Protein AF-A0A923WE08-F1 (afdb_monomer_lite)

Radius of gyration: 40.85 Å; chains: 1; bounding box: 96×75×106 Å

Foldseek 3Di:
DDDDDDDDDDDDDPDPDDDDDDDDQDFFDAWDDDDPPDFALRLLQVCLVGFPVVQWAQDALLLLLQLQDQALQQDPQWHAAFAARAIDGHHHDNPGSDNDDDFKHKAQLQDCQFAVVPRSLSSQNLRIGIHGPVVSVLCPRAAEDDDDQVLFQWWHHHPDIDRHQDPPPNLNTWTHNSRYTYGRLLCLQSSLLSLLLSLSNCLVGDTHPPSSDSVSRHDNVSSVVSNVSNDQDPSNVSSQRSSCSSTRGGSVCNVPVVVSCRHHVVQPPPPLWAKAWPDQEAEDAQFAFDKDKDKTKIFTPHAAAAKKKKWKAWDPPQFPDDPPAFKDADGTDMDIGHPPDDRMDIGIIITGHHQDDDAWTWTKIFIDDMDDSYHHDPHGIYIYIHHHPHDAQAPWAWAWPDLEDEDALDEQDKDKDKIKTFTPDFHSAKKKKFKDWPPVQWFDDPQQWDWPDRMDIRHGPDGIDITMITGRHYLDDDAWTKTKMFIHAMDDRYGHDDRRIYIYTHGHPNDVDDDDDDDQDDKAWFKWADAPPDQFTKIKIWRLDQAKAFQAQKKKFKAAQQAQDGPDIDRDGDIAGHGWMAMEGEQRDPDPVSVVLHPYYDPRRVYALQMKMFIDGNPHTFAIDDDHRDGPPQQHAAAPVPPHGSHQWMKGFDLADRTHDSDVVVCSPGIDTPGGPDDVCGGHDDHHPSDDDDDQAWPDWDWADPDLQKIKIKTKTQWDAQWQKKWKWKDLVVPDTDTQDIDGDPGGGNHMDMDMDMRNGHQAKMKIKIWTAGPVRDTDIDDIDIDHHGPDQFDWAWPDAQDELPDFIAIPRDDQAFWKFKWKAFPVGHTLGDTDTDGSVVVRVRVRVSCNVDDFHKMWMWMDGPNDTDTYIGGYD

Secondary structure (DSSP, 8-state):
-PPP------------------PPPPPPPPPPPPPTT--HHHHHHHHHHHHTTTT-----HHHHHHHIIIIISEETTEEE-TTT--EEE----TT------SSEEEEESS-GGGGTT-HHHHT-GGGEEEEEHHHHHHHTTPPB----GGG-SEEEETTEEESS--SS-GGG-EEE-SS-EE--GGGHHHHHHHHHHHHHHTTTS--STT-SSGGGTB-HHHHHHHHHHS---HHHHHHHHHHHHHHS---HHHH-TTHHHHHTT-TTSS--PEEEES-SEEE----SSEEEEEEEEEEESS--SS-EEEEEEE-SSS----TTTTEE--SSEEEEE-TTS-SEEEEEEEEEE-S-----EEEEEEEEEEESS-EE-S--EEEEEE------TT-EEEEES-SEEEEE--SSS-EEEEEEEEESS--SS-EEEEEEE-GGG----TTTEEES-SEEEEPTT-SEEEEEEEE---S-----EEEEEEE-PPPTTEEE-S--EEEEEEE----SS--------S-EEEEEE--SSSS--EEEEE--SSS-EE-TTEEEEEEGGG-SS-SEEEE--SEEPTT-EEEEEETT---HHHHTT-SEEEGGG---TT-EEEEEETTEEEEEES-TT----TT-PBPTTSS-BSTT-EEEE-TT--S--S-HHHHGGGEEEEETT--TTTT-----TT------EEEEEEEEEEETTEEEEEEEEEEEEEEEEEEEEEESSSSS-EEEEEEEEEEEESS-EEEEEEESS--S-EEEEEEEEETTS-EEEPPPEEEPPP-SPP--EEESSSBPTTPPPEEESS-TT-EEEEEEEETTS-EEEEEEEEEHHHHHHHHHHHHTTSPSEEEEEEEEETTEEEEEEEEE-

pLDDT: mean 84.75, std 14.95, range [25.89, 98.81]

Structure (mmCIF, N/CA/C/O backbone):
data_AF-A0A923WE08-F1
#
_entry.id   AF-A0A923WE08-F1
#
loop_
_atom_site.group_PDB
_atom_site.id
_atom_site.type_symbol
_atom_site.label_atom_id
_atom_site.label_alt_id
_atom_site.label_comp_id
_atom_site.label_asym_id
_atom_site.label_entity_id
_atom_site.label_seq_id
_atom_site.pdbx_PDB_ins_code
_atom_site.Cartn_x
_atom_site.Cartn_y
_atom_site.Cartn_z
_atom_site.occupancy
_atom_site.B_iso_or_equiv
_atom_site.auth_seq_id
_atom_site.auth_comp_id
_atom_site.auth_asym_id
_atom_site.auth_atom_id
_atom_site.pdbx_PDB_model_num
ATOM 1 N N . MET A 1 1 ? 4.443 -37.066 -33.415 1.00 34.06 1 MET A N 1
ATOM 2 C CA . MET A 1 1 ? 4.528 -38.035 -32.299 1.00 34.06 1 MET A CA 1
ATOM 3 C C . MET A 1 1 ? 4.927 -37.291 -31.031 1.00 34.06 1 MET A C 1
ATOM 5 O O . MET A 1 1 ? 6.077 -36.878 -30.966 1.00 34.06 1 MET A O 1
ATOM 9 N N . PRO A 1 2 ? 4.042 -37.081 -30.044 1.00 31.59 2 PRO A N 1
ATOM 10 C CA . PRO A 1 2 ? 4.459 -36.597 -28.736 1.00 31.59 2 PRO A CA 1
ATOM 11 C C . PRO A 1 2 ? 4.536 -37.771 -27.750 1.00 31.59 2 PRO A C 1
ATOM 13 O O . PRO A 1 2 ? 3.555 -38.481 -27.526 1.00 31.59 2 PRO A O 1
ATOM 16 N N . ARG A 1 3 ? 5.729 -38.001 -27.192 1.00 29.42 3 ARG A N 1
ATOM 17 C CA . ARG A 1 3 ? 5.942 -38.916 -26.066 1.00 29.42 3 ARG A CA 1
ATOM 18 C C . ARG A 1 3 ? 5.489 -38.231 -24.775 1.00 29.42 3 ARG A C 1
ATOM 20 O O . ARG A 1 3 ? 5.924 -37.124 -24.477 1.00 29.42 3 ARG A O 1
ATOM 27 N N . LEU A 1 4 ? 4.620 -38.926 -24.044 1.00 36.66 4 LEU A N 1
ATOM 28 C CA . LEU A 1 4 ? 4.250 -38.661 -22.656 1.00 36.66 4 LEU A CA 1
ATOM 29 C C . LEU A 1 4 ? 5.487 -38.670 -21.741 1.00 36.66 4 LEU A C 1
ATOM 31 O O . LEU A 1 4 ? 6.357 -39.524 -21.907 1.00 36.66 4 LEU A O 1
ATOM 35 N N . TYR A 1 5 ? 5.471 -37.836 -20.699 1.00 25.89 5 TYR A N 1
ATOM 36 C CA . TYR A 1 5 ? 6.142 -38.130 -19.429 1.00 25.89 5 TYR A CA 1
ATOM 37 C C . TYR A 1 5 ? 5.128 -38.021 -18.271 1.00 25.89 5 TYR A C 1
ATOM 39 O O . TYR A 1 5 ? 4.300 -37.108 -18.285 1.00 25.89 5 TYR A O 1
ATOM 47 N N . PRO A 1 6 ? 5.137 -38.964 -17.308 1.00 34.59 6 PRO A N 1
ATOM 48 C CA . PRO A 1 6 ? 4.111 -39.099 -16.278 1.00 34.59 6 PRO A CA 1
ATOM 49 C C . PRO A 1 6 ? 4.430 -38.281 -15.017 1.00 34.59 6 PRO A C 1
ATOM 51 O O . PRO A 1 6 ? 5.588 -38.143 -14.627 1.00 34.59 6 PRO A O 1
ATOM 54 N N . LEU A 1 7 ? 3.385 -37.814 -14.325 1.00 27.14 7 LEU A N 1
ATOM 55 C CA . LEU A 1 7 ? 3.477 -37.431 -12.915 1.00 27.14 7 LEU A CA 1
ATOM 56 C C . LEU A 1 7 ? 3.747 -38.689 -12.076 1.00 27.14 7 LEU A C 1
ATOM 58 O O . LEU A 1 7 ? 2.879 -39.554 -11.957 1.00 27.14 7 LEU A O 1
ATOM 62 N N . ILE A 1 8 ? 4.921 -38.768 -11.453 1.00 27.23 8 ILE A N 1
ATOM 63 C CA . ILE A 1 8 ? 5.181 -39.690 -10.344 1.00 27.23 8 ILE A CA 1
ATOM 64 C C . ILE A 1 8 ? 4.914 -38.933 -9.039 1.00 27.23 8 ILE A C 1
ATOM 66 O O . ILE A 1 8 ? 5.536 -37.911 -8.756 1.00 27.23 8 ILE A O 1
ATOM 70 N N . ARG A 1 9 ? 3.957 -39.448 -8.256 1.00 32.22 9 ARG A N 1
ATOM 71 C CA . ARG A 1 9 ? 3.690 -39.063 -6.863 1.00 32.22 9 ARG A CA 1
ATOM 72 C C . ARG A 1 9 ? 4.945 -39.295 -6.018 1.00 32.22 9 ARG A C 1
ATOM 74 O O . ARG A 1 9 ? 5.444 -40.417 -5.970 1.00 32.22 9 ARG A O 1
ATOM 81 N N . LEU A 1 10 ? 5.403 -38.267 -5.307 1.00 26.88 10 LEU A N 1
ATOM 82 C CA . LEU A 1 10 ? 6.437 -38.410 -4.286 1.00 26.88 10 LEU A CA 1
ATOM 83 C C . LEU A 1 10 ? 5.794 -38.964 -3.004 1.00 26.88 10 LEU A C 1
ATOM 85 O O . LEU A 1 10 ? 5.060 -38.267 -2.307 1.00 26.88 10 LEU A O 1
ATOM 89 N N . ILE A 1 11 ? 6.050 -40.241 -2.728 1.00 28.39 11 ILE A N 1
ATOM 90 C CA . ILE A 1 11 ? 5.862 -40.859 -1.414 1.00 28.39 11 ILE A CA 1
ATOM 91 C C . ILE A 1 11 ? 7.007 -40.357 -0.528 1.00 28.39 11 ILE A C 1
ATOM 93 O O . ILE A 1 11 ? 8.174 -40.561 -0.857 1.00 28.39 11 ILE A O 1
ATOM 97 N N . PHE A 1 12 ? 6.687 -39.707 0.592 1.00 26.94 12 PHE A N 1
ATOM 98 C CA . PHE A 1 12 ? 7.658 -39.452 1.654 1.00 26.94 12 PHE A CA 1
ATOM 99 C C . PHE A 1 12 ? 7.973 -40.788 2.341 1.00 26.94 12 PHE A C 1
ATOM 101 O O . PHE A 1 12 ? 7.185 -41.287 3.141 1.00 26.94 12 PHE A O 1
ATOM 108 N N . VAL A 1 13 ? 9.118 -41.385 2.011 1.00 28.11 13 VAL A N 1
ATOM 109 C CA . VAL A 1 13 ? 9.759 -42.381 2.874 1.00 28.11 13 VAL A CA 1
ATOM 110 C C . VAL A 1 13 ? 10.598 -41.597 3.875 1.00 28.11 13 VAL A C 1
ATOM 112 O O . VAL A 1 13 ? 11.543 -40.907 3.495 1.00 28.11 13 VAL A O 1
ATOM 115 N N . VAL A 1 14 ? 10.234 -41.679 5.155 1.00 31.80 14 VAL A N 1
ATOM 116 C CA . VAL A 1 14 ? 11.042 -41.168 6.266 1.00 31.80 14 VAL A CA 1
ATOM 117 C C . VAL A 1 14 ? 12.293 -42.039 6.369 1.00 31.80 14 VAL A C 1
ATOM 119 O O . VAL A 1 14 ? 12.301 -43.078 7.023 1.00 31.80 14 VAL A O 1
ATOM 122 N N . GLY A 1 15 ? 13.352 -41.628 5.677 1.00 28.66 15 GLY A N 1
ATOM 123 C CA . GLY A 1 15 ? 14.713 -42.032 5.993 1.00 28.66 15 GLY A CA 1
ATOM 124 C C . GLY A 1 15 ? 15.258 -41.076 7.045 1.00 28.66 15 GLY A C 1
ATOM 125 O O . GLY A 1 15 ? 15.474 -39.902 6.753 1.00 28.66 15 GLY A O 1
ATOM 126 N N . LEU A 1 16 ? 15.461 -41.566 8.267 1.00 38.34 16 LEU A N 1
ATOM 127 C CA . LEU A 1 16 ? 16.229 -40.883 9.308 1.00 38.34 16 LEU A CA 1
ATOM 128 C C . LEU A 1 16 ? 17.677 -40.713 8.821 1.00 38.34 16 LEU A C 1
ATOM 130 O O . LEU A 1 16 ? 18.522 -41.580 9.018 1.00 38.34 16 LEU A O 1
ATOM 134 N N . GLY A 1 17 ? 17.946 -39.597 8.149 1.00 32.28 17 GLY A N 1
ATOM 135 C CA . GLY A 1 17 ? 19.279 -39.123 7.810 1.00 32.28 17 GLY A CA 1
ATOM 136 C C . GLY A 1 17 ? 19.406 -37.685 8.288 1.00 32.28 17 GLY A C 1
ATOM 137 O O . GLY A 1 17 ? 18.684 -36.809 7.823 1.00 32.28 17 GLY A O 1
ATOM 138 N N . SER A 1 18 ? 20.292 -37.449 9.251 1.00 34.88 18 SER A N 1
ATOM 139 C CA . SER A 1 18 ? 20.567 -36.138 9.836 1.00 34.88 18 SER A CA 1
ATOM 140 C C . SER A 1 18 ? 20.922 -35.101 8.760 1.00 34.88 18 SER A C 1
ATOM 142 O O . SER A 1 18 ? 22.029 -35.124 8.219 1.00 34.88 18 SER A O 1
ATOM 144 N N . THR A 1 19 ? 20.021 -34.164 8.462 1.00 33.72 19 THR A N 1
ATOM 145 C CA . THR A 1 19 ? 20.364 -32.966 7.686 1.00 33.72 19 THR A CA 1
ATOM 146 C C . THR A 1 19 ? 20.877 -31.896 8.639 1.00 33.72 19 THR A C 1
ATOM 148 O O . THR A 1 19 ? 20.133 -31.399 9.484 1.00 33.72 19 THR A O 1
ATOM 151 N N . ALA A 1 20 ? 22.158 -31.556 8.507 1.00 32.34 20 ALA A N 1
ATOM 152 C CA . ALA A 1 20 ? 22.761 -30.409 9.174 1.00 32.34 20 ALA A CA 1
ATOM 153 C C . ALA A 1 20 ? 21.973 -29.112 8.869 1.00 32.34 20 ALA A C 1
ATOM 155 O O . ALA A 1 20 ? 21.416 -28.983 7.773 1.00 32.34 20 ALA A O 1
ATOM 156 N N . PRO A 1 21 ? 21.923 -28.144 9.801 1.00 33.59 21 PRO A N 1
ATOM 157 C CA . PRO A 1 21 ? 21.208 -26.890 9.594 1.00 33.59 21 PRO A CA 1
ATOM 158 C C . PRO A 1 21 ? 21.821 -26.105 8.424 1.00 33.59 21 PRO A C 1
ATOM 160 O O . PRO A 1 21 ? 23.030 -25.878 8.372 1.00 33.59 21 PRO A O 1
ATOM 163 N N . VAL A 1 22 ? 20.984 -25.671 7.479 1.00 36.19 22 VAL A N 1
ATOM 164 C CA . VAL A 1 22 ? 21.387 -24.747 6.410 1.00 36.19 22 VAL A CA 1
ATOM 165 C C . VAL A 1 22 ? 21.578 -23.369 7.043 1.00 36.19 22 VAL A C 1
ATOM 167 O O . VAL A 1 22 ? 20.612 -22.753 7.486 1.00 36.19 22 VAL A O 1
ATOM 170 N N . ALA A 1 23 ? 22.821 -22.891 7.117 1.00 41.56 23 ALA A N 1
ATOM 171 C CA . ALA A 1 23 ? 23.119 -21.546 7.602 1.00 41.56 23 ALA A CA 1
ATOM 172 C C . ALA A 1 23 ? 22.375 -20.494 6.757 1.00 41.56 23 ALA A C 1
ATOM 174 O O . ALA A 1 23 ? 22.459 -20.504 5.524 1.00 41.56 23 ALA A O 1
ATOM 175 N N . ALA A 1 24 ? 21.647 -19.589 7.416 1.00 43.03 24 ALA A N 1
ATOM 176 C CA . ALA A 1 24 ? 20.993 -18.462 6.761 1.00 43.03 24 ALA A CA 1
ATOM 177 C C . ALA A 1 24 ? 22.043 -17.578 6.067 1.00 43.03 24 ALA A C 1
ATOM 179 O O . ALA A 1 24 ? 23.072 -17.240 6.651 1.00 43.03 24 ALA A O 1
ATOM 180 N N . GLN A 1 25 ? 21.795 -17.217 4.809 1.00 57.69 25 GLN A N 1
ATOM 181 C CA . GLN A 1 25 ? 22.687 -16.337 4.055 1.00 57.69 25 GLN A CA 1
ATOM 182 C C . GLN A 1 25 ? 22.580 -14.912 4.597 1.00 57.69 25 GLN A C 1
ATOM 184 O O . GLN A 1 25 ? 21.484 -14.360 4.693 1.00 57.69 25 GLN A O 1
ATOM 189 N N . THR A 1 26 ? 23.716 -14.313 4.937 1.00 64.00 26 THR A N 1
ATOM 190 C CA . THR A 1 26 ? 23.791 -12.929 5.399 1.00 64.00 26 THR A CA 1
ATOM 191 C C . THR A 1 26 ? 23.992 -11.997 4.207 1.00 64.00 26 THR A C 1
ATOM 193 O O . THR A 1 26 ? 24.882 -12.194 3.381 1.00 64.00 26 THR A O 1
ATOM 196 N N . PHE A 1 27 ? 23.144 -10.974 4.096 1.00 74.75 27 PHE A N 1
ATOM 197 C CA . PHE A 1 27 ? 23.321 -9.901 3.120 1.00 74.75 27 PHE A CA 1
ATOM 198 C C . PHE A 1 27 ? 24.031 -8.726 3.796 1.00 74.75 27 PHE A C 1
ATOM 200 O O . PHE A 1 27 ? 23.678 -8.390 4.931 1.00 74.75 27 PHE A O 1
ATOM 207 N N . PRO A 1 28 ? 25.004 -8.077 3.134 1.00 82.50 28 PRO A N 1
ATOM 208 C CA . PRO A 1 28 ? 25.556 -6.835 3.653 1.00 82.50 28 PRO A CA 1
ATOM 209 C C . PRO A 1 28 ? 24.455 -5.767 3.697 1.00 82.50 28 PRO A C 1
ATOM 211 O O . PRO A 1 28 ? 23.554 -5.746 2.849 1.00 82.50 28 PRO A O 1
ATOM 214 N N . ALA A 1 29 ? 24.533 -4.873 4.682 1.00 81.12 29 ALA A N 1
ATOM 215 C CA . ALA A 1 29 ? 23.658 -3.709 4.738 1.00 81.12 29 ALA A CA 1
ATOM 216 C C . ALA A 1 29 ? 23.879 -2.834 3.495 1.00 81.12 29 ALA A C 1
ATOM 218 O O . ALA A 1 29 ? 25.016 -2.644 3.057 1.00 81.12 29 ALA A O 1
ATOM 219 N N . VAL A 1 30 ? 22.793 -2.306 2.926 1.00 80.81 30 VAL A N 1
ATOM 220 C CA . VAL A 1 30 ? 22.887 -1.327 1.838 1.00 80.81 30 VAL A CA 1
ATOM 221 C C . VAL A 1 30 ? 23.498 -0.043 2.417 1.00 80.81 30 VAL A C 1
ATOM 223 O O . VAL A 1 30 ? 22.977 0.460 3.416 1.00 80.81 30 VAL A O 1
ATOM 226 N N . PRO A 1 31 ? 24.607 0.479 1.858 1.00 84.88 31 PRO A N 1
ATOM 227 C CA . PRO A 1 31 ? 25.193 1.730 2.330 1.00 84.88 31 PRO A CA 1
ATOM 228 C C . PRO A 1 31 ? 24.230 2.918 2.180 1.00 84.88 31 PRO A C 1
ATOM 230 O O . PRO A 1 31 ? 23.301 2.891 1.375 1.00 84.88 31 PRO A O 1
ATOM 233 N N . ALA A 1 32 ? 24.468 3.985 2.946 1.00 80.81 32 ALA A N 1
ATOM 234 C CA . ALA A 1 32 ? 23.659 5.201 2.879 1.00 80.81 32 ALA A CA 1
ATOM 235 C C . ALA A 1 32 ? 23.688 5.844 1.473 1.00 80.81 32 ALA A C 1
ATOM 237 O O . ALA A 1 32 ? 24.688 5.711 0.753 1.00 80.81 32 ALA A O 1
ATOM 238 N N . PRO A 1 33 ? 22.623 6.570 1.078 1.00 79.94 33 PRO A N 1
ATOM 239 C CA . PRO A 1 33 ? 22.607 7.283 -0.191 1.00 79.94 33 PRO A CA 1
ATOM 240 C C . PRO A 1 33 ? 23.659 8.411 -0.221 1.00 79.94 33 PRO A C 1
ATOM 242 O O . PRO A 1 33 ? 23.928 9.037 0.809 1.00 79.94 33 PRO A O 1
ATOM 245 N N . PRO A 1 34 ? 24.254 8.701 -1.393 1.00 78.12 34 PRO A N 1
ATOM 246 C CA . PRO A 1 34 ? 25.214 9.792 -1.552 1.00 78.12 34 PRO A CA 1
ATOM 247 C C . PRO A 1 34 ? 24.587 11.169 -1.289 1.00 78.12 34 PRO A C 1
ATOM 249 O O . PRO A 1 34 ? 23.453 11.397 -1.726 1.00 78.12 34 PRO A O 1
ATOM 252 N N . PRO A 1 35 ? 25.339 12.128 -0.705 1.00 88.06 35 PRO A N 1
ATOM 253 C CA . PRO A 1 35 ? 24.897 13.512 -0.576 1.00 88.06 35 PRO A CA 1
ATOM 254 C C . PRO A 1 35 ? 24.345 14.069 -1.892 1.00 88.06 35 PRO A C 1
ATOM 256 O O . PRO A 1 35 ? 24.936 13.900 -2.966 1.00 88.06 35 PRO A O 1
ATOM 259 N N . THR A 1 36 ? 23.209 14.760 -1.807 1.00 76.12 36 THR A N 1
ATOM 260 C CA . THR A 1 36 ? 22.471 15.284 -2.967 1.00 76.12 36 THR A CA 1
ATOM 261 C C . THR A 1 36 ? 23.207 16.396 -3.705 1.00 76.12 36 THR A C 1
ATOM 263 O O . THR A 1 36 ? 22.783 16.759 -4.797 1.00 76.12 36 THR A O 1
ATOM 266 N N . THR A 1 37 ? 24.318 16.905 -3.170 1.00 78.81 37 THR A N 1
ATOM 267 C CA . THR A 1 37 ? 25.175 17.937 -3.776 1.00 78.81 37 THR A CA 1
ATOM 268 C C . THR A 1 37 ? 26.308 17.369 -4.633 1.00 78.81 37 THR A C 1
ATOM 270 O O . THR A 1 37 ? 26.825 18.073 -5.494 1.00 78.81 37 THR A O 1
ATOM 273 N N . LEU A 1 38 ? 26.693 16.101 -4.452 1.00 80.69 38 LEU A N 1
ATOM 274 C CA . LEU A 1 38 ? 27.807 15.507 -5.198 1.00 80.69 38 LEU A CA 1
ATOM 275 C C . LEU A 1 38 ? 27.398 15.144 -6.629 1.00 80.69 38 LEU A C 1
ATOM 277 O O . LEU A 1 38 ? 26.339 14.546 -6.851 1.00 80.69 38 LEU A O 1
ATOM 281 N N . ARG A 1 39 ? 28.259 15.468 -7.594 1.00 84.88 39 ARG A N 1
ATOM 282 C CA . ARG A 1 39 ? 28.105 15.195 -9.033 1.00 84.88 39 ARG A CA 1
ATOM 283 C C . ARG A 1 39 ? 29.406 14.641 -9.609 1.00 84.88 39 ARG A C 1
ATOM 285 O O . ARG A 1 39 ? 30.441 14.720 -8.950 1.00 84.88 39 ARG A O 1
ATOM 292 N N . ASP A 1 40 ? 29.337 14.085 -10.814 1.00 90.06 40 ASP A N 1
ATOM 293 C CA . ASP A 1 40 ? 30.491 13.752 -11.659 1.00 90.06 40 ASP A CA 1
ATOM 294 C C . ASP A 1 40 ? 31.590 12.952 -10.933 1.00 90.06 40 ASP A C 1
ATOM 296 O O . ASP A 1 40 ? 31.297 12.000 -10.205 1.00 90.06 40 ASP A O 1
ATOM 300 N N . ALA A 1 41 ? 32.864 13.316 -11.127 1.00 94.19 41 ALA A N 1
ATOM 301 C CA . ALA A 1 41 ? 34.000 12.651 -10.491 1.00 94.19 41 ALA A CA 1
ATOM 302 C C . ALA A 1 41 ? 33.903 12.625 -8.950 1.00 94.19 41 ALA A C 1
ATOM 304 O O . ALA A 1 41 ? 34.036 11.532 -8.400 1.00 94.19 41 ALA A O 1
ATOM 305 N N . PRO A 1 42 ? 33.573 13.732 -8.246 1.00 96.38 42 PRO A N 1
ATOM 306 C CA . PRO A 1 42 ? 33.343 13.697 -6.798 1.00 96.38 42 PRO A CA 1
ATOM 307 C C . PRO A 1 42 ? 32.298 12.672 -6.343 1.00 96.38 42 PRO A C 1
ATOM 309 O O . PRO A 1 42 ? 32.495 11.991 -5.336 1.00 96.38 42 PRO A O 1
ATOM 312 N N . LEU A 1 43 ? 31.188 12.531 -7.077 1.00 95.00 43 LEU A N 1
ATOM 313 C CA . LEU A 1 43 ? 30.178 11.518 -6.766 1.00 95.00 43 LEU A CA 1
ATOM 314 C C . LEU A 1 43 ? 30.712 10.104 -7.008 1.00 95.00 43 LEU A C 1
ATOM 316 O O . LEU A 1 43 ? 30.508 9.234 -6.163 1.00 95.00 43 LEU A O 1
ATOM 320 N N . ARG A 1 44 ? 31.417 9.870 -8.121 1.00 97.94 44 ARG A N 1
ATOM 321 C CA . ARG A 1 44 ? 32.035 8.566 -8.417 1.00 97.94 44 ARG A CA 1
ATOM 322 C C . ARG A 1 44 ? 33.055 8.166 -7.348 1.00 97.94 44 ARG A C 1
ATOM 324 O O . ARG A 1 44 ? 33.033 7.027 -6.886 1.00 97.94 44 ARG A O 1
ATOM 331 N N . ASP A 1 45 ? 33.886 9.102 -6.897 1.00 97.75 45 ASP A N 1
ATOM 332 C CA . ASP A 1 45 ? 34.847 8.871 -5.816 1.00 97.75 45 ASP A CA 1
ATOM 333 C C . ASP A 1 45 ? 34.165 8.559 -4.487 1.00 97.75 45 ASP A C 1
ATOM 335 O O . ASP A 1 45 ? 34.568 7.624 -3.792 1.00 97.75 45 ASP A O 1
ATOM 339 N N . TRP A 1 46 ? 33.104 9.294 -4.150 1.00 97.81 46 TRP A N 1
ATOM 340 C CA . TRP A 1 46 ? 32.325 9.029 -2.946 1.00 97.81 46 TRP A CA 1
ATOM 341 C C . TRP A 1 46 ? 31.672 7.644 -2.994 1.00 97.81 46 TRP A C 1
ATOM 343 O O . TRP A 1 46 ? 31.749 6.897 -2.016 1.00 97.81 46 TRP A O 1
ATOM 353 N N . LEU A 1 47 ? 31.071 7.272 -4.131 1.00 97.75 47 LEU A N 1
ATOM 354 C CA . LEU A 1 47 ? 30.469 5.953 -4.328 1.00 97.75 47 LEU A CA 1
ATOM 355 C C . LEU A 1 47 ? 31.516 4.854 -4.158 1.00 97.75 47 LEU A C 1
ATOM 357 O O . LEU A 1 47 ? 31.299 3.939 -3.372 1.00 97.75 47 LEU A O 1
ATOM 361 N N . ARG A 1 48 ? 32.681 4.970 -4.801 1.00 97.75 48 ARG A N 1
ATOM 362 C CA . ARG A 1 48 ? 33.779 4.008 -4.637 1.00 97.75 48 ARG A CA 1
ATOM 363 C C . ARG A 1 48 ? 34.197 3.850 -3.172 1.00 97.75 48 ARG A C 1
ATOM 365 O O . ARG A 1 48 ? 34.258 2.726 -2.677 1.00 97.75 48 ARG A O 1
ATOM 372 N N . GLN A 1 49 ? 34.420 4.951 -2.461 1.00 96.62 49 GLN A N 1
ATOM 373 C CA . GLN A 1 49 ? 34.878 4.920 -1.067 1.00 96.62 49 GLN A CA 1
ATOM 374 C C . GLN A 1 49 ? 33.847 4.318 -0.101 1.00 96.62 49 GLN A C 1
ATOM 376 O O . GLN A 1 49 ? 34.218 3.640 0.853 1.00 96.62 49 GLN A O 1
ATOM 381 N N . ASN A 1 50 ? 32.553 4.556 -0.334 1.00 96.12 50 ASN A N 1
ATOM 382 C CA . ASN A 1 50 ? 31.495 4.175 0.609 1.00 96.12 50 ASN A CA 1
ATOM 383 C C . ASN A 1 50 ? 30.800 2.853 0.252 1.00 96.12 50 ASN A C 1
ATOM 385 O O . ASN A 1 50 ? 30.281 2.178 1.143 1.00 96.12 50 ASN A O 1
ATOM 389 N N . TRP A 1 51 ? 30.803 2.473 -1.027 1.00 95.50 51 TRP A N 1
ATOM 390 C CA . TRP A 1 51 ? 30.110 1.287 -1.535 1.00 95.50 51 TRP A CA 1
ATOM 391 C C . TRP A 1 51 ? 31.047 0.154 -1.944 1.00 95.50 51 TRP A C 1
ATOM 393 O O . TRP A 1 51 ? 30.571 -0.966 -2.101 1.00 95.50 51 TRP A O 1
ATOM 403 N N . TYR A 1 52 ? 32.348 0.400 -2.110 1.00 95.50 52 TYR A N 1
ATOM 404 C CA . TYR A 1 52 ? 33.280 -0.605 -2.623 1.00 95.50 52 TYR A CA 1
ATOM 405 C C . TYR A 1 52 ? 34.528 -0.768 -1.750 1.00 95.50 52 TYR A C 1
ATOM 407 O O . TYR A 1 52 ? 34.783 -1.870 -1.252 1.00 95.50 52 TYR A O 1
ATOM 415 N N . ASP A 1 53 ? 35.290 0.305 -1.524 1.00 93.00 53 ASP A N 1
ATOM 416 C CA . ASP A 1 53 ? 36.560 0.244 -0.795 1.00 93.00 53 ASP A CA 1
ATOM 417 C C . ASP A 1 53 ? 36.340 -0.211 0.657 1.00 93.00 53 ASP A C 1
ATOM 419 O O . ASP A 1 53 ? 35.552 0.356 1.413 1.00 93.00 53 ASP A O 1
ATOM 423 N N . GLY A 1 54 ? 37.000 -1.306 1.041 1.00 89.12 54 GLY A N 1
ATOM 424 C CA . GLY A 1 54 ? 36.828 -1.931 2.357 1.00 89.12 54 GLY A CA 1
ATOM 425 C C . GLY A 1 54 ? 35.461 -2.593 2.593 1.00 89.12 54 GLY A C 1
ATOM 426 O O . GLY A 1 54 ? 35.226 -3.102 3.687 1.00 89.12 54 GLY A O 1
ATOM 427 N N . LYS A 1 55 ? 34.558 -2.601 1.601 1.00 90.81 55 LYS A N 1
ATOM 428 C CA . LYS A 1 55 ? 33.250 -3.284 1.657 1.00 90.81 55 LYS A CA 1
ATOM 429 C C . LYS A 1 55 ? 33.256 -4.595 0.878 1.00 90.81 55 LYS A C 1
ATOM 431 O O . LYS A 1 55 ? 32.638 -5.570 1.298 1.00 90.81 55 LYS A O 1
ATOM 436 N N . ARG A 1 56 ? 33.967 -4.628 -0.252 1.00 93.12 56 ARG A N 1
ATOM 437 C CA . ARG A 1 56 ? 34.065 -5.816 -1.101 1.00 93.12 56 ARG A CA 1
ATOM 438 C C . ARG A 1 56 ? 35.101 -6.814 -0.576 1.00 93.12 56 ARG A C 1
ATOM 440 O O . ARG A 1 56 ? 36.247 -6.464 -0.311 1.00 93.12 56 ARG A O 1
ATOM 447 N N . THR A 1 57 ? 34.717 -8.085 -0.538 1.00 94.31 57 THR A N 1
ATOM 448 C CA . THR A 1 57 ? 35.620 -9.233 -0.412 1.00 94.31 57 THR A CA 1
ATOM 449 C C . THR A 1 57 ? 36.138 -9.625 -1.793 1.00 94.31 57 THR A C 1
ATOM 451 O O . THR A 1 57 ? 35.361 -10.009 -2.669 1.00 94.31 57 THR A O 1
ATOM 454 N N . ILE A 1 58 ? 37.454 -9.542 -2.000 1.00 96.19 58 ILE A N 1
ATOM 455 C CA . ILE A 1 58 ? 38.082 -9.985 -3.249 1.00 96.19 58 ILE A CA 1
ATOM 456 C C . ILE A 1 58 ? 38.077 -11.515 -3.275 1.00 96.19 58 ILE A C 1
ATOM 458 O O . ILE A 1 58 ? 38.783 -12.169 -2.511 1.00 96.19 58 ILE A O 1
ATOM 462 N N . LEU A 1 59 ? 37.260 -12.085 -4.157 1.00 96.00 59 LEU A N 1
ATOM 463 C CA . LEU A 1 59 ? 37.213 -13.524 -4.400 1.00 96.00 59 LEU A CA 1
ATOM 464 C C . LEU A 1 59 ? 38.325 -13.939 -5.368 1.00 96.00 59 LEU A C 1
ATOM 466 O O . LEU A 1 59 ? 38.754 -13.130 -6.189 1.00 96.00 59 LEU A O 1
ATOM 470 N N . SER A 1 60 ? 38.723 -15.214 -5.336 1.00 97.75 60 SER A N 1
ATOM 471 C CA . SER A 1 60 ? 39.444 -15.796 -6.471 1.00 97.75 60 SER A CA 1
ATOM 472 C C . SER A 1 60 ? 38.515 -15.936 -7.676 1.00 97.75 60 SER A C 1
ATOM 474 O O . SER A 1 60 ? 37.306 -16.136 -7.522 1.00 97.75 60 SER A O 1
ATOM 476 N N . TYR A 1 61 ? 39.072 -15.914 -8.880 1.00 97.94 61 TYR A N 1
ATOM 477 C CA . TYR A 1 61 ? 38.308 -15.925 -10.118 1.00 97.94 61 TYR A CA 1
ATOM 478 C C . TYR A 1 61 ? 37.483 -17.207 -10.258 1.00 97.94 61 TYR A C 1
ATOM 480 O O . TYR A 1 61 ? 36.313 -17.173 -10.642 1.00 97.94 61 TYR A O 1
ATOM 488 N N . SER A 1 62 ? 38.048 -18.339 -9.830 1.00 97.56 62 SER A N 1
ATOM 489 C CA . SER A 1 62 ? 37.316 -19.604 -9.734 1.00 97.56 62 SER A CA 1
ATOM 490 C C . SER A 1 62 ? 36.128 -19.507 -8.772 1.00 97.56 62 SER A C 1
ATOM 492 O O . SER A 1 62 ? 35.042 -19.989 -9.086 1.00 97.56 62 SER A O 1
ATOM 494 N N . THR A 1 63 ? 36.297 -18.861 -7.615 1.00 97.69 63 THR A N 1
ATOM 495 C CA . THR A 1 63 ? 35.204 -18.687 -6.648 1.00 97.69 63 THR A CA 1
ATOM 496 C C . THR A 1 63 ? 34.128 -17.761 -7.201 1.00 97.69 63 THR A C 1
ATOM 498 O O . THR A 1 63 ? 32.952 -18.102 -7.126 1.00 97.69 63 THR A O 1
ATOM 501 N N . ALA A 1 64 ? 34.502 -16.632 -7.809 1.00 98.06 64 ALA A N 1
ATOM 502 C CA . ALA A 1 64 ? 33.552 -15.708 -8.428 1.00 98.06 64 ALA A CA 1
ATOM 503 C C . ALA A 1 64 ? 32.708 -16.404 -9.506 1.00 98.06 64 ALA A C 1
ATOM 505 O O . ALA A 1 64 ? 31.484 -16.303 -9.482 1.00 98.06 64 ALA A O 1
ATOM 506 N N . ARG A 1 65 ? 33.332 -17.205 -10.379 1.00 97.88 65 ARG A N 1
ATOM 507 C CA . ARG A 1 65 ? 32.624 -18.020 -11.381 1.00 97.88 65 ARG A CA 1
ATOM 508 C C . ARG A 1 65 ? 31.722 -19.088 -10.770 1.00 97.88 65 ARG A C 1
ATOM 510 O O . ARG A 1 65 ? 30.628 -19.329 -11.274 1.00 97.88 65 ARG A O 1
ATOM 517 N N . ALA A 1 66 ? 32.156 -19.735 -9.692 1.00 97.50 66 ALA A N 1
ATOM 518 C CA . ALA A 1 66 ? 31.304 -20.685 -8.991 1.00 97.50 66 ALA A CA 1
ATOM 519 C C . ALA A 1 66 ? 30.058 -19.975 -8.426 1.00 97.50 66 ALA A C 1
ATOM 521 O O . ALA A 1 66 ? 28.937 -20.441 -8.631 1.00 97.50 66 ALA A O 1
ATOM 522 N N . ARG A 1 67 ? 30.210 -18.792 -7.817 1.00 97.25 67 ARG A N 1
ATOM 523 C CA . ARG A 1 67 ? 29.061 -17.984 -7.372 1.00 97.25 67 ARG A CA 1
ATOM 524 C C . ARG A 1 67 ? 28.182 -17.552 -8.544 1.00 97.25 67 ARG A C 1
ATOM 526 O O . ARG A 1 67 ? 26.963 -17.659 -8.432 1.00 97.25 67 ARG A O 1
ATOM 533 N N . LEU A 1 68 ? 28.784 -17.145 -9.661 1.00 98.12 68 LEU A N 1
ATOM 534 C CA . LEU A 1 68 ? 28.091 -16.731 -10.880 1.00 98.12 68 LEU A CA 1
ATOM 535 C C . LEU A 1 68 ? 27.101 -17.806 -11.358 1.00 98.12 68 LEU A C 1
ATOM 537 O O . LEU A 1 68 ? 25.899 -17.557 -11.395 1.00 98.12 68 LEU A O 1
ATOM 541 N N . TYR A 1 69 ? 27.579 -19.023 -11.639 1.00 97.88 69 TYR A N 1
ATOM 542 C CA . TYR A 1 69 ? 26.755 -20.070 -12.262 1.00 97.88 69 TYR A CA 1
ATOM 543 C C . TYR A 1 69 ? 25.845 -20.831 -11.300 1.00 97.88 69 TYR A C 1
ATOM 545 O O . TYR A 1 69 ? 24.787 -21.315 -11.696 1.00 97.88 69 TYR A O 1
ATOM 553 N N . ASN A 1 70 ? 26.255 -21.012 -10.046 1.00 96.81 70 ASN A N 1
ATOM 554 C CA . ASN A 1 70 ? 25.495 -21.848 -9.111 1.00 96.81 70 ASN A CA 1
ATOM 555 C C . ASN A 1 70 ? 24.485 -21.033 -8.302 1.00 96.81 70 ASN A C 1
ATOM 557 O O . ASN A 1 70 ? 23.594 -21.615 -7.688 1.00 96.81 70 ASN A O 1
ATOM 561 N N . TYR A 1 71 ? 24.614 -19.704 -8.262 1.00 96.00 71 TYR A N 1
ATOM 562 C CA . TYR A 1 71 ? 23.827 -18.887 -7.345 1.00 96.00 71 TYR A CA 1
ATOM 563 C C . TYR A 1 71 ? 23.358 -17.560 -7.941 1.00 96.00 71 TYR A C 1
ATOM 565 O O . TYR A 1 71 ? 22.152 -17.317 -7.990 1.00 96.00 71 TYR A O 1
ATOM 573 N N . VAL A 1 72 ? 24.277 -16.702 -8.386 1.00 96.50 72 VAL A N 1
ATOM 574 C CA . VAL A 1 72 ? 23.966 -15.316 -8.771 1.00 96.50 72 VAL A CA 1
ATOM 575 C C . VAL A 1 72 ? 23.069 -15.281 -10.005 1.00 96.50 72 VAL A C 1
ATOM 577 O O . VAL A 1 72 ? 21.942 -14.801 -9.903 1.00 96.50 72 VAL A O 1
ATOM 580 N N . ASP A 1 73 ? 23.518 -15.884 -11.105 1.00 96.88 73 ASP A N 1
ATOM 581 C CA . ASP A 1 73 ? 22.794 -15.950 -12.382 1.00 96.88 73 ASP A CA 1
ATOM 582 C C . ASP A 1 73 ? 22.062 -17.292 -12.576 1.00 96.88 73 ASP A C 1
ATOM 584 O O . ASP A 1 73 ? 21.650 -17.648 -13.679 1.00 96.88 73 ASP A O 1
ATOM 588 N N . ASN A 1 74 ? 21.868 -18.038 -11.481 1.00 94.31 74 ASN A N 1
ATOM 589 C CA . ASN A 1 74 ? 21.094 -19.273 -11.464 1.00 94.31 74 ASN A CA 1
ATOM 590 C C . ASN A 1 74 ? 19.634 -19.006 -11.076 1.00 94.31 74 ASN A C 1
ATOM 592 O O . ASN A 1 74 ? 19.309 -18.661 -9.930 1.00 94.31 74 ASN A O 1
ATOM 596 N N . GLN A 1 75 ? 18.738 -19.196 -12.034 1.00 85.25 75 GLN A N 1
ATOM 597 C CA . GLN A 1 75 ? 17.303 -19.032 -11.882 1.00 85.25 75 GLN A CA 1
ATOM 598 C C . GLN A 1 75 ? 16.642 -20.404 -11.925 1.00 85.25 75 GLN A C 1
ATOM 600 O O . GLN A 1 75 ? 16.509 -21.011 -12.980 1.00 85.25 75 GLN A O 1
ATOM 605 N N . GLN A 1 76 ? 16.232 -20.900 -10.755 1.00 79.44 76 GLN A N 1
ATOM 606 C CA . GLN A 1 76 ? 15.499 -22.168 -10.628 1.00 79.44 76 GLN A CA 1
ATOM 607 C C . GLN A 1 76 ? 16.221 -23.373 -11.261 1.00 79.44 76 GLN A C 1
ATOM 609 O O . GLN A 1 76 ? 15.589 -24.273 -11.805 1.00 79.44 76 GLN A O 1
ATOM 614 N N . GLY A 1 77 ? 17.552 -23.406 -11.183 1.00 88.25 77 GLY A N 1
ATOM 615 C CA . GLY A 1 77 ? 18.352 -24.483 -11.757 1.00 88.25 77 GLY A CA 1
ATOM 616 C C . GLY A 1 77 ? 18.776 -24.251 -13.210 1.00 88.25 77 GLY A C 1
ATOM 617 O O . GLY A 1 77 ? 19.291 -25.175 -13.835 1.00 88.25 77 GLY A O 1
ATOM 618 N N . LEU A 1 78 ? 18.567 -23.050 -13.756 1.00 92.06 78 LEU A N 1
ATOM 619 C CA . LEU A 1 78 ? 18.961 -22.663 -15.111 1.00 92.06 78 LEU A CA 1
ATOM 620 C C . LEU A 1 78 ? 19.873 -21.434 -15.080 1.00 92.06 78 LEU A C 1
ATOM 622 O O . LEU A 1 78 ? 19.640 -20.498 -14.319 1.00 92.06 78 LEU A O 1
ATOM 626 N N . VAL A 1 79 ? 20.885 -21.417 -15.941 1.00 97.06 79 VAL A N 1
ATOM 627 C CA . VAL A 1 79 ? 21.746 -20.253 -16.197 1.00 97.06 79 VAL A CA 1
ATOM 628 C C . VAL A 1 79 ? 21.468 -19.766 -17.613 1.00 97.06 79 VAL A C 1
ATOM 630 O O . VAL A 1 79 ? 21.584 -20.556 -18.549 1.00 97.06 79 VAL A O 1
ATOM 633 N N . ARG A 1 80 ? 21.095 -18.490 -17.768 1.00 95.81 80 ARG A N 1
ATOM 634 C CA . ARG A 1 80 ? 20.770 -17.858 -19.060 1.00 95.81 80 ARG A CA 1
ATOM 635 C C . ARG A 1 80 ? 21.929 -16.987 -19.545 1.00 95.81 80 ARG A C 1
ATOM 637 O O . ARG A 1 80 ? 22.472 -16.204 -18.772 1.00 95.81 80 ARG A O 1
ATOM 644 N N . CYS A 1 81 ? 22.291 -17.120 -20.817 1.00 97.88 81 CYS A N 1
ATOM 645 C CA . CYS A 1 81 ? 23.355 -16.353 -21.453 1.00 97.88 81 CYS A CA 1
ATOM 646 C C . CYS A 1 81 ? 22.896 -14.966 -21.895 1.00 97.88 81 CYS A C 1
ATOM 648 O O . CYS A 1 81 ? 21.831 -14.835 -22.500 1.00 97.88 81 CYS A O 1
ATOM 650 N N . VAL A 1 82 ? 23.747 -13.962 -21.682 1.00 97.12 82 VAL A N 1
ATOM 651 C CA . VAL A 1 82 ? 23.400 -12.548 -21.899 1.00 97.12 82 VAL A CA 1
ATOM 652 C C . VAL A 1 82 ? 23.335 -12.116 -23.365 1.00 97.12 82 VAL A C 1
ATOM 654 O O . VAL A 1 82 ? 22.526 -11.266 -23.704 1.00 97.12 82 VAL A O 1
ATOM 657 N N . TYR A 1 83 ? 24.114 -12.735 -24.256 1.00 98.06 83 TYR A N 1
ATOM 658 C CA . TYR A 1 83 ? 24.127 -12.357 -25.680 1.00 98.06 83 TYR A CA 1
ATOM 659 C C . TYR A 1 83 ? 23.171 -13.158 -26.554 1.00 98.06 83 TYR A C 1
ATOM 661 O O . TYR A 1 83 ? 22.763 -12.711 -27.612 1.00 98.06 83 TYR A O 1
ATOM 669 N N . SER A 1 84 ? 22.787 -14.362 -26.139 1.00 97.19 84 SER A N 1
ATOM 670 C CA . SER A 1 84 ? 21.995 -15.239 -27.008 1.00 97.19 84 SER A CA 1
ATOM 671 C C . SER A 1 84 ? 20.700 -15.730 -26.383 1.00 97.19 84 SER A C 1
ATOM 673 O O . SER A 1 84 ? 19.889 -16.349 -27.070 1.00 97.19 84 SER A O 1
ATOM 675 N N . GLY A 1 85 ? 20.495 -15.508 -25.083 1.00 96.00 85 GLY A N 1
ATOM 676 C CA . GLY A 1 85 ? 19.358 -16.054 -24.350 1.00 96.00 85 GLY A CA 1
ATOM 677 C C . GLY A 1 85 ? 19.384 -17.578 -24.187 1.00 96.00 85 GLY A C 1
ATOM 678 O O . GLY A 1 85 ? 18.423 -18.127 -23.652 1.00 96.00 85 GLY A O 1
ATOM 679 N N . TYR A 1 86 ? 20.450 -18.269 -24.620 1.00 98.00 86 TYR A N 1
ATOM 680 C CA . TYR A 1 86 ? 20.627 -19.709 -24.405 1.00 98.00 86 TYR A CA 1
ATOM 681 C C . TYR A 1 86 ? 20.614 -20.042 -22.910 1.00 98.00 86 TYR A C 1
ATOM 683 O O . TYR A 1 86 ? 21.201 -19.317 -22.111 1.00 98.00 86 TYR A O 1
ATOM 691 N N . THR A 1 87 ? 19.973 -21.147 -22.531 1.00 97.31 87 THR A N 1
ATOM 692 C CA . THR A 1 87 ? 19.913 -21.605 -21.140 1.00 97.31 87 THR A CA 1
ATOM 693 C C . THR A 1 87 ? 20.534 -22.980 -20.981 1.00 97.31 87 THR A C 1
ATOM 695 O O . THR A 1 87 ? 20.261 -23.875 -21.779 1.00 97.31 87 THR A O 1
ATOM 698 N N . GLU A 1 88 ? 21.278 -23.181 -19.899 1.00 96.69 88 GLU A N 1
ATOM 699 C CA . GLU A 1 88 ? 21.814 -24.486 -19.514 1.00 96.69 88 GLU A CA 1
ATOM 700 C C . GLU A 1 88 ? 21.431 -24.826 -18.070 1.00 96.69 88 GLU A C 1
ATOM 702 O O . GLU A 1 88 ? 21.388 -23.952 -17.201 1.00 96.69 88 GLU A O 1
ATOM 707 N N . ALA A 1 89 ? 21.150 -26.104 -17.808 1.00 95.88 89 ALA A N 1
ATOM 708 C CA . ALA A 1 89 ? 20.832 -26.576 -16.470 1.00 95.88 89 ALA A CA 1
ATOM 709 C C . ALA A 1 89 ? 22.067 -26.569 -15.563 1.00 95.88 89 ALA A C 1
ATOM 711 O O . ALA A 1 89 ? 23.125 -27.096 -15.905 1.00 95.88 89 ALA A O 1
ATOM 712 N N . LYS A 1 90 ? 21.910 -26.019 -14.361 1.00 94.81 90 LYS A N 1
ATOM 713 C CA . LYS A 1 90 ? 22.939 -25.977 -13.328 1.00 94.81 90 LYS A CA 1
ATOM 714 C C . LYS A 1 90 ? 22.290 -26.056 -11.958 1.00 94.81 90 LYS A C 1
ATOM 716 O O . LYS A 1 90 ? 21.410 -25.261 -11.652 1.00 94.81 90 LYS A O 1
ATOM 721 N N . ALA A 1 91 ? 22.736 -26.978 -11.109 1.00 89.81 91 ALA A N 1
ATOM 722 C CA . ALA A 1 91 ? 22.209 -27.082 -9.751 1.00 89.81 91 ALA A CA 1
ATOM 723 C C . ALA A 1 91 ? 22.388 -25.762 -8.981 1.00 89.81 91 ALA A C 1
ATOM 725 O O . ALA A 1 91 ? 23.475 -25.179 -8.971 1.00 89.81 91 ALA A O 1
ATOM 726 N N . PHE A 1 92 ? 21.313 -25.307 -8.335 1.00 88.69 92 PHE A N 1
ATOM 727 C CA . PHE A 1 92 ? 21.350 -24.124 -7.488 1.00 88.69 92 PHE A CA 1
ATOM 728 C C . PHE A 1 92 ? 22.070 -24.447 -6.176 1.00 88.69 92 PHE A C 1
ATOM 730 O O . PHE A 1 92 ? 21.702 -25.389 -5.474 1.00 88.69 92 PHE A O 1
ATOM 737 N N . GLY A 1 93 ? 23.076 -23.659 -5.813 1.00 88.31 93 GLY A N 1
ATOM 738 C CA . GLY A 1 93 ? 23.826 -23.873 -4.584 1.00 88.31 93 GLY A CA 1
ATOM 739 C C . GLY A 1 93 ? 24.806 -22.751 -4.304 1.00 88.31 93 GLY A C 1
ATOM 740 O O . GLY A 1 93 ? 25.809 -22.614 -4.998 1.00 88.31 93 GLY A O 1
ATOM 741 N N . PHE A 1 94 ? 24.555 -21.988 -3.237 1.00 86.00 94 PHE A N 1
ATOM 742 C CA . PHE A 1 94 ? 25.451 -20.913 -2.809 1.00 86.00 94 PHE A CA 1
ATOM 743 C C . PHE A 1 94 ? 26.869 -21.439 -2.582 1.00 86.00 94 PHE A C 1
ATOM 745 O O . PHE A 1 94 ? 27.791 -20.935 -3.208 1.00 86.00 94 PHE A O 1
ATOM 752 N N . SER A 1 95 ? 27.045 -22.470 -1.752 1.00 87.00 95 SER A N 1
ATOM 753 C CA . SER A 1 95 ? 28.349 -23.039 -1.374 1.00 87.00 95 SER A CA 1
ATOM 754 C C . SER A 1 95 ? 29.008 -23.925 -2.440 1.00 87.00 95 SER A C 1
ATOM 756 O O . SER A 1 95 ? 30.097 -24.444 -2.197 1.00 87.00 95 SER A O 1
ATOM 758 N N . SER A 1 96 ? 28.381 -24.111 -3.605 1.00 90.50 96 SER A N 1
ATOM 759 C CA . SER A 1 96 ? 28.965 -24.907 -4.685 1.00 90.50 96 SER A CA 1
ATOM 760 C C . SER A 1 96 ? 30.240 -24.249 -5.208 1.00 90.50 96 SER A C 1
ATOM 762 O O . SER A 1 96 ? 30.276 -23.049 -5.474 1.00 90.50 96 SER A O 1
ATOM 764 N N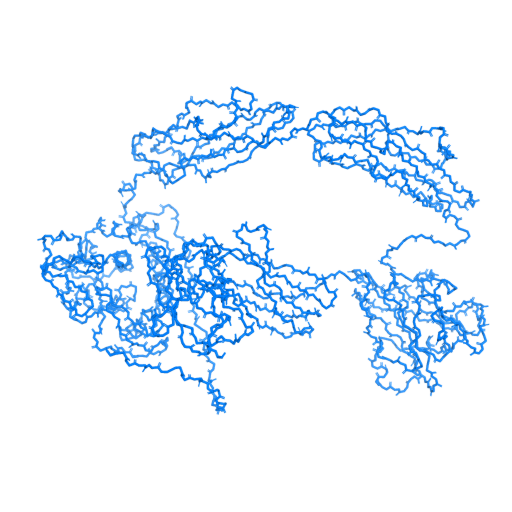 . THR A 1 97 ? 31.282 -25.055 -5.396 1.00 93.00 97 THR A N 1
ATOM 765 C CA . THR A 1 97 ? 32.572 -24.635 -5.963 1.00 93.00 97 THR A CA 1
ATOM 766 C C . THR A 1 97 ? 32.689 -24.949 -7.456 1.00 93.00 97 THR A C 1
ATOM 768 O O . THR A 1 97 ? 33.710 -24.653 -8.074 1.00 93.00 97 THR A O 1
ATOM 771 N N . SER A 1 98 ? 31.655 -25.543 -8.064 1.00 94.31 98 SER A N 1
ATOM 772 C CA . SER A 1 98 ? 31.691 -25.980 -9.461 1.00 94.31 98 SER A CA 1
ATOM 773 C C . SER A 1 98 ? 31.721 -24.795 -10.427 1.00 94.31 98 SER A C 1
ATOM 775 O O . SER A 1 98 ? 30.798 -23.989 -10.455 1.00 94.31 98 SER A O 1
ATOM 777 N N . THR A 1 99 ? 32.728 -24.724 -11.293 1.00 94.25 99 THR A N 1
ATOM 778 C CA . THR A 1 99 ? 32.853 -23.680 -12.331 1.00 94.25 99 THR A CA 1
ATOM 779 C C . THR A 1 99 ? 32.504 -24.168 -13.737 1.00 94.25 99 THR A C 1
ATOM 781 O O . THR A 1 99 ? 32.609 -23.398 -14.696 1.00 94.25 99 THR A O 1
ATOM 784 N N . THR A 1 100 ? 32.119 -25.440 -13.856 1.00 92.75 100 THR A N 1
ATOM 785 C CA . THR A 1 100 ? 31.901 -26.136 -15.125 1.00 92.75 100 THR A CA 1
ATOM 786 C C . THR A 1 100 ? 30.496 -25.894 -15.656 1.00 92.75 100 THR A C 1
ATOM 788 O O . THR A 1 100 ? 29.521 -26.094 -14.931 1.00 92.75 100 THR A O 1
ATOM 791 N N . MET A 1 101 ? 30.417 -25.533 -16.928 1.00 95.31 101 MET A N 1
ATOM 792 C CA . MET A 1 101 ? 29.218 -25.530 -17.760 1.00 95.31 101 MET A CA 1
ATOM 793 C C . MET A 1 101 ? 29.613 -26.168 -19.100 1.00 95.31 101 MET A C 1
ATOM 795 O O . MET A 1 101 ? 30.796 -26.176 -19.446 1.00 95.31 101 MET A O 1
ATOM 799 N N . GLN A 1 102 ? 28.659 -26.732 -19.826 1.00 95.00 102 GLN A N 1
ATOM 800 C CA . GLN A 1 102 ? 28.885 -27.433 -21.084 1.00 95.00 102 GLN A CA 1
ATOM 801 C C . GLN A 1 102 ? 29.153 -26.454 -22.230 1.00 95.00 102 GLN A C 1
ATOM 803 O O . GLN A 1 102 ? 30.173 -26.570 -22.902 1.00 95.00 102 GLN A O 1
ATOM 808 N N . ASN A 1 103 ? 28.253 -25.490 -22.440 1.00 96.75 103 ASN A N 1
ATOM 809 C CA . ASN A 1 103 ? 28.304 -24.555 -23.570 1.00 96.75 103 ASN A CA 1
ATOM 810 C C . ASN A 1 103 ? 28.525 -23.100 -23.132 1.00 96.75 103 ASN A C 1
ATOM 812 O O . ASN A 1 103 ? 28.614 -22.212 -23.979 1.00 96.75 103 ASN A O 1
ATOM 816 N N . ILE A 1 104 ? 28.600 -22.848 -21.822 1.00 98.06 104 ILE A N 1
ATOM 817 C CA . ILE A 1 104 ? 28.665 -21.511 -21.226 1.00 98.06 104 ILE A CA 1
ATOM 818 C C . ILE A 1 104 ? 30.056 -21.248 -20.633 1.00 98.06 104 ILE A C 1
ATOM 820 O O . ILE A 1 104 ? 30.631 -22.092 -19.946 1.00 98.06 104 ILE A O 1
ATOM 824 N N . ASN A 1 105 ? 30.596 -20.053 -20.843 1.00 97.25 105 ASN A N 1
ATOM 825 C CA . ASN A 1 105 ? 31.742 -19.524 -20.109 1.00 97.25 105 ASN A CA 1
ATOM 826 C C . ASN A 1 105 ? 31.430 -18.133 -19.524 1.00 97.25 105 ASN A C 1
ATOM 828 O O . ASN A 1 105 ? 30.289 -17.669 -19.535 1.00 97.25 105 ASN A O 1
ATOM 832 N N . CYS A 1 106 ? 32.448 -17.524 -18.911 1.00 98.06 106 CYS A N 1
ATOM 833 C CA . CYS A 1 106 ? 32.313 -16.265 -18.193 1.00 98.06 106 CYS A CA 1
ATOM 834 C C . CYS A 1 106 ? 32.667 -15.130 -19.145 1.00 98.06 106 CYS A C 1
ATOM 836 O O . CYS A 1 106 ? 33.801 -15.060 -19.616 1.00 98.06 106 CYS A O 1
ATOM 838 N N . GLU A 1 107 ? 31.697 -14.271 -19.402 1.00 98.38 107 GLU A N 1
ATOM 839 C CA . GLU A 1 107 ? 31.862 -12.980 -20.050 1.00 98.38 107 GLU A CA 1
ATOM 840 C C . GLU A 1 107 ? 32.471 -11.983 -19.065 1.00 98.38 107 GLU A C 1
ATOM 842 O O . GLU A 1 107 ? 32.043 -11.909 -17.909 1.00 98.38 107 GLU A O 1
ATOM 847 N N . HIS A 1 108 ? 33.435 -11.201 -19.545 1.00 98.56 108 HIS A N 1
ATOM 848 C CA . HIS A 1 108 ? 33.982 -10.035 -18.855 1.00 98.56 108 HIS A CA 1
ATOM 849 C C . HIS A 1 108 ? 33.537 -8.794 -19.620 1.00 98.56 108 HIS A C 1
ATOM 851 O O . HIS A 1 108 ? 34.188 -8.408 -20.592 1.00 98.56 108 HIS A O 1
ATOM 857 N N . THR A 1 109 ? 32.464 -8.143 -19.157 1.00 97.88 109 THR A N 1
ATOM 858 C CA . THR A 1 109 ? 31.876 -6.984 -19.861 1.00 97.88 109 THR A CA 1
ATOM 859 C C . THR A 1 109 ? 32.940 -5.934 -20.189 1.00 97.88 109 THR A C 1
ATOM 861 O O . THR A 1 109 ? 33.012 -5.443 -21.315 1.00 97.88 109 THR A O 1
ATOM 864 N N . VAL A 1 110 ? 33.837 -5.656 -19.235 1.00 98.31 110 VAL A N 1
ATOM 865 C CA . VAL A 1 110 ? 35.106 -4.969 -19.510 1.00 98.31 110 VAL A CA 1
ATOM 866 C C . VAL A 1 110 ? 36.199 -6.028 -19.718 1.00 98.31 110 VAL A C 1
ATOM 868 O O . VAL A 1 110 ? 36.480 -6.769 -18.771 1.00 98.31 110 VAL A O 1
ATOM 871 N N . PRO A 1 111 ? 36.828 -6.125 -20.909 1.00 98.06 111 PRO A N 1
ATOM 872 C CA . PRO A 1 111 ? 37.734 -7.224 -21.241 1.00 98.06 111 PRO A CA 1
ATOM 873 C C . PRO A 1 111 ? 38.900 -7.384 -20.260 1.00 98.06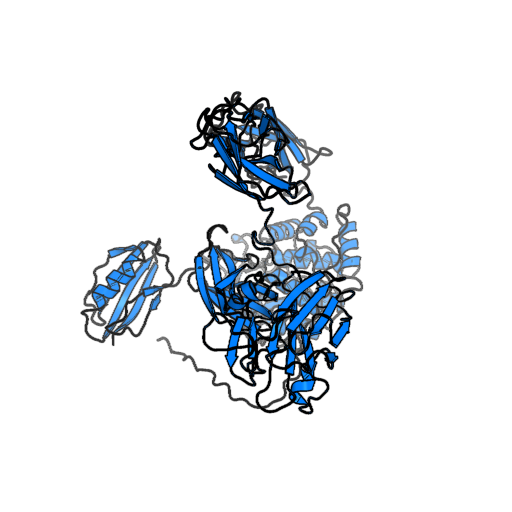 111 PRO A C 1
ATOM 875 O O . PRO A 1 111 ? 39.649 -6.443 -19.999 1.00 98.06 111 PRO A O 1
ATOM 878 N N . GLN A 1 112 ? 39.104 -8.607 -19.756 1.00 97.06 112 GLN A N 1
ATOM 879 C CA . GLN A 1 112 ? 40.145 -8.883 -18.753 1.00 97.06 112 GLN A CA 1
ATOM 880 C C . GLN A 1 112 ? 41.582 -8.663 -19.240 1.00 97.06 112 GLN A C 1
ATOM 882 O O . GLN A 1 112 ? 42.479 -8.430 -18.426 1.00 97.06 112 GLN A O 1
ATOM 887 N N . SER A 1 113 ? 41.790 -8.689 -20.559 1.00 96.50 113 SER A N 1
ATOM 888 C CA . SER A 1 113 ? 43.075 -8.375 -21.182 1.00 96.50 113 SER A CA 1
ATOM 889 C C . SER A 1 113 ? 43.483 -6.915 -20.992 1.00 96.50 113 SER A C 1
ATOM 891 O O . SER A 1 113 ? 44.671 -6.642 -20.966 1.00 96.50 113 SER A O 1
ATOM 893 N N . TRP A 1 114 ? 42.540 -5.989 -20.784 1.00 97.81 114 TRP A N 1
ATOM 894 C CA . TRP A 1 114 ? 42.826 -4.549 -20.686 1.00 97.81 114 TRP A CA 1
ATOM 895 C C . TRP A 1 114 ? 43.394 -4.105 -19.337 1.00 97.81 114 TRP A C 1
ATOM 897 O O . TRP A 1 114 ? 43.727 -2.935 -19.161 1.00 97.81 114 TRP A O 1
ATOM 907 N N . PHE A 1 115 ? 43.438 -5.005 -18.359 1.00 97.69 115 PHE A N 1
ATOM 908 C CA . PHE A 1 115 ? 43.888 -4.708 -17.001 1.00 97.69 115 PHE A CA 1
ATOM 909 C C . PHE A 1 115 ? 44.759 -5.828 -16.427 1.00 97.69 115 PHE A C 1
ATOM 911 O O . PHE A 1 115 ? 44.785 -6.035 -15.216 1.00 97.69 115 PHE A O 1
ATOM 918 N N . ASN A 1 116 ? 45.467 -6.569 -17.290 1.00 95.75 116 ASN A N 1
ATOM 919 C CA . ASN A 1 116 ? 46.398 -7.639 -16.903 1.00 95.75 116 ASN A CA 1
ATOM 920 C C . ASN A 1 116 ? 45.795 -8.678 -15.942 1.00 95.75 116 ASN A C 1
ATOM 922 O O . ASN A 1 116 ? 46.477 -9.180 -15.051 1.00 95.75 116 ASN A O 1
ATOM 926 N N . GLU A 1 117 ? 44.498 -8.968 -16.089 1.00 96.94 117 GLU A N 1
ATOM 927 C CA . GLU A 1 117 ? 43.774 -9.935 -15.259 1.00 96.94 117 GLU A CA 1
ATOM 928 C C . GLU A 1 117 ? 43.870 -9.691 -13.739 1.00 96.94 117 GLU A C 1
ATOM 930 O O . GLU A 1 117 ? 43.716 -10.630 -12.954 1.00 96.94 117 GLU A O 1
ATOM 935 N N . VAL A 1 118 ? 44.094 -8.445 -13.301 1.00 97.25 118 VAL A N 1
ATOM 936 C CA . VAL A 1 118 ? 44.197 -8.102 -11.875 1.00 97.25 118 VAL A CA 1
ATOM 937 C C . VAL A 1 118 ? 42.977 -8.631 -11.114 1.00 97.25 118 VAL A C 1
ATOM 939 O O . VAL A 1 118 ? 41.835 -8.259 -11.391 1.00 97.25 118 VAL A O 1
ATOM 942 N N . GLU A 1 119 ? 43.229 -9.473 -10.110 1.00 96.81 119 GLU A N 1
ATOM 943 C CA . GLU A 1 119 ? 42.218 -10.319 -9.465 1.00 96.81 119 GLU A CA 1
ATOM 944 C C . GLU A 1 119 ? 41.008 -9.532 -8.949 1.00 96.81 119 GLU A C 1
ATOM 946 O O . GLU A 1 119 ? 39.865 -9.918 -9.181 1.00 96.81 119 GLU A O 1
ATOM 951 N N . ARG A 1 120 ? 41.235 -8.372 -8.316 1.00 95.56 120 ARG A N 1
ATOM 952 C CA . ARG A 1 120 ? 40.143 -7.538 -7.787 1.00 95.56 120 ARG A CA 1
ATOM 953 C C . ARG A 1 120 ? 39.154 -7.091 -8.866 1.00 95.56 120 ARG A C 1
ATOM 955 O O . ARG A 1 120 ? 37.988 -6.915 -8.539 1.00 95.56 120 ARG A O 1
ATOM 962 N N . MET A 1 121 ? 39.624 -6.881 -10.095 1.00 97.94 121 MET A N 1
ATOM 963 C CA . MET A 1 121 ? 38.823 -6.481 -11.254 1.00 97.94 121 MET A CA 1
ATOM 964 C C . MET A 1 121 ? 38.268 -7.729 -11.933 1.00 97.94 121 MET A C 1
ATOM 966 O O . MET A 1 121 ? 37.075 -7.812 -12.209 1.00 97.94 121 MET A O 1
ATOM 970 N N . ARG A 1 122 ? 39.118 -8.742 -12.131 1.00 98.31 122 ARG A N 1
ATOM 971 C CA . ARG A 1 122 ? 38.783 -10.002 -12.800 1.00 98.31 122 ARG A CA 1
ATOM 972 C C . ARG A 1 122 ? 37.659 -10.773 -12.110 1.00 98.31 122 ARG A C 1
ATOM 974 O O . ARG A 1 122 ? 36.875 -11.416 -12.801 1.00 98.31 122 ARG A O 1
ATOM 981 N N . SER A 1 123 ? 37.597 -10.737 -10.780 1.00 98.31 123 SER A N 1
ATOM 982 C CA . SER A 1 123 ? 36.639 -11.501 -9.972 1.00 98.31 123 SER A CA 1
ATOM 983 C C . SER A 1 123 ? 35.413 -10.698 -9.522 1.00 98.31 123 SER A C 1
ATOM 985 O O . SER A 1 123 ? 34.623 -11.191 -8.713 1.00 98.31 123 SER A O 1
ATOM 987 N N . ASP A 1 124 ? 35.252 -9.456 -9.988 1.00 98.56 124 ASP A N 1
ATOM 988 C CA . ASP A 1 124 ? 34.124 -8.606 -9.601 1.00 98.56 124 ASP A CA 1
ATOM 989 C C . ASP A 1 124 ? 32.835 -9.015 -10.319 1.00 98.56 124 ASP A C 1
ATOM 991 O O . ASP A 1 124 ? 32.608 -8.672 -11.476 1.00 98.56 124 ASP A O 1
ATOM 995 N N . ILE A 1 125 ? 31.972 -9.732 -9.595 1.00 98.69 125 ILE A N 1
ATOM 996 C CA . ILE A 1 125 ? 30.755 -10.375 -10.114 1.00 98.69 125 ILE A CA 1
ATOM 997 C C . ILE A 1 125 ? 29.812 -9.376 -10.805 1.00 98.69 125 ILE A C 1
ATOM 999 O O . ILE A 1 125 ? 29.063 -9.760 -11.704 1.00 98.69 125 ILE A O 1
ATOM 1003 N N . HIS A 1 126 ? 29.851 -8.093 -10.436 1.00 98.50 126 HIS A N 1
ATOM 1004 C CA . HIS A 1 126 ? 28.960 -7.078 -11.008 1.00 98.50 126 HIS A CA 1
ATOM 1005 C C . HIS A 1 126 ? 29.192 -6.810 -12.501 1.00 98.50 126 HIS A C 1
ATOM 1007 O O . HIS A 1 126 ? 28.282 -6.283 -13.132 1.00 98.50 126 HIS A O 1
ATOM 1013 N N . HIS A 1 127 ? 30.331 -7.212 -13.083 1.00 98.38 127 HIS A N 1
ATOM 1014 C CA . HIS A 1 127 ? 30.555 -7.145 -14.541 1.00 98.38 127 HIS A CA 1
ATOM 1015 C C . HIS A 1 127 ? 30.760 -8.511 -15.220 1.00 98.38 127 HIS A C 1
ATOM 1017 O O . HIS A 1 127 ? 30.926 -8.571 -16.441 1.00 98.38 127 HIS A O 1
ATOM 1023 N N . LEU A 1 128 ? 30.724 -9.602 -14.448 1.00 98.75 128 LEU A N 1
ATOM 1024 C CA . LEU A 1 128 ? 30.818 -10.960 -14.979 1.00 98.75 128 LEU A CA 1
ATOM 1025 C C . LEU A 1 128 ? 29.445 -11.474 -15.368 1.00 98.75 128 LEU A C 1
ATOM 1027 O O . LEU A 1 128 ? 28.526 -11.354 -14.565 1.00 98.75 128 LEU A O 1
ATOM 1031 N N . PHE A 1 129 ? 29.307 -12.114 -16.525 1.00 98.62 129 PHE A N 1
ATOM 1032 C CA . PHE A 1 129 ? 28.030 -12.690 -16.957 1.00 98.62 129 PHE A CA 1
ATOM 1033 C C . PHE A 1 129 ? 28.197 -14.069 -17.608 1.00 98.62 129 PHE A C 1
ATOM 1035 O O . PHE A 1 129 ? 29.279 -14.403 -18.082 1.00 98.62 129 PHE A O 1
ATOM 1042 N N . PRO A 1 130 ? 27.158 -14.919 -17.638 1.00 98.50 130 PRO A N 1
ATOM 1043 C CA . PRO A 1 130 ? 27.189 -16.142 -18.429 1.00 98.50 130 PRO A CA 1
ATOM 1044 C C . PRO A 1 130 ? 27.040 -15.820 -19.921 1.00 98.50 130 PRO A C 1
ATOM 1046 O O . PRO A 1 130 ? 26.093 -15.143 -20.317 1.00 98.50 130 PRO A O 1
ATOM 1049 N N . ALA A 1 131 ? 27.906 -16.365 -20.768 1.00 98.50 131 ALA A N 1
ATOM 1050 C CA . ALA A 1 131 ? 27.784 -16.272 -22.223 1.00 98.50 131 ALA A CA 1
ATOM 1051 C C . ALA A 1 131 ? 28.101 -17.618 -22.875 1.00 98.50 131 ALA A C 1
ATOM 1053 O O . ALA A 1 131 ? 28.820 -18.439 -22.311 1.00 98.50 131 ALA A O 1
ATOM 1054 N N . VAL A 1 132 ? 27.535 -17.876 -24.054 1.00 98.56 132 VAL A N 1
ATOM 1055 C CA . VAL A 1 132 ? 27.906 -19.067 -24.827 1.00 98.56 132 VAL A CA 1
ATOM 1056 C C . VAL A 1 132 ? 29.358 -18.910 -25.259 1.00 98.56 132 VAL A C 1
ATOM 1058 O O . VAL A 1 132 ? 29.737 -17.836 -25.720 1.00 98.56 132 VAL A O 1
ATOM 1061 N N . ILE A 1 133 ? 30.143 -19.983 -25.152 1.00 98.25 133 ILE A N 1
ATOM 1062 C CA . ILE A 1 133 ? 31.591 -19.974 -25.418 1.00 98.25 133 ILE A CA 1
ATOM 1063 C C . ILE A 1 133 ? 31.923 -19.312 -26.760 1.00 98.25 133 ILE A C 1
ATOM 1065 O O . ILE A 1 133 ? 32.800 -18.454 -26.810 1.00 98.25 133 ILE A O 1
ATOM 1069 N N . GLN A 1 134 ? 31.199 -19.678 -27.824 1.00 97.69 134 GLN A N 1
ATOM 1070 C CA . GLN A 1 134 ? 31.407 -19.114 -29.158 1.00 97.69 134 GLN A CA 1
ATOM 1071 C C . GLN A 1 134 ? 31.075 -17.620 -29.216 1.00 97.69 134 GLN A C 1
ATOM 1073 O O . GLN A 1 134 ? 31.860 -16.852 -29.748 1.00 97.69 134 GLN A O 1
ATOM 1078 N N . TRP A 1 135 ? 29.943 -17.192 -28.652 1.00 97.56 135 TRP A N 1
ATOM 1079 C CA . TRP A 1 135 ? 29.503 -15.794 -28.735 1.00 97.56 135 TRP A CA 1
ATOM 1080 C C . TRP A 1 135 ? 30.348 -14.860 -27.869 1.00 97.56 135 TRP A C 1
ATOM 1082 O O . TRP A 1 135 ? 30.563 -13.717 -28.244 1.00 97.56 135 TRP A O 1
ATOM 1092 N N . ASN A 1 136 ? 30.876 -15.357 -26.748 1.00 98.12 136 ASN A N 1
ATOM 1093 C CA . ASN A 1 136 ? 31.891 -14.652 -25.962 1.00 98.12 136 ASN A CA 1
ATOM 1094 C C . ASN A 1 136 ? 33.200 -14.510 -26.761 1.00 98.12 136 ASN A C 1
ATOM 1096 O O . ASN A 1 136 ? 33.773 -13.429 -26.832 1.00 98.12 136 ASN A O 1
ATOM 1100 N N . ALA A 1 137 ? 33.648 -15.583 -27.427 1.00 97.06 137 ALA A N 1
ATOM 1101 C CA . ALA A 1 137 ? 34.832 -15.526 -28.285 1.00 97.06 137 ALA A CA 1
ATOM 1102 C C . ALA A 1 137 ? 34.657 -14.554 -29.465 1.00 97.06 137 ALA A C 1
ATOM 1104 O O . ALA A 1 137 ? 35.589 -13.812 -29.764 1.00 97.06 137 ALA A O 1
ATOM 1105 N N . ASP A 1 138 ? 33.473 -14.536 -30.084 1.00 95.38 138 ASP A N 1
ATOM 1106 C CA . ASP A 1 138 ? 33.116 -13.609 -31.161 1.00 95.38 138 ASP A CA 1
ATOM 1107 C C . ASP A 1 138 ? 33.096 -12.156 -30.665 1.00 95.38 138 ASP A C 1
ATOM 1109 O O . ASP A 1 138 ? 33.677 -11.295 -31.315 1.00 95.38 138 ASP A O 1
ATOM 1113 N N . ARG A 1 139 ? 32.509 -11.887 -29.486 1.00 96.31 139 ARG A N 1
ATOM 1114 C CA . ARG A 1 139 ? 32.538 -10.553 -28.860 1.00 96.31 139 ARG A CA 1
ATOM 1115 C C . ARG A 1 139 ? 33.967 -10.095 -28.561 1.00 96.31 139 ARG A C 1
ATOM 1117 O O . ARG A 1 139 ? 34.274 -8.910 -28.672 1.00 96.31 139 ARG A O 1
ATOM 1124 N N . GLY A 1 140 ? 34.836 -11.012 -28.133 1.00 95.81 140 GLY A N 1
ATOM 1125 C CA . GLY A 1 140 ? 36.260 -10.760 -27.929 1.00 95.81 140 GLY A CA 1
ATOM 1126 C C . GLY A 1 140 ? 36.538 -9.549 -27.033 1.00 95.81 140 GLY A C 1
ATOM 1127 O O . GLY A 1 140 ? 36.209 -9.538 -25.847 1.00 95.81 140 GLY A O 1
ATOM 1128 N N . ASN A 1 141 ? 37.188 -8.530 -27.597 1.00 95.81 141 ASN A N 1
ATOM 1129 C CA . ASN A 1 141 ? 37.415 -7.241 -26.943 1.00 95.81 141 ASN A CA 1
ATOM 1130 C C . ASN A 1 141 ? 36.755 -6.076 -27.694 1.00 95.81 141 ASN A C 1
ATOM 1132 O O . ASN A 1 141 ? 37.160 -4.925 -27.496 1.00 95.81 141 ASN A O 1
ATOM 1136 N N . ASP A 1 142 ? 35.765 -6.372 -28.533 1.00 96.44 142 ASP A N 1
ATOM 1137 C CA . ASP A 1 142 ? 35.079 -5.360 -29.317 1.00 96.44 142 ASP A CA 1
ATOM 1138 C C . ASP A 1 142 ? 34.286 -4.416 -28.401 1.00 96.44 142 ASP A C 1
ATOM 1140 O O . ASP A 1 142 ? 33.675 -4.851 -27.407 1.00 96.44 142 ASP A O 1
ATOM 1144 N N . PRO A 1 143 ? 34.306 -3.104 -28.700 1.00 97.38 143 PRO A N 1
ATOM 1145 C CA . PRO A 1 143 ? 33.476 -2.145 -28.001 1.00 97.38 143 PRO A CA 1
ATOM 1146 C C . PRO A 1 143 ? 31.998 -2.410 -28.289 1.00 97.38 143 PRO A C 1
ATOM 1148 O O . PRO A 1 143 ? 31.608 -2.787 -29.397 1.00 97.38 143 PRO A O 1
ATOM 1151 N N . PHE A 1 144 ? 31.165 -2.148 -27.289 1.00 98.50 144 PHE A N 1
ATOM 1152 C CA . PHE A 1 144 ? 29.728 -2.158 -27.459 1.00 98.50 144 PHE A CA 1
ATOM 1153 C C . PHE A 1 144 ? 29.254 -0.906 -28.196 1.00 98.50 144 PHE A C 1
ATOM 1155 O O . PHE A 1 144 ? 29.744 0.201 -27.944 1.00 98.50 144 PHE A O 1
ATOM 1162 N N . ALA A 1 145 ? 28.295 -1.079 -29.098 1.00 95.25 145 ALA A N 1
ATOM 1163 C CA . ALA A 1 145 ? 27.683 0.009 -29.847 1.00 95.25 145 ALA A CA 1
ATOM 1164 C C . ALA A 1 145 ? 26.254 -0.350 -30.257 1.00 95.25 145 ALA A C 1
ATOM 1166 O O . ALA A 1 145 ? 25.923 -1.527 -30.330 1.00 95.25 145 ALA A O 1
ATOM 1167 N N . GLU A 1 146 ? 25.460 0.673 -30.571 1.00 91.31 146 GLU A N 1
ATOM 1168 C CA . GLU A 1 146 ? 24.263 0.517 -31.397 1.00 91.31 146 GLU A CA 1
ATOM 1169 C C . GLU A 1 146 ? 24.714 0.396 -32.864 1.00 91.31 146 GLU A C 1
ATOM 1171 O O . GLU A 1 146 ? 25.406 1.278 -33.398 1.00 91.31 146 GLU A O 1
ATOM 1176 N N . ILE A 1 147 ? 24.395 -0.727 -33.489 1.00 93.44 147 ILE A N 1
ATOM 1177 C CA . ILE A 1 147 ? 24.808 -1.154 -34.816 1.00 93.44 147 ILE A CA 1
ATOM 1178 C C . ILE A 1 147 ? 23.578 -1.039 -35.717 1.00 93.44 147 ILE A C 1
ATOM 1180 O O . ILE A 1 147 ? 22.569 -1.684 -35.484 1.00 93.44 147 ILE A O 1
ATOM 1184 N N . PRO A 1 148 ? 23.625 -0.230 -36.785 1.00 91.50 148 PRO A N 1
ATOM 1185 C CA . PRO A 1 148 ? 22.538 -0.233 -37.754 1.00 91.50 148 PRO A CA 1
ATOM 1186 C C . PRO A 1 148 ? 22.401 -1.618 -38.401 1.00 91.50 148 PRO A C 1
ATOM 1188 O O . PRO A 1 148 ? 23.401 -2.114 -38.918 1.00 91.50 148 PRO A O 1
ATOM 1191 N N . ASP A 1 149 ? 21.185 -2.165 -38.513 1.00 89.75 149 ASP A N 1
ATOM 1192 C CA . ASP A 1 149 ? 20.909 -3.510 -39.060 1.00 89.75 149 ASP A CA 1
ATOM 1193 C C . ASP A 1 149 ? 21.623 -3.796 -40.394 1.00 89.75 149 ASP A C 1
ATOM 1195 O O . ASP A 1 149 ? 22.038 -4.916 -40.690 1.00 89.75 149 ASP A O 1
ATOM 1199 N N . ALA A 1 150 ? 21.763 -2.765 -41.235 1.00 91.50 150 ALA A N 1
ATOM 1200 C CA . ALA A 1 150 ? 22.415 -2.847 -42.541 1.00 91.50 150 ALA A CA 1
ATOM 1201 C C . ALA A 1 150 ? 23.940 -3.068 -42.465 1.00 91.50 150 ALA A C 1
ATOM 1203 O O . ALA A 1 150 ? 24.558 -3.430 -43.467 1.00 91.50 150 ALA A O 1
ATOM 1204 N N . GLN A 1 151 ? 24.552 -2.808 -41.311 1.00 94.12 151 GLN A N 1
ATOM 1205 C CA . GLN A 1 151 ? 25.968 -3.039 -41.020 1.00 94.12 151 GLN A CA 1
ATOM 1206 C C . GLN A 1 151 ? 26.193 -4.377 -40.307 1.00 94.12 151 GLN A C 1
ATOM 1208 O O . GLN A 1 151 ? 27.328 -4.856 -40.270 1.00 94.12 151 GLN A O 1
ATOM 1213 N N . THR A 1 152 ? 25.136 -4.993 -39.777 1.00 96.44 152 THR A N 1
ATOM 1214 C CA . THR A 1 152 ? 25.215 -6.231 -39.005 1.00 96.44 152 THR A CA 1
ATOM 1215 C C . THR A 1 152 ? 25.572 -7.408 -39.889 1.00 96.44 152 THR A C 1
ATOM 1217 O O . THR A 1 152 ? 24.840 -7.787 -40.804 1.00 96.44 152 THR A O 1
ATOM 1220 N N . THR A 1 153 ? 26.719 -8.021 -39.593 1.00 95.81 153 THR A N 1
ATOM 1221 C CA . THR A 1 153 ? 27.236 -9.161 -40.363 1.00 95.81 153 THR A CA 1
ATOM 1222 C C . THR A 1 153 ? 26.801 -10.500 -39.785 1.00 95.81 153 THR A C 1
ATOM 1224 O O . THR A 1 153 ? 26.749 -11.504 -40.502 1.00 95.81 153 THR A O 1
ATOM 1227 N N . LYS A 1 154 ? 26.470 -10.522 -38.491 1.00 97.50 154 LYS A N 1
ATOM 1228 C CA . LYS A 1 154 ? 26.075 -11.725 -37.769 1.00 97.50 154 LYS A CA 1
ATOM 1229 C C . LYS A 1 154 ? 25.051 -11.381 -36.693 1.00 97.50 154 LYS A C 1
ATOM 1231 O O . LYS A 1 154 ? 25.317 -10.586 -35.801 1.00 97.50 154 LYS A O 1
ATOM 1236 N N . TRP A 1 155 ? 23.905 -12.040 -36.782 1.00 98.25 155 TRP A N 1
ATOM 1237 C CA . TRP A 1 155 ? 22.826 -12.018 -35.803 1.00 98.25 155 TRP A CA 1
ATOM 1238 C C . TRP A 1 155 ? 22.901 -13.288 -34.964 1.00 98.25 155 TRP A C 1
ATOM 1240 O O . TRP A 1 155 ? 22.948 -14.383 -35.528 1.00 98.25 155 TRP A O 1
ATOM 1250 N N . ILE A 1 156 ? 22.899 -13.170 -33.639 1.00 98.00 156 ILE A N 1
ATOM 1251 C CA . ILE A 1 156 ? 23.159 -14.270 -32.701 1.00 98.00 156 ILE A CA 1
ATOM 1252 C C . ILE A 1 156 ? 21.939 -14.532 -31.802 1.00 98.00 156 ILE A C 1
ATOM 1254 O O . ILE A 1 156 ? 21.480 -13.631 -31.104 1.00 98.00 156 ILE A O 1
ATOM 1258 N N . ARG A 1 157 ? 21.448 -15.783 -31.749 1.00 97.25 157 ARG A N 1
ATOM 1259 C CA . ARG A 1 157 ? 20.402 -16.222 -30.799 1.00 97.25 157 ARG A CA 1
ATOM 1260 C C . ARG A 1 157 ? 20.497 -17.718 -30.484 1.00 97.25 157 ARG A C 1
ATOM 1262 O O . ARG A 1 157 ? 20.664 -18.566 -31.356 1.00 97.25 157 ARG A O 1
ATOM 1269 N N . GLY A 1 158 ? 20.354 -18.078 -29.210 1.00 96.62 158 GLY A N 1
ATOM 1270 C CA . GLY A 1 158 ? 20.547 -19.443 -28.723 1.00 96.62 158 GLY A CA 1
ATOM 1271 C C . GLY A 1 158 ? 21.961 -19.966 -29.007 1.00 96.62 158 GLY A C 1
ATOM 1272 O O . GLY A 1 158 ? 22.953 -19.371 -28.582 1.00 96.62 158 GLY A O 1
ATOM 1273 N N . LEU A 1 159 ? 22.038 -21.088 -29.726 1.00 96.94 159 LEU A N 1
ATOM 1274 C CA . LEU A 1 159 ? 23.282 -21.687 -30.234 1.00 96.94 159 LEU A CA 1
ATOM 1275 C C . LEU A 1 159 ? 23.449 -21.479 -31.749 1.00 96.94 159 LEU A C 1
ATOM 1277 O O . LEU A 1 159 ? 24.243 -22.170 -32.380 1.00 96.94 159 LEU A O 1
ATOM 1281 N N . SER A 1 160 ? 22.684 -20.567 -32.349 1.00 95.75 160 SER A N 1
ATOM 1282 C CA . SER A 1 160 ? 22.672 -20.340 -33.794 1.00 95.75 160 SER A CA 1
ATOM 1283 C C . SER A 1 160 ? 22.962 -18.882 -34.135 1.00 95.75 160 SER A C 1
ATOM 1285 O O . SER A 1 160 ? 22.767 -17.981 -33.317 1.00 95.75 160 SER A O 1
ATOM 1287 N N . SER A 1 161 ? 23.410 -18.663 -35.367 1.00 97.00 161 SER A N 1
ATOM 1288 C CA . SER A 1 161 ? 23.567 -17.337 -35.948 1.00 97.00 161 SER A CA 1
ATOM 1289 C C . SER A 1 161 ? 23.081 -17.308 -37.394 1.00 97.00 161 SER A C 1
ATOM 1291 O O . SER A 1 161 ? 22.885 -18.355 -38.017 1.00 97.00 161 SER A O 1
ATOM 1293 N N . GLN A 1 162 ? 22.868 -16.107 -37.923 1.00 97.12 162 GLN A N 1
ATOM 1294 C CA . GLN A 1 162 ? 22.527 -15.880 -39.326 1.00 97.12 162 GLN A CA 1
ATOM 1295 C C . GLN A 1 162 ? 23.097 -14.548 -39.825 1.00 97.12 162 GLN A C 1
ATOM 1297 O O . GLN A 1 162 ? 23.382 -13.655 -39.033 1.00 97.12 162 GLN A O 1
ATOM 1302 N N . SER A 1 163 ? 23.257 -14.408 -41.141 1.00 96.00 163 SER A N 1
ATOM 1303 C CA . SER A 1 163 ? 23.835 -13.209 -41.773 1.00 96.00 163 SER A CA 1
ATOM 1304 C C . SER A 1 163 ? 22.790 -12.214 -42.289 1.00 96.00 163 SER A C 1
ATOM 1306 O O . SER A 1 163 ? 23.141 -11.226 -42.921 1.00 96.00 163 SER A O 1
ATOM 1308 N N . THR A 1 164 ? 21.502 -12.498 -42.098 1.00 94.81 164 THR A N 1
ATOM 1309 C CA . THR A 1 164 ? 20.389 -11.659 -42.563 1.00 94.81 164 THR A CA 1
ATOM 1310 C C . THR A 1 164 ? 19.533 -11.218 -41.389 1.00 94.81 164 THR A C 1
ATOM 1312 O O . THR A 1 164 ? 19.362 -11.986 -40.439 1.00 94.81 164 THR A O 1
ATOM 1315 N N . VAL A 1 165 ? 18.943 -10.026 -41.495 1.00 95.25 165 VAL A N 1
ATOM 1316 C CA . VAL A 1 165 ? 18.070 -9.454 -40.461 1.00 95.25 165 VAL A CA 1
ATOM 1317 C C . VAL A 1 165 ? 16.946 -10.442 -40.092 1.00 95.25 165 VAL A C 1
ATOM 1319 O O . VAL A 1 165 ? 16.240 -10.926 -40.986 1.00 95.25 165 VAL A O 1
ATOM 1322 N N . PRO A 1 166 ? 16.783 -10.799 -38.805 1.00 92.81 166 PRO A N 1
ATOM 1323 C CA . PRO A 1 166 ? 15.696 -11.646 -38.333 1.00 92.81 166 PRO A CA 1
ATOM 1324 C C . PRO A 1 166 ? 14.322 -11.036 -38.611 1.00 92.81 166 PRO A C 1
ATOM 1326 O O . PRO A 1 166 ? 14.075 -9.865 -38.356 1.00 92.81 166 PRO A O 1
ATOM 1329 N N . THR A 1 167 ? 13.379 -11.859 -39.066 1.00 90.38 167 THR A N 1
ATOM 1330 C CA . THR A 1 167 ? 11.998 -11.422 -39.333 1.00 90.38 167 THR A CA 1
ATOM 1331 C C . THR A 1 167 ? 11.088 -11.494 -38.105 1.00 90.38 167 THR A C 1
ATOM 1333 O O . THR A 1 167 ? 9.969 -10.990 -38.135 1.00 90.38 167 THR A O 1
ATOM 1336 N N . THR A 1 168 ? 11.546 -12.129 -37.021 1.00 86.44 168 THR A N 1
ATOM 1337 C CA . THR A 1 168 ? 10.797 -12.292 -35.767 1.00 86.44 168 THR A CA 1
ATOM 1338 C C . THR A 1 168 ? 11.724 -12.203 -34.565 1.00 86.44 168 THR A C 1
ATOM 1340 O O . THR A 1 168 ? 12.855 -12.695 -34.621 1.00 86.44 168 THR A O 1
ATOM 1343 N N . ASN A 1 169 ? 11.198 -11.676 -33.457 1.00 86.19 169 ASN A N 1
ATOM 1344 C CA . ASN A 1 169 ? 11.900 -11.554 -32.178 1.00 86.19 169 ASN A CA 1
ATOM 1345 C C . ASN A 1 169 ? 13.206 -10.756 -32.283 1.00 86.19 169 ASN A C 1
ATOM 1347 O O . ASN A 1 169 ? 14.164 -11.116 -31.614 1.00 86.19 169 ASN A O 1
ATOM 1351 N N . LEU A 1 170 ? 13.252 -9.713 -33.124 1.00 84.31 170 LEU A N 1
ATOM 1352 C CA . LEU A 1 170 ? 14.444 -8.883 -33.349 1.00 84.31 170 LEU A CA 1
ATOM 1353 C C . LEU A 1 170 ? 15.140 -8.437 -32.038 1.00 84.31 170 LEU A C 1
ATOM 1355 O O . LEU A 1 170 ? 16.335 -8.693 -31.935 1.00 84.31 170 LEU A O 1
ATOM 1359 N N . PRO A 1 171 ? 14.418 -7.984 -30.983 1.00 88.38 171 PRO A N 1
ATOM 1360 C CA . PRO A 1 171 ? 15.017 -7.627 -29.681 1.00 88.38 171 PRO A CA 1
ATOM 1361 C C . PRO A 1 171 ? 15.798 -8.745 -28.970 1.00 88.38 171 PRO A C 1
ATOM 1363 O O . PRO A 1 171 ? 16.540 -8.511 -28.018 1.00 88.38 171 PRO A O 1
ATOM 1366 N N . GLU A 1 172 ? 15.592 -10.001 -29.374 1.00 92.62 172 GLU A N 1
ATOM 1367 C CA . GLU A 1 172 ? 16.247 -11.169 -28.792 1.00 92.62 172 GLU A CA 1
ATOM 1368 C C . GLU A 1 172 ? 17.550 -11.575 -29.494 1.00 92.62 172 GLU A C 1
ATOM 1370 O O . GLU A 1 172 ? 18.143 -12.604 -29.134 1.00 92.62 172 GLU A O 1
ATOM 1375 N N . TRP A 1 173 ? 17.985 -10.831 -30.502 1.00 97.06 173 TRP A N 1
ATOM 1376 C CA . TRP A 1 173 ? 19.217 -11.114 -31.223 1.00 97.06 173 TRP A CA 1
ATOM 1377 C C . TRP A 1 173 ? 20.309 -10.134 -30.810 1.00 97.06 173 TRP A C 1
ATOM 1379 O O . TRP A 1 173 ? 20.051 -8.952 -30.638 1.00 97.06 173 TRP A O 1
ATOM 1389 N N . SER A 1 174 ? 21.523 -10.648 -30.635 1.00 98.25 174 SER A N 1
ATOM 1390 C CA . SER A 1 174 ? 22.726 -9.816 -30.583 1.00 98.25 174 SER A CA 1
ATOM 1391 C C . SER A 1 174 ? 23.281 -9.597 -31.984 1.00 98.25 174 SER A C 1
ATOM 1393 O O . SER A 1 174 ? 23.131 -10.472 -32.844 1.00 98.25 174 SER A O 1
ATOM 1395 N N . GLU A 1 175 ? 23.976 -8.483 -32.180 1.00 98.25 175 GLU A N 1
ATOM 1396 C CA . GLU A 1 175 ? 24.513 -8.055 -33.473 1.00 98.25 175 GLU A CA 1
ATOM 1397 C C . GLU A 1 175 ? 26.033 -7.905 -33.420 1.00 98.25 175 GLU A C 1
ATOM 1399 O O . GLU A 1 175 ? 26.605 -7.497 -32.411 1.00 98.25 175 GLU A O 1
ATOM 1404 N N . ASP A 1 176 ? 26.703 -8.263 -34.511 1.00 97.12 176 ASP A N 1
ATOM 1405 C CA . ASP A 1 176 ? 28.163 -8.301 -34.584 1.00 97.12 176 ASP A CA 1
ATOM 1406 C C . ASP A 1 176 ? 28.661 -7.860 -35.981 1.00 97.12 176 ASP A C 1
ATOM 1408 O O . ASP A 1 176 ? 28.168 -8.319 -37.026 1.00 97.12 176 ASP A O 1
ATOM 1412 N N . THR A 1 177 ? 29.648 -6.953 -36.002 1.00 95.31 177 THR A N 1
ATOM 1413 C CA . THR A 1 177 ? 30.368 -6.480 -37.207 1.00 95.31 177 THR A CA 1
ATOM 1414 C C . THR A 1 177 ? 31.841 -6.919 -37.268 1.00 95.31 177 THR A C 1
ATOM 1416 O O . THR A 1 177 ? 32.583 -6.463 -38.143 1.00 95.31 177 THR A O 1
ATOM 1419 N N . ASN A 1 178 ? 32.294 -7.779 -36.353 1.00 87.75 178 ASN A N 1
ATOM 1420 C CA . ASN A 1 178 ? 33.683 -8.168 -36.046 1.00 87.75 178 ASN A CA 1
ATOM 1421 C C . ASN A 1 178 ? 34.584 -7.038 -35.518 1.00 87.75 178 ASN A C 1
ATOM 1423 O O . ASN A 1 178 ? 35.803 -7.193 -35.453 1.00 87.75 178 ASN A O 1
ATOM 1427 N N . THR A 1 179 ? 34.011 -5.861 -35.276 1.00 94.19 179 THR A N 1
ATOM 1428 C CA . THR A 1 179 ? 34.715 -4.698 -34.701 1.00 94.19 179 THR A CA 1
ATOM 1429 C C . THR A 1 179 ? 33.872 -3.952 -33.670 1.00 94.19 179 THR A C 1
ATOM 1431 O O . THR A 1 179 ? 34.343 -2.987 -33.063 1.00 94.19 179 THR A O 1
ATOM 1434 N N . LYS A 1 180 ? 32.606 -4.348 -33.523 1.00 96.69 180 LYS A N 1
ATOM 1435 C CA . LYS A 1 180 ? 31.601 -3.802 -32.617 1.00 96.69 180 LYS A CA 1
ATOM 1436 C C . LYS A 1 180 ? 30.619 -4.914 -32.292 1.00 96.69 180 LYS A C 1
ATOM 1438 O O . LYS A 1 180 ? 30.327 -5.748 -33.152 1.00 96.69 180 LYS A O 1
ATOM 1443 N N . PHE A 1 181 ? 30.077 -4.860 -31.084 1.00 98.50 181 PHE A N 1
ATOM 1444 C CA . PHE A 1 181 ? 29.102 -5.828 -30.608 1.00 98.50 181 PHE A CA 1
ATOM 1445 C C . PHE A 1 181 ? 27.873 -5.127 -30.026 1.00 98.50 181 PHE A C 1
ATOM 1447 O O . PHE A 1 181 ? 28.006 -4.206 -29.221 1.00 98.50 181 PHE A O 1
ATOM 1454 N N . GLU A 1 182 ? 26.681 -5.588 -30.373 1.00 98.00 182 GLU A N 1
ATOM 1455 C CA . GLU A 1 182 ? 25.429 -5.133 -29.778 1.00 98.00 182 GLU A CA 1
ATOM 1456 C C . GLU A 1 182 ? 24.784 -6.272 -28.975 1.00 98.00 182 GLU A C 1
ATOM 1458 O O . GLU A 1 182 ? 24.494 -7.351 -29.510 1.00 98.00 182 GLU A O 1
ATOM 1463 N N . PRO A 1 183 ? 24.579 -6.093 -27.662 1.00 97.94 183 PRO A N 1
ATOM 1464 C CA . PRO A 1 183 ? 23.857 -7.062 -26.856 1.00 97.94 183 PRO A CA 1
ATOM 1465 C C . PRO A 1 183 ? 22.358 -7.033 -27.195 1.00 97.94 183 PRO A C 1
ATOM 1467 O O . PRO A 1 183 ? 21.831 -6.024 -27.650 1.00 97.94 183 PRO A O 1
ATOM 1470 N N . ARG A 1 184 ? 21.658 -8.122 -26.876 1.00 95.38 184 ARG A N 1
ATOM 1471 C CA . ARG A 1 184 ? 20.189 -8.171 -26.893 1.00 95.38 184 ARG A CA 1
ATOM 1472 C C . ARG A 1 184 ? 19.580 -7.014 -26.101 1.00 95.38 184 ARG A C 1
ATOM 1474 O O . ARG A 1 184 ? 20.131 -6.617 -25.068 1.00 95.38 184 ARG A O 1
ATOM 1481 N N . ASP A 1 185 ? 18.393 -6.573 -26.508 1.00 88.31 185 ASP A N 1
ATOM 1482 C CA . ASP A 1 185 ? 17.704 -5.445 -25.874 1.00 88.31 185 ASP A CA 1
ATOM 1483 C C . ASP A 1 185 ? 17.454 -5.675 -24.378 1.00 88.31 185 ASP A C 1
ATOM 1485 O O . ASP A 1 185 ? 17.641 -4.761 -23.581 1.00 88.31 185 ASP A O 1
ATOM 1489 N N . ASP A 1 186 ? 17.142 -6.917 -23.978 1.00 84.31 186 ASP A N 1
ATOM 1490 C CA . ASP A 1 186 ? 16.915 -7.313 -22.577 1.00 84.31 186 ASP A CA 1
ATOM 1491 C C . ASP A 1 186 ? 18.192 -7.389 -21.712 1.00 84.31 186 ASP A C 1
ATOM 1493 O O . ASP A 1 186 ? 18.162 -7.905 -20.592 1.00 84.31 186 ASP A O 1
ATOM 1497 N N . HIS A 1 187 ? 19.331 -6.928 -22.237 1.00 96.25 187 HIS A N 1
ATOM 1498 C CA . HIS A 1 187 ? 20.600 -6.843 -21.516 1.00 96.25 187 HIS A CA 1
ATOM 1499 C C . HIS A 1 187 ? 21.304 -5.479 -21.636 1.00 96.25 187 HIS A C 1
ATOM 1501 O O . HIS A 1 187 ? 22.271 -5.230 -20.905 1.00 96.25 187 HIS A O 1
ATOM 1507 N N . LYS A 1 188 ? 20.859 -4.598 -22.541 1.00 93.00 188 LYS A N 1
ATOM 1508 C CA . LYS A 1 188 ? 21.514 -3.317 -22.862 1.00 93.00 188 LYS A CA 1
ATOM 1509 C C . LYS A 1 188 ? 21.735 -2.448 -21.613 1.00 93.00 188 LYS A C 1
ATOM 1511 O O . LYS A 1 188 ? 22.836 -1.932 -21.390 1.00 93.00 188 LYS A O 1
ATOM 1516 N N . GLY A 1 189 ? 20.737 -2.337 -20.746 1.00 90.25 189 GLY A N 1
ATOM 1517 C CA . GLY A 1 189 ? 20.780 -1.537 -19.524 1.00 90.25 189 GLY A CA 1
ATOM 1518 C C . GLY A 1 189 ? 21.619 -2.179 -18.425 1.00 90.25 189 GLY A C 1
ATOM 1519 O O . GLY A 1 189 ? 22.396 -1.484 -17.759 1.00 90.25 189 GLY A O 1
ATOM 1520 N N . ASN A 1 190 ? 21.534 -3.503 -18.275 1.00 96.81 190 ASN A N 1
ATOM 1521 C CA . ASN A 1 190 ? 22.355 -4.263 -17.324 1.00 96.81 190 ASN A CA 1
ATOM 1522 C C . ASN A 1 190 ? 23.844 -4.107 -17.647 1.00 96.81 190 ASN A C 1
ATOM 1524 O O . ASN A 1 190 ? 24.666 -3.846 -16.762 1.00 96.81 190 ASN A O 1
ATOM 1528 N N . LEU A 1 191 ? 24.185 -4.222 -18.930 1.00 98.56 191 LEU A N 1
ATOM 1529 C CA . LEU A 1 191 ? 25.528 -4.007 -19.446 1.00 98.56 191 LEU A CA 1
ATOM 1530 C C . LEU A 1 191 ? 25.995 -2.572 -19.199 1.00 98.56 191 LEU A C 1
ATOM 1532 O O . LEU A 1 191 ? 27.092 -2.371 -18.672 1.00 98.56 191 LEU A O 1
ATOM 1536 N N . ALA A 1 192 ? 25.161 -1.576 -19.507 1.00 98.25 192 ALA A N 1
ATOM 1537 C CA . ALA A 1 192 ? 25.494 -0.176 -19.269 1.00 98.25 192 ALA A CA 1
ATOM 1538 C C . ALA A 1 192 ? 25.809 0.092 -17.791 1.00 98.25 192 ALA A C 1
ATOM 1540 O O . ALA A 1 192 ? 26.863 0.643 -17.459 1.00 98.25 192 ALA A O 1
ATOM 1541 N N . ARG A 1 193 ? 24.946 -0.362 -16.875 1.00 98.62 193 ARG A N 1
ATOM 1542 C CA . ARG A 1 193 ? 25.156 -0.209 -15.427 1.00 98.62 193 ARG A CA 1
ATOM 1543 C C . ARG A 1 193 ? 26.375 -0.985 -14.927 1.00 98.62 193 ARG A C 1
ATOM 1545 O O . ARG A 1 193 ? 27.043 -0.501 -14.012 1.00 98.62 193 ARG A O 1
ATOM 1552 N N . ALA A 1 194 ? 26.698 -2.142 -15.509 1.00 98.75 194 ALA A N 1
ATOM 1553 C CA . ALA A 1 194 ? 27.904 -2.907 -15.186 1.00 98.75 194 ALA A CA 1
ATOM 1554 C C . ALA A 1 194 ? 29.190 -2.184 -15.624 1.00 98.75 194 ALA A C 1
ATOM 1556 O O . ALA A 1 194 ? 30.138 -2.086 -14.841 1.00 98.75 194 ALA A O 1
ATOM 1557 N N . VAL A 1 195 ? 29.209 -1.616 -16.834 1.00 98.81 195 VAL A N 1
ATOM 1558 C CA . VAL A 1 195 ? 30.323 -0.811 -17.358 1.00 98.81 195 VAL A CA 1
ATOM 1559 C C . VAL A 1 195 ? 30.550 0.439 -16.505 1.00 98.81 195 VAL A C 1
ATOM 1561 O O . VAL A 1 195 ? 31.666 0.687 -16.039 1.00 98.81 195 VAL A O 1
ATOM 1564 N N . LEU A 1 196 ? 29.493 1.214 -16.252 1.00 98.62 196 LEU A N 1
ATOM 1565 C CA . LEU A 1 196 ? 29.567 2.448 -15.466 1.00 98.62 196 LEU A CA 1
ATOM 1566 C C . LEU A 1 196 ? 29.998 2.164 -14.022 1.00 98.62 196 LEU A C 1
ATOM 1568 O O . LEU A 1 196 ? 30.810 2.894 -13.448 1.00 98.62 196 LEU A O 1
ATOM 1572 N N . TYR A 1 197 ? 29.504 1.072 -13.436 1.00 98.75 197 TYR A N 1
ATOM 1573 C CA . TYR A 1 197 ? 29.976 0.567 -12.149 1.00 98.75 197 TYR A CA 1
ATOM 1574 C C . TYR A 1 197 ? 31.472 0.258 -12.180 1.00 98.75 197 TYR A C 1
ATOM 1576 O O . TYR A 1 197 ? 32.207 0.744 -11.321 1.00 98.75 197 TYR A O 1
ATOM 1584 N N . PHE A 1 198 ? 31.937 -0.494 -13.178 1.00 98.75 198 PHE A N 1
ATOM 1585 C CA . PHE A 1 198 ? 33.324 -0.937 -13.259 1.00 98.75 198 PHE A CA 1
ATOM 1586 C C . PHE A 1 198 ? 34.300 0.244 -13.279 1.00 98.75 198 PHE A C 1
ATOM 1588 O O . PHE A 1 198 ? 35.215 0.309 -12.455 1.00 98.75 198 PHE A O 1
ATOM 1595 N N . TYR A 1 199 ? 34.059 1.224 -14.153 1.00 98.50 199 TYR A N 1
ATOM 1596 C CA . TYR A 1 199 ? 34.893 2.425 -14.240 1.00 98.50 199 TYR A CA 1
ATOM 1597 C C . TYR A 1 199 ? 34.736 3.368 -13.038 1.00 98.50 199 TYR A C 1
ATOM 1599 O O . TYR A 1 199 ? 35.620 4.183 -12.791 1.00 98.50 199 TYR A O 1
ATOM 1607 N N . THR A 1 200 ? 33.660 3.247 -12.254 1.00 98.44 200 THR A N 1
ATOM 1608 C CA . THR A 1 200 ? 33.525 3.952 -10.967 1.00 98.44 200 THR A CA 1
ATOM 1609 C C . THR A 1 200 ? 34.384 3.292 -9.887 1.00 98.44 200 THR A C 1
ATOM 1611 O O . THR A 1 200 ? 35.176 3.961 -9.226 1.00 98.44 200 THR A O 1
ATOM 1614 N N . MET A 1 201 ? 34.262 1.973 -9.712 1.00 98.19 201 MET A N 1
ATOM 1615 C CA . MET A 1 201 ? 34.895 1.258 -8.597 1.00 98.19 201 MET A CA 1
ATOM 1616 C C . MET A 1 201 ? 36.391 1.018 -8.794 1.00 98.19 201 MET A C 1
ATOM 1618 O O . MET A 1 201 ? 37.150 0.977 -7.824 1.00 98.19 201 MET A O 1
ATOM 1622 N N . HIS A 1 202 ? 36.835 0.893 -10.045 1.00 97.69 202 HIS A N 1
ATOM 1623 C CA . HIS A 1 202 ? 38.230 0.608 -10.390 1.00 97.69 202 HIS A CA 1
ATOM 1624 C C . HIS A 1 202 ? 38.966 1.820 -10.973 1.00 97.69 202 HIS A C 1
ATOM 1626 O O . HIS A 1 202 ? 40.035 1.656 -11.548 1.00 97.69 202 HIS A O 1
ATOM 1632 N N . ALA A 1 203 ? 38.448 3.038 -10.775 1.00 95.75 203 ALA A N 1
ATOM 1633 C CA . ALA A 1 203 ? 39.025 4.285 -11.297 1.00 95.75 203 ALA A CA 1
ATOM 1634 C C . ALA A 1 203 ? 40.505 4.514 -10.920 1.00 95.75 203 ALA A C 1
ATOM 1636 O O . ALA A 1 203 ? 41.224 5.215 -11.623 1.00 95.75 203 ALA A O 1
ATOM 1637 N N . THR A 1 204 ? 40.965 3.929 -9.809 1.00 94.12 204 THR A N 1
ATOM 1638 C CA . THR A 1 204 ? 42.346 4.047 -9.309 1.00 94.12 204 THR A CA 1
ATOM 1639 C C . THR A 1 204 ? 43.258 2.899 -9.747 1.00 94.12 204 THR A C 1
ATOM 1641 O O . THR A 1 204 ? 44.392 2.813 -9.279 1.00 94.12 204 THR A O 1
ATOM 1644 N N . GLN A 1 205 ? 42.759 1.962 -10.558 1.00 95.88 205 GLN A N 1
ATOM 1645 C CA . GLN A 1 205 ? 43.517 0.793 -11.002 1.00 95.88 205 GLN A CA 1
ATOM 1646 C C . GLN A 1 205 ? 44.252 1.047 -12.314 1.00 95.88 205 GLN A C 1
ATOM 1648 O O . GLN A 1 205 ? 43.925 1.961 -13.067 1.00 95.88 205 GLN A O 1
ATOM 1653 N N . THR A 1 206 ? 45.263 0.222 -12.570 1.00 96.62 206 THR A N 1
ATOM 1654 C CA . THR A 1 206 ? 46.061 0.287 -13.793 1.00 96.62 206 THR A CA 1
ATOM 1655 C C . THR A 1 206 ? 45.353 -0.440 -14.929 1.00 96.62 206 THR A C 1
ATOM 1657 O O . THR A 1 206 ? 44.880 -1.562 -14.761 1.00 96.62 206 THR A O 1
ATOM 1660 N N . PHE A 1 207 ? 45.347 0.196 -16.095 1.00 97.81 207 PHE A N 1
ATOM 1661 C CA . PHE A 1 207 ? 44.851 -0.348 -17.351 1.00 97.81 207 PHE A CA 1
ATOM 1662 C C . PHE A 1 207 ? 45.937 -0.239 -18.417 1.00 97.81 207 PHE A C 1
ATOM 1664 O O . PHE A 1 207 ? 46.850 0.584 -18.302 1.00 97.81 207 PHE A O 1
ATOM 1671 N N . ASP A 1 208 ? 45.783 -1.010 -19.485 1.00 97.38 208 ASP A N 1
ATOM 1672 C CA . ASP A 1 208 ? 46.510 -0.794 -20.728 1.00 97.38 208 ASP A CA 1
ATOM 1673 C C . ASP A 1 208 ? 46.227 0.606 -21.291 1.00 97.38 208 ASP A C 1
ATOM 1675 O O . ASP A 1 208 ? 45.189 1.229 -21.024 1.00 97.38 208 ASP A O 1
ATOM 1679 N N . ALA A 1 209 ? 47.165 1.114 -22.092 1.00 96.69 209 ALA A N 1
ATOM 1680 C CA . ALA A 1 209 ? 47.098 2.463 -22.639 1.00 96.69 209 ALA A CA 1
ATOM 1681 C C . ALA A 1 209 ? 45.764 2.719 -23.368 1.00 96.69 209 ALA A C 1
ATOM 1683 O O . ALA A 1 209 ? 45.386 1.999 -24.292 1.00 96.69 209 ALA A O 1
ATOM 1684 N N . GLY A 1 210 ? 45.043 3.761 -22.938 1.00 95.38 210 GLY A N 1
ATOM 1685 C CA . GLY A 1 210 ? 43.759 4.166 -23.516 1.00 95.38 210 GLY A CA 1
ATOM 1686 C C . GLY A 1 210 ? 42.552 3.324 -23.091 1.00 95.38 210 GLY A C 1
ATOM 1687 O O . GLY A 1 210 ? 41.453 3.584 -23.571 1.00 95.38 210 GLY A O 1
ATOM 1688 N N . LYS A 1 211 ? 42.713 2.335 -22.199 1.00 97.31 211 LYS A N 1
ATOM 1689 C CA . LYS A 1 211 ? 41.611 1.475 -21.720 1.00 97.31 211 LYS A CA 1
ATOM 1690 C C . LYS A 1 211 ? 41.036 1.885 -20.363 1.00 97.31 211 LYS A C 1
ATOM 1692 O O . LYS A 1 211 ? 40.009 1.354 -19.946 1.00 97.31 211 LYS A O 1
ATOM 1697 N N . ASN A 1 212 ? 41.634 2.883 -19.713 1.00 94.62 212 ASN A N 1
ATOM 1698 C CA . ASN A 1 212 ? 41.172 3.485 -18.457 1.00 94.62 212 ASN A CA 1
ATOM 1699 C C . ASN A 1 212 ? 39.981 4.455 -18.617 1.00 94.62 212 ASN A C 1
ATOM 1701 O O . ASN A 1 212 ? 39.575 5.084 -17.642 1.00 94.62 212 ASN A O 1
ATOM 1705 N N . VAL A 1 213 ? 39.430 4.602 -19.823 1.00 94.69 213 VAL A N 1
ATOM 1706 C CA . VAL A 1 213 ? 38.280 5.468 -20.115 1.00 94.69 213 VAL A CA 1
ATOM 1707 C C . VAL A 1 213 ? 37.076 4.635 -20.538 1.00 94.69 213 VAL A C 1
ATOM 1709 O O . VAL A 1 213 ? 37.216 3.682 -21.299 1.00 94.69 213 VAL A O 1
ATOM 1712 N N . VAL A 1 214 ? 35.881 5.015 -20.078 1.00 96.06 214 VAL A N 1
ATOM 1713 C CA . VAL A 1 214 ? 34.631 4.289 -20.379 1.00 96.06 214 VAL A CA 1
ATOM 1714 C C . VAL A 1 214 ? 34.350 4.197 -21.883 1.00 96.06 214 VAL A C 1
ATOM 1716 O O . VAL A 1 214 ? 33.881 3.172 -22.365 1.00 96.06 214 VAL A O 1
ATOM 1719 N N . THR A 1 215 ? 34.749 5.214 -22.650 1.00 94.12 215 THR A N 1
ATOM 1720 C CA . THR A 1 215 ? 34.603 5.253 -24.112 1.00 94.12 215 THR A CA 1
ATOM 1721 C C . THR A 1 215 ? 35.410 4.182 -24.843 1.00 94.12 215 THR A C 1
ATOM 1723 O O . THR A 1 215 ? 35.156 3.931 -26.018 1.00 94.12 215 THR A O 1
ATOM 1726 N N . ALA A 1 216 ? 36.357 3.518 -24.170 1.00 95.94 216 ALA A N 1
ATOM 1727 C CA . ALA A 1 216 ? 37.074 2.385 -24.738 1.00 95.94 216 ALA A CA 1
ATOM 1728 C C . ALA A 1 216 ? 36.196 1.131 -24.856 1.00 95.94 216 ALA A C 1
ATOM 1730 O O . ALA A 1 216 ? 36.441 0.335 -25.759 1.00 95.94 216 ALA A O 1
ATOM 1731 N N . VAL A 1 217 ? 35.213 0.948 -23.959 1.00 96.94 217 VAL A N 1
ATOM 1732 C CA . VAL A 1 217 ? 34.293 -0.206 -23.977 1.00 96.94 217 VAL A CA 1
ATOM 1733 C C . VAL A 1 217 ? 32.969 0.100 -24.672 1.00 96.94 217 VAL A C 1
ATOM 1735 O O . VAL A 1 217 ? 32.333 -0.824 -25.158 1.00 96.94 217 VAL A O 1
ATOM 1738 N N . GLY A 1 218 ? 32.553 1.363 -24.741 1.00 95.50 218 GLY A N 1
ATOM 1739 C CA . GLY A 1 218 ? 31.356 1.784 -25.467 1.00 95.50 218 GLY A CA 1
ATOM 1740 C C . GLY A 1 218 ? 31.142 3.289 -25.365 1.00 95.50 218 GLY A C 1
ATOM 1741 O O . GLY A 1 218 ? 31.590 3.918 -24.405 1.00 95.50 218 GLY A O 1
ATOM 1742 N N . ASP A 1 219 ? 30.478 3.881 -26.358 1.00 91.31 219 ASP A N 1
ATOM 1743 C CA . ASP A 1 219 ? 30.166 5.311 -26.330 1.00 91.31 219 ASP A CA 1
ATOM 1744 C C . ASP A 1 219 ? 29.308 5.660 -25.104 1.00 91.31 219 ASP A C 1
ATOM 1746 O O . ASP A 1 219 ? 28.310 5.005 -24.805 1.00 91.31 219 ASP A O 1
ATOM 1750 N N . LEU A 1 220 ? 29.707 6.710 -24.386 1.00 88.50 220 LEU A N 1
ATOM 1751 C CA . LEU A 1 220 ? 29.104 7.060 -23.105 1.00 88.50 220 LEU A CA 1
ATOM 1752 C C . LEU A 1 220 ? 27.619 7.439 -23.269 1.00 88.50 220 LEU A C 1
ATOM 1754 O O . LEU A 1 220 ? 26.795 7.008 -22.462 1.00 88.50 220 LEU A O 1
ATOM 1758 N N . ASN A 1 221 ? 27.249 8.159 -24.335 1.00 80.12 221 ASN A N 1
ATOM 1759 C CA . ASN A 1 221 ? 25.847 8.499 -24.599 1.00 80.12 221 ASN A CA 1
ATOM 1760 C C . ASN A 1 221 ? 25.022 7.257 -24.941 1.00 80.12 221 ASN A C 1
ATOM 1762 O O . ASN A 1 221 ? 23.908 7.119 -24.445 1.00 80.12 221 ASN A O 1
ATOM 1766 N N . THR A 1 222 ? 25.576 6.345 -25.736 1.00 83.31 222 THR A N 1
ATOM 1767 C CA . THR A 1 222 ? 24.935 5.070 -26.087 1.00 83.31 222 THR A CA 1
ATOM 1768 C C . THR A 1 222 ? 24.652 4.241 -24.835 1.00 83.31 222 THR A C 1
ATOM 1770 O O . THR A 1 222 ? 23.516 3.832 -24.611 1.00 83.31 222 THR A O 1
ATOM 1773 N N . LEU A 1 223 ? 25.641 4.091 -23.948 1.00 92.12 223 LEU A N 1
ATOM 1774 C CA . LEU A 1 223 ? 25.463 3.396 -22.669 1.00 92.12 223 LEU A CA 1
ATOM 1775 C C . LEU A 1 223 ? 24.386 4.064 -21.798 1.00 92.12 223 LEU A C 1
ATOM 1777 O O . LEU A 1 223 ? 23.616 3.379 -21.127 1.00 92.12 223 LEU A O 1
ATOM 1781 N N . TYR A 1 224 ? 24.292 5.394 -21.809 1.00 85.81 224 TYR A N 1
ATOM 1782 C CA . TYR A 1 224 ? 23.232 6.095 -21.086 1.00 85.81 224 TYR A CA 1
ATOM 1783 C C . TYR A 1 224 ? 21.846 5.893 -21.707 1.00 85.81 224 TYR A C 1
ATOM 1785 O O . TYR A 1 224 ? 20.886 5.678 -20.973 1.00 85.81 224 TYR A O 1
ATOM 1793 N N . GLN A 1 225 ? 21.730 5.893 -23.037 1.00 75.44 225 GLN A N 1
ATOM 1794 C CA . GLN A 1 225 ? 20.465 5.580 -23.709 1.00 75.44 225 GLN A CA 1
ATOM 1795 C C . GLN A 1 225 ? 20.008 4.155 -23.401 1.00 75.44 225 GLN A C 1
ATOM 1797 O O . GLN A 1 225 ? 18.861 3.951 -23.012 1.00 75.44 225 GLN A O 1
ATOM 1802 N N . TRP A 1 226 ? 20.918 3.187 -23.458 1.00 88.19 226 TRP A N 1
ATOM 1803 C CA . TRP A 1 226 ? 20.647 1.804 -23.072 1.00 88.19 226 TRP A CA 1
ATOM 1804 C C . TRP A 1 226 ? 20.210 1.671 -21.611 1.00 88.19 226 TRP A C 1
ATOM 1806 O O . TRP A 1 226 ? 19.266 0.947 -21.313 1.00 88.19 226 TRP A O 1
ATOM 1816 N N . HIS A 1 227 ? 20.831 2.420 -20.695 1.00 87.56 227 HIS A N 1
ATOM 1817 C CA . HIS A 1 227 ? 20.397 2.485 -19.299 1.00 87.56 227 HIS A CA 1
ATOM 1818 C C . HIS A 1 227 ? 18.946 2.978 -19.133 1.00 87.56 227 HIS A C 1
ATOM 1820 O O . HIS A 1 227 ? 18.256 2.507 -18.228 1.00 87.56 227 HIS A O 1
ATOM 1826 N N . LEU A 1 228 ? 18.495 3.921 -19.969 1.00 72.00 228 LEU A N 1
ATOM 1827 C CA . LEU A 1 228 ? 17.131 4.459 -19.935 1.00 72.00 228 LEU A CA 1
ATOM 1828 C C . LEU A 1 228 ? 16.110 3.527 -20.604 1.00 72.00 228 LEU A C 1
ATOM 1830 O O . LEU A 1 228 ? 14.983 3.419 -20.126 1.00 72.00 228 LEU A O 1
ATOM 1834 N N . GLN A 1 229 ? 16.493 2.883 -21.707 1.00 69.06 229 GLN A N 1
ATOM 1835 C CA . GLN A 1 229 ? 15.622 2.012 -22.504 1.00 69.06 229 GLN A CA 1
ATOM 1836 C C . GLN A 1 229 ? 15.401 0.639 -21.855 1.00 69.06 229 GLN A C 1
ATOM 1838 O O . GLN A 1 229 ? 14.316 0.078 -21.985 1.00 69.06 229 GLN A O 1
ATOM 1843 N N . ASP A 1 230 ? 16.394 0.137 -21.119 1.00 80.50 230 ASP A N 1
ATOM 1844 C CA . ASP A 1 230 ? 16.335 -1.109 -20.349 1.00 80.50 230 ASP A CA 1
ATOM 1845 C C . ASP A 1 230 ? 16.500 -0.803 -18.839 1.00 80.50 230 ASP A C 1
ATOM 1847 O O . ASP A 1 230 ? 17.611 -0.839 -18.278 1.00 80.50 230 ASP A O 1
ATOM 1851 N N . PRO A 1 231 ? 15.411 -0.381 -18.162 1.00 72.25 231 PRO A N 1
ATOM 1852 C CA . PRO A 1 231 ? 15.442 0.014 -16.758 1.00 72.25 231 PRO A CA 1
ATOM 1853 C C . PRO A 1 231 ? 15.679 -1.183 -15.831 1.00 72.25 231 PRO A C 1
ATOM 1855 O O . PRO A 1 231 ? 15.399 -2.327 -16.170 1.00 72.25 231 PRO A O 1
ATOM 1858 N N . VAL A 1 232 ? 16.148 -0.909 -14.610 1.00 72.69 232 VAL A N 1
ATOM 1859 C CA . VAL A 1 232 ? 16.387 -1.957 -13.605 1.00 72.69 232 VAL A CA 1
ATOM 1860 C C . VAL A 1 232 ? 15.111 -2.745 -13.310 1.00 72.69 232 VAL A C 1
ATOM 1862 O O . VAL A 1 232 ? 14.130 -2.189 -12.810 1.00 72.69 232 VAL A O 1
ATOM 1865 N N . ASP A 1 233 ? 15.165 -4.057 -13.526 1.00 63.16 233 ASP A N 1
ATOM 1866 C CA . ASP A 1 233 ? 14.058 -4.974 -13.275 1.00 63.16 233 ASP A CA 1
ATOM 1867 C C . ASP A 1 233 ? 14.240 -5.803 -11.984 1.00 63.16 233 ASP A C 1
ATOM 1869 O O . ASP A 1 233 ? 15.243 -5.732 -11.261 1.00 63.16 233 ASP A O 1
ATOM 1873 N N . ALA A 1 234 ? 13.233 -6.618 -11.658 1.00 58.91 234 ALA A N 1
ATOM 1874 C CA . ALA A 1 234 ? 13.259 -7.457 -10.459 1.00 58.91 234 ALA A CA 1
ATOM 1875 C C . ALA A 1 234 ? 14.380 -8.513 -10.488 1.00 58.91 234 ALA A C 1
ATOM 1877 O O . ALA A 1 234 ? 14.856 -8.946 -9.428 1.00 58.91 234 ALA A O 1
ATOM 1878 N N . LEU A 1 235 ? 14.788 -8.948 -11.680 1.00 76.94 235 LEU A N 1
ATOM 1879 C CA . LEU A 1 235 ? 15.827 -9.947 -11.849 1.00 76.94 235 LEU A CA 1
ATOM 1880 C C . LEU A 1 235 ? 17.211 -9.338 -11.602 1.00 76.94 235 LEU A C 1
ATOM 1882 O O . LEU A 1 235 ? 18.018 -9.927 -10.880 1.00 76.94 235 LEU A O 1
ATOM 1886 N N . GLU A 1 236 ? 17.468 -8.144 -12.116 1.00 86.81 236 GLU A N 1
ATOM 1887 C CA . GLU A 1 236 ? 18.704 -7.408 -11.900 1.00 86.81 236 GLU A CA 1
ATOM 1888 C C . GLU A 1 236 ? 18.847 -6.972 -10.430 1.00 86.81 236 GLU A C 1
ATOM 1890 O O . GLU A 1 236 ? 19.923 -7.118 -9.843 1.00 86.81 236 GLU A O 1
ATOM 1895 N N . GLN A 1 237 ? 17.757 -6.568 -9.762 1.00 71.06 237 GLN A N 1
ATOM 1896 C CA . GLN A 1 237 ? 17.761 -6.330 -8.309 1.00 71.06 237 GLN A CA 1
ATOM 1897 C C . GLN A 1 237 ? 18.080 -7.600 -7.506 1.00 71.06 237 GLN A C 1
ATOM 1899 O O . GLN A 1 237 ? 18.805 -7.559 -6.503 1.00 71.06 237 GLN A O 1
ATOM 1904 N N . LEU A 1 238 ? 17.539 -8.754 -7.916 1.00 80.56 238 LEU A N 1
ATOM 1905 C CA . LEU A 1 238 ? 17.867 -10.039 -7.297 1.00 80.56 238 LEU A CA 1
ATOM 1906 C C . LEU A 1 238 ? 19.342 -10.390 -7.518 1.00 80.56 238 LEU A C 1
ATOM 1908 O O . LEU A 1 238 ? 20.022 -10.777 -6.564 1.00 80.56 238 LEU A O 1
ATOM 1912 N N . ARG A 1 239 ? 19.846 -10.208 -8.739 1.00 94.94 239 ARG A N 1
ATOM 1913 C CA . ARG A 1 239 ? 21.251 -10.412 -9.088 1.00 94.94 239 ARG A CA 1
ATOM 1914 C C . ARG A 1 239 ? 22.167 -9.532 -8.239 1.00 94.94 239 ARG A C 1
ATOM 1916 O O . ARG A 1 239 ? 23.113 -10.051 -7.652 1.00 94.94 239 ARG A O 1
ATOM 1923 N N . ASN A 1 240 ? 21.841 -8.248 -8.080 1.00 94.56 240 ASN A N 1
ATOM 1924 C CA . ASN A 1 240 ? 22.600 -7.295 -7.266 1.00 94.56 240 ASN A CA 1
ATOM 1925 C C . ASN A 1 240 ? 22.698 -7.751 -5.800 1.00 94.56 240 ASN A C 1
ATOM 1927 O O . ASN A 1 240 ? 23.788 -7.777 -5.228 1.00 94.56 240 ASN A O 1
ATOM 1931 N N . ARG A 1 241 ? 21.586 -8.218 -5.211 1.00 89.69 241 ARG A N 1
ATOM 1932 C CA . ARG A 1 241 ? 21.575 -8.799 -3.854 1.00 89.69 241 ARG A CA 1
ATOM 1933 C C . ARG A 1 241 ? 22.412 -10.070 -3.747 1.00 89.69 241 ARG A C 1
ATOM 1935 O O . ARG A 1 241 ? 23.137 -10.249 -2.772 1.00 89.69 241 ARG A O 1
ATOM 1942 N N . ARG A 1 242 ? 22.331 -10.964 -4.732 1.00 93.25 242 ARG A N 1
ATOM 1943 C CA . ARG A 1 242 ? 23.084 -12.229 -4.725 1.00 93.25 242 ARG A CA 1
ATOM 1944 C C . ARG A 1 242 ? 24.580 -12.022 -4.942 1.00 93.25 242 ARG A C 1
ATOM 1946 O O . ARG A 1 242 ? 25.384 -12.709 -4.309 1.00 93.25 242 ARG A O 1
ATOM 1953 N N . ALA A 1 243 ? 24.952 -11.067 -5.787 1.00 96.12 243 ALA A N 1
ATOM 1954 C CA . ALA A 1 243 ? 26.326 -10.614 -5.927 1.00 96.12 243 ALA A CA 1
ATOM 1955 C C . ALA A 1 243 ? 26.814 -10.007 -4.603 1.00 96.12 243 ALA A C 1
ATOM 1957 O O . ALA A 1 243 ? 27.845 -10.437 -4.096 1.00 96.12 243 ALA A O 1
ATOM 1958 N N . ALA A 1 244 ? 26.034 -9.133 -3.960 1.00 94.75 244 ALA A N 1
ATOM 1959 C CA . ALA A 1 244 ? 26.380 -8.566 -2.655 1.00 94.75 244 ALA A CA 1
ATOM 1960 C C . ALA A 1 244 ? 26.540 -9.631 -1.554 1.00 94.75 244 ALA A C 1
ATOM 1962 O O . ALA A 1 244 ? 27.493 -9.569 -0.786 1.00 94.75 244 ALA A O 1
ATOM 1963 N N . ALA A 1 245 ? 25.697 -10.666 -1.518 1.00 91.44 245 ALA A N 1
ATOM 1964 C CA . ALA A 1 245 ? 25.887 -11.810 -0.616 1.00 91.44 245 ALA A CA 1
ATOM 1965 C C . ALA A 1 245 ? 27.155 -12.631 -0.923 1.00 91.44 245 ALA A C 1
ATOM 1967 O O . ALA A 1 245 ? 27.674 -13.327 -0.056 1.00 91.44 245 ALA A O 1
ATOM 1968 N N . SER A 1 246 ? 27.645 -12.583 -2.164 1.00 95.00 246 SER A N 1
ATOM 1969 C CA . SER A 1 246 ? 28.810 -13.354 -2.608 1.00 95.00 246 SER A CA 1
ATOM 1970 C C . SER A 1 246 ? 30.130 -12.606 -2.412 1.00 95.00 246 SER A C 1
ATOM 1972 O O . SER A 1 246 ? 31.129 -13.234 -2.073 1.00 95.00 246 SER A O 1
ATOM 1974 N N . GLN A 1 247 ? 30.144 -11.288 -2.636 1.00 95.69 247 GLN A N 1
ATOM 1975 C CA . GLN A 1 247 ? 31.357 -10.463 -2.609 1.00 95.69 247 GLN A CA 1
ATOM 1976 C C . GLN A 1 247 ? 31.275 -9.238 -1.685 1.00 95.69 247 GLN A C 1
ATOM 1978 O O . GLN A 1 247 ? 32.223 -8.472 -1.626 1.00 95.69 247 GLN A O 1
ATOM 1983 N N . GLY A 1 248 ? 30.198 -9.039 -0.928 1.00 94.19 248 GLY A N 1
ATOM 1984 C CA . GLY A 1 248 ? 30.113 -8.036 0.145 1.00 94.19 248 GLY A CA 1
ATOM 1985 C C . GLY A 1 248 ? 29.633 -6.638 -0.258 1.00 94.19 248 GLY A C 1
ATOM 1986 O O . GLY A 1 248 ? 29.360 -5.830 0.625 1.00 94.19 248 GLY A O 1
ATOM 1987 N N . ASN A 1 249 ? 29.470 -6.337 -1.551 1.00 96.69 249 ASN A N 1
ATOM 1988 C CA . ASN A 1 249 ? 29.055 -5.009 -2.011 1.00 96.69 249 ASN A CA 1
ATOM 1989 C C . ASN A 1 249 ? 27.953 -5.031 -3.080 1.00 96.69 249 ASN A C 1
ATOM 1991 O O . ASN A 1 249 ? 27.872 -5.950 -3.897 1.00 96.69 249 ASN A O 1
ATOM 1995 N N . TYR A 1 250 ? 27.148 -3.968 -3.111 1.00 96.56 250 TYR A N 1
ATOM 1996 C CA . TYR A 1 250 ? 26.142 -3.712 -4.145 1.00 96.56 250 TYR A CA 1
ATOM 1997 C C . TYR A 1 250 ? 26.717 -2.870 -5.289 1.00 96.56 250 TYR A C 1
ATOM 1999 O O . TYR A 1 250 ? 27.647 -2.086 -5.090 1.00 96.56 250 TYR A O 1
ATOM 2007 N N . ASN A 1 251 ? 26.108 -2.976 -6.469 1.00 98.19 251 ASN A N 1
ATOM 2008 C CA . ASN A 1 251 ? 26.233 -1.975 -7.520 1.00 98.19 251 ASN A CA 1
ATOM 2009 C C . ASN A 1 251 ? 25.257 -0.813 -7.217 1.00 98.19 251 ASN A C 1
ATOM 2011 O O . ASN A 1 251 ? 24.037 -1.030 -7.261 1.00 98.19 251 ASN A O 1
ATOM 2015 N N . PRO A 1 252 ? 25.747 0.408 -6.908 1.00 95.50 252 PRO A N 1
ATOM 2016 C CA . PRO A 1 252 ? 24.892 1.549 -6.592 1.00 95.50 252 PRO A CA 1
ATOM 2017 C C . PRO A 1 252 ? 24.013 1.985 -7.766 1.00 95.50 252 PRO A C 1
ATOM 2019 O O . PRO A 1 252 ? 22.906 2.440 -7.521 1.00 95.50 252 PRO A O 1
ATOM 2022 N N . TYR A 1 253 ? 24.437 1.791 -9.019 1.00 96.31 253 TYR A N 1
ATOM 2023 C CA . TYR A 1 253 ? 23.643 2.166 -10.197 1.00 96.31 253 TYR A CA 1
ATOM 2024 C C . TYR A 1 253 ? 22.470 1.215 -10.469 1.00 96.31 253 TYR A C 1
ATOM 2026 O O . TYR A 1 253 ? 21.569 1.563 -11.225 1.00 96.31 253 TYR A O 1
ATOM 2034 N N . ILE A 1 254 ? 22.467 0.025 -9.857 1.00 87.12 254 ILE A N 1
ATOM 2035 C CA . ILE A 1 254 ? 21.303 -0.875 -9.845 1.00 87.12 254 ILE A CA 1
ATOM 2036 C C . ILE A 1 254 ? 20.402 -0.555 -8.645 1.00 87.12 254 ILE A C 1
ATOM 2038 O O . ILE A 1 254 ? 19.183 -0.642 -8.735 1.00 87.12 254 ILE A O 1
ATOM 2042 N N . ASN A 1 255 ? 20.997 -0.189 -7.504 1.00 83.31 255 ASN A N 1
ATOM 2043 C CA . ASN A 1 255 ? 20.251 0.146 -6.291 1.00 83.31 255 ASN A CA 1
ATOM 2044 C C . ASN A 1 255 ? 19.500 1.483 -6.411 1.00 83.31 255 ASN A C 1
ATOM 2046 O O . ASN A 1 255 ? 18.373 1.596 -5.944 1.00 83.31 255 ASN A O 1
ATOM 2050 N N . ASP A 1 256 ? 20.134 2.483 -7.018 1.00 82.19 256 ASP A N 1
ATOM 2051 C CA . ASP A 1 256 ? 19.566 3.790 -7.335 1.00 82.19 256 ASP A CA 1
ATOM 2052 C C . ASP A 1 256 ? 19.987 4.185 -8.768 1.00 82.19 256 ASP A C 1
ATOM 2054 O O . ASP A 1 256 ? 21.059 4.768 -8.975 1.00 82.19 256 ASP A O 1
ATOM 2058 N N . PRO A 1 257 ? 19.158 3.855 -9.778 1.00 81.50 257 PRO A N 1
ATOM 2059 C CA . PRO A 1 257 ? 19.431 4.156 -11.185 1.00 81.50 257 PRO A CA 1
ATOM 2060 C C . PRO A 1 257 ? 19.644 5.645 -11.473 1.00 81.50 257 PRO A C 1
ATOM 2062 O O . PRO A 1 257 ? 20.418 5.990 -12.367 1.00 81.50 257 PRO A O 1
ATOM 2065 N N . SER A 1 258 ? 19.041 6.538 -10.678 1.00 77.75 258 SER A N 1
ATOM 2066 C CA . SER A 1 258 ? 19.165 7.992 -10.869 1.00 77.75 258 SER A CA 1
ATOM 2067 C C . SER A 1 258 ? 20.608 8.493 -10.719 1.00 77.75 258 SER A C 1
ATOM 2069 O O . SER A 1 258 ? 20.978 9.548 -11.245 1.00 77.75 258 SER A O 1
ATOM 2071 N N . LEU A 1 259 ? 21.463 7.713 -10.046 1.00 84.44 259 LEU A N 1
ATOM 2072 C CA . LEU A 1 259 ? 22.873 8.034 -9.862 1.00 84.44 259 LEU A CA 1
ATOM 2073 C C . LEU A 1 259 ? 23.667 8.025 -11.166 1.00 84.44 259 LEU A C 1
ATOM 2075 O O . LEU A 1 259 ? 24.680 8.718 -11.223 1.00 84.44 259 LEU A O 1
ATOM 2079 N N . VAL A 1 260 ? 23.240 7.301 -12.206 1.00 88.00 260 VAL A N 1
ATOM 2080 C CA . VAL A 1 260 ? 23.967 7.256 -13.487 1.00 88.00 260 VAL A CA 1
ATOM 2081 C C . VAL A 1 260 ? 24.067 8.651 -14.094 1.00 88.00 260 VAL A C 1
ATOM 2083 O O . VAL A 1 260 ? 25.173 9.141 -14.333 1.00 88.00 260 VAL A O 1
ATOM 2086 N N . ALA A 1 261 ? 22.931 9.333 -14.257 1.00 79.44 261 ALA A N 1
ATOM 2087 C CA . ALA A 1 261 ? 22.899 10.672 -14.839 1.00 79.44 261 ALA A CA 1
ATOM 2088 C C . ALA A 1 261 ? 23.721 11.674 -14.019 1.00 79.44 261 ALA A C 1
ATOM 2090 O O . ALA A 1 261 ? 24.336 12.598 -14.554 1.00 79.44 261 ALA A O 1
ATOM 2091 N N . ARG A 1 262 ? 23.715 11.491 -12.697 1.00 84.62 262 ARG A N 1
ATOM 2092 C CA . ARG A 1 262 ? 24.343 12.377 -11.717 1.00 84.62 262 ARG A CA 1
ATOM 2093 C C . ARG A 1 262 ? 25.852 12.183 -11.614 1.00 84.62 262 ARG A C 1
ATOM 2095 O O . ARG A 1 262 ? 26.582 13.139 -11.364 1.00 84.62 262 ARG A O 1
ATOM 2102 N N . ALA A 1 263 ? 26.304 10.944 -11.770 1.00 91.25 263 ALA A N 1
ATOM 2103 C CA . ALA A 1 263 ? 27.698 10.550 -11.645 1.00 91.25 263 ALA A CA 1
ATOM 2104 C C . ALA A 1 263 ? 28.459 10.667 -12.963 1.00 91.25 263 ALA A C 1
ATOM 2106 O O . ALA A 1 263 ? 29.680 10.734 -12.919 1.00 91.25 263 ALA A O 1
ATOM 2107 N N . TRP A 1 264 ? 27.785 10.693 -14.114 1.00 90.31 264 TRP A N 1
ATOM 2108 C CA . TRP A 1 264 ? 28.425 10.669 -15.436 1.00 90.31 264 TRP A CA 1
ATOM 2109 C C . TRP A 1 264 ? 28.147 11.904 -16.299 1.00 90.31 264 TRP A C 1
ATOM 2111 O O . TRP A 1 264 ? 28.430 11.886 -17.491 1.00 90.31 264 TRP A O 1
ATOM 2121 N N . GLY A 1 265 ? 27.658 12.992 -15.700 1.00 75.81 265 GLY A N 1
ATOM 2122 C CA . GLY A 1 265 ? 27.548 14.281 -16.383 1.00 75.81 265 GLY A CA 1
ATOM 2123 C C . GLY A 1 265 ? 26.409 14.379 -17.397 1.00 75.81 265 GLY A C 1
ATOM 2124 O O . GLY A 1 265 ? 26.417 15.282 -18.224 1.00 75.81 265 GLY A O 1
ATOM 2125 N N . PHE A 1 266 ? 25.398 13.507 -17.320 1.00 66.12 266 PHE A N 1
ATOM 2126 C CA . PHE A 1 266 ? 24.195 13.594 -18.165 1.00 66.12 266 PHE A CA 1
ATOM 2127 C C . PHE A 1 266 ? 23.128 14.535 -17.600 1.00 66.12 266 PHE A C 1
ATOM 2129 O O . PHE A 1 266 ? 21.957 14.474 -17.973 1.00 66.12 266 PHE A O 1
ATOM 2136 N N . GLN A 1 267 ? 23.523 15.423 -16.689 1.00 50.44 267 GLN A N 1
ATOM 2137 C CA . GLN A 1 267 ? 22.664 16.507 -16.236 1.00 50.44 267 GLN A CA 1
ATOM 2138 C C . GLN A 1 267 ? 22.403 17.430 -17.440 1.00 50.44 267 GLN A C 1
ATOM 2140 O O . GLN A 1 267 ? 23.310 18.103 -17.918 1.00 50.44 267 GLN A O 1
ATOM 2145 N N . GLY A 1 268 ? 21.178 17.404 -17.976 1.00 50.00 268 GLY A N 1
ATOM 2146 C CA . GLY A 1 268 ? 20.773 18.205 -19.139 1.00 50.00 268 GLY A CA 1
ATOM 2147 C C . GLY A 1 268 ? 21.007 17.575 -20.522 1.00 50.00 268 GLY A C 1
ATOM 2148 O O . GLY A 1 268 ? 20.654 18.203 -21.518 1.00 50.00 268 GLY A O 1
ATOM 2149 N N . VAL A 1 269 ? 21.535 16.346 -20.626 1.00 41.28 269 VAL A N 1
ATOM 2150 C CA . VAL A 1 269 ? 21.590 15.603 -21.902 1.00 41.28 269 VAL A CA 1
ATOM 2151 C C . VAL A 1 269 ? 20.392 14.656 -21.974 1.00 41.28 269 VAL A C 1
ATOM 2153 O O . VAL A 1 269 ? 20.355 13.622 -21.313 1.00 41.28 269 VAL A O 1
ATOM 2156 N N . GLY A 1 270 ? 19.392 15.024 -22.775 1.00 47.09 270 GLY A N 1
ATOM 2157 C CA . GLY A 1 270 ? 18.317 14.126 -23.217 1.00 47.09 270 GLY A CA 1
ATOM 2158 C C . GLY A 1 270 ? 17.139 13.907 -22.263 1.00 47.09 270 GLY A C 1
ATOM 2159 O O . GLY A 1 270 ? 16.144 13.331 -22.685 1.00 47.09 270 GLY A O 1
ATOM 2160 N N . ILE A 1 271 ? 17.180 14.406 -21.028 1.00 50.34 271 ILE A N 1
ATOM 2161 C CA . ILE A 1 271 ? 15.954 14.605 -20.246 1.00 50.34 271 ILE A CA 1
ATOM 2162 C C . ILE A 1 271 ? 15.473 16.025 -20.501 1.00 50.34 271 ILE A C 1
ATOM 2164 O O . ILE A 1 271 ? 15.946 16.963 -19.869 1.00 50.34 271 ILE A O 1
ATOM 2168 N N . THR A 1 272 ? 14.554 16.207 -21.451 1.00 63.56 272 THR A N 1
ATOM 2169 C CA . THR A 1 272 ? 13.728 17.417 -21.444 1.00 63.56 272 THR A CA 1
ATOM 2170 C C . THR A 1 272 ? 13.012 17.424 -20.092 1.00 63.56 272 THR A C 1
ATOM 2172 O O . THR A 1 272 ? 12.259 16.480 -19.837 1.00 63.56 272 THR A O 1
ATOM 2175 N N . PRO A 1 273 ? 13.262 18.405 -19.199 1.00 76.69 273 PRO A N 1
ATOM 2176 C CA . PRO A 1 273 ? 12.526 18.502 -17.952 1.00 76.69 273 PRO A CA 1
ATOM 2177 C C . PRO A 1 273 ? 11.038 18.407 -18.251 1.00 76.69 273 PRO A C 1
ATOM 2179 O O . PRO A 1 273 ? 10.520 19.099 -19.131 1.00 76.69 273 PRO A O 1
ATOM 2182 N N . THR A 1 274 ? 10.363 17.503 -17.559 1.00 86.12 274 THR A N 1
ATOM 2183 C CA . THR A 1 274 ? 8.924 17.352 -17.708 1.00 86.12 274 THR A CA 1
ATOM 2184 C C . THR A 1 274 ? 8.236 18.075 -16.575 1.00 86.12 274 THR A C 1
ATOM 2186 O O . THR A 1 274 ? 8.628 17.906 -15.419 1.00 86.12 274 THR A O 1
ATOM 2189 N N . VAL A 1 275 ? 7.200 18.839 -16.897 1.00 93.50 275 VAL A N 1
ATOM 2190 C CA . VAL A 1 275 ? 6.322 19.462 -15.912 1.00 93.50 275 VAL A CA 1
ATOM 2191 C C . VAL A 1 275 ? 5.055 18.633 -15.734 1.00 93.50 275 VAL A C 1
ATOM 2193 O O . VAL A 1 275 ? 4.427 18.227 -16.712 1.00 93.50 275 VAL A O 1
ATOM 2196 N N . ALA A 1 276 ? 4.688 18.362 -14.487 1.00 92.88 276 ALA A N 1
ATOM 2197 C CA . ALA A 1 276 ? 3.487 17.612 -14.137 1.00 92.88 276 ALA A CA 1
ATOM 2198 C C . ALA A 1 276 ? 2.827 18.200 -12.886 1.00 92.88 276 ALA A C 1
ATOM 2200 O O . ALA A 1 276 ? 3.487 18.840 -12.059 1.00 92.88 276 ALA A O 1
ATOM 2201 N N . PHE A 1 277 ? 1.530 17.949 -12.719 1.00 95.75 277 PHE A N 1
ATOM 2202 C CA . PHE A 1 277 ? 0.898 18.112 -11.415 1.00 95.75 277 PHE A CA 1
ATOM 2203 C C . PHE A 1 277 ? 1.465 17.074 -10.440 1.00 95.75 277 PHE A C 1
ATOM 2205 O O . PHE A 1 277 ? 1.651 15.910 -10.800 1.00 95.75 277 PHE A O 1
ATOM 2212 N N . ALA A 1 278 ? 1.718 17.478 -9.195 1.00 89.12 278 ALA A N 1
ATOM 2213 C CA . ALA A 1 278 ? 2.226 16.579 -8.156 1.00 89.12 278 ALA A CA 1
ATOM 2214 C C . ALA A 1 278 ? 1.218 15.474 -7.778 1.00 89.12 278 ALA A C 1
ATOM 2216 O O . ALA A 1 278 ? 1.616 14.406 -7.320 1.00 89.12 278 ALA A O 1
ATOM 2217 N N . ALA A 1 279 ? -0.076 15.719 -7.998 1.00 87.00 279 ALA A N 1
ATOM 2218 C CA . ALA A 1 279 ? -1.160 14.759 -7.830 1.00 87.00 279 ALA A CA 1
ATOM 2219 C C . ALA A 1 279 ? -2.142 14.876 -9.004 1.00 87.00 279 ALA A C 1
ATOM 2221 O O . ALA A 1 279 ? -2.335 15.968 -9.534 1.00 87.00 279 ALA A O 1
ATOM 2222 N N . ALA A 1 280 ? -2.775 13.769 -9.399 1.00 89.00 280 ALA A N 1
ATOM 2223 C CA . ALA A 1 280 ? -3.776 13.750 -10.474 1.00 89.00 280 ALA A CA 1
ATOM 2224 C C . ALA A 1 280 ? -5.168 14.225 -10.021 1.00 89.00 280 ALA A C 1
ATOM 2226 O O . ALA A 1 280 ? -6.031 14.498 -10.849 1.00 89.00 280 ALA A O 1
ATOM 2227 N N . SER A 1 281 ? -5.391 14.310 -8.711 1.00 92.75 281 SER A N 1
ATOM 2228 C CA . SER A 1 281 ? -6.659 14.739 -8.138 1.00 92.75 281 SER A CA 1
ATOM 2229 C C . SER A 1 281 ? -6.462 15.382 -6.772 1.00 92.75 281 SER A C 1
ATOM 2231 O O . SER A 1 281 ? -5.453 15.148 -6.095 1.00 92.75 281 SER A O 1
ATOM 2233 N N . GLY A 1 282 ? -7.452 16.162 -6.368 1.00 92.75 282 GLY A N 1
ATOM 2234 C CA . GLY A 1 282 ? -7.563 16.815 -5.077 1.00 92.75 282 GLY A CA 1
ATOM 2235 C C . GLY A 1 282 ? -9.022 16.925 -4.661 1.00 92.75 282 GLY A C 1
ATOM 2236 O O . GLY A 1 282 ? -9.928 16.700 -5.460 1.00 92.75 282 GLY A O 1
ATOM 2237 N N . THR A 1 283 ? -9.256 17.266 -3.400 1.00 93.56 283 THR A N 1
ATOM 2238 C CA . THR A 1 283 ? -10.607 17.504 -2.893 1.00 93.56 283 THR A CA 1
ATOM 2239 C C . THR A 1 283 ? -10.581 18.712 -1.974 1.00 93.56 283 THR A C 1
ATOM 2241 O O . THR A 1 283 ? -9.704 18.795 -1.112 1.00 93.56 283 THR A O 1
ATOM 2244 N N . GLN A 1 284 ? -11.523 19.631 -2.163 1.00 95.19 284 GLN A N 1
ATOM 2245 C CA . GLN A 1 284 ? -11.715 20.801 -1.312 1.00 95.19 284 GLN A CA 1
ATOM 2246 C C . GLN A 1 284 ? -13.211 21.048 -1.146 1.00 95.19 284 GLN A C 1
ATOM 2248 O O . GLN A 1 284 ? -13.892 21.304 -2.126 1.00 95.19 284 GLN A O 1
ATOM 2253 N N . THR A 1 285 ? -13.708 20.981 0.086 1.00 89.38 285 THR A N 1
ATOM 2254 C CA . THR A 1 285 ? -15.094 21.350 0.405 1.00 89.38 285 THR A CA 1
ATOM 2255 C C . THR A 1 285 ? -15.275 22.863 0.299 1.00 89.38 285 THR A C 1
ATOM 2257 O O . THR A 1 285 ? -14.382 23.613 0.719 1.00 89.38 285 THR A O 1
ATOM 2260 N N . GLU A 1 286 ? -16.403 23.288 -0.269 1.00 87.75 286 GLU A N 1
ATOM 2261 C CA . GLU A 1 286 ? -16.737 24.692 -0.527 1.00 87.75 286 GLU A CA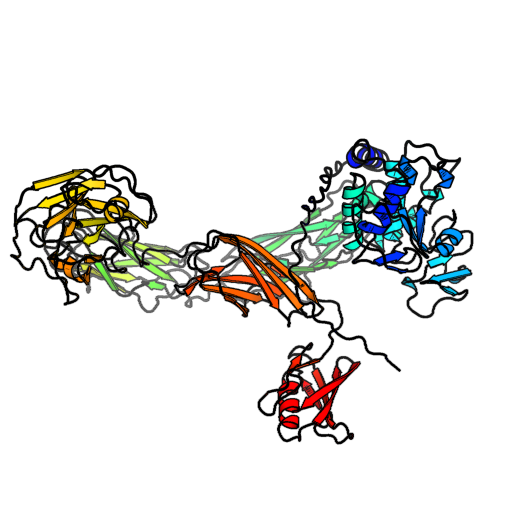 1
ATOM 2262 C C . GLU A 1 286 ? -17.096 25.467 0.744 1.00 87.75 286 GLU A C 1
ATOM 2264 O O . GLU A 1 286 ? -16.592 26.578 0.953 1.00 87.75 286 GLU A O 1
ATOM 2269 N N . GLY A 1 287 ? -17.818 24.824 1.664 1.00 81.25 287 GLY A N 1
ATOM 2270 C CA . GLY A 1 287 ? -18.232 25.413 2.925 1.00 81.25 287 GLY A CA 1
ATOM 2271 C C . GLY A 1 287 ? -19.490 26.277 2.781 1.00 81.25 287 GLY A C 1
ATOM 2272 O O . GLY A 1 287 ? -19.797 26.765 1.703 1.00 81.25 287 GLY A O 1
ATOM 2273 N N . PRO A 1 288 ? -20.166 26.601 3.896 1.00 74.75 288 PRO A N 1
ATOM 2274 C CA . PRO A 1 288 ? -21.529 27.148 3.884 1.00 74.75 288 PRO A CA 1
ATOM 2275 C C . PRO A 1 288 ? -21.655 28.630 3.464 1.00 74.75 288 PRO A C 1
ATOM 2277 O O . PRO A 1 288 ? -22.722 29.237 3.578 1.00 74.75 288 PRO A O 1
ATOM 2280 N N . SER A 1 289 ? -20.526 29.300 3.208 1.00 82.19 289 SER A N 1
ATOM 2281 C CA . SER A 1 289 ? -20.435 30.685 2.720 1.00 82.19 289 SER A CA 1
ATOM 2282 C C . SER A 1 289 ? -18.970 31.105 2.558 1.00 82.19 289 SER A C 1
ATOM 2284 O O . SER A 1 289 ? -18.081 30.626 3.268 1.00 82.19 289 SER A O 1
ATOM 2286 N N . GLY A 1 290 ? -18.721 32.114 1.724 1.00 88.19 290 GLY A N 1
ATOM 2287 C CA . GLY A 1 290 ? -17.412 32.756 1.619 1.00 88.19 290 GLY A CA 1
ATOM 2288 C C . GLY A 1 290 ? -16.531 32.067 0.586 1.00 88.19 290 GLY A C 1
ATOM 2289 O O . GLY A 1 290 ? -16.998 31.726 -0.491 1.00 88.19 290 GLY A O 1
ATOM 2290 N N . SER A 1 291 ? -15.234 31.930 0.859 1.00 91.38 291 SER A N 1
ATOM 2291 C CA . SER A 1 291 ? -14.339 31.238 -0.072 1.00 91.38 291 SER A CA 1
ATOM 2292 C C . SER A 1 291 ? -13.157 30.598 0.640 1.00 91.38 291 SER A C 1
ATOM 2294 O O . SER A 1 291 ? -12.642 31.157 1.615 1.00 91.38 291 SER A O 1
ATOM 2296 N N . THR A 1 292 ? -12.697 29.462 0.125 1.00 92.50 292 THR A N 1
ATOM 2297 C CA . THR A 1 292 ? -11.504 28.747 0.586 1.00 92.50 292 THR A CA 1
ATOM 2298 C C . THR A 1 292 ? -10.469 28.651 -0.536 1.00 92.50 292 THR A C 1
ATOM 2300 O O . THR A 1 292 ? -10.796 28.695 -1.719 1.00 92.50 292 THR A O 1
ATOM 2303 N N . THR A 1 293 ? -9.183 28.568 -0.189 1.00 95.00 293 THR A N 1
ATOM 2304 C CA . THR A 1 293 ? -8.106 28.433 -1.183 1.00 95.00 293 THR A CA 1
ATOM 2305 C C . THR A 1 293 ? -7.605 26.998 -1.230 1.00 95.00 293 THR A C 1
ATOM 2307 O O . THR A 1 293 ? -6.972 26.527 -0.285 1.00 95.00 293 THR A O 1
ATOM 2310 N N . TYR A 1 294 ? -7.815 26.332 -2.363 1.00 96.44 294 TYR A N 1
ATOM 2311 C CA . TYR A 1 294 ? -7.155 25.077 -2.686 1.00 96.44 294 TYR A CA 1
ATOM 2312 C C . TYR A 1 294 ? -5.803 25.356 -3.346 1.00 96.44 294 TYR A C 1
ATOM 2314 O O . TYR A 1 294 ? -5.719 26.123 -4.305 1.00 96.44 294 TYR A O 1
ATOM 2322 N N . THR A 1 295 ? -4.735 24.733 -2.846 1.00 96.44 295 THR A N 1
ATOM 2323 C CA . THR A 1 295 ? -3.384 24.870 -3.410 1.00 96.44 295 THR A CA 1
ATOM 2324 C C . THR A 1 295 ? -2.902 23.530 -3.944 1.00 96.44 295 THR A C 1
ATOM 2326 O O . THR A 1 295 ? -2.796 22.564 -3.191 1.00 96.44 295 THR A O 1
ATOM 2329 N N . LEU A 1 296 ? -2.542 23.494 -5.223 1.00 95.31 296 LEU A N 1
ATOM 2330 C CA . LEU A 1 296 ? -1.872 22.362 -5.856 1.00 95.31 296 LEU A CA 1
ATOM 2331 C C . LEU A 1 296 ? -0.452 22.733 -6.284 1.00 95.31 296 LEU A C 1
ATOM 2333 O O . LEU A 1 296 ? -0.133 23.894 -6.540 1.00 95.31 296 LEU A O 1
ATOM 2337 N N . THR A 1 297 ? 0.402 21.721 -6.395 1.00 96.88 297 THR A N 1
ATOM 2338 C CA . THR A 1 297 ? 1.801 21.895 -6.792 1.00 96.88 297 THR A CA 1
ATOM 2339 C C . THR A 1 297 ? 2.009 21.412 -8.219 1.00 96.88 297 THR A C 1
ATOM 2341 O O . THR A 1 297 ? 1.673 20.274 -8.556 1.00 96.88 297 THR A O 1
ATOM 2344 N N . VAL A 1 298 ? 2.623 22.259 -9.040 1.00 96.56 298 VAL A N 1
ATOM 2345 C CA . VAL A 1 298 ? 3.168 21.905 -10.353 1.00 96.56 298 VAL A CA 1
ATOM 2346 C C . VAL A 1 298 ? 4.684 21.812 -10.219 1.00 96.56 298 VAL A C 1
ATOM 2348 O O . VAL A 1 298 ? 5.320 22.756 -9.749 1.00 96.56 298 VAL A O 1
ATOM 2351 N N . ALA A 1 299 ? 5.269 20.677 -10.595 1.00 92.88 299 ALA A N 1
ATOM 2352 C CA . ALA A 1 299 ? 6.682 20.389 -10.361 1.00 92.88 299 ALA A CA 1
ATOM 2353 C C . ALA A 1 299 ? 7.395 19.883 -11.617 1.00 92.88 299 ALA A C 1
ATOM 2355 O O . ALA A 1 299 ? 6.792 19.260 -12.495 1.00 92.88 299 ALA A O 1
ATOM 2356 N N . LEU A 1 300 ? 8.697 20.152 -11.670 1.00 90.12 300 LEU A N 1
ATOM 2357 C CA . LEU A 1 300 ? 9.605 19.672 -12.699 1.00 90.12 300 LEU A CA 1
ATOM 2358 C C . LEU A 1 300 ? 10.356 18.424 -12.243 1.00 90.12 300 LEU A C 1
ATOM 2360 O O . LEU A 1 300 ? 10.721 18.297 -11.074 1.00 90.12 300 LEU A O 1
ATOM 2364 N N . THR A 1 301 ? 10.680 17.545 -13.188 1.00 82.50 301 THR A N 1
ATOM 2365 C CA . THR A 1 301 ? 11.589 16.412 -12.940 1.00 82.50 301 THR A CA 1
ATOM 2366 C C . THR A 1 301 ? 13.055 16.825 -12.827 1.00 82.50 301 THR A C 1
ATOM 2368 O O . THR A 1 301 ? 13.848 16.107 -12.221 1.00 82.50 301 THR A O 1
ATOM 2371 N N . ALA A 1 302 ? 13.419 17.982 -13.382 1.00 77.25 302 ALA A N 1
ATOM 2372 C CA . ALA A 1 302 ? 14.751 18.567 -13.309 1.00 77.25 302 ALA A CA 1
ATOM 2373 C C . ALA A 1 302 ? 14.695 20.084 -13.557 1.00 77.25 302 ALA A C 1
ATOM 2375 O O . ALA A 1 302 ? 13.710 20.608 -14.073 1.00 77.25 302 ALA A O 1
ATOM 2376 N N . GLU A 1 303 ? 15.758 20.799 -13.202 1.00 81.88 303 GLU A N 1
ATOM 2377 C CA . GLU A 1 303 ? 15.904 22.222 -13.518 1.00 81.88 303 GLU A CA 1
ATOM 2378 C C . GLU A 1 303 ? 16.119 22.431 -15.035 1.00 81.88 303 GLU A C 1
ATOM 2380 O O . GLU A 1 303 ? 16.969 21.750 -15.618 1.00 81.88 303 GLU A O 1
ATOM 2385 N N . PRO A 1 304 ? 15.386 23.344 -15.704 1.00 80.44 304 PRO A N 1
ATOM 2386 C CA . PRO A 1 304 ? 15.585 23.624 -17.123 1.00 80.44 304 PRO A CA 1
ATOM 2387 C C . PRO A 1 304 ? 16.873 24.404 -17.388 1.00 80.44 304 PRO A C 1
ATOM 2389 O O . PRO A 1 304 ? 17.235 25.308 -16.642 1.00 80.44 304 PRO A O 1
ATOM 2392 N N . THR A 1 305 ? 17.531 24.108 -18.511 1.00 78.12 305 THR A N 1
ATOM 2393 C CA . THR A 1 305 ? 18.797 24.745 -18.923 1.00 78.12 305 THR A CA 1
ATOM 2394 C C . THR A 1 305 ? 18.631 26.163 -19.483 1.00 78.12 305 THR A C 1
ATOM 2396 O O . THR A 1 305 ? 19.611 26.890 -19.623 1.00 78.12 305 THR A O 1
ATOM 2399 N N . ALA A 1 306 ? 17.399 26.572 -19.791 1.00 84.69 306 ALA A N 1
ATOM 2400 C CA . ALA A 1 306 ? 17.015 27.918 -20.208 1.00 84.69 306 ALA A CA 1
ATOM 2401 C C . ALA A 1 306 ? 15.592 28.219 -19.716 1.00 84.69 306 ALA A C 1
ATOM 2403 O O . ALA A 1 306 ? 14.892 27.317 -19.257 1.00 84.69 306 ALA A O 1
ATOM 2404 N N . THR A 1 307 ? 15.154 29.476 -19.811 1.00 92.31 307 THR A N 1
ATOM 2405 C CA . THR A 1 307 ? 13.784 29.852 -19.445 1.00 92.31 307 THR A CA 1
ATOM 2406 C C . THR A 1 307 ? 12.765 29.011 -20.213 1.00 92.31 307 THR A C 1
ATOM 2408 O O . THR A 1 307 ? 12.830 28.898 -21.438 1.00 92.31 307 THR A O 1
ATOM 2411 N N . ALA A 1 308 ? 11.820 28.443 -19.476 1.00 93.75 308 ALA A N 1
ATOM 2412 C CA . ALA A 1 308 ? 10.727 27.636 -19.981 1.00 93.75 308 ALA A CA 1
ATOM 2413 C C . ALA A 1 308 ? 9.413 28.073 -19.335 1.00 93.75 308 ALA A C 1
ATOM 2415 O O . ALA A 1 308 ? 9.402 28.532 -18.192 1.00 93.75 308 ALA A O 1
ATOM 2416 N N . THR A 1 309 ? 8.299 27.905 -20.039 1.00 97.38 309 THR A N 1
ATOM 2417 C CA . THR A 1 309 ? 6.972 28.190 -19.477 1.00 97.38 309 THR A CA 1
ATOM 2418 C C . THR A 1 309 ? 6.003 27.052 -19.735 1.00 97.38 309 THR A C 1
ATOM 2420 O O . THR A 1 309 ? 6.188 26.279 -20.668 1.00 97.38 309 THR A O 1
ATOM 2423 N N . VAL A 1 310 ? 4.963 26.950 -18.912 1.00 97.88 310 VAL A N 1
ATOM 2424 C CA . VAL A 1 310 ? 3.790 26.098 -19.152 1.00 97.88 310 VAL A CA 1
ATOM 2425 C C . VAL A 1 310 ? 2.541 26.843 -18.701 1.00 97.88 310 VAL A C 1
ATOM 2427 O O . VAL A 1 310 ? 2.602 27.658 -17.779 1.00 97.88 310 VAL A O 1
ATOM 2430 N N . GLN A 1 311 ? 1.409 26.584 -19.343 1.00 98.31 311 GLN A N 1
ATOM 2431 C CA . GLN A 1 311 ? 0.125 27.146 -18.947 1.00 98.31 311 GLN A CA 1
ATOM 2432 C C . GLN A 1 311 ? -0.705 26.121 -18.181 1.00 98.31 311 GLN A C 1
ATOM 2434 O O . GLN A 1 311 ? -0.806 24.968 -18.593 1.00 98.31 311 GLN A O 1
ATOM 2439 N N . VAL A 1 312 ? -1.339 26.566 -17.101 1.00 97.94 312 VAL A N 1
ATOM 2440 C CA . VAL A 1 312 ? -2.397 25.836 -16.405 1.00 97.94 312 VAL A CA 1
ATOM 2441 C C . VAL A 1 312 ? -3.726 26.447 -16.822 1.00 97.94 312 VAL A C 1
ATOM 2443 O O . VAL A 1 312 ? -3.936 27.645 -16.635 1.00 97.94 312 VAL A O 1
ATOM 2446 N N . ALA A 1 313 ? -4.613 25.649 -17.402 1.00 97.06 313 ALA A N 1
ATOM 2447 C CA . ALA A 1 313 ? -5.924 26.098 -17.859 1.00 97.06 313 ALA A CA 1
ATOM 2448 C C . ALA A 1 313 ? -7.033 25.209 -17.302 1.00 97.06 313 ALA A C 1
ATOM 2450 O O . ALA A 1 313 ? -6.815 24.025 -17.064 1.00 97.06 313 ALA A O 1
ATOM 2451 N N . VAL A 1 314 ? -8.231 25.764 -17.144 1.00 96.62 314 VAL A N 1
ATOM 2452 C CA . VAL A 1 314 ? -9.437 24.967 -16.891 1.00 96.62 314 VAL A CA 1
ATOM 2453 C C . VAL A 1 314 ? -9.859 24.274 -18.185 1.00 96.62 314 VAL A C 1
ATOM 2455 O O . VAL A 1 314 ? -9.976 24.909 -19.234 1.00 96.62 314 VAL A O 1
ATOM 2458 N N . SER A 1 315 ? -10.108 22.970 -18.102 1.00 93.88 315 SER A N 1
ATOM 2459 C CA . SER A 1 315 ? -10.647 22.164 -19.192 1.00 93.88 315 SER A CA 1
ATOM 2460 C C . SER A 1 315 ? -12.155 22.358 -19.293 1.00 93.88 315 SER A C 1
ATOM 2462 O O . SER A 1 315 ? -12.871 22.075 -18.338 1.00 93.88 315 SER A O 1
ATOM 2464 N N . ALA A 1 316 ? -12.661 22.735 -20.470 1.00 84.38 316 ALA A N 1
ATOM 2465 C CA . ALA A 1 316 ? -14.104 22.709 -20.734 1.00 84.38 316 ALA A CA 1
ATOM 2466 C C . ALA A 1 316 ? -14.671 21.273 -20.742 1.00 84.38 316 ALA A C 1
ATOM 2468 O O . ALA A 1 316 ? -15.856 21.065 -20.509 1.00 84.38 316 ALA A O 1
ATOM 2469 N N . ALA A 1 317 ? -13.827 20.269 -21.004 1.00 80.81 317 ALA A N 1
ATOM 2470 C CA . ALA A 1 317 ? -14.201 18.861 -20.946 1.00 80.81 317 ALA A CA 1
ATOM 2471 C C . ALA A 1 317 ? -13.860 18.280 -19.566 1.00 80.81 317 ALA A C 1
ATOM 2473 O O . ALA A 1 317 ? -12.682 18.164 -19.218 1.00 80.81 317 ALA A O 1
ATOM 2474 N N . GLY A 1 318 ? -14.877 17.878 -18.802 1.00 78.25 318 GLY A N 1
ATOM 2475 C CA . GLY A 1 318 ? -14.712 17.249 -17.485 1.00 78.25 318 GLY A CA 1
ATOM 2476 C C . GLY A 1 318 ? -14.707 18.207 -16.292 1.00 78.25 318 GLY A C 1
ATOM 2477 O O . GLY A 1 318 ? -14.524 17.738 -15.177 1.00 78.25 318 GLY A O 1
ATOM 2478 N N . THR A 1 319 ? -14.923 19.506 -16.517 1.00 94.19 319 THR A N 1
ATOM 2479 C CA . THR A 1 319 ? -15.294 20.458 -15.459 1.00 94.19 319 THR A CA 1
ATOM 2480 C C . THR A 1 319 ? -16.817 20.536 -15.399 1.00 94.19 319 THR A C 1
ATOM 2482 O O . THR A 1 319 ? -17.447 20.727 -16.441 1.00 94.19 319 THR A O 1
ATOM 2485 N N . THR A 1 320 ? -17.394 20.348 -14.216 1.00 94.69 320 THR A N 1
ATOM 2486 C CA . THR A 1 320 ? -18.838 20.515 -13.968 1.00 94.69 320 THR A CA 1
ATOM 2487 C C . THR A 1 320 ? -19.137 21.794 -13.195 1.00 94.69 320 THR A C 1
ATOM 2489 O O . THR A 1 320 ? -20.174 22.386 -13.454 1.00 94.69 320 THR A O 1
ATOM 2492 N N . ALA A 1 321 ? -18.190 22.238 -12.362 1.00 93.69 321 ALA A N 1
ATOM 2493 C CA . ALA A 1 321 ? -18.279 23.475 -11.602 1.00 93.69 321 ALA A CA 1
ATOM 2494 C C . ALA A 1 321 ? -18.239 24.716 -12.506 1.00 93.69 321 ALA A C 1
ATOM 2496 O O . ALA A 1 321 ? -17.574 24.745 -13.551 1.00 93.69 321 ALA A O 1
ATOM 2497 N N . THR A 1 322 ? -18.901 25.776 -12.075 1.00 93.44 322 THR A N 1
ATOM 2498 C CA . THR A 1 322 ? -19.134 27.028 -12.792 1.00 93.44 322 THR A CA 1
ATOM 2499 C C . THR A 1 322 ? -18.424 28.199 -12.113 1.00 93.44 322 THR A C 1
ATOM 2501 O O . THR A 1 322 ? -18.609 28.504 -10.942 1.00 93.44 322 THR A O 1
ATOM 2504 N N . SER A 1 323 ? -17.634 28.958 -12.876 1.00 93.00 323 SER A N 1
ATOM 2505 C CA . SER A 1 323 ? -17.031 30.200 -12.374 1.00 93.00 323 SER A CA 1
ATOM 2506 C C . SER A 1 323 ? -17.932 31.414 -12.649 1.00 93.00 323 SER A C 1
ATOM 2508 O O . SER A 1 323 ? -18.396 31.555 -13.785 1.00 93.00 323 SER A O 1
ATOM 2510 N N . PRO A 1 324 ? -18.161 32.335 -11.688 1.00 92.88 324 PRO A N 1
ATOM 2511 C CA . PRO A 1 324 ? -17.556 32.422 -10.356 1.00 92.88 324 PRO A CA 1
ATOM 2512 C C . PRO A 1 324 ? -18.386 31.797 -9.218 1.00 92.88 324 PRO A C 1
ATOM 2514 O O . PRO A 1 324 ? -18.065 32.083 -8.069 1.00 92.88 324 PRO A O 1
ATOM 2517 N N . ALA A 1 325 ? -19.456 31.054 -9.525 1.00 90.56 325 ALA A N 1
ATOM 2518 C CA . ALA A 1 325 ? -20.390 30.523 -8.527 1.00 90.56 325 ALA A CA 1
ATOM 2519 C C . ALA A 1 325 ? -19.693 29.562 -7.555 1.00 90.56 325 ALA A C 1
ATOM 2521 O O . ALA A 1 325 ? -19.682 29.841 -6.364 1.00 90.56 325 ALA A O 1
ATOM 2522 N N . ASP A 1 326 ? -18.971 28.580 -8.096 1.00 93.94 326 ASP A N 1
ATOM 2523 C CA . ASP A 1 326 ? -18.453 27.442 -7.321 1.00 93.94 326 ASP A CA 1
ATOM 2524 C C . ASP A 1 326 ? -16.921 27.555 -7.171 1.00 93.94 326 ASP A C 1
ATOM 2526 O O . ASP A 1 326 ? -16.287 27.112 -6.210 1.00 93.94 326 ASP A O 1
ATOM 2530 N N . TYR A 1 327 ? -16.269 28.235 -8.124 1.00 96.31 327 TYR A N 1
ATOM 2531 C CA . TYR A 1 327 ? -14.842 28.546 -8.044 1.00 96.31 327 TYR A CA 1
ATOM 2532 C C . TYR A 1 327 ? -14.435 29.789 -8.843 1.00 96.31 327 TYR A C 1
ATOM 2534 O O . TYR A 1 327 ? -15.062 30.195 -9.821 1.00 96.31 327 TYR A O 1
ATOM 2542 N N . THR A 1 328 ? -13.286 30.369 -8.500 1.00 96.25 328 THR A N 1
ATOM 2543 C CA . THR A 1 328 ? -12.597 31.376 -9.314 1.00 96.25 328 THR A CA 1
ATOM 2544 C C . THR A 1 328 ? -11.159 30.953 -9.607 1.00 96.25 328 THR A C 1
ATOM 2546 O O . THR A 1 328 ? -10.405 30.530 -8.728 1.00 96.25 328 THR A O 1
ATOM 2549 N N . PHE A 1 329 ? -10.775 31.051 -10.884 1.00 96.50 329 PHE A N 1
ATOM 2550 C CA . PHE A 1 329 ? -9.431 30.743 -11.368 1.00 96.50 329 PHE A CA 1
ATOM 2551 C C . PHE A 1 329 ? -9.095 31.575 -12.610 1.00 96.50 329 PHE A C 1
ATOM 2553 O O . PHE A 1 329 ? -9.890 31.667 -13.547 1.00 96.50 329 PHE A O 1
ATOM 2560 N N . THR A 1 330 ? -7.892 32.145 -12.658 1.00 95.06 330 THR A N 1
ATOM 2561 C CA . THR A 1 330 ? -7.402 32.867 -13.840 1.00 95.06 330 THR A CA 1
ATOM 2562 C C . THR A 1 330 ? -6.930 31.867 -14.897 1.00 95.06 330 THR A C 1
ATOM 2564 O O . THR A 1 330 ? -5.815 31.359 -14.818 1.00 95.06 330 THR A O 1
ATOM 2567 N N . SER A 1 331 ? -7.771 31.580 -15.895 1.00 94.81 331 SER A N 1
ATOM 2568 C CA . SER A 1 331 ? -7.480 30.602 -16.955 1.00 94.81 331 SER A CA 1
ATOM 2569 C C . SER A 1 331 ? -7.134 31.278 -18.298 1.00 94.81 331 SER A C 1
ATOM 2571 O O . SER A 1 331 ? -7.973 32.019 -18.813 1.00 94.81 331 SER A O 1
ATOM 2573 N N . PRO A 1 332 ? -5.966 31.008 -18.923 1.00 95.81 332 PRO A N 1
ATOM 2574 C CA . PRO A 1 332 ? -4.842 30.235 -18.398 1.00 95.81 332 PRO A CA 1
ATOM 2575 C C . PRO A 1 332 ? -3.931 31.058 -17.469 1.00 95.81 332 PRO A C 1
ATOM 2577 O O . PRO A 1 332 ? -3.666 32.235 -17.716 1.00 95.81 332 PRO A O 1
ATOM 2580 N N . GLN A 1 333 ? -3.343 30.404 -16.471 1.00 97.19 333 GLN A N 1
ATOM 2581 C CA . GLN A 1 333 ? -2.226 30.927 -15.682 1.00 97.19 333 GLN A CA 1
ATOM 2582 C C . GLN A 1 333 ? -0.904 30.453 -16.300 1.00 97.19 333 GLN A C 1
ATOM 2584 O O . GLN A 1 333 ? -0.751 29.272 -16.594 1.00 97.19 333 GLN A O 1
ATOM 2589 N N . THR A 1 334 ? 0.072 31.346 -16.488 1.00 97.25 334 THR A N 1
ATOM 2590 C CA . THR A 1 334 ? 1.407 30.973 -16.999 1.00 97.25 334 THR A CA 1
ATOM 2591 C C . THR A 1 334 ? 2.389 30.780 -15.847 1.00 97.25 334 THR A C 1
ATOM 2593 O O . THR A 1 334 ? 2.557 31.681 -15.027 1.00 97.25 334 THR A O 1
ATOM 2596 N N . LEU A 1 335 ? 3.058 29.629 -15.809 1.00 97.56 335 LEU A N 1
ATOM 2597 C CA . LEU A 1 335 ? 4.147 29.315 -14.883 1.00 97.56 335 LEU A CA 1
ATOM 2598 C C . LEU A 1 335 ? 5.486 29.409 -15.613 1.00 97.56 335 LEU A C 1
ATOM 2600 O O . LEU A 1 335 ? 5.620 28.879 -16.716 1.00 97.56 335 LEU A O 1
ATOM 2604 N N . THR A 1 336 ? 6.477 30.047 -14.986 1.00 96.69 336 THR A N 1
ATOM 2605 C CA . THR A 1 336 ? 7.811 30.264 -15.570 1.00 96.69 336 THR A CA 1
ATOM 2606 C C . THR A 1 336 ? 8.880 29.555 -14.756 1.00 96.69 336 THR A C 1
ATOM 2608 O O . THR A 1 336 ? 9.017 29.804 -13.562 1.00 96.69 336 THR A O 1
ATOM 2611 N N . PHE A 1 337 ? 9.671 28.720 -15.415 1.00 94.75 337 PHE A N 1
ATOM 2612 C CA . PHE A 1 337 ? 10.803 27.998 -14.852 1.00 94.75 337 PHE A CA 1
ATOM 2613 C C . PHE A 1 337 ? 12.094 28.372 -15.585 1.00 94.75 337 PHE A C 1
ATOM 2615 O O . PHE A 1 337 ? 12.066 28.919 -16.687 1.00 94.75 337 PHE A O 1
ATOM 2622 N N . GLY A 1 338 ? 13.243 28.080 -14.988 1.00 91.06 338 GLY A N 1
ATOM 2623 C CA . GLY A 1 338 ? 14.537 28.334 -15.610 1.00 91.06 338 GLY A CA 1
ATOM 2624 C C . GLY A 1 338 ? 15.693 28.215 -14.621 1.00 91.06 338 GLY A C 1
ATOM 2625 O O . GLY A 1 338 ? 15.453 27.931 -13.445 1.00 91.06 338 GLY A O 1
ATOM 2626 N N . PRO A 1 339 ? 16.928 28.460 -15.085 1.00 83.56 339 PRO A N 1
ATOM 2627 C CA . PRO A 1 339 ? 18.117 28.358 -14.253 1.00 83.56 339 PRO A CA 1
ATOM 2628 C C . PRO A 1 339 ? 18.034 29.240 -13.000 1.00 83.56 339 PRO A C 1
ATOM 2630 O O . PRO A 1 339 ? 17.738 30.433 -13.095 1.00 83.56 339 PRO A O 1
ATOM 2633 N N . GLY A 1 340 ? 18.294 28.660 -11.830 1.00 79.44 340 GLY A N 1
ATOM 2634 C CA . GLY A 1 340 ? 18.250 29.335 -10.530 1.00 79.44 340 GLY A CA 1
ATOM 2635 C C . GLY A 1 340 ? 16.846 29.647 -9.997 1.00 79.44 340 GLY A C 1
ATOM 2636 O O . GLY A 1 340 ? 16.735 30.263 -8.936 1.00 79.44 340 GLY A O 1
ATOM 2637 N N . LEU A 1 341 ? 15.779 29.236 -10.695 1.00 89.00 341 LEU A N 1
ATOM 2638 C CA . LEU A 1 341 ? 14.397 29.353 -10.220 1.00 89.00 341 LEU A CA 1
ATOM 2639 C C . LEU A 1 341 ? 13.938 28.064 -9.513 1.00 89.00 341 LEU A C 1
ATOM 2641 O O . LEU A 1 341 ? 14.472 26.986 -9.781 1.00 89.00 341 LEU A O 1
ATOM 2645 N N . PRO A 1 342 ? 12.924 28.135 -8.627 1.00 88.69 342 PRO A N 1
ATOM 2646 C CA . PRO A 1 342 ? 12.349 26.947 -8.005 1.00 88.69 342 PRO A CA 1
ATOM 2647 C C . PRO A 1 342 ? 11.856 25.930 -9.041 1.00 88.69 342 PRO A C 1
ATOM 2649 O O . PRO A 1 342 ? 11.169 26.280 -9.998 1.00 88.69 342 PRO A O 1
ATOM 2652 N N . THR A 1 343 ? 12.133 24.646 -8.811 1.00 91.56 343 THR A N 1
ATOM 2653 C CA . THR A 1 343 ? 11.664 23.532 -9.658 1.00 91.56 343 THR A CA 1
ATOM 2654 C C . THR A 1 343 ? 10.218 23.117 -9.372 1.00 91.56 343 THR A C 1
ATOM 2656 O O . THR A 1 343 ? 9.730 22.128 -9.915 1.00 91.56 343 THR A O 1
ATOM 2659 N N . SER A 1 344 ? 9.509 23.863 -8.527 1.00 94.44 344 SER A N 1
ATOM 2660 C CA . SER A 1 344 ? 8.083 23.685 -8.265 1.00 94.44 344 SER A CA 1
ATOM 2661 C C . SER A 1 344 ? 7.418 25.029 -7.995 1.00 94.44 344 SER A C 1
ATOM 2663 O O . SER A 1 344 ? 8.055 25.950 -7.482 1.00 94.44 344 SER A O 1
ATOM 2665 N N . GLN A 1 345 ? 6.146 25.143 -8.369 1.00 97.06 345 GLN A N 1
ATOM 2666 C CA . GLN A 1 345 ? 5.319 26.324 -8.143 1.00 97.06 345 GLN A CA 1
ATOM 2667 C C . GLN A 1 345 ? 3.931 25.913 -7.661 1.00 97.06 345 GLN A C 1
ATOM 2669 O O . GLN A 1 345 ? 3.384 24.894 -8.086 1.00 97.06 345 GLN A O 1
ATOM 2674 N N . ALA A 1 346 ? 3.376 26.723 -6.765 1.00 95.75 346 ALA A N 1
ATOM 2675 C CA . ALA A 1 346 ? 2.013 26.574 -6.287 1.00 95.75 346 ALA A CA 1
ATOM 2676 C C . ALA A 1 346 ? 1.031 27.222 -7.274 1.00 95.75 346 ALA A C 1
ATOM 2678 O O . ALA A 1 346 ? 1.275 28.316 -7.785 1.00 95.75 346 ALA A O 1
ATOM 2679 N N . VAL A 1 347 ? -0.086 26.546 -7.511 1.00 97.12 347 VAL A N 1
ATOM 2680 C CA . VAL A 1 347 ? -1.235 27.035 -8.272 1.00 97.12 347 VAL A CA 1
ATOM 2681 C C . VAL A 1 347 ? -2.435 26.992 -7.341 1.00 97.12 347 VAL A C 1
ATOM 2683 O O . VAL A 1 347 ? -2.684 25.976 -6.692 1.00 97.12 347 VAL A O 1
ATOM 2686 N N . THR A 1 348 ? -3.157 28.102 -7.247 1.00 97.06 348 THR A N 1
ATOM 2687 C CA . THR A 1 348 ? -4.271 28.250 -6.310 1.00 97.06 348 THR A CA 1
ATOM 2688 C C . THR A 1 348 ? -5.590 28.362 -7.054 1.00 97.06 348 THR A C 1
ATOM 2690 O O . THR A 1 348 ? -5.712 29.181 -7.965 1.00 97.06 348 THR A O 1
ATOM 2693 N N . VAL A 1 349 ? -6.576 27.581 -6.629 1.00 97.50 349 VAL A N 1
ATOM 2694 C CA . VAL A 1 349 ? -7.981 27.717 -7.021 1.00 97.50 349 VAL A CA 1
ATOM 2695 C C . VAL A 1 349 ? -8.737 28.231 -5.803 1.00 97.50 349 VAL A C 1
ATOM 2697 O O . VAL A 1 349 ? -8.581 27.688 -4.710 1.00 97.50 349 VAL A O 1
ATOM 2700 N N . THR A 1 350 ? -9.533 29.280 -5.968 1.00 97.19 350 THR A N 1
ATOM 2701 C CA . THR A 1 350 ? -10.416 29.750 -4.898 1.00 97.19 350 THR A CA 1
ATOM 2702 C C . THR A 1 350 ? -11.763 29.070 -5.082 1.00 97.19 350 THR A C 1
ATOM 2704 O O . THR A 1 350 ? -12.407 29.299 -6.099 1.00 97.19 350 THR A O 1
ATOM 2707 N N . VAL A 1 351 ? -12.166 28.237 -4.130 1.00 96.88 351 VAL A N 1
ATOM 2708 C CA . VAL A 1 351 ? -13.481 27.586 -4.098 1.00 96.88 351 VAL A CA 1
ATOM 2709 C C . VAL A 1 351 ? -14.439 28.525 -3.373 1.00 96.88 351 VAL A C 1
ATOM 2711 O O . VAL A 1 351 ? -14.098 29.023 -2.296 1.00 96.88 351 VAL A O 1
ATOM 2714 N N . ALA A 1 352 ? -15.569 28.845 -3.990 1.00 94.19 352 ALA A N 1
ATOM 2715 C CA . ALA A 1 352 ? -16.595 29.702 -3.411 1.00 94.19 352 ALA A CA 1
ATOM 2716 C C . ALA A 1 352 ? -17.601 28.814 -2.682 1.00 94.19 352 ALA A C 1
ATOM 2718 O O . ALA A 1 352 ? -18.022 27.815 -3.233 1.00 94.19 352 ALA A O 1
ATOM 2719 N N . GLY A 1 353 ? -17.902 29.150 -1.431 1.00 90.19 353 GLY A N 1
ATOM 2720 C CA . GLY A 1 353 ? -18.883 28.428 -0.632 1.00 90.19 353 GLY A CA 1
ATOM 2721 C C . GLY A 1 353 ? -20.213 29.162 -0.610 1.00 90.19 353 GLY A C 1
ATOM 2722 O O . GLY A 1 353 ? -20.224 30.399 -0.486 1.00 90.19 353 GLY A O 1
ATOM 2723 N N . ASP A 1 354 ? -21.317 28.424 -0.656 1.00 85.56 354 ASP A N 1
ATOM 2724 C CA . ASP A 1 354 ? -22.658 28.967 -0.485 1.00 85.56 354 ASP A CA 1
ATOM 2725 C C . ASP A 1 354 ? -23.595 28.037 0.308 1.00 85.56 354 ASP A C 1
ATOM 2727 O O . ASP A 1 354 ? -23.138 27.433 1.267 1.00 85.56 354 ASP A O 1
ATOM 2731 N N . ALA A 1 355 ? -24.909 28.107 0.084 1.00 81.75 355 ALA A N 1
ATOM 2732 C CA . ALA A 1 355 ? -25.915 27.350 0.840 1.00 81.75 355 ALA A CA 1
ATOM 2733 C C . ALA A 1 355 ? -26.878 26.572 -0.084 1.00 81.75 355 ALA A C 1
ATOM 2735 O O . ALA A 1 355 ? -27.978 26.172 0.334 1.00 81.75 355 ALA A O 1
ATOM 2736 N N . THR A 1 356 ? -26.534 26.463 -1.364 1.00 81.44 356 THR A N 1
ATOM 2737 C CA . THR A 1 356 ? -27.321 25.851 -2.426 1.00 81.44 356 THR A CA 1
ATOM 2738 C C . THR A 1 356 ? -26.983 24.377 -2.490 1.00 81.44 356 THR A C 1
ATOM 2740 O O . THR A 1 356 ? -25.838 23.988 -2.592 1.00 81.44 356 THR A O 1
ATOM 2743 N N . VAL A 1 357 ? -28.001 23.517 -2.473 1.00 82.81 357 VAL A N 1
ATOM 2744 C CA . VAL A 1 357 ? -27.736 22.088 -2.662 1.00 82.81 357 VAL A CA 1
ATOM 2745 C C . VAL A 1 357 ? -27.468 21.793 -4.121 1.00 82.81 357 VAL A C 1
ATOM 2747 O O . VAL A 1 357 ? -28.363 21.930 -4.964 1.00 82.81 357 VAL A O 1
ATOM 2750 N N . GLU A 1 358 ? -26.293 21.249 -4.367 1.00 85.62 358 GLU A N 1
ATOM 2751 C CA . GLU A 1 358 ? -25.819 20.820 -5.667 1.00 85.62 358 GLU A CA 1
ATOM 2752 C C . GLU A 1 358 ? -25.152 19.433 -5.608 1.00 85.62 358 GLU A C 1
ATOM 2754 O O . GLU A 1 358 ? -24.953 18.860 -4.534 1.00 85.62 358 GLU A O 1
ATOM 2759 N N . PRO A 1 359 ? -24.945 18.745 -6.744 1.00 87.69 359 PRO A N 1
ATOM 2760 C CA . PRO A 1 359 ? -24.129 17.531 -6.756 1.00 87.69 359 PRO A CA 1
ATOM 2761 C C . PRO A 1 359 ? -22.646 17.861 -6.534 1.00 87.69 359 PRO A C 1
ATOM 2763 O O . PRO A 1 359 ? -22.216 18.948 -6.877 1.00 87.69 359 PRO A O 1
ATOM 2766 N N . ASP A 1 360 ? -21.844 16.890 -6.074 1.00 91.38 360 ASP A N 1
ATOM 2767 C CA . ASP A 1 360 ? -20.381 17.035 -6.074 1.00 91.38 360 ASP A CA 1
ATOM 2768 C C . ASP A 1 360 ? -19.880 17.446 -7.462 1.00 91.38 360 ASP A C 1
ATOM 2770 O O . ASP A 1 360 ? -20.146 16.775 -8.472 1.00 91.38 360 ASP A O 1
ATOM 2774 N N . GLU A 1 361 ? -19.101 18.517 -7.496 1.00 95.19 361 GLU A N 1
ATOM 2775 C CA . GLU A 1 361 ? -18.627 19.108 -8.729 1.00 95.19 361 GLU A CA 1
ATOM 2776 C C . GLU A 1 361 ? -17.127 18.891 -8.931 1.00 95.19 361 GLU A C 1
ATOM 2778 O O . GLU A 1 361 ? -16.396 18.392 -8.073 1.00 95.19 361 GLU A O 1
ATOM 2783 N N . THR A 1 362 ? -16.626 19.202 -10.123 1.00 96.31 362 THR A N 1
ATOM 2784 C CA . THR A 1 362 ? -15.210 19.053 -10.460 1.00 96.31 362 THR A CA 1
ATOM 2785 C C . THR A 1 362 ? -14.711 20.248 -11.252 1.00 96.31 362 THR A C 1
ATOM 2787 O O . THR A 1 362 ? -15.334 20.640 -12.237 1.00 96.31 362 THR A O 1
ATOM 2790 N N . VAL A 1 363 ? -13.539 20.762 -10.874 1.00 97.56 363 VAL A N 1
ATOM 2791 C CA . VAL A 1 363 ? -12.711 21.666 -11.680 1.00 97.56 363 VAL A CA 1
ATOM 2792 C C . VAL A 1 363 ? -11.533 20.868 -12.225 1.00 97.56 363 VAL A C 1
ATOM 2794 O O . VAL A 1 363 ? -10.618 20.503 -11.484 1.00 97.56 363 VAL A O 1
ATOM 2797 N N . ARG A 1 364 ? -11.525 20.598 -13.535 1.00 97.38 364 ARG A N 1
ATOM 2798 C CA . ARG A 1 364 ? -10.403 19.920 -14.194 1.00 97.38 364 ARG A CA 1
ATOM 2799 C C . ARG A 1 364 ? -9.411 20.946 -14.716 1.00 97.38 364 ARG A C 1
ATOM 2801 O O . ARG A 1 364 ? -9.704 21.681 -15.658 1.00 97.38 364 ARG A O 1
ATOM 2808 N N . LEU A 1 365 ? -8.206 20.950 -14.161 1.00 97.81 365 LEU A N 1
ATOM 2809 C CA . LEU A 1 365 ? -7.080 21.726 -14.670 1.00 97.81 365 LEU A CA 1
ATOM 2810 C C . LEU A 1 365 ? -6.236 20.874 -15.619 1.00 97.81 365 LEU A C 1
ATOM 2812 O O . LEU A 1 365 ? -6.026 19.687 -15.376 1.00 97.81 365 LEU A O 1
ATOM 2816 N N . LEU A 1 366 ? -5.710 21.483 -16.680 1.00 96.88 366 LEU A N 1
ATOM 2817 C CA . LEU A 1 366 ? -4.750 20.859 -17.582 1.00 96.88 366 LEU A CA 1
ATOM 2818 C C . LEU A 1 366 ? -3.476 21.692 -17.731 1.00 96.88 366 LEU A C 1
ATOM 2820 O O . LEU A 1 366 ? -3.515 22.924 -17.751 1.00 96.88 366 LEU A O 1
ATOM 2824 N N . LEU A 1 367 ? -2.350 20.999 -17.875 1.00 97.56 367 LEU A N 1
ATOM 2825 C CA . LEU A 1 367 ? -1.097 21.581 -18.337 1.00 97.56 367 LEU A CA 1
ATOM 2826 C C . LEU A 1 367 ? -1.090 21.607 -19.865 1.00 97.56 367 LEU A C 1
ATOM 2828 O O . LEU A 1 367 ? -1.276 20.577 -20.512 1.00 97.56 367 LEU A O 1
ATOM 2832 N N . GLN A 1 368 ? -0.846 22.779 -20.445 1.00 96.12 368 GLN A N 1
ATOM 2833 C CA . GLN A 1 368 ? -0.792 22.973 -21.892 1.00 96.12 368 GLN A CA 1
ATOM 2834 C C . GLN A 1 368 ? 0.280 23.980 -22.305 1.00 96.12 368 GLN A C 1
ATOM 2836 O O . GLN A 1 368 ? 0.816 24.726 -21.486 1.00 96.12 368 GLN A O 1
ATOM 2841 N N . ASN A 1 369 ? 0.568 24.003 -23.606 1.00 95.25 369 ASN A N 1
ATOM 2842 C CA . ASN A 1 369 ? 1.459 24.968 -24.251 1.00 95.25 369 ASN A CA 1
ATOM 2843 C C . ASN A 1 369 ? 2.831 25.122 -23.557 1.00 95.25 369 ASN A C 1
ATOM 2845 O O . ASN A 1 369 ? 3.215 26.255 -23.250 1.00 95.25 369 ASN A O 1
ATOM 2849 N N . PRO A 1 370 ? 3.578 24.030 -23.276 1.00 95.69 370 PRO A N 1
ATOM 2850 C CA . PRO A 1 370 ? 4.940 24.173 -22.779 1.00 95.69 370 PRO A CA 1
ATOM 2851 C C . PRO A 1 370 ? 5.824 24.868 -23.830 1.00 95.69 370 PRO A C 1
ATOM 2853 O O . PRO A 1 370 ? 5.714 24.593 -25.026 1.00 95.69 370 PRO A O 1
ATOM 2856 N N . THR A 1 371 ? 6.708 25.764 -23.393 1.00 93.00 371 THR A N 1
ATOM 2857 C CA . THR A 1 371 ? 7.690 26.454 -24.248 1.00 93.00 371 THR A CA 1
ATOM 2858 C C . THR A 1 371 ? 9.102 26.348 -23.666 1.00 93.00 371 THR A C 1
ATOM 2860 O O . THR A 1 371 ? 9.271 26.099 -22.472 1.00 93.00 371 THR A O 1
ATOM 2863 N N . GLY A 1 372 ? 10.130 26.557 -24.496 1.00 88.62 372 GLY A N 1
ATOM 2864 C CA . GLY A 1 372 ? 11.533 26.405 -24.089 1.00 88.62 372 GLY A CA 1
ATOM 2865 C C . GLY A 1 372 ? 11.953 24.931 -23.954 1.00 88.62 372 GLY A C 1
ATOM 2866 O O . GLY A 1 372 ? 11.342 24.065 -24.585 1.00 88.62 372 GLY A O 1
ATOM 2867 N N . PRO A 1 373 ? 12.999 24.610 -23.166 1.00 84.88 373 PRO A N 1
ATOM 2868 C CA . PRO A 1 373 ? 13.433 23.232 -22.935 1.00 84.88 373 PRO A CA 1
ATOM 2869 C C . PRO A 1 373 ? 12.543 22.539 -21.886 1.00 84.88 373 PRO A C 1
ATOM 2871 O O . PRO A 1 373 ? 13.020 22.172 -20.817 1.00 84.88 373 PRO A O 1
ATOM 2874 N N . LEU A 1 374 ? 11.244 22.393 -22.165 1.00 89.00 374 LEU A N 1
ATOM 2875 C CA . LEU A 1 374 ? 10.260 21.799 -21.252 1.00 89.00 374 LEU A CA 1
ATOM 2876 C C . LEU A 1 374 ? 9.232 20.956 -22.013 1.00 89.00 374 LEU A C 1
ATOM 2878 O O . LEU A 1 374 ? 8.738 21.365 -23.061 1.00 89.00 374 LEU A O 1
ATOM 2882 N N . ALA A 1 375 ? 8.893 19.791 -21.469 1.00 88.50 375 ALA A N 1
ATOM 2883 C CA . ALA A 1 375 ? 7.862 18.894 -21.989 1.00 88.50 375 ALA A CA 1
ATOM 2884 C C . ALA A 1 375 ? 6.785 18.635 -20.927 1.00 88.50 375 ALA A C 1
ATOM 2886 O O . ALA A 1 375 ? 6.992 18.889 -19.742 1.00 88.50 375 ALA A O 1
ATOM 2887 N N . LEU A 1 376 ? 5.624 18.123 -21.332 1.00 88.56 376 LEU A N 1
ATOM 2888 C CA . LEU A 1 376 ? 4.617 17.655 -20.378 1.00 88.56 376 LEU A CA 1
ATOM 2889 C C . LEU A 1 376 ? 5.016 16.282 -19.814 1.00 88.56 376 LEU A C 1
ATOM 2891 O O . LEU A 1 376 ? 5.523 15.433 -20.545 1.00 88.56 376 LEU A O 1
ATOM 2895 N N . GLY A 1 377 ? 4.812 16.080 -18.512 1.00 84.06 377 GLY A N 1
ATOM 2896 C CA . GLY A 1 377 ? 5.032 14.802 -17.828 1.00 84.06 377 GLY A CA 1
ATOM 2897 C C . GLY A 1 377 ? 3.833 13.858 -17.912 1.00 84.06 377 GLY A C 1
ATOM 2898 O O . GLY A 1 377 ? 2.922 14.057 -18.707 1.00 84.06 377 GLY A O 1
ATOM 2899 N N . SER A 1 378 ? 3.820 12.821 -17.073 1.00 78.75 378 SER A N 1
ATOM 2900 C CA . SER A 1 378 ? 2.756 11.804 -17.063 1.00 78.75 378 SER A CA 1
ATOM 2901 C C . SER A 1 378 ? 1.423 12.303 -16.494 1.00 78.75 378 SER A C 1
ATOM 2903 O O . SER A 1 378 ? 0.370 11.851 -16.935 1.00 78.75 378 SER A O 1
ATOM 2905 N N . THR A 1 379 ? 1.455 13.235 -15.538 1.00 89.00 379 THR A N 1
ATOM 2906 C CA . THR A 1 379 ? 0.254 13.801 -14.902 1.00 89.00 379 THR A CA 1
ATOM 2907 C C . THR A 1 379 ? -0.016 15.203 -15.443 1.00 89.00 379 THR A C 1
ATOM 2909 O O . THR A 1 379 ? 0.445 16.202 -14.886 1.00 89.00 379 THR A O 1
ATOM 2912 N N . THR A 1 380 ? -0.745 15.279 -16.557 1.00 94.25 380 THR A N 1
ATOM 2913 C CA . THR A 1 380 ? -1.068 16.542 -17.248 1.00 94.25 380 THR A CA 1
ATOM 2914 C C . THR A 1 380 ? -2.441 17.100 -16.910 1.00 94.25 380 THR A C 1
ATOM 2916 O O . THR A 1 380 ? -2.746 18.222 -17.306 1.00 94.25 380 THR A O 1
ATOM 2919 N N . THR A 1 381 ? -3.252 16.349 -16.168 1.00 95.56 381 THR A N 1
ATOM 2920 C CA . THR A 1 381 ? -4.569 16.761 -15.681 1.00 95.56 381 THR A CA 1
ATOM 2921 C C . THR A 1 381 ? -4.626 16.667 -14.164 1.00 95.56 381 THR A C 1
ATOM 2923 O O . THR A 1 381 ? -4.027 15.762 -13.577 1.00 95.56 381 THR A O 1
ATOM 2926 N N . HIS A 1 382 ? -5.356 17.587 -13.548 1.00 97.25 382 HIS A N 1
ATOM 2927 C CA . HIS A 1 382 ? -5.666 17.568 -12.128 1.00 97.25 382 HIS A CA 1
ATOM 2928 C C . HIS A 1 382 ? -7.160 17.807 -11.932 1.00 97.25 382 HIS A C 1
ATOM 2930 O O . HIS A 1 382 ? -7.660 18.868 -12.305 1.00 97.25 382 HIS A O 1
ATOM 2936 N N . ASP A 1 383 ? -7.846 16.834 -11.341 1.00 96.69 383 ASP A N 1
ATOM 2937 C CA . ASP A 1 383 ? -9.266 16.938 -11.008 1.00 96.69 383 ASP A CA 1
ATOM 2938 C C . ASP A 1 383 ? -9.418 17.382 -9.557 1.00 96.69 383 ASP A C 1
ATOM 2940 O O . ASP A 1 383 ? -9.175 16.604 -8.632 1.00 96.69 383 ASP A O 1
ATOM 2944 N N . LEU A 1 384 ? -9.805 18.640 -9.359 1.00 97.38 384 LEU A N 1
ATOM 2945 C CA . LEU A 1 384 ? -10.245 19.123 -8.059 1.00 97.38 384 LEU A CA 1
ATOM 2946 C C . LEU A 1 384 ? -11.731 18.806 -7.908 1.00 97.38 384 LEU A C 1
ATOM 2948 O O . LEU A 1 384 ? -12.555 19.443 -8.558 1.00 97.38 384 LEU A O 1
ATOM 2952 N N . THR A 1 385 ? -12.067 17.843 -7.055 1.00 96.81 385 THR A N 1
ATOM 2953 C CA . THR A 1 385 ? -13.453 17.614 -6.634 1.00 96.81 385 THR A CA 1
ATOM 2954 C C . THR A 1 385 ? -13.842 18.650 -5.585 1.00 96.81 385 THR A C 1
ATOM 2956 O O . THR A 1 385 ? -13.103 18.840 -4.612 1.00 96.81 385 THR A O 1
ATOM 2959 N N . ILE A 1 386 ? -14.997 19.279 -5.773 1.00 96.06 386 ILE A N 1
ATOM 2960 C CA . ILE A 1 386 ? -15.657 20.154 -4.807 1.00 96.06 386 ILE A CA 1
ATOM 2961 C C . ILE A 1 386 ? -16.868 19.375 -4.286 1.00 96.06 386 ILE A C 1
ATOM 2963 O O . ILE A 1 386 ? -17.861 19.258 -5.000 1.00 96.06 386 ILE A O 1
ATOM 2967 N N . PRO A 1 387 ? -16.764 18.711 -3.121 1.00 91.31 387 PRO A N 1
ATOM 2968 C CA . PRO A 1 387 ? -17.903 18.009 -2.555 1.00 91.31 387 PRO A CA 1
ATOM 2969 C C . PRO A 1 387 ? -18.933 19.014 -2.053 1.00 91.31 387 PRO A C 1
ATOM 2971 O O . PRO A 1 387 ? -18.550 19.904 -1.287 1.00 91.31 387 PRO A O 1
ATOM 2974 N N . ASN A 1 388 ? -20.201 18.799 -2.407 1.00 87.06 388 ASN A N 1
ATOM 2975 C CA . ASN A 1 388 ? -21.311 19.576 -1.866 1.00 87.06 388 ASN A CA 1
ATOM 2976 C C . ASN A 1 388 ? -21.453 19.241 -0.379 1.00 87.06 388 ASN A C 1
ATOM 2978 O O . ASN A 1 388 ? -21.770 18.097 -0.018 1.00 87.06 388 ASN A O 1
ATOM 2982 N N . ASP A 1 389 ? -21.248 20.226 0.490 1.00 78.25 389 ASP A N 1
ATOM 2983 C CA . ASP A 1 389 ? -21.549 20.100 1.917 1.00 78.25 389 ASP A CA 1
ATOM 2984 C C . ASP A 1 389 ? -22.894 20.708 2.315 1.00 78.25 389 ASP A C 1
ATOM 2986 O O . ASP A 1 389 ? -23.298 20.571 3.473 1.00 78.25 389 ASP A O 1
ATOM 2990 N N . ASP A 1 390 ? -23.638 21.256 1.354 1.00 77.19 390 ASP A N 1
ATOM 2991 C CA . ASP A 1 390 ? -24.941 21.853 1.581 1.00 77.19 390 ASP A CA 1
ATOM 2992 C C . ASP A 1 390 ? -26.088 20.854 1.706 1.00 77.19 390 ASP A C 1
ATOM 2994 O O . ASP A 1 390 ? -26.143 19.773 1.110 1.00 77.19 390 ASP A O 1
ATOM 2998 N N . VAL A 1 391 ? -27.060 21.248 2.525 1.00 66.25 391 VAL A N 1
ATOM 2999 C CA . VAL A 1 391 ? -28.248 20.460 2.851 1.00 66.25 391 VAL A CA 1
ATOM 3000 C C . VAL A 1 391 ? -29.500 21.283 2.594 1.00 66.25 391 VAL A C 1
ATOM 3002 O O . VAL A 1 391 ? -29.605 22.438 3.006 1.00 66.25 391 VAL A O 1
ATOM 3005 N N . ALA A 1 392 ? -30.490 20.680 1.933 1.00 60.78 392 ALA A N 1
ATOM 3006 C CA . ALA A 1 392 ? -31.685 21.405 1.518 1.00 60.78 392 ALA A CA 1
ATOM 3007 C C . ALA A 1 392 ? -32.430 21.863 2.769 1.00 60.78 392 ALA A C 1
ATOM 3009 O O . ALA A 1 392 ? -32.705 21.044 3.656 1.00 60.78 392 ALA A O 1
ATOM 3010 N N . ALA A 1 393 ? -32.781 23.148 2.837 1.00 53.16 393 ALA A N 1
ATOM 3011 C CA . ALA A 1 393 ? -33.550 23.691 3.949 1.00 53.16 393 ALA A CA 1
ATOM 3012 C C . ALA A 1 393 ? -34.792 22.813 4.216 1.00 53.16 393 ALA A C 1
ATOM 3014 O O . ALA A 1 393 ? -35.637 22.628 3.340 1.00 53.16 393 ALA A O 1
ATOM 3015 N N . GLY A 1 394 ? -34.874 22.233 5.419 1.00 55.94 394 GLY A N 1
ATOM 3016 C CA . GLY A 1 394 ? -35.968 21.346 5.836 1.00 55.94 394 GLY A CA 1
ATOM 3017 C C . GLY A 1 394 ? -35.777 19.838 5.617 1.00 55.94 394 GLY A C 1
ATOM 3018 O O . GLY A 1 394 ? -36.693 19.075 5.914 1.00 55.94 394 GLY A O 1
ATOM 3019 N N . THR A 1 395 ? -34.613 19.371 5.150 1.00 61.91 395 THR A N 1
ATOM 3020 C CA . THR A 1 395 ? -34.289 17.922 5.112 1.00 61.91 395 THR A CA 1
ATOM 3021 C C . THR A 1 395 ? -33.567 17.419 6.360 1.00 61.91 395 THR A C 1
ATOM 3023 O O . THR A 1 395 ? -33.559 16.215 6.632 1.00 61.91 395 THR A O 1
ATOM 3026 N N . VAL A 1 396 ? -33.008 18.328 7.163 1.00 73.62 396 VAL A N 1
ATOM 3027 C CA . VAL A 1 396 ? -32.392 17.987 8.445 1.00 73.62 396 VAL A CA 1
ATOM 3028 C C . VAL A 1 396 ? -33.452 18.048 9.543 1.00 73.62 396 VAL A C 1
ATOM 3030 O O . VAL A 1 396 ? -33.773 19.109 10.081 1.00 73.62 396 VAL A O 1
ATOM 3033 N N . ALA A 1 397 ? -34.023 16.890 9.862 1.00 84.69 397 ALA A N 1
ATOM 3034 C CA . ALA A 1 397 ? -34.994 16.743 10.932 1.00 84.69 397 ALA A CA 1
ATOM 3035 C C . ALA A 1 397 ? -34.284 16.799 12.291 1.00 84.69 397 ALA A C 1
ATOM 3037 O O . ALA A 1 397 ? -33.417 15.976 12.589 1.00 84.69 397 ALA A O 1
ATOM 3038 N N . LEU A 1 398 ? -34.675 17.765 13.115 1.00 91.62 398 LEU A N 1
ATOM 3039 C CA . LEU A 1 398 ? -34.215 17.946 14.484 1.00 91.62 398 LEU A CA 1
ATOM 3040 C C . LEU A 1 398 ? -35.223 17.326 15.456 1.00 91.62 398 LEU A C 1
ATOM 3042 O O . LEU A 1 398 ? -36.386 17.728 15.504 1.00 91.62 398 LEU A O 1
ATOM 3046 N N . ALA A 1 399 ? -34.778 16.354 16.241 1.00 93.94 399 ALA A N 1
ATOM 3047 C CA . ALA A 1 399 ? -35.612 15.648 17.206 1.00 93.94 399 ALA A CA 1
ATOM 3048 C C . ALA A 1 399 ? -34.794 15.235 18.434 1.00 93.94 399 ALA A C 1
ATOM 3050 O O . ALA A 1 399 ? -33.566 15.156 18.382 1.00 93.94 399 ALA A O 1
ATOM 3051 N N . PHE A 1 400 ? -35.464 14.925 19.539 1.00 95.25 400 PHE A N 1
ATOM 3052 C CA . PHE A 1 400 ? -34.824 14.160 20.603 1.00 95.25 400 PHE A CA 1
ATOM 3053 C C . PHE A 1 400 ? -34.528 12.738 20.110 1.00 95.25 400 PHE A C 1
ATOM 3055 O O . PHE A 1 400 ? -35.366 12.116 19.458 1.00 95.25 400 PHE A O 1
ATOM 3062 N N . ALA A 1 401 ? -33.362 12.196 20.468 1.00 90.81 401 ALA A N 1
ATOM 3063 C CA . ALA A 1 401 ? -32.954 10.833 20.115 1.00 90.81 401 ALA A CA 1
ATOM 3064 C C . ALA A 1 401 ? -33.882 9.759 20.710 1.00 90.81 401 ALA A C 1
ATOM 3066 O O . ALA A 1 401 ? -33.908 8.619 20.248 1.00 90.81 401 ALA A O 1
ATOM 3067 N N . LYS A 1 402 ? -34.620 10.116 21.766 1.00 86.31 402 LYS A N 1
ATOM 3068 C CA . LYS A 1 402 ? -35.621 9.280 22.428 1.00 86.31 402 LYS A CA 1
ATOM 3069 C C . LYS A 1 402 ? -36.832 10.141 22.779 1.00 86.31 402 LYS A C 1
ATOM 3071 O O . LYS A 1 402 ? -36.658 11.225 23.329 1.00 86.31 402 LYS A O 1
ATOM 3076 N N . ALA A 1 403 ? -38.040 9.647 22.517 1.00 84.19 403 ALA A N 1
ATOM 3077 C CA . ALA A 1 403 ? -39.286 10.316 22.915 1.00 84.19 403 ALA A CA 1
ATOM 3078 C C . ALA A 1 403 ? -39.528 10.254 24.430 1.00 84.19 403 ALA A C 1
ATOM 3080 O O . ALA A 1 403 ? -40.146 11.142 25.012 1.00 84.19 403 ALA A O 1
ATOM 3081 N N . SER A 1 404 ? -39.012 9.213 25.076 1.00 87.56 404 SER A N 1
ATOM 3082 C CA . SER A 1 404 ? -39.071 9.064 26.519 1.00 87.56 404 SER A CA 1
ATOM 3083 C C . SER A 1 404 ? -37.871 8.301 27.053 1.00 87.56 404 SER A C 1
ATOM 3085 O O . SER A 1 404 ? -37.183 7.573 26.328 1.00 87.56 404 SER A O 1
ATOM 3087 N N . ALA A 1 405 ? -37.606 8.501 28.332 1.00 86.69 405 ALA A N 1
ATOM 3088 C CA . ALA A 1 405 ? -36.655 7.724 29.098 1.00 86.69 405 ALA A CA 1
ATOM 3089 C C . ALA A 1 405 ? -37.072 7.727 30.562 1.00 86.69 405 ALA A C 1
ATOM 3091 O O . ALA A 1 405 ? -37.969 8.461 30.974 1.00 86.69 405 ALA A O 1
ATOM 3092 N N . SER A 1 406 ? -36.376 6.924 31.345 1.00 83.56 406 SER A N 1
ATOM 3093 C CA . SER A 1 406 ? -36.470 6.956 32.788 1.00 83.56 406 SER A CA 1
ATOM 3094 C C . SER A 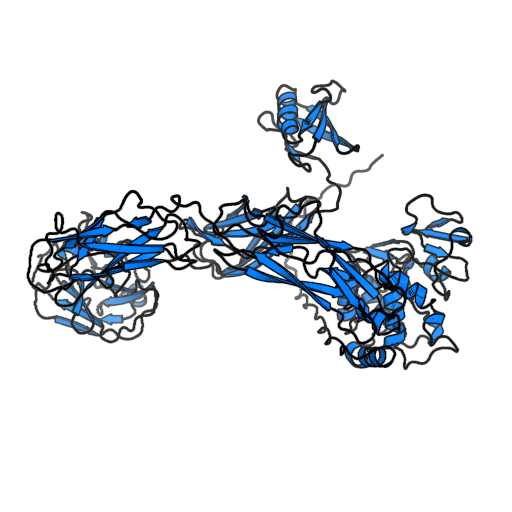1 406 ? -35.071 7.010 33.375 1.00 83.56 406 SER A C 1
ATOM 3096 O O . SER A 1 406 ? -34.176 6.321 32.879 1.00 83.56 406 SER A O 1
ATOM 3098 N N . ALA A 1 407 ? -34.876 7.809 34.414 1.00 83.94 407 ALA A N 1
ATOM 3099 C CA . ALA A 1 407 ? -33.606 7.896 35.118 1.00 83.94 407 ALA A CA 1
ATOM 3100 C C . ALA A 1 407 ? -33.851 7.956 36.626 1.00 83.94 407 ALA A C 1
ATOM 3102 O O . ALA A 1 407 ? -34.822 8.595 37.019 1.00 83.94 407 ALA A O 1
ATOM 3103 N N . PRO A 1 408 ? -33.013 7.287 37.433 1.00 80.94 408 PRO A N 1
ATOM 3104 C CA . PRO A 1 408 ? -32.988 7.513 38.875 1.00 80.94 408 PRO A CA 1
ATOM 3105 C C . PRO A 1 408 ? -32.705 8.991 39.172 1.00 80.94 408 PRO A C 1
ATOM 3107 O O . PRO A 1 408 ? -31.854 9.574 38.497 1.00 80.94 408 PRO A O 1
ATOM 3110 N N . GLU A 1 409 ? -33.371 9.597 40.150 1.00 78.69 409 GLU A N 1
ATOM 3111 C CA . GLU A 1 409 ? -32.988 10.934 40.631 1.00 78.69 409 GLU A CA 1
ATOM 3112 C C . GLU A 1 409 ? -31.620 10.942 41.327 1.00 78.69 409 GLU A C 1
ATOM 3114 O O . GLU A 1 409 ? -30.896 11.946 41.269 1.00 78.69 409 GLU A O 1
ATOM 3119 N N . GLY A 1 410 ? -31.196 9.772 41.807 1.00 68.50 410 GLY A N 1
ATOM 3120 C CA . GLY A 1 410 ? -30.061 9.562 42.690 1.00 68.50 410 GLY A CA 1
ATOM 3121 C C . GLY A 1 410 ? -30.518 9.690 44.140 1.00 68.50 410 GLY A C 1
ATOM 3122 O O . GLY A 1 410 ? -31.449 10.421 44.422 1.00 68.50 410 GLY A O 1
ATOM 3123 N N . ASN A 1 411 ? -29.830 9.035 45.078 1.00 66.25 411 ASN A N 1
ATOM 3124 C CA . ASN A 1 411 ? -30.073 9.285 46.506 1.00 66.25 411 ASN A CA 1
ATOM 3125 C C . ASN A 1 411 ? -29.608 10.720 46.885 1.00 66.25 411 ASN A C 1
ATOM 3127 O O . ASN A 1 411 ? -29.601 11.633 46.072 1.00 66.25 411 ASN A O 1
ATOM 3131 N N . SER A 1 412 ? -29.074 10.950 48.093 1.00 64.56 412 SER A N 1
ATOM 3132 C CA . SER A 1 412 ? -28.663 12.287 48.587 1.00 64.56 412 SER A CA 1
ATOM 3133 C C . SER A 1 412 ? -27.577 13.027 47.767 1.00 64.56 412 SER A C 1
ATOM 3135 O O . SER A 1 412 ? -27.058 14.058 48.203 1.00 64.56 412 SER A O 1
ATOM 3137 N N . ALA A 1 413 ? -27.168 12.481 46.622 1.00 69.94 413 ALA A N 1
ATOM 3138 C CA . ALA A 1 413 ? -26.265 13.063 45.651 1.00 69.94 413 ALA A CA 1
ATOM 3139 C C . ALA A 1 413 ? -27.007 13.372 44.342 1.00 69.94 413 ALA A C 1
ATOM 3141 O O . ALA A 1 413 ? -27.798 12.579 43.847 1.00 69.94 413 ALA A O 1
ATOM 3142 N N . THR A 1 414 ? -26.659 14.493 43.712 1.00 77.25 414 THR A N 1
ATOM 3143 C CA . THR A 1 414 ? -27.172 14.834 42.382 1.00 77.25 414 THR A CA 1
ATOM 3144 C C . THR A 1 414 ? -26.731 13.799 41.348 1.00 77.25 414 THR A C 1
ATOM 3146 O O . THR A 1 414 ? -25.525 13.572 41.192 1.00 77.25 414 THR A O 1
ATOM 3149 N N . SER A 1 415 ? -27.673 13.233 40.600 1.00 81.25 415 SER A N 1
ATOM 3150 C CA . SER A 1 415 ? -27.372 12.417 39.426 1.00 81.25 415 SER A CA 1
ATOM 3151 C C . SER A 1 415 ? -27.513 13.243 38.141 1.00 81.25 415 SER A C 1
ATOM 3153 O O . SER A 1 415 ? -27.934 14.403 38.142 1.00 81.25 415 SER A O 1
ATOM 3155 N N . SER A 1 416 ? -27.096 12.681 37.009 1.00 87.88 416 SER A N 1
ATOM 3156 C CA . SER A 1 416 ? -27.198 13.363 35.720 1.00 87.88 416 SER A CA 1
ATOM 3157 C C . SER A 1 416 ? -27.777 12.433 34.674 1.00 87.88 416 SER A C 1
ATOM 3159 O O . SER A 1 416 ? -27.218 11.369 34.406 1.00 87.88 416 SER A O 1
ATOM 3161 N N . TYR A 1 417 ? -28.848 12.876 34.035 1.00 89.12 417 TYR A N 1
ATOM 3162 C CA . TYR A 1 417 ? -29.416 12.236 32.866 1.00 89.12 417 TYR A CA 1
ATOM 3163 C C . TYR A 1 417 ? -29.083 13.057 31.625 1.00 89.12 417 TYR A C 1
ATOM 3165 O O . TYR A 1 417 ? -29.183 14.282 31.624 1.00 89.12 417 TYR A O 1
ATOM 3173 N N . THR A 1 418 ? -28.692 12.385 30.547 1.00 92.94 418 THR A N 1
ATOM 3174 C CA . THR A 1 418 ? -28.432 13.044 29.268 1.00 92.94 418 THR A CA 1
ATOM 3175 C C . THR A 1 418 ? -29.369 12.505 28.202 1.00 92.94 418 THR A C 1
ATOM 3177 O O . THR A 1 418 ? -29.366 11.308 27.909 1.00 92.94 418 THR A O 1
ATOM 3180 N N . VAL A 1 419 ? -30.121 13.408 27.576 1.00 91.19 419 VAL A N 1
ATOM 3181 C CA . VAL A 1 419 ? -30.814 13.139 26.316 1.00 91.19 419 VAL A CA 1
ATOM 3182 C C . VAL A 1 419 ? -30.084 13.857 25.198 1.00 91.19 419 VAL A C 1
ATOM 3184 O O . VAL A 1 419 ? -29.761 15.039 25.293 1.00 91.19 419 VAL A O 1
ATOM 3187 N N . ASN A 1 420 ? -29.829 13.140 24.111 1.00 94.50 420 ASN A N 1
ATOM 3188 C CA . ASN A 1 420 ? -29.283 13.763 22.921 1.00 94.50 420 ASN A CA 1
ATOM 3189 C C . ASN A 1 420 ? -30.410 14.394 22.105 1.00 94.50 420 ASN A C 1
ATOM 3191 O O . ASN A 1 420 ? -31.405 13.736 21.798 1.00 94.50 420 ASN A O 1
ATOM 3195 N N . VAL A 1 421 ? -30.229 15.652 21.716 1.00 93.69 421 VAL A N 1
ATOM 3196 C CA . VAL A 1 421 ? -30.931 16.236 20.572 1.00 93.69 421 VAL A CA 1
ATOM 3197 C C . VAL A 1 421 ? -30.100 15.898 19.345 1.00 93.69 421 VAL A C 1
ATOM 3199 O O . VAL A 1 421 ? -28.884 16.109 19.332 1.00 93.69 421 VAL A O 1
ATOM 3202 N N . THR A 1 422 ? -30.747 15.335 18.337 1.00 94.00 422 THR A N 1
ATOM 3203 C CA . THR A 1 422 ? -30.103 14.838 17.125 1.00 94.00 422 THR A CA 1
ATOM 3204 C C . THR A 1 422 ? -30.662 15.525 15.900 1.00 94.00 422 THR A C 1
ATOM 3206 O O . THR A 1 422 ? -31.860 15.803 15.812 1.00 94.00 422 THR A O 1
ATOM 3209 N N . LEU A 1 423 ? -29.779 15.736 14.939 1.00 89.88 423 LEU A N 1
ATOM 3210 C CA . LEU A 1 423 ? -30.097 16.089 13.572 1.00 89.88 423 LEU A CA 1
ATOM 3211 C C . LEU A 1 423 ? -30.016 14.816 12.720 1.00 89.88 423 LEU A C 1
ATOM 3213 O O . LEU A 1 423 ? -29.125 13.990 12.924 1.00 89.88 423 LEU A O 1
ATOM 3217 N N . SER A 1 424 ? -30.929 14.646 11.762 1.00 85.75 424 SER A N 1
ATOM 3218 C CA . SER A 1 424 ? -30.918 13.494 10.842 1.00 85.75 424 SER A CA 1
ATOM 3219 C C . SER A 1 424 ? -29.687 13.445 9.926 1.00 85.75 424 SER A C 1
ATOM 3221 O O . SER A 1 424 ? -29.424 12.411 9.317 1.00 85.75 424 SER A O 1
ATOM 3223 N N . ALA A 1 425 ? -28.930 14.540 9.848 1.00 80.69 425 ALA A N 1
ATOM 3224 C CA . ALA A 1 425 ? -27.629 14.649 9.206 1.00 80.69 425 ALA A CA 1
ATOM 3225 C C . ALA A 1 425 ? -26.786 15.716 9.928 1.00 80.69 425 ALA A C 1
ATOM 3227 O O . ALA A 1 425 ? -27.325 16.583 10.618 1.00 80.69 425 ALA A O 1
ATOM 3228 N N . VAL A 1 426 ? -25.462 15.660 9.780 1.00 78.50 426 VAL A N 1
ATOM 3229 C CA . VAL A 1 426 ? -24.565 16.728 10.252 1.00 78.50 426 VAL A CA 1
ATOM 3230 C C . VAL A 1 426 ? -24.918 18.027 9.510 1.00 78.50 426 VAL A C 1
ATOM 3232 O O . VAL A 1 426 ? -25.009 17.987 8.286 1.00 78.50 426 VAL A O 1
ATOM 3235 N N . PRO A 1 427 ? -25.130 19.165 10.197 1.00 73.31 427 PRO A N 1
ATOM 3236 C CA . PRO A 1 427 ? -25.524 20.394 9.528 1.00 73.31 427 PRO A CA 1
ATOM 3237 C C . PRO A 1 427 ? -24.302 21.119 8.937 1.00 73.31 427 PRO A C 1
ATOM 3239 O O . PRO A 1 427 ? -23.252 21.211 9.580 1.00 73.31 427 PRO A O 1
ATOM 3242 N N . ALA A 1 428 ? -24.475 21.674 7.736 1.00 69.75 428 ALA A N 1
ATOM 3243 C CA . ALA A 1 428 ? -23.490 22.514 7.043 1.00 69.75 428 ALA A CA 1
ATOM 3244 C C . ALA A 1 428 ? -23.309 23.889 7.710 1.00 69.75 428 ALA A C 1
ATOM 3246 O O . ALA A 1 428 ? -22.256 24.513 7.638 1.00 69.75 428 ALA A O 1
ATOM 3247 N N . MET A 1 429 ? -24.340 24.347 8.425 1.00 74.00 429 MET A N 1
ATOM 3248 C CA . MET A 1 429 ? -24.380 25.619 9.143 1.00 74.00 429 MET A CA 1
ATOM 3249 C C . MET A 1 429 ? -24.724 25.417 10.613 1.00 74.00 429 MET A C 1
ATOM 3251 O O . MET A 1 429 ? -25.297 24.404 11.010 1.00 74.00 429 MET A O 1
ATOM 3255 N N . THR A 1 430 ? -24.438 26.428 11.431 1.00 82.50 430 THR A N 1
ATOM 3256 C CA . THR A 1 430 ? -24.854 26.417 12.832 1.00 82.50 430 THR A CA 1
ATOM 3257 C C . THR A 1 430 ? -26.379 26.351 12.945 1.00 82.50 430 THR A C 1
ATOM 3259 O O . THR A 1 430 ? -27.084 27.235 12.459 1.00 82.50 430 THR A O 1
ATOM 3262 N N . VAL A 1 431 ? -26.881 25.326 13.632 1.00 87.81 431 VAL A N 1
ATOM 3263 C CA . VAL A 1 431 ? -28.302 25.180 13.981 1.00 87.81 431 VAL A CA 1
ATOM 3264 C C . VAL A 1 431 ? -28.455 25.469 15.464 1.00 87.81 431 VAL A C 1
ATOM 3266 O O . VAL A 1 431 ? -27.801 24.827 16.285 1.00 87.81 431 VAL A O 1
ATOM 3269 N N . THR A 1 432 ? -29.344 26.390 15.828 1.00 91.44 432 THR A N 1
ATOM 3270 C CA . THR A 1 432 ? -29.701 26.632 17.230 1.00 91.44 432 THR A CA 1
ATOM 3271 C C . THR A 1 432 ? -31.170 26.318 17.453 1.00 91.44 432 THR A C 1
ATOM 3273 O O . THR A 1 432 ? -32.020 26.726 16.670 1.00 91.44 432 THR A O 1
ATOM 3276 N N . VAL A 1 433 ? -31.492 25.616 18.538 1.00 95.31 433 VAL A N 1
ATOM 3277 C CA . VAL A 1 433 ? -32.873 25.335 18.941 1.00 95.31 433 VAL A CA 1
ATOM 3278 C C . VAL A 1 433 ? -33.086 25.670 20.423 1.00 95.31 433 VAL A C 1
ATOM 3280 O O . VAL A 1 433 ? -32.283 25.257 21.265 1.00 95.31 433 VAL A O 1
ATOM 3283 N N . PRO A 1 434 ? -34.148 26.412 20.781 1.00 96.44 434 PRO A N 1
ATOM 3284 C CA . PRO A 1 434 ? -34.553 26.577 22.173 1.00 96.44 434 PRO A CA 1
ATOM 3285 C C . PRO A 1 434 ? -35.105 25.278 22.764 1.00 96.44 434 PRO A C 1
ATOM 3287 O O . PRO A 1 434 ? -35.809 24.532 22.084 1.00 96.44 434 PRO A O 1
ATOM 3290 N N . ILE A 1 435 ? -34.850 25.046 24.047 1.00 95.12 435 ILE A N 1
ATOM 3291 C CA . ILE A 1 435 ? -35.453 23.967 24.831 1.00 95.12 435 ILE A CA 1
ATOM 3292 C C . ILE A 1 435 ? -36.243 24.584 25.970 1.00 95.12 435 ILE A C 1
ATOM 3294 O O . ILE A 1 435 ? -35.725 25.383 26.750 1.00 95.12 435 ILE A O 1
ATOM 3298 N N . THR A 1 436 ? -37.505 24.189 26.069 1.00 93.50 436 THR A N 1
ATOM 3299 C CA . THR A 1 436 ? -38.423 24.657 27.107 1.00 93.50 436 THR A CA 1
ATOM 3300 C C . THR A 1 436 ? -39.002 23.481 27.871 1.00 93.50 436 THR A C 1
ATOM 3302 O O . THR A 1 436 ? -39.230 22.421 27.290 1.00 93.50 436 THR A O 1
ATOM 3305 N N . VAL A 1 437 ? -39.298 23.686 29.151 1.00 94.19 437 VAL A N 1
ATOM 3306 C CA . VAL A 1 437 ? -40.108 22.748 29.932 1.00 94.19 437 VAL A CA 1
ATOM 3307 C C . VAL A 1 437 ? -41.562 22.889 29.491 1.00 94.19 437 VAL A C 1
ATOM 3309 O O . VAL A 1 437 ? -42.121 23.987 29.508 1.00 94.19 437 VAL A O 1
ATOM 3312 N N . ASP A 1 438 ? -42.167 21.786 29.068 1.00 93.12 438 ASP A N 1
ATOM 3313 C CA . ASP A 1 438 ? -43.589 21.719 28.759 1.00 93.12 438 ASP A CA 1
ATOM 3314 C C . ASP A 1 438 ? -44.380 21.554 30.061 1.00 93.12 438 ASP A C 1
ATOM 3316 O O . ASP A 1 438 ? -44.578 20.444 30.565 1.00 93.12 438 ASP A O 1
ATOM 3320 N N . ALA A 1 439 ? -44.803 22.689 30.618 1.00 88.62 439 ALA A N 1
ATOM 3321 C CA . ALA A 1 439 ? -45.479 22.759 31.910 1.00 88.62 439 ALA A CA 1
ATOM 3322 C C . ALA A 1 439 ? -46.798 21.967 31.958 1.00 88.62 439 ALA A C 1
ATOM 3324 O O . ALA A 1 439 ? -47.202 21.541 33.033 1.00 88.62 439 ALA A O 1
ATOM 3325 N N . ALA A 1 440 ? -47.468 21.738 30.821 1.00 85.94 440 ALA A N 1
ATOM 3326 C CA . ALA A 1 440 ? -48.730 20.995 30.792 1.00 85.94 440 ALA A CA 1
ATOM 3327 C C . ALA A 1 440 ? -48.545 19.480 30.999 1.00 85.94 440 ALA A C 1
ATOM 3329 O O . ALA A 1 440 ? -49.488 18.804 31.402 1.00 85.94 440 ALA A O 1
ATOM 3330 N N . ASN A 1 441 ? -47.345 18.958 30.724 1.00 88.12 441 ASN A N 1
ATOM 3331 C CA . ASN A 1 441 ? -47.017 17.529 30.774 1.00 88.12 441 ASN A CA 1
ATOM 3332 C C . ASN A 1 441 ? -45.876 17.215 31.763 1.00 88.12 441 ASN A C 1
ATOM 3334 O O . ASN A 1 441 ? -45.294 16.133 31.711 1.00 88.12 441 ASN A O 1
ATOM 3338 N N . THR A 1 442 ? -45.535 18.167 32.636 1.00 92.81 442 THR A N 1
ATOM 3339 C CA . THR A 1 442 ? -44.488 18.041 33.658 1.00 92.81 442 THR A CA 1
ATOM 3340 C C . THR A 1 442 ? -45.130 17.978 35.044 1.00 92.81 442 THR A C 1
ATOM 3342 O O . THR A 1 442 ? -45.918 18.853 35.391 1.00 92.81 442 THR A O 1
ATOM 3345 N N . SER A 1 443 ? -44.791 16.953 35.828 1.00 90.88 443 SER A N 1
ATOM 3346 C CA . SER A 1 443 ? -45.162 16.804 37.245 1.00 90.88 443 SER A CA 1
ATOM 3347 C C . SER A 1 443 ? -43.979 16.965 38.213 1.00 90.88 443 SER A C 1
ATOM 3349 O O . SER A 1 443 ? -44.191 16.956 39.425 1.00 90.88 443 SER A O 1
ATOM 3351 N N . ALA A 1 444 ? -42.754 17.096 37.691 1.00 88.00 444 ALA A N 1
ATOM 3352 C CA . ALA A 1 444 ? -41.552 17.419 38.459 1.00 88.00 444 ALA A CA 1
ATOM 3353 C C . ALA A 1 444 ? -41.455 18.927 38.747 1.00 88.00 444 ALA A C 1
ATOM 3355 O O . ALA A 1 444 ? -41.685 19.759 37.860 1.00 88.00 444 ALA A O 1
ATOM 3356 N N . ASP A 1 445 ? -41.064 19.278 39.965 1.00 86.50 445 ASP A N 1
ATOM 3357 C CA . ASP A 1 445 ? -40.892 20.649 40.430 1.00 86.50 445 ASP A CA 1
ATOM 3358 C C . ASP A 1 445 ? -39.472 21.172 40.128 1.00 86.50 445 ASP A C 1
ATOM 3360 O O . ASP A 1 445 ? -38.543 20.431 39.809 1.00 86.50 445 ASP A O 1
ATOM 3364 N N . ALA A 1 446 ? -39.260 22.491 40.232 1.00 81.44 446 ALA A N 1
ATOM 3365 C CA . ALA A 1 446 ? -37.936 23.103 40.013 1.00 81.44 446 ALA A CA 1
ATOM 3366 C C . ALA A 1 446 ? -36.878 22.685 41.066 1.00 81.44 446 ALA A C 1
ATOM 3368 O O . ALA A 1 446 ? -35.684 22.995 40.937 1.00 81.44 446 ALA A O 1
ATOM 3369 N N . THR A 1 447 ? -37.316 22.014 42.131 1.00 83.19 447 THR A N 1
ATOM 3370 C CA . THR A 1 447 ? -36.477 21.391 43.157 1.00 83.19 447 THR A CA 1
ATOM 3371 C C . THR A 1 447 ? -35.873 20.069 42.712 1.00 83.19 447 THR A C 1
ATOM 3373 O O . THR A 1 447 ? -34.802 19.759 43.212 1.00 83.19 447 THR A O 1
ATOM 3376 N N . ASP A 1 448 ? -36.459 19.383 41.731 1.00 85.69 448 ASP A N 1
ATOM 3377 C CA . ASP A 1 448 ? -36.120 17.989 41.399 1.00 85.69 448 ASP A CA 1
ATOM 3378 C C . ASP A 1 448 ? -35.058 17.928 40.287 1.00 85.69 448 ASP A C 1
ATOM 3380 O O . ASP A 1 448 ? -34.370 16.929 40.081 1.00 85.69 448 ASP A O 1
ATOM 3384 N N . TYR A 1 449 ? -34.882 19.029 39.545 1.00 91.75 449 TYR A N 1
ATOM 3385 C CA . TYR A 1 449 ? -33.923 19.093 38.448 1.00 91.75 449 TYR A CA 1
ATOM 3386 C C . TYR A 1 449 ? -33.367 20.495 38.179 1.00 91.75 449 TYR A C 1
ATOM 3388 O O . TYR A 1 449 ? -33.896 21.525 38.602 1.00 91.75 449 TYR A O 1
ATOM 3396 N N . THR A 1 450 ? -32.279 20.531 37.413 1.00 93.00 450 THR A N 1
ATOM 3397 C CA . THR A 1 450 ? -31.772 21.711 36.701 1.00 93.00 450 THR A CA 1
ATOM 3398 C C . THR A 1 450 ? -31.306 21.313 35.308 1.00 93.00 450 THR A C 1
ATOM 3400 O O . THR A 1 450 ? -30.684 20.269 35.131 1.00 93.00 450 THR A O 1
ATOM 3403 N N . LEU A 1 451 ? -31.565 22.163 34.316 1.00 92.19 451 LEU A N 1
ATOM 3404 C CA . LEU A 1 451 ? -31.034 21.986 32.966 1.00 92.19 451 LEU A CA 1
ATOM 3405 C C . LEU A 1 451 ? -29.688 22.690 32.840 1.00 92.19 451 LEU A C 1
ATOM 3407 O O . LEU A 1 451 ? -29.550 23.844 33.248 1.00 92.19 451 LEU A O 1
ATOM 3411 N N . ASN A 1 452 ? -28.713 22.024 32.223 1.00 92.19 452 ASN A N 1
ATOM 3412 C CA . ASN A 1 452 ? -27.421 22.643 31.931 1.00 92.19 452 ASN A CA 1
ATOM 3413 C C . ASN A 1 452 ? -27.526 23.760 30.877 1.00 92.19 452 ASN A C 1
ATOM 3415 O O . ASN A 1 452 ? -26.657 24.625 30.805 1.00 92.19 452 ASN A O 1
ATOM 3419 N N . THR A 1 453 ? -28.567 23.721 30.042 1.00 91.69 453 THR A N 1
ATOM 3420 C CA . THR A 1 453 ? -28.815 24.704 28.991 1.00 91.69 453 THR A CA 1
ATOM 3421 C C . THR A 1 453 ? -30.303 24.828 28.665 1.00 91.69 453 THR A C 1
ATOM 3423 O O . THR A 1 453 ? -31.066 23.872 28.798 1.00 91.69 453 THR A O 1
ATOM 3426 N N . THR A 1 454 ? -30.712 26.000 28.185 1.00 92.31 454 THR A N 1
ATOM 3427 C CA . THR A 1 454 ? -32.044 26.265 27.606 1.00 92.31 454 THR A CA 1
ATOM 3428 C C . THR A 1 454 ? -31.994 26.423 26.085 1.00 92.31 454 THR A C 1
ATOM 3430 O O . THR A 1 454 ? -33.017 26.649 25.440 1.00 92.31 454 THR A O 1
ATOM 3433 N N . THR A 1 455 ? -30.812 26.286 25.484 1.00 93.44 455 THR A N 1
ATOM 3434 C CA . THR A 1 455 ? -30.601 26.305 24.035 1.00 93.44 455 THR A CA 1
ATOM 3435 C C . THR A 1 455 ? -29.564 25.261 23.640 1.00 93.44 455 THR A C 1
ATOM 3437 O O . THR A 1 455 ? -28.563 25.047 24.325 1.00 93.44 455 THR A O 1
ATOM 3440 N N . VAL A 1 456 ? -29.786 24.594 22.514 1.00 94.38 456 VAL A N 1
ATOM 3441 C CA . VAL A 1 456 ? -28.802 23.685 21.925 1.00 94.38 456 VAL A CA 1
ATOM 3442 C C . VAL A 1 456 ? -28.312 24.286 20.627 1.00 94.38 456 VAL A C 1
ATOM 3444 O O . VAL A 1 456 ? -29.111 24.595 19.749 1.00 94.38 456 VAL A O 1
ATOM 3447 N N . THR A 1 457 ? -26.994 24.421 20.515 1.00 92.81 457 THR A N 1
ATOM 3448 C CA . THR A 1 457 ? -26.319 24.891 19.307 1.00 92.81 457 THR A CA 1
ATOM 3449 C C . THR A 1 457 ? -25.466 23.763 18.748 1.00 92.81 457 THR A C 1
ATOM 3451 O O . THR A 1 457 ? -24.562 23.270 19.426 1.00 92.81 457 THR A O 1
ATOM 3454 N N . PHE A 1 458 ? -25.757 23.358 17.518 1.00 89.81 458 PHE A N 1
ATOM 3455 C CA . PHE A 1 458 ? -24.945 22.450 16.721 1.00 89.81 458 PHE A CA 1
ATOM 3456 C C . PHE A 1 458 ? -24.016 23.293 15.862 1.00 89.81 458 PHE A C 1
ATOM 3458 O O . PHE A 1 458 ? -24.493 24.101 15.070 1.00 89.81 458 PHE A O 1
ATOM 3465 N N . THR A 1 459 ? -22.705 23.130 16.030 1.00 83.19 459 THR A N 1
ATOM 3466 C CA . THR A 1 459 ? -21.735 23.672 15.072 1.00 83.19 459 THR A CA 1
ATOM 3467 C C . THR A 1 459 ? -21.614 22.734 13.873 1.00 83.19 459 THR A C 1
ATOM 3469 O O . THR A 1 459 ? -22.080 21.590 13.918 1.00 83.19 459 THR A O 1
ATOM 3472 N N . THR A 1 460 ? -20.925 23.181 12.825 1.00 69.19 460 THR A N 1
ATOM 3473 C CA . THR A 1 460 ? -20.517 22.303 11.724 1.00 69.19 460 THR A CA 1
ATOM 3474 C C . THR A 1 460 ? -19.781 21.070 12.282 1.00 69.19 460 THR A C 1
ATOM 3476 O O . THR A 1 460 ? -19.116 21.149 13.322 1.00 69.19 460 THR A O 1
ATOM 3479 N N . ALA A 1 461 ? -19.979 19.903 11.659 1.00 73.69 461 ALA A N 1
ATOM 3480 C CA . ALA A 1 461 ? -19.485 18.587 12.109 1.00 73.69 461 ALA A CA 1
ATOM 3481 C C . ALA A 1 461 ? -20.175 17.937 13.338 1.00 73.69 461 ALA A C 1
ATOM 3483 O O . ALA A 1 461 ? -19.724 16.886 13.798 1.00 73.69 461 ALA A O 1
ATOM 3484 N N . GLN A 1 462 ? -21.280 18.484 13.866 1.00 79.56 462 GLN A N 1
ATOM 3485 C CA . GLN A 1 462 ? -22.016 17.882 14.992 1.00 79.56 462 GLN A CA 1
ATOM 3486 C C . GLN A 1 462 ? -23.462 17.525 14.619 1.00 79.56 462 GLN A C 1
ATOM 3488 O O . GLN A 1 462 ? -24.294 18.406 14.454 1.00 79.56 462 GLN A O 1
ATOM 3493 N N . ALA A 1 463 ? -23.798 16.232 14.570 1.00 86.88 463 ALA A N 1
ATOM 3494 C CA . ALA A 1 463 ? -25.185 15.766 14.389 1.00 86.88 463 ALA A CA 1
ATOM 3495 C C . ALA A 1 463 ? -25.917 15.465 15.710 1.00 86.88 463 ALA A C 1
ATOM 3497 O O . ALA A 1 463 ? -27.100 15.137 15.708 1.00 86.88 463 ALA A O 1
ATOM 3498 N N . SER A 1 464 ? -25.226 15.536 16.851 1.00 91.94 464 SER A N 1
ATOM 3499 C CA . SER A 1 464 ? -25.788 15.195 18.158 1.00 91.94 464 SER A CA 1
ATOM 3500 C C . SER A 1 464 ? -25.206 16.087 19.247 1.00 91.94 464 SER A C 1
ATOM 3502 O O . SER A 1 464 ? -23.990 16.299 19.320 1.00 91.94 464 SER A O 1
ATOM 3504 N N . ARG A 1 465 ? -26.072 16.596 20.119 1.00 92.31 465 ARG A N 1
ATOM 3505 C CA . ARG A 1 465 ? -25.697 17.397 21.286 1.00 92.31 465 ARG A CA 1
ATOM 3506 C C . ARG A 1 465 ? -26.453 16.887 22.501 1.00 92.31 465 ARG A C 1
ATOM 3508 O O . ARG A 1 465 ? -27.660 16.667 22.450 1.00 92.31 465 ARG A O 1
ATOM 3515 N N . ALA A 1 466 ? -25.714 16.716 23.584 1.00 92.56 466 ALA A N 1
ATOM 3516 C CA . ALA A 1 466 ? -26.246 16.330 24.874 1.00 92.56 466 ALA A CA 1
ATOM 3517 C C . ALA A 1 466 ? -26.964 17.515 25.529 1.00 92.56 466 ALA A C 1
ATOM 3519 O O . ALA A 1 466 ? -26.400 18.605 25.649 1.00 92.56 466 ALA A O 1
ATOM 3520 N N . VAL A 1 467 ? -28.186 17.276 25.986 1.00 92.56 467 VAL A N 1
ATOM 3521 C CA . VAL A 1 467 ? -28.869 18.092 26.986 1.00 92.56 467 VAL A CA 1
ATOM 3522 C C . VAL A 1 467 ? -28.779 17.317 28.280 1.00 92.56 467 VAL A C 1
ATOM 3524 O O . VAL A 1 467 ? -29.274 16.191 28.369 1.00 92.56 467 VAL A O 1
ATOM 3527 N N . THR A 1 468 ? -28.116 17.908 29.263 1.00 93.62 468 THR A N 1
ATOM 3528 C CA . THR A 1 468 ? -27.921 17.277 30.559 1.00 93.62 468 THR A CA 1
ATOM 3529 C C . THR A 1 468 ? -28.925 17.859 31.535 1.00 93.62 468 THR A C 1
ATOM 3531 O O . THR A 1 468 ? -28.928 19.057 31.829 1.00 93.62 468 THR A O 1
ATOM 3534 N N . VAL A 1 469 ? -29.781 16.979 32.030 1.00 93.00 469 VAL A N 1
ATOM 3535 C CA . VAL A 1 469 ? -30.640 17.218 33.177 1.00 93.00 469 VAL A CA 1
ATOM 3536 C C . VAL A 1 469 ? -29.857 16.761 34.400 1.00 93.00 469 VAL A C 1
ATOM 3538 O O . VAL A 1 469 ? -29.570 15.575 34.551 1.00 93.00 469 VAL A O 1
ATOM 3541 N N . THR A 1 470 ? -29.470 17.694 35.260 1.00 92.25 470 THR A N 1
ATOM 3542 C CA . THR A 1 470 ? -29.002 17.347 36.603 1.00 92.25 470 THR A CA 1
ATOM 3543 C C . THR A 1 470 ? -30.235 17.087 37.445 1.00 92.25 470 THR A C 1
ATOM 3545 O O . THR A 1 470 ? -31.045 17.997 37.621 1.00 92.25 470 THR A O 1
ATOM 3548 N N . LEU A 1 471 ? -30.376 15.860 37.923 1.00 92.00 471 LEU A N 1
ATOM 3549 C CA . LEU A 1 471 ? -31.438 15.453 38.827 1.00 92.00 471 LEU A CA 1
ATOM 3550 C C . LEU A 1 471 ? -30.939 15.672 40.251 1.00 92.00 471 LEU A C 1
ATOM 3552 O O . LEU A 1 471 ? -29.780 15.390 40.574 1.00 92.00 471 LEU A O 1
ATOM 3556 N N . LYS A 1 472 ? -31.779 16.277 41.075 1.00 86.38 472 LYS A N 1
ATOM 3557 C CA . LYS A 1 472 ? -31.447 16.626 42.450 1.00 86.38 472 LYS A CA 1
ATOM 3558 C C . LYS A 1 472 ? -32.029 15.560 43.354 1.00 86.38 472 LYS A C 1
ATOM 3560 O O . LYS A 1 472 ? -33.094 15.752 43.915 1.00 86.38 472 LYS A O 1
ATOM 3565 N N . GLY A 1 473 ? -31.289 14.467 43.451 1.00 79.25 473 GLY A N 1
ATOM 3566 C CA . GLY A 1 473 ? -31.620 13.384 44.347 1.00 79.25 473 GLY A CA 1
ATOM 3567 C C . GLY A 1 473 ? -31.678 13.818 45.807 1.00 79.25 473 GLY A C 1
ATOM 3568 O O . GLY A 1 473 ? -30.906 14.688 46.247 1.00 79.25 473 GLY A O 1
ATOM 3569 N N . ASP A 1 474 ? -32.579 13.198 46.556 1.00 76.69 474 ASP A N 1
ATOM 3570 C CA . ASP A 1 474 ? -32.597 13.263 48.007 1.00 76.69 474 ASP A CA 1
ATOM 3571 C C . ASP A 1 474 ? -32.693 11.854 48.618 1.00 76.69 474 ASP A C 1
ATOM 3573 O O . ASP A 1 474 ? -32.044 10.959 48.109 1.00 76.69 474 ASP A O 1
ATOM 3577 N N . ALA A 1 475 ? -33.247 11.660 49.808 1.00 74.44 475 ALA A N 1
ATOM 3578 C CA . ALA A 1 475 ? -33.349 10.312 50.402 1.00 74.44 475 ALA A CA 1
ATOM 3579 C C . ALA A 1 475 ? -34.787 9.995 50.826 1.00 74.44 475 ALA A C 1
ATOM 3581 O O . ALA A 1 475 ? -35.035 9.148 51.697 1.00 74.44 475 ALA A O 1
ATOM 3582 N N . THR A 1 476 ? -35.725 10.776 50.310 1.00 72.00 476 THR A N 1
ATOM 3583 C CA . THR A 1 476 ? -37.127 10.746 50.657 1.00 72.00 476 THR A CA 1
ATOM 3584 C C . THR A 1 476 ? -37.832 9.889 49.636 1.00 72.00 476 THR A C 1
ATOM 3586 O O . THR A 1 476 ? -38.012 10.285 48.498 1.00 72.00 476 THR A O 1
ATOM 3589 N N . VAL A 1 477 ? -38.345 8.747 50.093 1.00 71.44 477 VAL A N 1
ATOM 3590 C CA . VAL A 1 477 ? -39.204 7.917 49.250 1.00 71.44 477 VAL A CA 1
ATOM 3591 C C . VAL A 1 477 ? -40.404 8.739 48.782 1.00 71.44 477 VAL A C 1
ATOM 3593 O O . VAL A 1 477 ? -41.298 9.070 49.572 1.00 71.44 477 VAL A O 1
ATOM 3596 N N . GLU A 1 478 ? -40.438 9.013 47.489 1.00 77.06 478 GLU A N 1
ATOM 3597 C CA . GLU A 1 478 ? -41.522 9.682 46.801 1.00 77.06 478 GLU A CA 1
ATOM 3598 C C . GLU A 1 478 ? -41.998 8.896 45.572 1.00 77.06 478 GLU A C 1
ATOM 3600 O O . GLU A 1 478 ? -41.604 7.760 45.308 1.00 77.06 478 GLU A O 1
ATOM 3605 N N . THR A 1 479 ? -42.984 9.444 44.867 1.00 82.81 479 THR A N 1
ATOM 3606 C CA . THR A 1 479 ? -43.497 8.838 43.636 1.00 82.81 479 THR A CA 1
ATOM 3607 C C . THR A 1 479 ? -42.743 9.383 42.440 1.00 82.81 479 THR A C 1
ATOM 3609 O O . THR A 1 479 ? -42.545 10.595 42.373 1.00 82.81 479 THR A O 1
ATOM 3612 N N . ASP A 1 480 ? -42.478 8.529 41.451 1.00 86.31 480 ASP A N 1
ATOM 3613 C CA . ASP A 1 480 ? -41.918 8.937 40.163 1.00 86.31 480 ASP A CA 1
ATOM 3614 C C . ASP A 1 480 ? -42.583 10.211 39.611 1.00 86.31 480 ASP A C 1
ATOM 3616 O O . ASP A 1 480 ? -43.816 10.332 39.539 1.00 86.31 480 ASP A O 1
ATOM 3620 N N . ARG A 1 481 ? -41.753 11.160 39.178 1.00 88.44 481 ARG A N 1
ATOM 3621 C CA . ARG A 1 481 ? -42.174 12.426 38.568 1.00 88.44 481 ARG A CA 1
ATOM 3622 C C . ARG A 1 481 ? -41.829 12.440 37.089 1.00 88.44 481 ARG A C 1
ATOM 3624 O O . ARG A 1 481 ? -40.982 11.693 36.610 1.00 88.44 481 ARG A O 1
ATOM 3631 N N . VAL A 1 482 ? -42.473 13.315 36.330 1.00 93.00 482 VAL A N 1
ATOM 3632 C CA . VAL A 1 482 ? -42.230 13.454 34.894 1.00 93.00 482 VAL A CA 1
ATOM 3633 C C . VAL A 1 482 ? -41.733 14.856 34.596 1.00 93.00 482 VAL A C 1
ATOM 3635 O O . VAL A 1 482 ? -42.408 15.834 34.906 1.00 93.00 482 VAL A O 1
ATOM 3638 N N . LEU A 1 483 ? -40.582 14.951 33.935 1.00 94.56 483 LEU A N 1
ATOM 3639 C CA . LEU A 1 483 ? -40.091 16.160 33.289 1.00 94.56 483 LEU A CA 1
ATOM 3640 C C . LEU A 1 483 ? -40.307 16.047 31.778 1.00 94.56 483 LEU A C 1
ATOM 3642 O O . LEU A 1 483 ? -39.701 15.200 31.123 1.00 94.56 483 LEU A O 1
ATOM 3646 N N . SER A 1 484 ? -41.143 16.914 31.207 1.00 95.44 484 SER A N 1
ATOM 3647 C CA . SER A 1 484 ? -41.349 16.987 29.758 1.00 95.44 484 SER A CA 1
ATOM 3648 C C . SER A 1 484 ? -40.574 18.164 29.170 1.00 95.44 484 SER A C 1
ATOM 3650 O O . SER A 1 484 ? -40.852 19.326 29.468 1.00 95.44 484 SER A O 1
ATOM 3652 N N . LEU A 1 485 ? -39.591 17.874 28.319 1.00 95.81 485 LEU A N 1
ATOM 3653 C CA . LEU A 1 485 ? -38.850 18.869 27.547 1.00 95.81 485 LEU A CA 1
ATOM 3654 C C . LEU A 1 485 ? -39.435 18.983 26.142 1.00 95.81 485 LEU A C 1
ATOM 3656 O O . LEU A 1 485 ? -39.817 17.984 25.536 1.00 95.81 485 LEU A O 1
ATOM 3660 N N . ARG A 1 486 ? -39.454 20.195 25.589 1.00 95.25 486 ARG A N 1
ATOM 3661 C CA . ARG A 1 486 ? -39.965 20.482 24.246 1.00 95.25 486 ARG A CA 1
ATOM 3662 C C . ARG A 1 486 ? -38.983 21.330 23.450 1.00 95.25 486 ARG A C 1
ATOM 3664 O O . ARG A 1 486 ? -38.455 22.319 23.957 1.00 95.25 486 ARG A O 1
ATOM 3671 N N . LEU A 1 487 ? -38.783 20.950 22.191 1.00 96.38 487 LEU A N 1
ATOM 3672 C CA . LEU A 1 487 ? -38.006 21.715 21.221 1.00 96.38 487 LEU A CA 1
ATOM 3673 C C . LEU A 1 487 ? -38.842 22.892 20.699 1.00 96.38 487 LEU A C 1
ATOM 3675 O O . LEU A 1 487 ? -40.002 22.732 20.310 1.00 96.38 487 LEU A O 1
ATOM 3679 N N . GLY A 1 488 ? -38.248 24.083 20.721 1.00 93.19 488 GLY A N 1
ATOM 3680 C CA . GLY A 1 488 ? -38.783 25.286 20.089 1.00 93.19 488 GLY A CA 1
ATOM 3681 C C . GLY A 1 488 ? -38.527 25.305 18.581 1.00 93.19 488 GLY A C 1
ATOM 3682 O O . GLY A 1 488 ? -38.123 24.310 17.987 1.00 93.19 488 GLY A O 1
ATOM 3683 N N . THR A 1 489 ? -38.740 26.453 17.943 1.00 90.88 489 THR A N 1
ATOM 3684 C CA . THR A 1 489 ? -38.435 26.616 16.514 1.00 90.88 489 THR A CA 1
ATOM 3685 C C . THR A 1 489 ? -36.916 26.705 16.309 1.00 90.88 489 THR A C 1
ATOM 3687 O O . THR A 1 489 ? -36.304 27.614 16.878 1.00 90.88 489 THR A O 1
ATOM 3690 N N . PRO A 1 490 ? -36.289 25.797 15.536 1.00 90.62 490 PRO A N 1
ATOM 3691 C CA . PRO A 1 490 ? -34.864 25.884 15.227 1.00 90.62 490 PRO A CA 1
ATOM 3692 C C . PRO A 1 490 ? -34.551 27.044 14.264 1.00 90.62 490 PRO A C 1
ATOM 3694 O O . PRO A 1 490 ? -35.405 27.471 13.487 1.00 90.62 490 PRO A O 1
ATOM 3697 N N . THR A 1 491 ? -33.312 27.536 14.300 1.00 84.50 491 THR A N 1
ATOM 3698 C CA . THR A 1 491 ? -32.717 28.428 13.292 1.00 84.50 491 THR A CA 1
ATOM 3699 C C . THR A 1 491 ? -31.807 27.641 12.340 1.00 84.50 491 THR A C 1
ATOM 3701 O O . THR A 1 491 ? -31.338 26.553 12.679 1.00 84.50 491 THR A O 1
ATOM 3704 N N . GLY A 1 492 ? -31.521 28.192 11.155 1.00 76.88 492 GLY A N 1
ATOM 3705 C CA . GLY A 1 492 ? -30.675 27.534 10.150 1.00 76.88 492 GLY A CA 1
ATOM 3706 C C . GLY A 1 492 ? -31.438 26.504 9.295 1.00 76.88 492 GLY A C 1
ATOM 3707 O O . GLY A 1 492 ? -32.649 26.647 9.128 1.00 76.88 492 GLY A O 1
ATOM 3708 N N . PRO A 1 493 ? -30.762 25.480 8.734 1.00 74.44 493 PRO A N 1
ATOM 3709 C CA . PRO A 1 493 ? -31.359 24.558 7.754 1.00 74.44 493 PRO A CA 1
ATOM 3710 C C . PRO A 1 493 ? -32.273 23.468 8.347 1.00 74.44 493 PRO A C 1
ATOM 3712 O O . PRO A 1 493 ? -32.852 22.678 7.597 1.00 74.44 493 PRO A O 1
ATOM 3715 N N . ALA A 1 494 ? -32.400 23.387 9.676 1.00 83.12 494 ALA A N 1
ATOM 3716 C CA . ALA A 1 494 ? -33.139 22.322 10.347 1.00 83.12 494 ALA A CA 1
ATOM 3717 C C . ALA A 1 494 ? -34.637 22.626 10.493 1.00 83.12 494 ALA A C 1
ATOM 3719 O O . ALA A 1 494 ? -35.041 23.756 10.757 1.00 83.12 494 ALA A O 1
ATOM 3720 N N . THR A 1 495 ? -35.464 21.585 10.424 1.00 87.44 495 THR A N 1
ATOM 3721 C CA . THR A 1 495 ? -36.890 21.633 10.785 1.00 87.44 495 THR A CA 1
ATOM 3722 C C . THR A 1 495 ? -37.181 20.655 11.909 1.00 87.44 495 THR A C 1
ATOM 3724 O O . THR A 1 495 ? -36.468 19.670 12.088 1.00 87.44 495 THR A O 1
ATOM 3727 N N . LEU A 1 496 ? -38.246 20.897 12.671 1.00 90.31 496 LEU A N 1
ATOM 3728 C CA . LEU A 1 496 ? -38.680 19.956 13.698 1.00 90.31 496 LEU A CA 1
ATOM 3729 C C . LEU A 1 496 ? -39.035 18.594 13.080 1.00 90.31 496 LEU A C 1
ATOM 3731 O O . LEU A 1 496 ? -39.812 18.516 12.130 1.00 90.31 496 LEU A O 1
ATOM 3735 N N . GLY A 1 497 ? -38.438 17.534 13.621 1.00 87.06 497 GLY A N 1
ATOM 3736 C CA . GLY A 1 497 ? -38.713 16.147 13.266 1.00 87.06 497 GLY A CA 1
ATOM 3737 C C . GLY A 1 497 ? -39.944 15.594 13.986 1.00 87.06 497 GLY A C 1
ATOM 3738 O O . GLY A 1 497 ? -40.809 16.330 14.449 1.00 87.06 497 GLY A O 1
ATOM 3739 N N . THR A 1 498 ? -40.031 14.269 14.099 1.00 83.25 498 THR A N 1
ATOM 3740 C CA . THR A 1 498 ? -41.205 13.592 14.676 1.00 83.25 498 THR A CA 1
ATOM 3741 C C . THR A 1 498 ? -41.225 13.598 16.208 1.00 83.25 498 THR A C 1
ATOM 3743 O O . THR A 1 498 ? -42.297 13.699 16.797 1.00 83.25 498 THR A O 1
ATOM 3746 N N . SER A 1 499 ? -40.061 13.528 16.866 1.00 90.19 499 SER A N 1
ATOM 3747 C CA . SER A 1 499 ? -39.946 13.499 18.334 1.00 90.19 499 SER A CA 1
ATOM 3748 C C . SER A 1 499 ? -39.524 14.860 18.893 1.00 90.19 499 SER A C 1
ATOM 3750 O O . SER A 1 499 ? -38.367 15.068 19.261 1.00 90.19 499 SER A O 1
ATOM 3752 N N . ILE A 1 500 ? -40.465 15.807 18.933 1.00 94.19 500 ILE A N 1
ATOM 3753 C CA . ILE A 1 500 ? -40.210 17.188 19.393 1.00 94.19 500 ILE A CA 1
ATOM 3754 C C . ILE A 1 500 ? -40.349 17.376 20.905 1.00 94.19 500 ILE A C 1
ATOM 3756 O O . ILE A 1 500 ? -40.012 18.438 21.430 1.00 94.19 500 ILE A O 1
ATOM 3760 N N . THR A 1 501 ? -40.860 16.362 21.597 1.00 93.31 501 THR A N 1
ATOM 3761 C CA . THR A 1 501 ? -40.930 16.291 23.054 1.00 93.31 501 THR A CA 1
ATOM 3762 C C . THR A 1 501 ? -40.095 15.121 23.561 1.00 93.31 501 THR A C 1
ATOM 3764 O O . THR A 1 501 ? -39.933 14.111 22.871 1.00 93.31 501 THR A O 1
ATOM 3767 N N . HIS A 1 502 ? -39.546 15.278 24.761 1.00 94.56 502 HIS A N 1
ATOM 3768 C CA . HIS A 1 502 ? -38.879 14.226 25.509 1.00 94.56 502 HIS A CA 1
ATOM 3769 C C . HIS A 1 502 ? -39.463 14.167 26.912 1.00 94.56 502 HIS A C 1
ATOM 3771 O O . HIS A 1 502 ? -39.331 15.120 27.677 1.00 94.56 502 HIS A O 1
ATOM 3777 N N . SER A 1 503 ? -40.102 13.050 27.237 1.00 92.88 503 SER A N 1
ATOM 3778 C CA . SER A 1 503 ? -40.644 12.792 28.567 1.00 92.88 503 SER A CA 1
ATOM 3779 C C . SER A 1 503 ? -39.652 11.954 29.373 1.00 92.88 503 SER A C 1
ATOM 3781 O O . SER A 1 503 ? -39.460 10.767 29.101 1.00 92.88 503 SER A O 1
ATOM 3783 N N . LEU A 1 504 ? -39.001 12.579 30.349 1.00 93.25 504 LEU A N 1
ATOM 3784 C CA . LEU A 1 504 ? -38.151 11.905 31.320 1.00 93.25 504 LEU A CA 1
ATOM 3785 C C . LEU A 1 504 ? -38.987 11.559 32.551 1.00 93.25 504 LEU A C 1
ATOM 3787 O O . LEU A 1 504 ? -39.419 12.453 33.274 1.00 93.25 504 LEU A O 1
ATOM 3791 N N . THR A 1 505 ? -39.191 10.269 32.802 1.00 88.44 505 THR A N 1
ATOM 3792 C CA . THR A 1 505 ? -39.665 9.797 34.107 1.00 88.44 505 THR A CA 1
ATOM 3793 C C . THR A 1 505 ? -38.481 9.805 35.068 1.00 88.44 505 THR A C 1
ATOM 3795 O O . THR A 1 505 ? -37.564 8.991 34.947 1.00 88.44 505 THR A O 1
ATOM 3798 N N . ILE A 1 506 ? -38.471 10.767 35.978 1.00 88.81 506 ILE A N 1
ATOM 3799 C CA . ILE A 1 506 ? -37.560 10.807 37.113 1.00 88.81 506 ILE A CA 1
ATOM 3800 C C . ILE A 1 506 ? -38.085 9.752 38.077 1.00 88.81 506 ILE A C 1
ATOM 3802 O O . ILE A 1 506 ? -39.150 9.915 38.671 1.00 88.81 506 ILE A O 1
ATOM 3806 N N . ARG A 1 507 ? -37.400 8.613 38.098 1.00 85.81 507 ARG A N 1
ATOM 3807 C CA . ARG A 1 507 ? -37.760 7.502 38.959 1.00 85.81 507 ARG A CA 1
ATOM 3808 C C . ARG A 1 507 ? -37.176 7.764 40.321 1.00 85.81 507 ARG A C 1
ATOM 3810 O O . ARG A 1 507 ? -35.978 8.019 40.424 1.00 85.81 507 ARG A O 1
ATOM 3817 N N . ASN A 1 508 ? -38.026 7.605 41.313 1.00 76.44 508 ASN A N 1
ATOM 3818 C CA . ASN A 1 508 ? -37.590 7.469 42.678 1.00 76.44 508 ASN A CA 1
ATOM 3819 C C . ASN A 1 508 ? -36.752 6.179 42.760 1.00 76.44 508 ASN A C 1
ATOM 3821 O O . ASN A 1 508 ? -37.291 5.066 42.761 1.00 76.44 508 ASN A O 1
ATOM 3825 N N . ASP A 1 509 ? -35.428 6.318 42.756 1.00 60.28 509 ASP A N 1
ATOM 3826 C CA . ASP A 1 509 ? -34.471 5.241 43.038 1.00 60.28 509 ASP A CA 1
ATOM 3827 C C . ASP A 1 509 ? -34.033 5.215 44.497 1.00 60.28 509 ASP A C 1
ATOM 3829 O O . ASP A 1 509 ? -33.296 4.306 44.898 1.00 60.28 509 ASP A O 1
ATOM 3833 N N . ASP A 1 510 ? -34.588 6.145 45.276 1.00 57.56 510 ASP A N 1
ATOM 3834 C CA . ASP A 1 510 ? -34.810 6.041 46.706 1.00 57.56 510 ASP A CA 1
ATOM 3835 C C . ASP A 1 510 ? -35.657 4.809 46.988 1.00 57.56 510 ASP A C 1
ATOM 3837 O O . ASP A 1 510 ? -36.868 4.795 47.228 1.00 57.56 510 ASP A O 1
ATOM 3841 N N . ALA A 1 511 ? -34.979 3.689 46.921 1.00 47.28 511 ALA A N 1
ATOM 3842 C CA . ALA A 1 511 ? -35.504 2.457 47.394 1.00 47.28 511 ALA A CA 1
ATOM 3843 C C . ALA A 1 511 ? -35.472 2.506 48.922 1.00 47.28 511 ALA A C 1
ATOM 3845 O O . ALA A 1 511 ? -34.498 2.931 49.551 1.00 47.28 511 ALA A O 1
ATOM 3846 N N . ALA A 1 512 ? -36.429 1.823 49.534 1.00 48.03 512 ALA A N 1
ATOM 3847 C CA . ALA A 1 512 ? -35.981 0.916 50.574 1.00 48.03 512 ALA A CA 1
ATOM 3848 C C . ALA A 1 512 ? -35.050 -0.117 49.898 1.00 48.03 512 ALA A C 1
ATOM 3850 O O . ALA A 1 512 ? -35.518 -1.144 49.432 1.00 48.03 512 ALA A O 1
ATOM 3851 N N . ALA A 1 513 ? -33.764 0.216 49.751 1.00 29.23 513 ALA A N 1
ATOM 3852 C CA . ALA A 1 513 ? -32.687 -0.596 49.174 1.00 29.23 513 ALA A CA 1
ATOM 3853 C C . ALA A 1 513 ? -32.997 -1.418 47.879 1.00 29.23 513 ALA A C 1
ATOM 3855 O O . ALA A 1 513 ? -33.447 -2.557 47.961 1.00 29.23 513 ALA A O 1
ATOM 3856 N N . GLY A 1 514 ? -32.587 -0.898 46.699 1.00 34.38 514 GLY A N 1
ATOM 3857 C CA . GLY A 1 514 ? -32.003 -1.671 45.576 1.00 34.38 514 GLY A CA 1
ATOM 3858 C C . GLY A 1 514 ? -32.684 -1.704 44.180 1.00 34.38 514 GLY A C 1
ATOM 3859 O O . GLY A 1 514 ? -33.666 -2.419 44.009 1.00 34.38 514 GLY A O 1
ATOM 3860 N N . GLY A 1 515 ? -32.031 -1.111 43.149 1.00 29.39 515 GLY A N 1
ATOM 3861 C CA . GLY A 1 515 ? -31.860 -1.719 41.799 1.00 29.39 515 GLY A CA 1
ATOM 3862 C C . GLY A 1 515 ? -31.930 -0.826 40.526 1.00 29.39 515 GLY A C 1
ATOM 3863 O O . GLY A 1 515 ? -33.026 -0.538 40.068 1.00 29.39 515 GLY A O 1
ATOM 3864 N N . GLU A 1 516 ? -30.790 -0.527 39.862 1.00 32.09 516 GLU A N 1
ATOM 3865 C CA . GLU A 1 516 ? -30.674 -0.035 38.457 1.00 32.09 516 GLU A CA 1
ATOM 3866 C C . GLU A 1 516 ? -29.412 -0.590 37.723 1.00 32.09 516 GLU A C 1
ATOM 3868 O O . GLU A 1 516 ? -28.555 -1.221 38.334 1.00 32.09 516 GLU A O 1
ATOM 3873 N N . ALA A 1 517 ? -29.346 -0.375 36.398 1.00 37.03 517 ALA A N 1
ATOM 3874 C CA . ALA A 1 517 ? -28.626 -1.091 35.324 1.00 37.03 517 ALA A CA 1
ATOM 3875 C C . ALA A 1 517 ? -27.090 -1.370 35.381 1.00 37.03 517 ALA A C 1
ATOM 3877 O O . ALA A 1 517 ? -26.284 -0.689 36.005 1.00 37.03 517 ALA A O 1
ATOM 3878 N N . LEU A 1 518 ? -26.728 -2.393 34.587 1.00 45.44 518 LEU A N 1
ATOM 3879 C CA . LEU A 1 518 ? -25.497 -3.200 34.502 1.00 45.44 518 LEU A CA 1
ATOM 3880 C C . LEU A 1 518 ? -24.203 -2.464 34.071 1.00 45.44 518 LEU A C 1
ATOM 3882 O O . LEU A 1 518 ? -24.107 -1.963 32.951 1.00 45.44 518 LEU A O 1
ATOM 3886 N N . THR A 1 519 ? -23.156 -2.562 34.901 1.00 54.84 519 THR A N 1
ATOM 3887 C CA . THR A 1 519 ? -21.740 -2.266 34.586 1.00 54.84 519 THR A CA 1
ATOM 3888 C C . THR A 1 519 ? -20.863 -3.430 35.076 1.00 54.84 519 THR A C 1
ATOM 3890 O O . THR A 1 519 ? -21.145 -3.991 36.131 1.00 54.84 519 THR A O 1
ATOM 3893 N N . CYS A 1 520 ? -19.838 -3.840 34.312 1.00 66.12 520 CYS A N 1
ATOM 3894 C CA . CYS A 1 520 ? -18.864 -4.843 34.773 1.00 66.12 520 CYS A CA 1
ATOM 3895 C C . CYS A 1 520 ? -17.964 -4.182 35.823 1.00 66.12 520 CYS A C 1
ATOM 3897 O O . CYS A 1 520 ? -17.105 -3.367 35.478 1.00 66.12 520 CYS A O 1
ATOM 3899 N N . GLY A 1 521 ? -18.201 -4.463 37.103 1.00 63.75 521 GLY A N 1
ATOM 3900 C CA . GLY A 1 521 ? -17.537 -3.742 38.184 1.00 63.75 521 GLY A CA 1
ATOM 3901 C C . GLY A 1 521 ? -17.643 -4.438 39.533 1.00 63.75 521 GLY A C 1
ATOM 3902 O O . GLY A 1 521 ? -18.699 -4.942 39.900 1.00 63.75 521 GLY A O 1
ATOM 3903 N N . GLY A 1 522 ? -16.538 -4.418 40.282 1.00 77.12 522 GLY A N 1
ATOM 3904 C CA . GLY A 1 522 ? -16.425 -5.023 41.610 1.00 77.12 522 GLY A CA 1
ATOM 3905 C C . GLY A 1 522 ? -16.141 -6.526 41.574 1.00 77.12 522 GLY A C 1
ATOM 3906 O O . GLY A 1 522 ? -16.616 -7.243 40.698 1.00 77.12 522 GLY A O 1
ATOM 3907 N N . LEU A 1 523 ? -15.342 -6.995 42.536 1.00 89.25 523 LEU A N 1
ATOM 3908 C CA . LEU A 1 523 ? -15.085 -8.423 42.725 1.00 89.25 523 LEU A CA 1
ATOM 3909 C C . LEU A 1 523 ? -16.331 -9.116 43.286 1.00 89.25 523 LEU A C 1
ATOM 3911 O O . LEU A 1 523 ? -17.031 -8.535 44.119 1.00 89.25 523 LEU A O 1
ATOM 3915 N N . PHE A 1 524 ? -16.577 -10.358 42.876 1.00 93.25 524 PHE A N 1
ATOM 3916 C CA . PHE A 1 524 ? -17.714 -11.154 43.348 1.00 93.25 524 PHE A CA 1
ATOM 3917 C C . PHE A 1 524 ? -17.366 -12.642 43.448 1.00 93.25 524 PHE A C 1
ATOM 3919 O O . PHE A 1 524 ? -16.383 -13.083 42.858 1.00 93.25 524 PHE A O 1
ATOM 3926 N N . PHE A 1 525 ? -18.156 -13.425 44.186 1.00 95.56 525 PHE A N 1
ATOM 3927 C CA . PHE A 1 525 ? -17.982 -14.874 44.257 1.00 95.56 525 PHE A CA 1
ATOM 3928 C C . PHE A 1 525 ? -18.422 -15.541 42.949 1.00 95.56 525 PHE A C 1
ATOM 3930 O O . PHE A 1 525 ? -19.588 -15.443 42.550 1.00 95.56 525 PHE A O 1
ATOM 3937 N N . SER A 1 526 ? -17.499 -16.230 42.287 1.00 92.56 526 SER A N 1
ATOM 3938 C CA . SER A 1 526 ? -17.753 -16.985 41.054 1.00 92.56 526 SER A CA 1
ATOM 3939 C C . SER A 1 526 ? -18.045 -18.461 41.309 1.00 92.56 526 SER A C 1
ATOM 3941 O O . SER A 1 526 ? -18.791 -19.068 40.538 1.00 92.56 526 SER A O 1
ATOM 3943 N N . GLU A 1 527 ? -17.541 -19.028 42.405 1.00 93.38 527 GLU A N 1
ATOM 3944 C CA . GLU A 1 527 ? -17.779 -20.425 42.766 1.00 93.38 527 GLU A CA 1
ATOM 3945 C C . GLU A 1 527 ? -17.864 -20.622 44.285 1.00 93.38 527 GLU A C 1
ATOM 3947 O O . GLU A 1 527 ? -17.185 -19.952 45.066 1.00 93.38 527 GLU A O 1
ATOM 3952 N N . TYR A 1 528 ? -18.710 -21.562 44.699 1.00 95.69 528 TYR A N 1
ATOM 3953 C CA . TYR A 1 528 ? -18.850 -22.039 46.071 1.00 95.69 528 TYR A CA 1
ATOM 3954 C C . TYR A 1 528 ? -18.916 -23.557 46.065 1.00 95.69 528 TYR A C 1
ATOM 3956 O O . TYR A 1 528 ? -19.692 -24.134 45.305 1.00 95.69 528 TYR A O 1
ATOM 3964 N N . ILE A 1 529 ? -18.141 -24.202 46.932 1.00 94.38 529 ILE A N 1
ATOM 3965 C CA . ILE A 1 529 ? -18.081 -25.659 47.013 1.00 94.38 529 ILE A CA 1
ATOM 3966 C C . ILE A 1 529 ? -18.299 -26.108 48.443 1.00 94.38 529 ILE A C 1
ATOM 3968 O O . ILE A 1 529 ? -17.458 -25.867 49.314 1.00 94.38 529 ILE A O 1
ATOM 3972 N N . GLU A 1 530 ? -19.381 -26.854 48.656 1.00 93.62 530 GLU A N 1
ATOM 3973 C CA . GLU A 1 530 ? -19.537 -27.695 49.831 1.00 93.62 530 GLU A CA 1
ATOM 3974 C C . GLU A 1 530 ? -19.472 -29.183 49.462 1.00 93.62 530 GLU A C 1
ATOM 3976 O O . GLU A 1 530 ? -20.305 -29.702 48.717 1.00 93.62 530 GLU A O 1
ATOM 3981 N N . SER A 1 531 ? -18.486 -29.880 50.030 1.00 87.31 531 SER A N 1
ATOM 3982 C CA . SER A 1 531 ? -18.303 -31.321 49.848 1.00 87.31 531 SER A CA 1
ATOM 3983 C C . SER A 1 531 ? -19.316 -32.160 50.632 1.00 87.31 531 SER A C 1
ATOM 3985 O O . SER A 1 531 ? -19.596 -31.855 51.792 1.00 87.31 531 SER A O 1
ATOM 3987 N N . THR A 1 532 ? -19.782 -33.271 50.040 1.00 83.25 532 THR A N 1
ATOM 3988 C CA . THR A 1 532 ? -20.676 -34.241 50.711 1.00 83.25 532 THR A CA 1
ATOM 3989 C C . THR A 1 532 ? -19.970 -35.165 51.699 1.00 83.25 532 THR A C 1
ATOM 3991 O O . THR A 1 532 ? -20.623 -35.750 52.566 1.00 83.25 532 THR A O 1
ATOM 3994 N N . SER A 1 533 ? -18.653 -35.348 51.569 1.00 69.69 533 SER A N 1
ATOM 3995 C CA . SER A 1 533 ? -17.932 -36.416 52.276 1.00 69.69 533 SER A CA 1
ATOM 3996 C C . SER A 1 533 ? -16.550 -36.027 52.804 1.00 69.69 533 SER A C 1
ATOM 3998 O O . SER A 1 533 ? -15.781 -36.908 53.190 1.00 69.69 533 SER A O 1
ATOM 4000 N N . GLY A 1 534 ? -16.205 -34.737 52.852 1.00 78.69 534 GLY A N 1
ATOM 4001 C CA . GLY A 1 534 ? -14.883 -34.315 53.312 1.00 78.69 534 GLY A CA 1
ATOM 4002 C C . GLY A 1 534 ? -14.710 -32.816 53.541 1.00 78.69 534 GLY A C 1
ATOM 4003 O O . GLY A 1 534 ? -15.663 -32.042 53.596 1.00 78.69 534 GLY A O 1
ATOM 4004 N N . SER A 1 535 ? -13.449 -32.414 53.692 1.00 88.56 535 SER A N 1
ATOM 4005 C CA . SER A 1 535 ? -13.039 -31.023 53.927 1.00 88.56 535 SER A CA 1
ATOM 4006 C C . SER A 1 535 ? -12.669 -30.278 52.641 1.00 88.56 535 SER A C 1
ATOM 4008 O O . SER A 1 535 ? -12.112 -29.190 52.722 1.00 88.56 535 SER A O 1
ATOM 4010 N N . ASN A 1 536 ? -12.973 -30.829 51.460 1.00 91.06 536 ASN A N 1
ATOM 4011 C CA . ASN A 1 536 ? -12.747 -30.167 50.171 1.00 91.06 536 ASN A CA 1
ATOM 4012 C C . ASN A 1 536 ? -13.815 -29.090 49.931 1.00 91.06 536 ASN A C 1
ATOM 4014 O O . ASN A 1 536 ? -14.740 -29.265 49.142 1.00 91.06 536 ASN A O 1
ATOM 4018 N N . LYS A 1 537 ? -13.709 -27.988 50.676 1.00 94.75 537 LYS A N 1
ATOM 4019 C CA . LYS A 1 537 ? -14.574 -26.811 50.557 1.00 94.75 537 LYS A CA 1
ATOM 4020 C C . LYS A 1 537 ? -13.765 -25.626 50.045 1.00 94.75 537 LYS A C 1
ATOM 4022 O O . LYS A 1 537 ? -12.606 -25.454 50.434 1.00 94.75 537 LYS A O 1
ATOM 4027 N N . ALA A 1 538 ? -14.370 -24.813 49.190 1.00 95.38 538 ALA A N 1
ATOM 4028 C CA . ALA A 1 538 ? -13.714 -23.653 48.601 1.00 95.38 538 ALA A CA 1
ATOM 4029 C C . ALA A 1 538 ? -14.714 -22.545 48.269 1.00 95.38 538 ALA A C 1
ATOM 4031 O O . ALA A 1 538 ? -15.910 -22.798 48.112 1.00 95.38 538 ALA A O 1
ATOM 4032 N N . VAL A 1 539 ? -14.197 -21.326 48.146 1.00 96.81 539 VAL A N 1
ATOM 4033 C CA . VAL A 1 539 ? -14.867 -20.224 47.446 1.00 96.81 539 VAL A CA 1
ATOM 4034 C C . VAL A 1 539 ? -13.893 -19.568 46.483 1.00 96.81 539 VAL A C 1
ATOM 4036 O O . VAL A 1 539 ? -12.708 -19.436 46.790 1.00 96.81 539 VAL A O 1
ATOM 4039 N N . GLU A 1 540 ? -14.403 -19.141 45.338 1.00 95.44 540 GLU A N 1
ATOM 4040 C CA . GLU A 1 540 ? -13.649 -18.451 44.297 1.00 95.44 540 GLU A CA 1
ATOM 4041 C C . GLU A 1 540 ? -14.179 -17.026 44.130 1.00 95.44 540 GLU A C 1
ATOM 4043 O O . GLU A 1 540 ? -15.391 -16.802 44.161 1.00 95.44 540 GLU A O 1
ATOM 4048 N N . ILE A 1 541 ? -13.273 -16.062 43.969 1.00 94.75 541 ILE A N 1
ATOM 4049 C CA . ILE A 1 541 ? -13.587 -14.653 43.714 1.00 94.75 541 ILE A CA 1
ATOM 4050 C C . ILE A 1 541 ? -13.118 -14.291 42.309 1.00 94.75 541 ILE A C 1
ATOM 4052 O O . ILE A 1 541 ? -11.953 -14.501 41.997 1.00 94.75 541 ILE A O 1
ATOM 4056 N N . TYR A 1 542 ? -13.972 -13.672 41.501 1.00 89.62 542 TYR A N 1
ATOM 4057 C CA . TYR A 1 542 ? -13.659 -13.271 40.131 1.00 89.62 542 TYR A CA 1
ATOM 4058 C C . TYR A 1 542 ? -13.546 -11.753 39.966 1.00 89.62 542 TYR A C 1
ATOM 4060 O O . TYR A 1 542 ? -14.293 -10.986 40.585 1.00 89.62 542 TYR A O 1
ATOM 4068 N N . ASN A 1 543 ? -12.623 -11.323 39.100 1.00 86.25 543 ASN A N 1
ATOM 4069 C CA . ASN A 1 543 ? -12.489 -9.940 38.651 1.00 86.25 543 ASN A CA 1
ATOM 4070 C C . ASN A 1 543 ? -13.083 -9.738 37.237 1.00 86.25 543 ASN A C 1
ATOM 4072 O O . ASN A 1 543 ? -12.358 -9.918 36.257 1.00 86.25 543 ASN A O 1
ATOM 4076 N N . PRO A 1 544 ? -14.342 -9.268 37.102 1.00 77.56 544 PRO A N 1
ATOM 4077 C CA . PRO A 1 544 ? -14.986 -9.041 35.799 1.00 77.56 544 PRO A CA 1
ATOM 4078 C C . PRO A 1 544 ? -14.498 -7.779 35.072 1.00 77.56 544 PRO A C 1
ATOM 4080 O O . PRO A 1 544 ? -14.982 -7.458 33.987 1.00 77.56 544 PRO A O 1
ATOM 4083 N N . SER A 1 545 ? -13.612 -6.992 35.690 1.00 72.62 545 SER A N 1
ATOM 4084 C CA . SER A 1 545 ? -13.172 -5.716 35.131 1.00 72.62 545 SER A CA 1
ATOM 4085 C C . SER A 1 545 ? -12.021 -5.885 34.143 1.00 72.62 545 SER A C 1
ATOM 4087 O O . SER A 1 545 ? -11.291 -6.877 34.158 1.00 72.62 545 SER A O 1
ATOM 4089 N N . ASN A 1 546 ? -11.809 -4.859 33.315 1.00 68.50 546 ASN A N 1
ATOM 4090 C CA . ASN A 1 546 ? -10.738 -4.840 32.317 1.00 68.50 546 ASN A CA 1
ATOM 4091 C C . ASN A 1 546 ? -9.348 -4.534 32.893 1.00 68.50 546 ASN A C 1
ATOM 4093 O O . ASN A 1 546 ? -8.379 -4.485 32.140 1.00 68.50 546 ASN A O 1
ATOM 4097 N N . GLU A 1 547 ? -9.256 -4.339 34.205 1.00 66.50 547 GLU A N 1
ATOM 4098 C CA . GLU A 1 547 ? -8.058 -3.889 34.900 1.00 66.50 547 GLU A CA 1
ATOM 4099 C C . GLU A 1 547 ? -7.724 -4.843 36.049 1.00 66.50 547 GLU A C 1
ATOM 4101 O O . GLU A 1 547 ? -8.583 -5.555 36.573 1.00 66.50 547 GLU A O 1
ATOM 4106 N N . SER A 1 548 ? -6.461 -4.862 36.466 1.00 69.19 548 SER A N 1
ATOM 4107 C CA . SER A 1 548 ? -6.070 -5.563 37.689 1.00 69.19 548 SER A CA 1
ATOM 4108 C C . SER A 1 548 ? -6.603 -4.833 38.925 1.00 69.19 548 SER A C 1
ATOM 4110 O O . SER A 1 548 ? -6.488 -3.608 39.018 1.00 69.19 548 SER A O 1
ATOM 4112 N N . VAL A 1 549 ? -7.108 -5.574 39.907 1.00 78.31 549 VAL A N 1
ATOM 4113 C CA . VAL A 1 549 ? -7.643 -5.042 41.164 1.00 78.31 549 VAL A CA 1
ATOM 4114 C C . VAL A 1 549 ? -6.701 -5.382 42.315 1.00 78.31 549 VAL A C 1
ATOM 4116 O O . VAL A 1 549 ? -6.323 -6.533 42.520 1.00 78.31 549 VAL A O 1
ATOM 4119 N N . SER A 1 550 ? -6.331 -4.379 43.111 1.00 86.69 550 SER A N 1
ATOM 4120 C CA . SER A 1 550 ? -5.637 -4.618 44.381 1.00 86.69 550 SER A CA 1
ATOM 4121 C C . SER A 1 550 ? -6.594 -5.256 45.385 1.00 86.69 550 SER A C 1
ATOM 4123 O O . SER A 1 550 ? -7.680 -4.727 45.626 1.00 86.69 550 SER A O 1
ATOM 4125 N N . LEU A 1 551 ? -6.177 -6.356 46.012 1.00 85.94 551 LEU A N 1
ATOM 4126 C CA . LEU A 1 551 ? -6.971 -7.054 47.028 1.00 85.94 551 LEU A CA 1
ATOM 4127 C C . LEU A 1 551 ? -6.869 -6.403 48.417 1.00 85.94 551 LEU A C 1
ATOM 4129 O O . LEU A 1 551 ? -7.556 -6.811 49.352 1.00 85.94 551 LEU A O 1
ATOM 4133 N N . ALA A 1 552 ? -6.046 -5.362 48.570 1.00 85.75 552 ALA A N 1
ATOM 4134 C CA . ALA A 1 552 ? -5.935 -4.628 49.823 1.00 85.75 552 ALA A CA 1
ATOM 4135 C C . ALA A 1 552 ? -7.281 -3.988 50.210 1.00 85.75 552 ALA A C 1
ATOM 4137 O O . ALA A 1 552 ? -7.868 -3.235 49.437 1.00 85.75 552 ALA A O 1
ATOM 4138 N N . GLY A 1 553 ? -7.752 -4.270 51.426 1.00 81.62 553 GLY A N 1
ATOM 4139 C CA . GLY A 1 553 ? -9.042 -3.786 51.932 1.00 81.62 553 GLY A CA 1
ATOM 4140 C C . GLY A 1 553 ? -10.225 -4.711 51.630 1.00 81.62 553 GLY A C 1
ATOM 4141 O O . GLY A 1 553 ? -11.303 -4.491 52.186 1.00 81.62 553 GLY A O 1
ATOM 4142 N N . TYR A 1 554 ? -10.031 -5.762 50.821 1.00 95.38 554 TYR A N 1
ATOM 4143 C CA . TYR A 1 554 ? -11.033 -6.809 50.632 1.00 95.38 554 TYR A CA 1
ATOM 4144 C C . TYR A 1 554 ? -10.988 -7.844 51.763 1.00 95.38 554 TYR A C 1
ATOM 4146 O O . TYR A 1 554 ? -9.920 -8.241 52.237 1.00 95.38 554 TYR A O 1
ATOM 4154 N N . GLN A 1 555 ? -12.164 -8.296 52.196 1.00 97.12 555 GLN A N 1
ATOM 4155 C CA . GLN A 1 555 ? -12.334 -9.290 53.253 1.00 97.12 555 GLN A CA 1
ATOM 4156 C C . GLN A 1 555 ? -13.408 -10.308 52.887 1.00 97.12 555 GLN A C 1
ATOM 4158 O O . GLN A 1 555 ? -14.513 -9.919 52.501 1.00 97.12 555 GLN A O 1
ATOM 4163 N N . VAL A 1 556 ? -13.113 -11.590 53.115 1.00 98.12 556 VAL A N 1
ATOM 4164 C CA . VAL A 1 556 ? -14.115 -12.664 53.144 1.00 98.12 556 VAL A CA 1
ATOM 4165 C C . VAL A 1 556 ? -14.442 -12.987 54.595 1.00 98.12 556 VAL A C 1
ATOM 4167 O O . VAL A 1 556 ? -13.541 -13.147 55.422 1.00 98.12 556 VAL A O 1
ATOM 4170 N N . LYS A 1 557 ? -15.730 -13.070 54.920 1.00 97.62 557 LYS A N 1
ATOM 4171 C CA . LYS A 1 557 ? -16.220 -13.375 56.269 1.00 97.62 557 LYS A CA 1
ATOM 4172 C C . LYS A 1 557 ? -17.215 -14.514 56.218 1.00 97.62 557 LYS A C 1
ATOM 4174 O O . LYS A 1 557 ? -18.003 -14.570 55.281 1.00 97.62 557 LYS A O 1
ATOM 4179 N N . VAL A 1 558 ? -17.195 -15.354 57.247 1.00 97.75 558 VAL A N 1
ATOM 4180 C CA . VAL A 1 558 ? -18.180 -16.419 57.463 1.00 97.75 558 VAL A CA 1
ATOM 4181 C C . VAL A 1 558 ? -18.925 -16.187 58.776 1.00 97.75 558 VAL A C 1
ATOM 4183 O O . VAL A 1 558 ? -18.336 -15.742 59.770 1.00 97.75 558 VAL A O 1
ATOM 4186 N N . PHE A 1 559 ? -20.223 -16.461 58.752 1.00 97.50 559 PHE A N 1
ATOM 4187 C CA . PHE A 1 559 ? -21.165 -16.267 59.846 1.00 97.50 559 PHE A CA 1
ATOM 4188 C C . PHE A 1 559 ? -21.895 -17.578 60.091 1.00 97.50 559 PHE A C 1
ATOM 4190 O O . PHE A 1 559 ? -22.764 -17.976 59.313 1.00 97.50 559 PHE A O 1
ATOM 4197 N N . ASN A 1 560 ? -21.523 -18.251 61.172 1.00 96.25 560 ASN A N 1
ATOM 4198 C CA . ASN A 1 560 ? -21.932 -19.623 61.384 1.00 96.25 560 ASN A CA 1
ATOM 4199 C C . ASN A 1 560 ? -23.334 -19.687 61.996 1.00 96.25 560 ASN A C 1
ATOM 4201 O O . ASN A 1 560 ? -23.604 -18.978 62.967 1.00 96.25 560 ASN A O 1
ATOM 4205 N N . ASN A 1 561 ? -24.186 -20.577 61.486 1.00 94.12 561 ASN A N 1
ATOM 4206 C CA . ASN A 1 561 ? -25.505 -20.920 62.032 1.00 94.12 561 ASN A CA 1
ATOM 4207 C C . ASN A 1 561 ? -26.349 -19.685 62.418 1.00 94.12 561 ASN A C 1
ATOM 4209 O O . ASN A 1 561 ? -26.827 -19.563 63.548 1.00 94.12 561 ASN A O 1
ATOM 4213 N N . GLY A 1 562 ? -26.473 -18.722 61.500 1.00 93.00 562 GLY A N 1
ATOM 4214 C CA . GLY A 1 562 ? -27.270 -17.507 61.708 1.00 93.00 562 GLY A CA 1
ATOM 4215 C C . GLY A 1 562 ? -26.629 -16.434 62.599 1.00 93.00 562 GLY A C 1
ATOM 4216 O O . GLY A 1 562 ? -27.331 -15.561 63.109 1.00 93.00 562 GLY A O 1
ATOM 4217 N N . ALA A 1 563 ? -25.309 -16.451 62.802 1.00 95.19 563 ALA A N 1
ATOM 4218 C CA . ALA A 1 563 ? -24.616 -15.382 63.521 1.00 95.19 563 ALA A CA 1
ATOM 4219 C C . ALA A 1 563 ? -24.729 -14.012 62.812 1.00 95.19 563 ALA A C 1
ATOM 4221 O O . ALA A 1 563 ? -24.727 -13.916 61.587 1.00 95.19 563 ALA A O 1
ATOM 4222 N N . ILE A 1 564 ? -24.763 -12.929 63.599 1.00 92.88 564 ILE A N 1
ATOM 4223 C CA . ILE A 1 564 ? -24.715 -11.530 63.114 1.00 92.88 564 ILE A CA 1
ATOM 4224 C C . ILE A 1 564 ? -23.309 -10.914 63.189 1.00 92.88 564 ILE A C 1
ATOM 4226 O O . ILE A 1 564 ? -23.081 -9.787 62.762 1.00 92.88 564 ILE A O 1
ATOM 4230 N N . THR A 1 565 ? -22.352 -11.632 63.777 1.00 93.25 565 THR A N 1
ATOM 4231 C CA . THR A 1 565 ? -20.941 -11.239 63.877 1.00 93.25 565 THR A CA 1
ATOM 4232 C C . THR A 1 565 ? -20.096 -12.333 63.246 1.00 93.25 565 THR A C 1
ATOM 4234 O O . THR A 1 565 ? -20.364 -13.510 63.471 1.00 93.25 565 THR A O 1
ATOM 4237 N N . ALA A 1 566 ? -19.095 -11.951 62.453 1.00 95.94 566 ALA A N 1
ATOM 4238 C CA . ALA A 1 566 ? -18.279 -12.907 61.716 1.00 95.94 566 ALA A CA 1
ATOM 4239 C C . ALA A 1 566 ? -17.490 -13.809 62.674 1.00 95.94 566 ALA A C 1
ATOM 4241 O O . ALA A 1 566 ? -16.764 -13.318 63.541 1.00 95.94 566 ALA A O 1
ATOM 4242 N N . ASN A 1 567 ? -17.593 -15.123 62.485 1.00 96.81 567 ASN A N 1
ATOM 4243 C CA . ASN A 1 567 ? -16.835 -16.114 63.248 1.00 96.81 567 ASN A CA 1
ATOM 4244 C C . ASN A 1 567 ? -15.384 -16.186 62.774 1.00 96.81 567 ASN A C 1
ATOM 4246 O O . ASN A 1 567 ? -14.472 -16.434 63.559 1.00 96.81 567 ASN A O 1
ATOM 4250 N N . THR A 1 568 ? -15.158 -15.988 61.476 1.00 96.69 568 THR A N 1
ATOM 4251 C CA . THR A 1 568 ? -13.825 -15.921 60.876 1.00 96.69 568 THR A CA 1
ATOM 4252 C C . THR A 1 568 ? -13.812 -14.848 59.796 1.00 96.69 568 THR A C 1
ATOM 4254 O O . THR A 1 568 ? -14.776 -14.681 59.052 1.00 96.69 568 THR A O 1
ATOM 4257 N N . THR A 1 569 ? -12.712 -14.100 59.730 1.00 96.94 569 THR A N 1
ATOM 4258 C CA . THR A 1 569 ? -12.453 -13.086 58.705 1.00 96.94 569 THR A CA 1
ATOM 4259 C C . THR A 1 569 ? -11.098 -13.367 58.075 1.00 96.94 569 THR A C 1
ATOM 4261 O O . THR A 1 569 ? -10.101 -13.484 58.787 1.00 96.94 569 THR A O 1
ATOM 4264 N N . LEU A 1 570 ? -11.058 -13.436 56.749 1.00 97.25 570 LEU A N 1
ATOM 4265 C CA . LEU A 1 570 ? -9.832 -13.457 55.964 1.00 97.25 570 LEU A CA 1
ATOM 4266 C C . LEU A 1 570 ? -9.656 -12.091 55.298 1.00 97.25 570 LEU A C 1
ATOM 4268 O O . LEU A 1 570 ? -10.502 -11.683 54.504 1.00 97.25 570 LEU A O 1
ATOM 4272 N N . ASN A 1 571 ? -8.559 -11.397 55.607 1.00 95.38 571 ASN A N 1
ATOM 4273 C CA . ASN A 1 571 ? -8.129 -10.231 54.835 1.00 95.38 571 ASN A CA 1
ATOM 4274 C C . ASN A 1 571 ? -7.406 -10.723 53.582 1.00 95.38 571 ASN A C 1
ATOM 4276 O O . ASN A 1 571 ? -6.443 -11.483 53.698 1.00 95.38 571 ASN A O 1
ATOM 4280 N N . LEU A 1 572 ? -7.857 -10.287 52.410 1.00 92.00 572 LEU A N 1
ATOM 4281 C CA . LEU A 1 572 ? -7.202 -10.626 51.155 1.00 92.00 572 LEU A CA 1
ATOM 4282 C C . LEU A 1 572 ? -5.967 -9.744 50.955 1.00 92.00 572 LEU A C 1
ATOM 4284 O O . LEU A 1 572 ? -5.882 -8.619 51.454 1.00 92.00 572 LEU A O 1
ATOM 4288 N N . THR A 1 573 ? -4.980 -10.275 50.241 1.00 87.56 573 THR A N 1
ATOM 4289 C CA . THR A 1 573 ? -3.738 -9.563 49.925 1.00 87.56 573 THR A CA 1
ATOM 4290 C C . THR A 1 573 ? -3.291 -9.908 48.513 1.00 87.56 573 THR A C 1
ATOM 4292 O O . THR A 1 573 ? -3.700 -10.927 47.967 1.00 87.56 573 THR A O 1
ATOM 4295 N N . GLY A 1 574 ? -2.453 -9.057 47.924 1.00 84.62 574 GLY A N 1
ATOM 4296 C CA . GLY A 1 574 ? -1.978 -9.227 46.554 1.00 84.62 574 GLY A CA 1
ATOM 4297 C C . GLY A 1 574 ? -2.785 -8.417 45.546 1.00 84.62 574 GLY A C 1
ATOM 4298 O O . GLY A 1 574 ? -3.468 -7.451 45.890 1.00 84.62 574 GLY A O 1
ATOM 4299 N N . THR A 1 575 ? -2.640 -8.780 44.279 1.00 73.88 575 THR A N 1
ATOM 4300 C CA . THR A 1 575 ? -3.337 -8.165 43.147 1.00 73.88 575 THR A CA 1
ATOM 4301 C C . THR A 1 575 ? -3.984 -9.285 42.358 1.00 73.88 575 THR A C 1
ATOM 4303 O O . THR A 1 575 ? -3.332 -10.295 42.119 1.00 73.88 575 THR A O 1
ATOM 4306 N N . LEU A 1 576 ? -5.240 -9.095 41.974 1.00 77.12 576 LEU A N 1
ATOM 4307 C CA . LEU A 1 576 ? -5.968 -10.003 41.108 1.00 77.12 576 LEU A CA 1
ATOM 4308 C C . LEU A 1 576 ? -6.023 -9.387 39.714 1.00 77.12 576 LEU A C 1
ATOM 4310 O O . LEU A 1 576 ? -6.556 -8.287 39.540 1.00 77.12 576 LEU A O 1
ATOM 4314 N N . GLY A 1 577 ? -5.417 -10.047 38.733 1.00 57.56 577 GLY A N 1
ATOM 4315 C CA . GLY A 1 577 ? -5.411 -9.597 37.353 1.00 57.56 577 GLY A CA 1
ATOM 4316 C C . GLY A 1 577 ? -6.817 -9.491 36.773 1.00 57.56 577 GLY A C 1
ATOM 4317 O O . GLY A 1 577 ? -7.816 -9.938 37.338 1.00 57.56 577 GLY A O 1
ATOM 4318 N N . SER A 1 578 ? -6.903 -8.821 35.635 1.00 73.62 578 SER A N 1
ATOM 4319 C CA . SER A 1 578 ? -8.150 -8.705 34.893 1.00 73.62 578 SER A CA 1
ATOM 4320 C C . SER A 1 578 ? -8.612 -10.086 34.411 1.00 73.62 578 SER A C 1
ATOM 4322 O O . SER A 1 578 ? -7.814 -10.805 33.815 1.00 73.62 578 SER A O 1
ATOM 4324 N N . ARG A 1 579 ? -9.885 -10.442 34.648 1.00 70.94 579 ARG A N 1
ATOM 4325 C CA . ARG A 1 579 ? -10.474 -11.776 34.391 1.00 70.94 579 ARG A CA 1
ATOM 4326 C C . ARG A 1 579 ? -9.768 -12.941 35.092 1.00 70.94 579 ARG A C 1
ATOM 4328 O O . ARG A 1 579 ? -9.940 -14.095 34.711 1.00 70.94 579 ARG A O 1
ATOM 4335 N N . GLU A 1 580 ? -8.977 -12.655 36.119 1.00 80.25 580 GLU A N 1
ATOM 4336 C CA . GLU A 1 580 ? -8.419 -13.692 36.979 1.00 80.25 580 GLU A CA 1
ATOM 4337 C C . GLU A 1 580 ? -9.389 -14.027 38.115 1.00 80.25 580 GLU A C 1
ATOM 4339 O O . GLU A 1 580 ? -10.286 -13.247 38.464 1.00 80.25 580 GLU A O 1
ATOM 4344 N N . VAL A 1 581 ? -9.176 -15.204 38.696 1.00 86.38 581 VAL A N 1
ATOM 4345 C CA . VAL A 1 581 ? -9.885 -15.689 39.875 1.00 86.38 581 VAL A CA 1
ATOM 4346 C C . VAL A 1 581 ? -8.930 -15.823 41.059 1.00 86.38 581 VAL A C 1
ATOM 4348 O O . VAL A 1 581 ? -7.732 -16.004 40.870 1.00 86.38 581 VAL A O 1
ATOM 4351 N N . TYR A 1 582 ? -9.466 -15.701 42.270 1.00 89.25 582 TYR A N 1
ATOM 4352 C CA . TYR A 1 582 ? -8.754 -15.921 43.523 1.00 89.25 582 TYR A CA 1
ATOM 4353 C C . TYR A 1 582 ? -9.462 -17.014 44.322 1.00 89.25 582 TYR A C 1
ATOM 4355 O O . TYR A 1 582 ? -10.585 -16.812 44.800 1.00 89.25 582 TYR A O 1
ATOM 4363 N N . VAL A 1 583 ? -8.817 -18.167 44.468 1.00 93.38 583 VAL A N 1
ATOM 4364 C CA . VAL A 1 583 ? -9.395 -19.371 45.073 1.00 93.38 583 VAL A CA 1
ATOM 4365 C C . VAL A 1 583 ? -8.964 -19.496 46.535 1.00 93.38 583 VAL A C 1
ATOM 4367 O O . VAL A 1 583 ? -7.777 -19.536 46.863 1.00 93.38 583 VAL A O 1
ATOM 4370 N N . ILE A 1 584 ? -9.939 -19.606 47.439 1.00 95.62 584 ILE A N 1
ATOM 4371 C CA . ILE A 1 584 ? -9.713 -19.819 48.872 1.00 95.62 584 ILE A CA 1
ATOM 4372 C C . ILE A 1 584 ? -10.137 -21.237 49.235 1.00 95.62 584 ILE A C 1
ATOM 4374 O O . ILE A 1 584 ? -11.313 -21.590 49.140 1.00 95.62 584 ILE A O 1
ATOM 4378 N N . ILE A 1 585 ? -9.187 -22.030 49.719 1.00 91.50 585 ILE A N 1
ATOM 4379 C CA . ILE A 1 585 ? -9.363 -23.445 50.043 1.00 91.50 585 ILE A CA 1
ATOM 4380 C C . ILE A 1 585 ? -9.409 -23.675 51.550 1.00 91.50 585 ILE A C 1
ATOM 4382 O O . ILE A 1 585 ? -8.750 -22.996 52.340 1.00 91.50 585 ILE A O 1
ATOM 4386 N N . ASN A 1 586 ? -10.213 -24.655 51.957 1.00 94.69 586 ASN A N 1
ATOM 4387 C CA . ASN A 1 586 ? -10.361 -25.072 53.343 1.00 94.69 586 ASN A CA 1
ATOM 4388 C C . ASN A 1 586 ? -9.067 -25.615 53.951 1.00 94.69 586 ASN A C 1
ATOM 4390 O O . ASN A 1 586 ? -8.469 -26.572 53.462 1.00 94.69 586 ASN A O 1
ATOM 4394 N N . SER A 1 587 ? -8.689 -25.031 55.091 1.00 91.50 587 SER A N 1
ATOM 4395 C CA . SER A 1 587 ? -7.488 -25.384 55.858 1.00 91.50 587 SER A CA 1
ATOM 4396 C C . SER A 1 587 ? -7.435 -26.816 5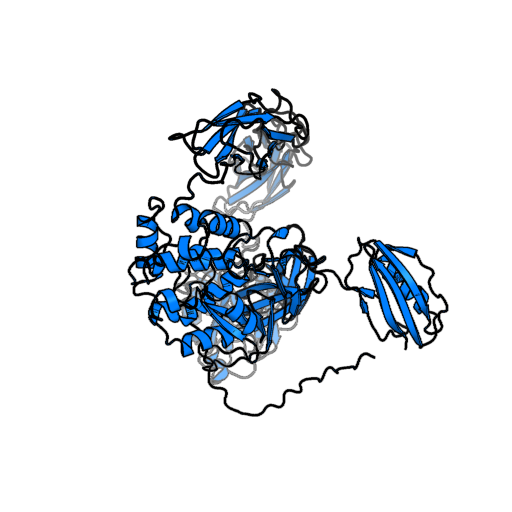6.399 1.00 91.50 587 SER A C 1
ATOM 4398 O O . SER A 1 587 ? -6.383 -27.245 56.862 1.00 91.50 587 SER A O 1
ATOM 4400 N N . LEU A 1 588 ? -8.554 -27.540 56.389 1.00 92.31 588 LEU A N 1
ATOM 4401 C CA . LEU A 1 588 ? -8.661 -28.932 56.824 1.00 92.31 588 LEU A CA 1
ATOM 4402 C C . LEU A 1 588 ? -8.648 -29.922 55.648 1.00 92.31 588 LEU A C 1
ATOM 4404 O O . LEU A 1 588 ? -8.667 -31.131 55.886 1.00 92.31 588 LEU A O 1
ATOM 4408 N N . SER A 1 589 ? -8.629 -29.452 54.393 1.00 90.88 589 SER A N 1
ATOM 4409 C CA . SER A 1 589 ? -8.464 -30.343 53.243 1.00 90.88 589 SER A CA 1
ATOM 4410 C C . SER A 1 589 ? -7.103 -31.042 53.308 1.00 90.88 589 SER A C 1
ATOM 4412 O O . SER A 1 589 ? -6.085 -30.446 53.654 1.00 90.88 589 SER A O 1
ATOM 4414 N N . THR A 1 590 ? -7.098 -32.336 52.992 1.00 88.88 590 THR A N 1
ATOM 4415 C CA . THR A 1 590 ? -5.881 -33.160 52.897 1.00 88.88 590 THR A CA 1
ATOM 4416 C C . THR A 1 590 ? -5.613 -33.638 51.470 1.00 88.88 590 THR A C 1
ATOM 4418 O O . THR A 1 590 ? -4.586 -34.270 51.217 1.00 88.88 590 THR A O 1
ATOM 4421 N N . ASP A 1 591 ? -6.509 -33.318 50.535 1.00 84.88 591 ASP A N 1
ATOM 4422 C CA . ASP A 1 591 ? -6.375 -33.654 49.125 1.00 84.88 591 ASP A CA 1
ATOM 4423 C C . ASP A 1 591 ? -5.406 -32.673 48.459 1.00 84.88 591 ASP A C 1
ATOM 4425 O O . ASP A 1 591 ? -5.709 -31.495 48.285 1.00 84.88 591 ASP A O 1
ATOM 4429 N N . GLN A 1 592 ? -4.216 -33.159 48.105 1.00 80.38 592 GLN A N 1
ATOM 4430 C CA . GLN A 1 592 ? -3.173 -32.328 47.506 1.00 80.38 592 GLN A CA 1
ATOM 4431 C C . GLN A 1 592 ? -3.598 -31.736 46.158 1.00 80.38 592 GLN A C 1
ATOM 4433 O O . GLN A 1 592 ? -3.306 -30.574 45.904 1.00 80.38 592 GLN A O 1
ATOM 4438 N N . ALA A 1 593 ? -4.336 -32.485 45.332 1.00 75.44 593 ALA A N 1
ATOM 4439 C CA . ALA A 1 593 ? -4.772 -31.991 44.026 1.00 75.44 593 ALA A CA 1
ATOM 4440 C C . ALA A 1 593 ? -5.807 -30.866 44.162 1.00 75.44 593 ALA A C 1
ATOM 4442 O O . ALA A 1 593 ? -5.865 -29.976 43.317 1.00 75.44 593 ALA A O 1
ATOM 4443 N N . PHE A 1 594 ? -6.601 -30.902 45.238 1.00 80.31 594 PHE A N 1
ATOM 4444 C CA . PHE A 1 594 ? -7.500 -29.816 45.607 1.00 80.31 594 PHE A CA 1
ATOM 4445 C C . PHE A 1 594 ? -6.712 -28.621 46.149 1.00 80.31 594 PHE A C 1
ATOM 4447 O O . PHE A 1 594 ? -6.869 -27.523 45.632 1.00 80.31 594 PHE A O 1
ATOM 4454 N N . LEU A 1 595 ? -5.817 -28.832 47.124 1.00 77.62 595 LEU A N 1
ATOM 4455 C CA . LEU A 1 595 ? -4.988 -27.776 47.729 1.00 77.62 595 LEU A CA 1
ATOM 4456 C C . LEU A 1 595 ? -4.165 -26.988 46.697 1.00 77.62 595 LEU A C 1
ATOM 4458 O O . LEU A 1 595 ? -4.008 -25.779 46.850 1.00 77.62 595 LEU A O 1
ATOM 4462 N N . GLU A 1 596 ? -3.673 -27.649 45.647 1.00 80.94 596 GLU A N 1
ATOM 4463 C CA . GLU A 1 596 ? -2.912 -27.023 44.557 1.00 80.94 596 GLU A CA 1
ATOM 4464 C C . GLU A 1 596 ? -3.731 -26.036 43.702 1.00 80.94 596 GLU A C 1
ATOM 4466 O O . GLU A 1 596 ? -3.132 -25.237 42.987 1.00 80.94 596 GLU A O 1
ATOM 4471 N N . GLN A 1 597 ? -5.069 -26.040 43.787 1.00 76.38 597 GLN A N 1
ATOM 4472 C CA . GLN A 1 597 ? -5.933 -25.075 43.083 1.00 76.38 597 GLN A CA 1
ATOM 4473 C C . GLN A 1 597 ? -6.085 -23.734 43.826 1.00 76.38 597 GLN A C 1
ATOM 4475 O O . GLN A 1 597 ? -6.727 -22.828 43.306 1.00 76.38 597 GLN A O 1
ATOM 4480 N N . GLY A 1 598 ? -5.583 -23.611 45.061 1.00 79.19 598 GLY A N 1
ATOM 4481 C CA . GLY A 1 598 ? -5.864 -22.477 45.946 1.00 79.19 598 GLY A CA 1
ATOM 4482 C C . GLY A 1 598 ? -4.781 -21.402 45.964 1.00 79.19 598 GLY A C 1
ATOM 4483 O O . GLY A 1 598 ? -3.620 -21.695 46.239 1.00 79.19 598 GLY A O 1
ATOM 4484 N N . ASP A 1 599 ? -5.178 -20.139 45.817 1.00 86.44 599 ASP A N 1
ATOM 4485 C CA . ASP A 1 599 ? -4.321 -18.971 46.069 1.00 86.44 599 ASP A CA 1
ATOM 4486 C C . ASP A 1 599 ? -4.150 -18.686 47.569 1.00 86.44 599 ASP A C 1
ATOM 4488 O O . ASP A 1 599 ? -3.161 -18.087 48.004 1.00 86.44 599 ASP A O 1
ATOM 4492 N N . ALA A 1 600 ? -5.119 -19.121 48.382 1.00 88.31 600 ALA A N 1
ATOM 4493 C CA . ALA A 1 600 ? -5.062 -19.054 49.835 1.00 88.31 600 ALA A CA 1
ATOM 4494 C C . ALA A 1 600 ? -5.656 -20.297 50.495 1.00 88.31 600 ALA A C 1
ATOM 4496 O O . ALA A 1 600 ? -6.649 -20.861 50.043 1.00 88.31 600 ALA A O 1
ATOM 4497 N N . VAL A 1 601 ? -5.099 -20.656 51.651 1.00 91.81 601 VAL A N 1
ATOM 4498 C CA . VAL A 1 601 ? -5.638 -21.692 52.537 1.00 91.81 601 VAL A CA 1
ATOM 4499 C C . VAL A 1 601 ? -6.138 -21.024 53.814 1.00 91.81 601 VAL A C 1
ATOM 4501 O O . VAL A 1 601 ? -5.387 -20.308 54.479 1.00 91.81 601 VAL A O 1
ATOM 4504 N N . SER A 1 602 ? -7.411 -21.217 54.161 1.00 95.31 602 SER A N 1
ATOM 4505 C CA . SER A 1 602 ? -8.050 -20.497 55.266 1.00 95.31 602 SER A CA 1
ATOM 4506 C C . SER A 1 602 ? -9.178 -21.290 55.921 1.00 95.31 602 SER A C 1
ATOM 4508 O O . SER A 1 602 ? -9.843 -22.111 55.295 1.00 95.31 602 SER A O 1
ATOM 4510 N N . SER A 1 603 ? -9.435 -20.999 57.197 1.00 95.25 603 SER A N 1
ATOM 4511 C CA . SER A 1 603 ? -10.587 -21.522 57.933 1.00 95.25 603 SER A CA 1
ATOM 4512 C C . SER A 1 603 ? -11.889 -20.780 57.619 1.00 95.25 603 SER A C 1
ATOM 4514 O O . SER A 1 603 ? -12.940 -21.178 58.111 1.00 95.25 603 SER A O 1
ATOM 4516 N N . VAL A 1 604 ? -11.857 -19.715 56.806 1.00 95.94 604 VAL A N 1
ATOM 4517 C CA . VAL A 1 604 ? -13.078 -19.000 56.382 1.00 95.94 604 VAL A CA 1
ATOM 4518 C C . VAL A 1 604 ? -14.009 -19.886 55.546 1.00 95.94 604 VAL A C 1
ATOM 4520 O O . VAL A 1 604 ? -15.206 -19.637 55.484 1.00 95.94 604 VAL A O 1
ATOM 4523 N N . THR A 1 605 ? -13.476 -20.957 54.956 1.00 95.62 605 THR A N 1
ATOM 4524 C CA . THR A 1 605 ? -14.242 -21.971 54.225 1.00 95.62 605 THR A CA 1
ATOM 4525 C C . THR A 1 605 ? -14.621 -23.182 55.082 1.00 95.62 605 THR A C 1
ATOM 4527 O O . THR A 1 605 ? -15.109 -24.181 54.556 1.00 95.62 605 THR A O 1
ATOM 4530 N N . ASN A 1 606 ? -14.471 -23.109 56.413 1.00 92.94 606 ASN A N 1
ATOM 4531 C CA . ASN A 1 606 ? -15.082 -24.057 57.361 1.00 92.94 606 ASN A CA 1
ATOM 4532 C C . ASN A 1 606 ? -16.598 -23.834 57.507 1.00 92.94 606 ASN A C 1
ATOM 4534 O O . ASN A 1 606 ? -17.154 -24.090 58.574 1.00 92.94 606 ASN A O 1
ATOM 4538 N N . PHE A 1 607 ? -17.247 -23.343 56.454 1.00 94.50 607 PHE A N 1
ATOM 4539 C CA . PHE A 1 607 ? -18.691 -23.240 56.398 1.00 94.50 607 PHE A CA 1
ATOM 4540 C C . PHE A 1 607 ? -19.311 -24.622 56.228 1.00 94.50 607 PHE A C 1
ATOM 4542 O O . PHE A 1 607 ? -18.681 -25.562 55.725 1.00 94.50 607 PHE A O 1
ATOM 4549 N N . ASN A 1 608 ? -20.580 -24.729 56.566 1.00 92.50 608 ASN A N 1
ATOM 4550 C CA . ASN A 1 608 ? -21.492 -25.696 55.983 1.00 92.50 608 ASN A CA 1
ATOM 4551 C C . ASN A 1 608 ? -22.689 -24.984 55.329 1.00 92.50 608 ASN A C 1
ATOM 4553 O O . ASN A 1 608 ? -22.778 -23.757 55.352 1.00 92.50 608 ASN A O 1
ATOM 4557 N N . GLY A 1 609 ? -23.589 -25.737 54.697 1.00 91.38 609 GLY A N 1
ATOM 4558 C CA . GLY A 1 609 ? -24.674 -25.173 53.891 1.00 91.38 609 GLY A CA 1
ATOM 4559 C C . GLY A 1 609 ? -25.595 -24.169 54.597 1.00 91.38 609 GLY A C 1
ATOM 4560 O O . GLY A 1 609 ? -26.314 -23.447 53.907 1.00 91.38 609 GLY A O 1
ATOM 4561 N N . ASN A 1 610 ? -25.578 -24.079 55.932 1.00 94.75 610 ASN A N 1
ATOM 4562 C CA . ASN A 1 610 ? -26.357 -23.114 56.710 1.00 94.75 610 ASN A CA 1
ATOM 4563 C C . ASN A 1 610 ? -25.545 -21.926 57.270 1.00 94.75 610 ASN A C 1
ATOM 4565 O O . ASN A 1 610 ? -26.070 -21.143 58.065 1.00 94.75 610 ASN A O 1
ATOM 4569 N N . ASP A 1 611 ? -24.305 -21.744 56.813 1.00 96.88 611 ASP A N 1
ATOM 4570 C CA . ASP A 1 611 ? -23.448 -20.612 57.165 1.00 96.88 611 ASP A CA 1
ATOM 4571 C C . ASP A 1 611 ? -23.410 -19.563 56.044 1.00 96.88 611 ASP A C 1
ATOM 4573 O O . ASP A 1 611 ? -23.217 -19.884 54.869 1.00 96.88 611 ASP A O 1
ATOM 4577 N N . ALA A 1 612 ? -23.557 -18.287 56.405 1.00 96.56 612 ALA A N 1
ATOM 4578 C CA . ALA A 1 612 ? -23.512 -17.198 55.435 1.00 96.56 612 ALA A CA 1
ATOM 4579 C C . ALA A 1 612 ? -22.070 -16.732 55.186 1.00 96.56 612 ALA A C 1
ATOM 4581 O O . ALA A 1 612 ? -21.258 -16.673 56.114 1.00 96.56 612 ALA A O 1
ATOM 4582 N N . LEU A 1 613 ? -21.768 -16.328 53.952 1.00 97.94 613 LEU A N 1
ATOM 4583 C CA . LEU A 1 613 ? -20.511 -15.697 53.566 1.00 97.94 613 LEU A CA 1
ATOM 4584 C C . LEU A 1 613 ? -20.730 -14.312 52.972 1.00 97.94 613 LEU A C 1
ATOM 4586 O O . LEU A 1 613 ? -21.705 -14.072 52.265 1.00 97.94 613 LEU A O 1
ATOM 4590 N N . THR A 1 614 ? -19.772 -13.416 53.199 1.00 97.31 614 THR A N 1
ATOM 4591 C CA . THR A 1 614 ? -19.741 -12.099 52.549 1.00 97.31 614 THR A CA 1
ATOM 4592 C C . THR A 1 614 ? -18.358 -11.787 52.002 1.00 97.31 614 THR A C 1
ATOM 4594 O O . THR A 1 614 ? -17.367 -11.972 52.715 1.00 97.31 614 THR A O 1
ATOM 4597 N N . LEU A 1 615 ? -18.307 -11.219 50.800 1.00 97.00 615 LEU A N 1
ATOM 4598 C CA . LEU A 1 615 ? -17.167 -10.485 50.265 1.00 97.00 615 LEU A CA 1
ATOM 4599 C C . LEU A 1 615 ? -17.405 -8.996 50.515 1.00 97.00 615 LEU A C 1
ATOM 4601 O O . LEU A 1 615 ? -18.465 -8.470 50.183 1.00 97.00 615 LEU A O 1
ATOM 4605 N N . SER A 1 616 ? -16.439 -8.306 51.115 1.00 91.56 616 SER A N 1
ATOM 4606 C CA . SER A 1 616 ? -16.570 -6.888 51.464 1.00 91.56 616 SER A CA 1
ATOM 4607 C C . SER A 1 616 ? -15.311 -6.097 51.140 1.00 91.56 616 SER A C 1
ATOM 4609 O O . SER A 1 616 ? -14.217 -6.649 51.211 1.00 91.56 616 SER A O 1
ATOM 4611 N N . TYR A 1 617 ? -15.458 -4.810 50.828 1.00 90.38 617 TYR A N 1
ATOM 4612 C CA . TYR A 1 617 ? -14.359 -3.861 50.644 1.00 90.38 617 TYR A CA 1
ATOM 4613 C C . TYR A 1 617 ? -14.505 -2.709 51.635 1.00 90.38 617 TYR A C 1
ATOM 4615 O O . TYR A 1 617 ? -15.537 -2.040 51.662 1.00 90.38 617 TYR A O 1
ATOM 4623 N N . ASN A 1 618 ? -13.494 -2.496 52.484 1.00 86.06 618 ASN A N 1
ATOM 4624 C CA . ASN A 1 618 ? -13.489 -1.454 53.523 1.00 86.06 618 ASN A CA 1
ATOM 4625 C C . ASN A 1 618 ? -14.772 -1.410 54.384 1.00 86.06 618 ASN A C 1
ATOM 4627 O O . ASN A 1 618 ? -15.215 -0.349 54.813 1.00 86.06 618 ASN A O 1
ATOM 4631 N N . GLY A 1 619 ? -15.360 -2.580 54.654 1.00 79.62 619 GLY A N 1
ATOM 4632 C CA . GLY A 1 619 ? -16.567 -2.730 55.472 1.00 79.62 619 GLY A CA 1
ATOM 4633 C C . GLY A 1 619 ? -17.887 -2.769 54.696 1.00 79.62 619 GLY A C 1
ATOM 4634 O O . GLY A 1 619 ? -18.880 -3.222 55.260 1.00 79.62 619 GLY A O 1
ATOM 4635 N N . THR A 1 620 ? -17.905 -2.393 53.415 1.00 88.69 620 THR A N 1
ATOM 4636 C CA . THR A 1 620 ? -19.096 -2.489 52.555 1.00 88.69 620 THR A CA 1
ATOM 4637 C C . THR A 1 620 ? -19.194 -3.881 51.943 1.00 88.69 620 THR A C 1
ATOM 4639 O O . THR A 1 620 ? -18.244 -4.329 51.304 1.00 88.69 620 THR A O 1
ATOM 4642 N N . VAL A 1 621 ? -20.323 -4.575 52.122 1.00 88.69 621 VAL A N 1
ATOM 4643 C CA . VAL A 1 621 ? -20.577 -5.876 51.478 1.00 88.69 621 VAL A CA 1
ATOM 4644 C C . VAL A 1 621 ? -20.803 -5.664 49.983 1.00 88.69 621 VAL A C 1
ATOM 4646 O O . VAL A 1 621 ? -21.623 -4.839 49.592 1.00 88.69 621 VAL A O 1
ATOM 4649 N N . LEU A 1 622 ? -20.060 -6.408 49.170 1.00 89.50 622 LEU A N 1
ATOM 4650 C CA . LEU A 1 622 ? -20.128 -6.392 47.709 1.00 89.50 622 LEU A CA 1
ATOM 4651 C C . LEU A 1 622 ? -20.865 -7.614 47.168 1.00 89.50 622 LEU A C 1
ATOM 4653 O O . LEU A 1 622 ? -21.579 -7.513 46.180 1.00 89.50 622 LEU A O 1
ATOM 4657 N N . ASP A 1 623 ? -20.698 -8.763 47.820 1.00 95.44 623 ASP A N 1
ATOM 4658 C CA . ASP A 1 623 ? -21.357 -10.002 47.429 1.00 95.44 623 ASP A CA 1
ATOM 4659 C C . ASP A 1 623 ? -21.616 -10.890 48.646 1.00 95.44 623 ASP A C 1
ATOM 4661 O O . ASP A 1 623 ? -20.872 -10.831 49.634 1.00 95.44 623 ASP A O 1
ATOM 4665 N N . ALA A 1 624 ? -22.659 -11.711 48.582 1.00 94.56 624 ALA A N 1
ATOM 4666 C CA . ALA A 1 624 ? -23.049 -12.586 49.677 1.00 94.56 624 ALA A CA 1
ATOM 4667 C C . ALA A 1 624 ? -23.508 -13.964 49.194 1.00 94.56 624 ALA A C 1
ATOM 4669 O O . ALA A 1 624 ? -24.147 -14.098 48.152 1.00 94.56 624 ALA A O 1
ATOM 4670 N N . ILE A 1 625 ? -23.227 -14.981 50.009 1.00 96.06 625 ILE A N 1
ATOM 4671 C CA . ILE A 1 625 ? -23.803 -16.323 49.914 1.00 96.06 625 ILE A CA 1
ATOM 4672 C C . ILE A 1 625 ? -24.572 -16.570 51.208 1.00 96.06 625 ILE A C 1
ATOM 4674 O O . ILE A 1 625 ? -23.982 -16.583 52.282 1.00 96.06 625 ILE A O 1
ATOM 4678 N N . GLY A 1 626 ? -25.892 -16.721 51.124 1.00 93.88 626 GLY A N 1
ATOM 4679 C CA . GLY A 1 626 ? -26.766 -16.777 52.297 1.00 93.88 626 GLY A CA 1
ATOM 4680 C C . GLY A 1 626 ? -27.050 -15.414 52.946 1.00 93.88 626 GLY A C 1
ATOM 4681 O O . GLY A 1 626 ? -26.654 -14.358 52.455 1.00 93.88 626 GLY A O 1
ATOM 4682 N N . ILE A 1 627 ? -27.803 -15.427 54.048 1.00 94.25 627 ILE A N 1
ATOM 4683 C CA . ILE A 1 627 ? -28.294 -14.217 54.727 1.00 94.25 627 ILE A CA 1
ATOM 4684 C C . ILE A 1 627 ? -27.681 -14.145 56.129 1.00 94.25 627 ILE A C 1
ATOM 4686 O O . ILE A 1 627 ? -27.954 -14.997 56.972 1.00 94.25 627 ILE A O 1
ATOM 4690 N N . VAL A 1 628 ? -26.875 -13.113 56.395 1.00 94.25 628 VAL A N 1
ATOM 4691 C CA . VAL A 1 628 ? -26.290 -12.868 57.727 1.00 94.25 628 VAL A CA 1
ATOM 4692 C C . VAL A 1 628 ? -27.404 -12.691 58.764 1.00 94.25 628 VAL A C 1
ATOM 4694 O O . VAL A 1 628 ? -28.357 -11.946 58.536 1.00 94.25 628 VAL A O 1
ATOM 4697 N N . GLY A 1 629 ? -27.283 -13.363 59.911 1.00 93.19 629 GLY A N 1
ATOM 4698 C CA . GLY A 1 629 ? -28.303 -13.345 60.965 1.00 93.19 629 GLY A CA 1
ATOM 4699 C C . GLY A 1 629 ? -29.450 -14.348 60.795 1.00 93.19 629 GLY A C 1
ATOM 4700 O O . GLY A 1 629 ? -30.355 -14.362 61.627 1.00 93.19 629 GLY A O 1
ATOM 4701 N N . VAL A 1 630 ? -29.442 -15.174 59.742 1.00 93.75 630 VAL A N 1
ATOM 4702 C CA . VAL A 1 630 ? -30.498 -16.161 59.462 1.00 93.75 630 VAL A CA 1
ATOM 4703 C C . VAL A 1 630 ? -29.893 -17.552 59.303 1.00 93.75 630 VAL A C 1
ATOM 4705 O O . VAL A 1 630 ? -28.924 -17.727 58.574 1.00 93.75 630 VAL A O 1
ATOM 4708 N N . ASP A 1 631 ? -30.495 -18.545 59.954 1.00 94.38 631 ASP A N 1
ATOM 4709 C CA . ASP A 1 631 ? -30.174 -19.963 59.767 1.00 94.38 631 ASP A CA 1
ATOM 4710 C C . ASP A 1 631 ? -31.241 -20.613 58.857 1.00 94.38 631 ASP A C 1
ATOM 4712 O O . ASP A 1 631 ? -32.414 -20.665 59.244 1.00 94.38 631 ASP A O 1
ATOM 4716 N N . PRO A 1 632 ? -30.891 -21.087 57.645 1.00 93.19 632 PRO A N 1
ATOM 4717 C CA . PRO A 1 632 ? -31.822 -21.755 56.731 1.00 93.19 632 PRO A CA 1
ATOM 4718 C C . PRO A 1 632 ? -32.142 -23.207 57.140 1.00 93.19 632 PRO A C 1
ATOM 4720 O O . PRO A 1 632 ? -32.932 -23.879 56.470 1.00 93.19 632 PRO A O 1
ATOM 4723 N N . GLY A 1 633 ? -31.539 -23.711 58.220 1.00 92.44 633 GLY A N 1
ATOM 4724 C CA . GLY A 1 633 ? -31.635 -25.102 58.644 1.00 92.44 633 GLY A CA 1
ATOM 4725 C C . GLY A 1 633 ? -30.814 -26.046 57.761 1.00 92.44 633 GLY A C 1
ATOM 4726 O O . GLY A 1 633 ? -30.018 -25.634 56.920 1.00 92.44 633 GLY A O 1
ATOM 4727 N N . THR A 1 634 ? -31.024 -27.355 57.922 1.00 89.06 634 THR A N 1
ATOM 4728 C CA . THR A 1 634 ? -30.152 -28.401 57.347 1.00 89.06 634 THR A CA 1
ATOM 4729 C C . THR A 1 634 ? -30.089 -28.430 55.818 1.00 89.06 634 THR A C 1
ATOM 4731 O O . THR A 1 634 ? -29.167 -29.015 55.257 1.00 89.06 634 THR A O 1
ATOM 4734 N N . ASN A 1 635 ? -31.062 -27.826 55.134 1.00 87.44 635 ASN A N 1
ATOM 4735 C CA . ASN A 1 635 ? -31.148 -27.844 53.671 1.00 87.44 635 ASN A CA 1
ATOM 4736 C C . ASN A 1 635 ? -30.371 -26.698 53.003 1.00 87.44 635 ASN A C 1
ATOM 4738 O O . ASN A 1 635 ? -30.239 -26.702 51.775 1.00 87.44 635 ASN A O 1
ATOM 4742 N N . GLY A 1 636 ? -29.872 -25.742 53.793 1.00 92.31 636 GLY A N 1
ATOM 4743 C CA . GLY A 1 636 ? -29.170 -24.571 53.285 1.00 92.31 636 GLY A CA 1
ATOM 4744 C C . GLY A 1 636 ? -30.079 -23.648 52.476 1.00 92.31 636 GLY A C 1
ATOM 4745 O O . GLY A 1 636 ? -31.303 -23.806 52.436 1.00 92.31 636 GLY A O 1
ATOM 4746 N N . TRP A 1 637 ? -29.487 -22.665 51.806 1.00 93.44 637 TRP A N 1
ATOM 4747 C CA . TRP A 1 637 ? -30.230 -21.772 50.929 1.00 93.44 637 TRP A CA 1
ATOM 4748 C C . TRP A 1 637 ? -30.363 -22.352 49.522 1.00 93.44 637 TRP A C 1
ATOM 4750 O O . TRP A 1 637 ? -29.372 -22.674 48.870 1.00 93.44 637 TRP A O 1
ATOM 4760 N N . SER A 1 638 ? -31.594 -22.445 49.023 1.00 90.81 638 SER A N 1
ATOM 4761 C CA . SER A 1 638 ? -31.878 -22.898 47.657 1.00 90.81 638 SER A CA 1
ATOM 4762 C C . SER A 1 638 ? -31.468 -21.865 46.599 1.00 90.81 638 SER A C 1
ATOM 4764 O O . SER A 1 638 ? -31.581 -20.659 46.826 1.00 90.81 638 SER A O 1
ATOM 4766 N N . VAL A 1 639 ? -31.061 -22.339 45.415 1.00 89.81 639 VAL A N 1
ATOM 4767 C CA . VAL A 1 639 ? -30.832 -21.497 44.224 1.00 89.81 639 VAL A CA 1
ATOM 4768 C C . VAL A 1 639 ? -32.012 -21.580 43.246 1.00 89.81 639 VAL A C 1
ATOM 4770 O O . VAL A 1 639 ? -32.680 -22.610 43.137 1.00 89.81 639 VAL A O 1
ATOM 4773 N N . ALA A 1 640 ? -32.280 -20.505 42.499 1.00 80.44 640 ALA A N 1
ATOM 4774 C CA . ALA A 1 640 ? -33.505 -20.376 41.699 1.00 80.44 640 ALA A CA 1
ATOM 4775 C C . ALA A 1 640 ? -33.561 -21.304 40.469 1.00 80.44 640 ALA A C 1
ATOM 4777 O O . ALA A 1 640 ? -34.622 -21.471 39.874 1.00 80.44 640 ALA A O 1
ATOM 4778 N N . SER A 1 641 ? -32.441 -21.928 40.081 1.00 64.81 641 SER A N 1
ATOM 4779 C CA . SER A 1 641 ? -32.385 -22.917 38.990 1.00 64.81 641 SER A CA 1
ATOM 4780 C C . SER A 1 641 ? -33.077 -24.252 39.320 1.00 64.81 641 SER A C 1
ATOM 4782 O O . SER A 1 641 ? -33.187 -25.110 38.448 1.00 64.81 641 SER A O 1
ATOM 4784 N N . GLY A 1 642 ? -33.588 -24.418 40.546 1.00 60.22 642 GLY A N 1
ATOM 4785 C CA . GLY A 1 642 ? -34.540 -25.471 40.912 1.00 60.22 642 GLY A CA 1
ATOM 4786 C C . GLY A 1 642 ? -33.939 -26.815 41.331 1.00 60.22 642 GLY A C 1
ATOM 4787 O O . GLY A 1 642 ? -34.688 -27.648 41.827 1.00 60.22 642 GLY A O 1
ATOM 4788 N N . ASN A 1 643 ? -32.620 -27.023 41.203 1.00 66.94 643 ASN A N 1
ATOM 4789 C CA . ASN A 1 643 ? -31.973 -28.326 41.441 1.00 66.94 643 ASN A CA 1
ATOM 4790 C C . ASN A 1 643 ? -30.758 -28.301 42.404 1.00 66.94 643 ASN A C 1
ATOM 4792 O O . ASN A 1 643 ? -29.960 -29.235 42.382 1.00 66.94 643 ASN A O 1
ATOM 4796 N N . GLY A 1 644 ? -30.595 -27.285 43.262 1.00 83.88 644 GLY A N 1
ATOM 4797 C CA . GLY A 1 644 ? -29.518 -27.289 44.267 1.00 83.88 644 GLY A CA 1
ATOM 4798 C C . GLY A 1 644 ? -29.670 -26.265 45.393 1.00 83.88 644 GLY A C 1
ATOM 4799 O O . GLY A 1 644 ? -30.552 -25.401 45.359 1.00 83.88 644 GLY A O 1
ATOM 4800 N N . SER A 1 645 ? -28.806 -26.372 46.399 1.00 92.62 645 SER A N 1
ATOM 4801 C CA . SER A 1 645 ? -28.702 -25.445 47.532 1.00 92.62 645 SER A CA 1
ATOM 4802 C C . SER A 1 645 ? -27.243 -25.244 47.932 1.00 92.62 645 SER A C 1
ATOM 4804 O O . SER A 1 645 ? -26.361 -25.865 47.359 1.00 92.62 645 SER A O 1
ATOM 4806 N N . THR A 1 646 ? -26.965 -24.388 48.909 1.00 94.88 646 THR A N 1
ATOM 4807 C CA . THR A 1 646 ? -25.630 -24.308 49.524 1.00 94.88 646 THR A CA 1
ATOM 4808 C C . THR A 1 646 ? -25.240 -25.590 50.258 1.00 94.88 646 THR A C 1
ATOM 4810 O O . THR A 1 646 ? -24.056 -25.815 50.449 1.00 94.88 646 THR A O 1
ATOM 4813 N N . THR A 1 647 ? -26.196 -26.451 50.634 1.00 93.75 647 THR A N 1
ATOM 4814 C CA . THR A 1 647 ? -25.886 -27.721 51.296 1.00 93.75 647 THR A CA 1
ATOM 4815 C C . THR A 1 647 ? -25.405 -28.763 50.300 1.00 93.75 647 THR A C 1
ATOM 4817 O O . THR A 1 647 ? -26.218 -29.277 49.537 1.00 93.75 647 THR A O 1
ATOM 4820 N N . ASN A 1 648 ? -24.142 -29.180 50.393 1.00 91.69 648 ASN A N 1
ATOM 4821 C CA . ASN A 1 648 ? -23.584 -30.306 49.630 1.00 91.69 648 ASN A CA 1
ATOM 4822 C C . ASN A 1 648 ? -23.619 -30.128 48.097 1.00 91.69 648 ASN A C 1
ATOM 4824 O O . ASN A 1 648 ? -23.842 -31.091 47.358 1.00 91.69 648 ASN A O 1
ATOM 4828 N N . PHE A 1 649 ? -23.413 -28.908 47.601 1.00 93.19 649 PHE A N 1
ATOM 4829 C CA . PHE A 1 649 ? -23.280 -28.645 46.168 1.00 93.19 649 PHE A CA 1
ATOM 4830 C C . PHE A 1 649 ? -22.076 -27.762 45.857 1.00 93.19 649 PHE A C 1
ATOM 4832 O O . PHE A 1 649 ? -21.660 -26.914 46.647 1.00 93.19 649 PHE A O 1
ATOM 4839 N N . THR A 1 650 ? -21.600 -27.922 44.627 1.00 92.06 650 THR A N 1
ATOM 4840 C CA . THR A 1 650 ? -20.871 -26.905 43.885 1.00 92.06 650 THR A CA 1
ATOM 4841 C C . THR A 1 650 ? -21.873 -25.969 43.208 1.00 92.06 650 THR A C 1
ATOM 4843 O O . THR A 1 650 ? -22.746 -26.400 42.440 1.00 92.06 650 THR A O 1
ATOM 4846 N N . LEU A 1 651 ? -21.739 -24.677 43.489 1.00 93.31 651 LEU A N 1
ATOM 4847 C CA . LEU A 1 651 ? -22.491 -23.592 42.875 1.00 93.31 651 LEU A CA 1
ATOM 4848 C C . LEU A 1 651 ? -21.538 -22.752 42.027 1.00 93.31 651 LEU A C 1
ATOM 4850 O O . LEU A 1 651 ? -20.545 -22.249 42.541 1.00 93.31 651 LEU A O 1
ATOM 4854 N N . VAL A 1 652 ? -21.878 -22.558 40.754 1.00 91.00 652 VAL A N 1
ATOM 4855 C CA . VAL A 1 652 ? -21.107 -21.750 39.799 1.00 91.00 652 VAL A CA 1
ATOM 4856 C C . VAL A 1 652 ? -21.934 -20.544 39.372 1.00 91.00 652 VAL A C 1
ATOM 4858 O O . VAL A 1 652 ? -23.126 -20.666 39.054 1.00 91.00 652 VAL A O 1
ATOM 4861 N N . ARG A 1 653 ? -21.321 -19.363 39.363 1.00 90.75 653 ARG A N 1
ATOM 4862 C CA . ARG A 1 653 ? -21.971 -18.119 38.956 1.00 90.75 653 ARG A CA 1
ATOM 4863 C C . ARG A 1 653 ? -22.263 -18.125 37.453 1.00 90.75 653 ARG A C 1
ATOM 4865 O O . ARG A 1 653 ? -21.458 -18.583 36.646 1.00 90.75 653 ARG A O 1
ATOM 4872 N N . LYS A 1 654 ? -23.440 -17.635 37.057 1.00 84.25 654 LYS A N 1
ATOM 4873 C CA . LYS A 1 654 ? -23.847 -17.582 35.645 1.00 84.25 654 LYS A CA 1
ATOM 4874 C C . LYS A 1 654 ? -22.992 -16.574 34.858 1.00 84.25 654 LYS A C 1
ATOM 4876 O O . LYS A 1 654 ? -22.754 -15.481 35.366 1.00 84.25 654 LYS A O 1
ATOM 4881 N N . PRO A 1 655 ? -22.658 -16.858 33.585 1.00 76.06 655 PRO A N 1
ATOM 4882 C CA . PRO A 1 655 ? -21.909 -15.938 32.714 1.00 76.06 655 PRO A CA 1
ATOM 4883 C C . PRO A 1 655 ? -22.527 -14.548 32.491 1.00 76.06 655 PRO A C 1
ATOM 4885 O O . PRO A 1 655 ? -21.853 -13.622 32.053 1.00 76.06 655 PRO A O 1
ATOM 4888 N N . THR A 1 656 ? -23.825 -14.394 32.762 1.00 76.31 656 THR A N 1
ATOM 4889 C CA . THR A 1 656 ? -24.555 -13.124 32.629 1.00 76.31 656 THR A CA 1
ATOM 4890 C C . THR A 1 656 ? -24.334 -12.172 33.812 1.00 76.31 656 THR A C 1
ATOM 4892 O O . THR A 1 656 ? -24.818 -11.042 33.781 1.00 76.31 656 THR A O 1
ATOM 4895 N N . VAL A 1 657 ? -23.672 -12.628 34.881 1.00 83.12 657 VAL A N 1
ATOM 4896 C CA . VAL A 1 657 ? -23.436 -11.860 36.113 1.00 83.12 657 VAL A CA 1
ATOM 4897 C C . VAL A 1 657 ? -22.190 -10.996 35.945 1.00 83.12 657 VAL A C 1
ATOM 4899 O O . VAL A 1 657 ? -21.127 -11.498 35.599 1.00 83.12 657 VAL A O 1
ATOM 4902 N N . LYS A 1 658 ? -22.332 -9.689 36.184 1.00 79.81 658 LYS A N 1
ATOM 4903 C CA . LYS A 1 658 ? -21.298 -8.672 35.892 1.00 79.81 658 LYS A CA 1
ATOM 4904 C C . LYS A 1 658 ? -20.774 -7.959 37.142 1.00 79.81 658 LYS A C 1
ATOM 4906 O O . LYS A 1 658 ? -19.773 -7.251 37.074 1.00 79.81 658 LYS A O 1
ATOM 4911 N N . THR A 1 659 ? -21.468 -8.121 38.267 1.00 84.25 659 THR A N 1
ATOM 4912 C CA . THR A 1 659 ? -21.146 -7.528 39.568 1.00 84.25 659 THR A CA 1
ATOM 4913 C C . THR A 1 659 ? -21.704 -8.408 40.687 1.00 84.25 659 THR A C 1
ATOM 4915 O O . THR A 1 659 ? -22.566 -9.251 40.432 1.00 84.25 659 THR A O 1
ATOM 4918 N N . GLY A 1 660 ? -21.193 -8.234 41.904 1.00 85.56 660 GLY A N 1
ATOM 4919 C CA . GLY A 1 660 ? -21.649 -8.963 43.085 1.00 85.56 660 GLY A CA 1
ATOM 4920 C C . GLY A 1 660 ? -23.026 -8.512 43.564 1.00 85.56 660 GLY A C 1
ATOM 4921 O O . GLY A 1 660 ? -23.447 -7.380 43.327 1.00 85.56 660 GLY A O 1
ATOM 4922 N N . SER A 1 661 ? -23.714 -9.407 44.270 1.00 90.12 661 SER A N 1
ATOM 4923 C CA . SER A 1 661 ? -25.032 -9.160 44.841 1.00 90.12 661 SER A CA 1
ATOM 4924 C C . SER A 1 661 ? -24.937 -9.220 46.365 1.00 90.12 661 SER A C 1
ATOM 4926 O O . SER A 1 661 ? -24.858 -10.307 46.939 1.00 90.12 661 SER A O 1
ATOM 4928 N N . PRO A 1 662 ? -24.990 -8.079 47.078 1.00 88.50 662 PRO A N 1
ATOM 4929 C CA . PRO A 1 662 ? -24.817 -8.059 48.532 1.00 88.50 662 PRO A CA 1
ATOM 4930 C C . PRO A 1 662 ? -25.997 -8.688 49.287 1.00 88.50 662 PRO A C 1
ATOM 4932 O O . PRO A 1 662 ? -25.922 -8.889 50.497 1.00 88.50 662 PRO A O 1
ATOM 4935 N N . THR A 1 663 ? -27.097 -8.984 48.587 1.00 87.38 663 THR A N 1
ATOM 4936 C CA . THR A 1 663 ? -28.313 -9.562 49.158 1.00 87.38 663 THR A CA 1
ATOM 4937 C C . THR A 1 663 ? -28.603 -10.915 48.519 1.00 87.38 663 THR A C 1
ATOM 4939 O O . THR A 1 663 ? -28.887 -11.012 47.327 1.00 87.38 663 THR A O 1
ATOM 4942 N N . TRP A 1 664 ? -28.590 -11.981 49.319 1.00 87.81 664 TRP A N 1
ATOM 4943 C CA . TRP A 1 664 ? -28.760 -13.333 48.788 1.00 87.81 664 TRP A CA 1
ATOM 4944 C C . TRP A 1 664 ? -30.134 -13.597 48.164 1.00 87.81 664 TRP A C 1
ATOM 4946 O O . TRP A 1 664 ? -30.227 -14.343 47.192 1.00 87.81 664 TRP A O 1
ATOM 4956 N N . SER A 1 665 ? -31.206 -12.975 48.669 1.00 82.00 665 SER A N 1
ATOM 4957 C CA . SER A 1 665 ? -32.559 -13.192 48.138 1.00 82.00 665 SER A CA 1
ATOM 4958 C C . SER A 1 665 ? -32.669 -12.847 46.650 1.00 82.00 665 SER A C 1
ATOM 4960 O O . SER A 1 665 ? -33.369 -13.547 45.920 1.00 82.00 665 SER A O 1
ATOM 4962 N N . THR A 1 666 ? -31.938 -11.830 46.185 1.00 79.62 666 THR A N 1
ATOM 4963 C CA . THR A 1 666 ? -31.822 -11.488 44.760 1.00 79.62 666 THR A CA 1
ATOM 4964 C C . THR A 1 666 ? -30.756 -12.335 44.062 1.00 79.62 666 THR A C 1
ATOM 4966 O O . THR A 1 666 ? -30.971 -12.772 42.932 1.00 79.62 666 THR A O 1
ATOM 4969 N N . ALA A 1 667 ? -29.663 -12.665 44.760 1.00 84.44 667 ALA A N 1
ATOM 4970 C CA . ALA A 1 667 ? -28.566 -13.463 44.213 1.00 84.44 667 ALA A CA 1
ATOM 4971 C C . ALA A 1 667 ? -28.952 -14.913 43.866 1.00 84.44 667 ALA A C 1
ATOM 4973 O O . ALA A 1 667 ? -28.281 -15.545 43.054 1.00 84.44 667 ALA A O 1
ATOM 4974 N N . THR A 1 668 ? -30.038 -15.468 44.423 1.00 86.50 668 THR A N 1
ATOM 4975 C CA . THR A 1 668 ? -30.447 -16.866 44.155 1.00 86.50 668 THR A CA 1
ATOM 4976 C C . THR A 1 668 ? -30.602 -17.196 42.662 1.00 86.50 668 THR A C 1
ATOM 4978 O O . THR A 1 668 ? -30.389 -18.344 42.264 1.00 86.50 668 THR A O 1
ATOM 4981 N N . ALA A 1 669 ? -30.943 -16.213 41.820 1.00 87.06 669 ALA A N 1
ATOM 4982 C CA . ALA A 1 669 ? -31.104 -16.379 40.374 1.00 87.06 669 ALA A CA 1
ATOM 4983 C C . ALA A 1 669 ? -29.787 -16.374 39.583 1.00 87.06 669 ALA A C 1
ATOM 4985 O O . ALA A 1 669 ? -29.776 -16.739 38.405 1.00 87.06 669 ALA A O 1
ATOM 4986 N N . GLU A 1 670 ? -28.682 -16.005 40.217 1.00 89.56 670 GLU A N 1
ATOM 4987 C CA . GLU A 1 670 ? -27.376 -15.780 39.594 1.00 89.56 670 GLU A CA 1
ATOM 4988 C C . GLU A 1 670 ? -26.485 -17.032 39.616 1.00 89.56 670 GLU A C 1
ATOM 4990 O O . GLU A 1 670 ? -25.429 -17.047 38.989 1.00 89.56 670 GLU A O 1
ATOM 4995 N N . TRP A 1 671 ? -26.920 -18.095 40.299 1.00 90.56 671 TRP A N 1
ATOM 4996 C CA . TRP A 1 671 ? -26.159 -19.329 40.496 1.00 90.56 671 TRP A CA 1
ATOM 4997 C C . TRP A 1 671 ? -26.731 -20.518 39.717 1.00 90.56 671 TRP A C 1
ATOM 4999 O O . TRP A 1 671 ? -27.948 -20.681 39.553 1.00 90.56 671 TRP A O 1
ATOM 5009 N N . THR A 1 672 ? -25.829 -21.387 39.273 1.00 89.38 672 THR A N 1
ATOM 5010 C CA . THR A 1 672 ? -26.121 -22.703 38.702 1.00 89.38 672 THR A CA 1
ATOM 5011 C C . THR A 1 672 ? -25.549 -23.768 39.627 1.00 89.38 672 THR A C 1
ATOM 5013 O O . THR A 1 672 ? -24.354 -23.761 39.906 1.00 89.38 672 THR A O 1
ATOM 5016 N N . ALA A 1 673 ? -26.386 -24.690 40.100 1.00 91.12 673 ALA A N 1
ATOM 5017 C CA . ALA A 1 673 ? -25.916 -25.855 40.842 1.00 91.12 673 ALA A CA 1
ATOM 5018 C C . ALA A 1 673 ? -25.471 -26.944 39.858 1.00 91.12 673 ALA A C 1
ATOM 5020 O O . ALA A 1 673 ? -26.254 -27.344 38.993 1.00 91.12 673 ALA A O 1
ATOM 5021 N N . VAL A 1 674 ? -24.232 -27.420 39.986 1.00 87.12 674 VAL A N 1
ATOM 5022 C CA . VAL A 1 674 ? -23.641 -28.416 39.065 1.00 87.12 674 VAL A CA 1
ATOM 5023 C C . VAL A 1 674 ? -23.481 -29.805 39.694 1.00 87.12 674 VAL A C 1
ATOM 5025 O O . VAL A 1 674 ? -22.971 -30.722 39.060 1.00 87.12 674 VAL A O 1
ATOM 5028 N N . GLY A 1 675 ? -23.985 -29.984 40.917 1.00 87.38 675 GLY A N 1
ATOM 5029 C CA . GLY A 1 675 ? -23.902 -31.225 41.691 1.00 87.38 675 GLY A CA 1
ATOM 5030 C C . GLY A 1 675 ? -22.901 -31.127 42.841 1.00 87.38 675 GLY A C 1
ATOM 5031 O O . GLY A 1 675 ? -22.234 -30.112 43.002 1.00 87.38 675 GLY A O 1
ATOM 5032 N N . ALA A 1 676 ? -22.819 -32.175 43.657 1.00 85.88 676 ALA A N 1
ATOM 5033 C CA . ALA A 1 676 ? -21.842 -32.278 44.737 1.00 85.88 676 ALA A CA 1
ATOM 5034 C C . ALA A 1 676 ? -20.433 -32.578 44.209 1.00 85.88 676 ALA A C 1
ATOM 5036 O O . ALA A 1 676 ? -20.286 -33.273 43.197 1.00 85.88 676 ALA A O 1
ATOM 5037 N N . ASP A 1 677 ? -19.417 -32.106 44.939 1.00 86.19 677 ASP A N 1
ATOM 5038 C CA . ASP A 1 677 ? -18.010 -32.479 44.741 1.00 86.19 677 ASP A CA 1
ATOM 5039 C C . ASP A 1 677 ? -17.523 -32.312 43.286 1.00 86.19 677 ASP A C 1
ATOM 5041 O O . ASP A 1 677 ? -16.751 -33.119 42.766 1.00 86.19 677 ASP A O 1
ATOM 5045 N N . GLN A 1 678 ? -18.000 -31.263 42.606 1.00 84.31 678 GLN A N 1
ATOM 5046 C CA . GLN A 1 678 ? -17.513 -30.875 41.283 1.00 84.31 678 GLN A CA 1
ATOM 5047 C C . GLN A 1 678 ? -16.427 -29.815 41.449 1.00 84.31 678 GLN A C 1
ATOM 5049 O O . GLN A 1 678 ? -16.711 -28.730 41.942 1.00 84.31 678 GLN A O 1
ATOM 5054 N N . TYR A 1 679 ? -15.201 -30.125 41.027 1.00 82.62 679 TYR A N 1
ATOM 5055 C CA . TYR A 1 679 ? -14.045 -29.224 41.163 1.00 82.62 679 TYR A CA 1
ATOM 5056 C C . TYR A 1 679 ? -13.512 -28.723 39.815 1.00 82.62 679 TYR A C 1
ATOM 5058 O O . TYR A 1 679 ? -12.560 -27.957 39.774 1.00 82.62 679 TYR A O 1
ATOM 5066 N N . SER A 1 680 ? -14.095 -29.166 38.696 1.00 75.19 680 SER A N 1
ATOM 5067 C CA . SER A 1 680 ? -13.598 -28.868 37.344 1.00 75.19 680 SER A CA 1
ATOM 5068 C C . SER A 1 680 ? -13.776 -27.413 36.901 1.00 75.19 680 SER A C 1
ATOM 5070 O O . SER A 1 680 ? -13.321 -27.071 35.812 1.00 75.19 680 SER A O 1
ATOM 5072 N N . TYR A 1 681 ? -14.489 -26.604 37.686 1.00 75.75 681 TYR A N 1
ATOM 5073 C CA . TYR A 1 681 ? -14.733 -25.186 37.420 1.00 75.75 681 TYR A CA 1
ATOM 5074 C C . TYR A 1 681 ? -13.788 -24.266 38.210 1.00 75.75 681 TYR A C 1
ATOM 5076 O O . TYR A 1 681 ? -13.618 -23.119 37.811 1.00 75.75 681 TYR A O 1
ATOM 5084 N N . LEU A 1 682 ? -13.102 -24.791 39.237 1.00 75.50 682 LEU A N 1
ATOM 5085 C CA . LEU A 1 682 ? -12.155 -24.017 40.033 1.00 75.50 682 LEU A CA 1
ATOM 5086 C C . LEU A 1 682 ? -10.966 -23.559 39.194 1.00 75.50 682 LEU A C 1
ATOM 5088 O O . LEU A 1 682 ? -10.403 -24.329 38.410 1.00 75.50 682 LEU A O 1
ATOM 5092 N N . GLY A 1 683 ? -10.545 -22.319 39.420 1.00 63.25 683 GLY A N 1
ATOM 5093 C CA . GLY A 1 683 ? -9.373 -21.730 38.784 1.00 63.25 683 GLY A CA 1
ATOM 5094 C C . GLY A 1 683 ? -9.653 -21.147 37.396 1.00 63.25 683 GLY A C 1
ATOM 5095 O O . GLY A 1 683 ? -8.718 -20.661 36.754 1.00 63.25 683 GLY A O 1
ATOM 5096 N N . ALA A 1 684 ? -10.902 -21.179 36.907 1.00 56.47 684 ALA A N 1
ATOM 5097 C CA . ALA A 1 684 ? -11.282 -20.567 35.633 1.00 56.47 684 ALA A CA 1
ATOM 5098 C C . ALA A 1 684 ? -12.789 -20.260 35.525 1.00 56.47 684 ALA A C 1
ATOM 5100 O O . ALA A 1 684 ? -13.624 -21.162 35.472 1.00 56.47 684 ALA A O 1
ATOM 5101 N N . GLN A 1 685 ? -13.144 -18.989 35.309 1.00 56.78 685 GLN A N 1
ATOM 5102 C CA . GLN A 1 685 ? -14.507 -18.624 34.915 1.00 56.78 685 GLN A CA 1
ATOM 5103 C C . GLN A 1 685 ? -14.746 -18.930 33.416 1.00 56.78 685 GLN A C 1
ATOM 5105 O O . GLN A 1 685 ? -13.907 -18.651 32.557 1.00 56.78 685 GLN A O 1
ATOM 5110 N N . GLY A 1 686 ? -15.897 -19.525 33.073 1.00 51.88 686 GLY A N 1
ATOM 5111 C CA . GLY A 1 686 ? -16.331 -19.696 31.676 1.00 51.88 686 GLY A CA 1
ATOM 5112 C C . GLY A 1 686 ? -16.655 -18.357 30.989 1.00 51.88 686 GLY A C 1
ATOM 5113 O O . GLY A 1 686 ? -16.879 -17.369 31.670 1.00 51.88 686 GLY A O 1
ATOM 5114 N N . ALA A 1 687 ? -16.705 -18.339 29.646 1.00 48.12 687 ALA A N 1
ATOM 5115 C CA . ALA A 1 687 ? -16.891 -17.125 28.831 1.00 48.12 687 ALA A CA 1
ATOM 5116 C C . ALA A 1 687 ? -18.043 -16.237 29.338 1.00 48.12 687 ALA A C 1
ATOM 5118 O O . ALA A 1 687 ? -19.200 -16.653 29.248 1.00 48.12 687 ALA A O 1
ATOM 5119 N N . ASP A 1 688 ? -17.719 -15.048 29.849 1.00 61.75 688 ASP A N 1
ATOM 5120 C CA . ASP A 1 688 ? -18.678 -14.071 30.363 1.00 61.75 688 ASP A CA 1
ATOM 5121 C C . ASP A 1 688 ? -19.028 -12.999 29.314 1.00 61.75 688 ASP A C 1
ATOM 5123 O O . ASP A 1 688 ? -18.389 -12.861 28.270 1.00 61.75 688 ASP A O 1
ATOM 5127 N N . GLU A 1 689 ? -20.089 -12.234 29.569 1.00 57.62 689 GLU A N 1
ATOM 5128 C CA . GLU A 1 689 ? -20.489 -11.115 28.702 1.00 57.62 689 GLU A CA 1
ATOM 5129 C C . GLU A 1 689 ? -19.614 -9.852 28.878 1.00 57.62 689 GLU A C 1
ATOM 5131 O O . GLU A 1 689 ? -19.917 -8.813 28.283 1.00 57.62 689 GLU A O 1
ATOM 5136 N N . CYS A 1 690 ? -18.576 -9.908 29.722 1.00 60.00 690 CYS A N 1
ATOM 5137 C CA . CYS A 1 690 ? -17.620 -8.826 29.969 1.00 60.00 690 CYS A CA 1
ATOM 5138 C C . CYS A 1 690 ? -16.324 -8.989 29.137 1.00 60.00 690 CYS A C 1
ATOM 5140 O O . CYS A 1 690 ? -15.452 -8.114 29.194 1.00 60.00 690 CYS A O 1
ATOM 5142 N N . ASP A 1 691 ? -16.206 -10.048 28.324 1.00 50.03 691 ASP A N 1
ATOM 5143 C CA . ASP A 1 691 ? -15.036 -10.330 27.485 1.00 50.03 691 ASP A CA 1
ATOM 5144 C C . ASP A 1 691 ? -15.125 -9.659 26.088 1.00 50.03 691 ASP A C 1
ATOM 5146 O O . ASP A 1 691 ? -15.981 -10.013 25.268 1.00 50.03 691 ASP A O 1
ATOM 5150 N N . PRO A 1 692 ? -14.270 -8.668 25.759 1.00 48.91 692 PRO A N 1
ATOM 5151 C CA . PRO A 1 692 ? -14.092 -8.214 24.382 1.00 48.91 692 PRO A CA 1
ATOM 5152 C C . PRO A 1 692 ? -13.237 -9.228 23.593 1.00 48.91 692 PRO A C 1
ATOM 5154 O O . PRO A 1 692 ? -12.359 -9.864 24.168 1.00 48.91 692 PRO A O 1
ATOM 5157 N N . PRO A 1 693 ? -13.388 -9.359 22.260 1.00 41.09 693 PRO A N 1
ATOM 5158 C CA . PRO A 1 693 ? -12.540 -10.270 21.485 1.00 41.09 693 PRO A CA 1
ATOM 5159 C C . PRO A 1 693 ? -11.050 -9.904 21.609 1.00 41.09 693 PRO A C 1
ATOM 5161 O O . PRO A 1 693 ? -10.662 -8.774 21.301 1.00 41.09 693 PRO A O 1
ATOM 5164 N N . LEU A 1 694 ? -10.203 -10.863 22.009 1.00 49.59 694 LEU A N 1
ATOM 5165 C CA . LEU A 1 694 ? -8.746 -10.698 22.156 1.00 49.59 694 LEU A CA 1
ATOM 5166 C C . LEU A 1 694 ? -7.942 -11.709 21.300 1.00 49.59 694 LEU A C 1
ATOM 5168 O O . LEU A 1 694 ? -8.452 -12.763 20.921 1.00 49.59 694 LEU A O 1
ATOM 5172 N N . PRO A 1 695 ? -6.707 -11.355 20.886 1.00 50.97 695 PRO A N 1
ATOM 5173 C CA . PRO A 1 695 ? -6.229 -11.590 19.523 1.00 50.97 695 PRO A CA 1
ATOM 5174 C C . PRO A 1 695 ? -5.500 -12.927 19.327 1.00 50.97 695 PRO A C 1
ATOM 5176 O O . PRO A 1 695 ? -4.734 -13.377 20.176 1.00 50.97 695 PRO A O 1
ATOM 5179 N N . VAL A 1 696 ? -5.606 -13.495 18.120 1.00 57.28 696 VAL A N 1
ATOM 5180 C CA . VAL A 1 696 ? -4.473 -14.261 17.575 1.00 57.28 696 VAL A CA 1
ATOM 5181 C C . VAL A 1 696 ? -3.384 -13.248 17.253 1.00 57.28 696 VAL A C 1
ATOM 5183 O O . VAL A 1 696 ? -3.602 -12.296 16.500 1.00 57.28 696 VAL A O 1
ATOM 5186 N N . THR A 1 697 ? -2.184 -13.475 17.770 1.00 70.50 697 THR A N 1
ATOM 5187 C CA . THR A 1 697 ? -1.031 -12.650 17.409 1.00 70.50 697 THR A CA 1
ATOM 5188 C C . THR A 1 697 ? -0.518 -13.101 16.046 1.00 70.50 697 THR A C 1
ATOM 5190 O O . THR A 1 697 ? 0.128 -14.146 15.923 1.00 70.50 697 THR A O 1
ATOM 5193 N N . LEU A 1 698 ? -0.822 -12.330 15.001 1.00 68.62 698 LEU A N 1
ATOM 5194 C CA . LEU A 1 698 ? -0.341 -12.600 13.649 1.00 68.62 698 LEU A CA 1
ATOM 5195 C C . LEU A 1 698 ? 1.146 -12.229 13.525 1.00 68.62 698 LEU A C 1
ATOM 5197 O O . LEU A 1 698 ? 1.526 -11.085 13.756 1.00 68.62 698 LEU A O 1
ATOM 5201 N N . ILE A 1 699 ? 1.983 -13.180 13.110 1.00 72.00 699 ILE A N 1
ATOM 5202 C CA . ILE A 1 699 ? 3.394 -12.933 12.770 1.00 72.00 699 ILE A CA 1
ATOM 5203 C C . ILE A 1 699 ? 3.498 -12.360 11.357 1.00 72.00 699 ILE A C 1
ATOM 5205 O O . ILE A 1 699 ? 4.287 -11.455 11.099 1.00 72.00 699 ILE A O 1
ATOM 5209 N N . SER A 1 700 ? 2.730 -12.912 10.415 1.00 77.06 700 SER A N 1
ATOM 5210 C CA . SER A 1 700 ? 2.747 -12.459 9.024 1.00 77.06 700 SER A CA 1
ATOM 5211 C C . SER A 1 700 ? 1.444 -12.770 8.301 1.00 77.06 700 SER A C 1
ATOM 5213 O O . SER A 1 700 ? 0.782 -13.765 8.594 1.00 77.06 700 SER A O 1
ATOM 5215 N N . PHE A 1 701 ? 1.109 -11.931 7.323 1.00 85.56 701 PHE A N 1
ATOM 5216 C CA . PHE A 1 701 ? 0.066 -12.160 6.327 1.00 85.56 701 PHE A CA 1
ATOM 5217 C C . PHE A 1 701 ? 0.599 -11.711 4.969 1.00 85.56 701 PHE A C 1
ATOM 5219 O O . PHE A 1 701 ? 1.053 -10.577 4.820 1.00 85.56 701 PHE A O 1
ATOM 5226 N N . ALA A 1 702 ? 0.580 -12.603 3.985 1.00 74.00 702 ALA A N 1
ATOM 5227 C CA . ALA A 1 702 ? 1.076 -12.329 2.646 1.00 74.00 702 ALA A CA 1
ATOM 5228 C C . ALA A 1 702 ? 0.180 -12.986 1.598 1.00 74.00 702 ALA A C 1
ATOM 5230 O O . ALA A 1 702 ? -0.224 -14.137 1.735 1.00 74.00 702 ALA A O 1
ATOM 5231 N N . ALA A 1 703 ? -0.068 -12.278 0.505 1.00 81.69 703 ALA A N 1
ATOM 5232 C CA . ALA A 1 703 ? -0.709 -12.813 -0.685 1.00 81.69 703 ALA A CA 1
ATOM 5233 C C . ALA A 1 703 ? 0.257 -12.637 -1.855 1.00 81.69 703 ALA A C 1
ATOM 5235 O O . ALA A 1 703 ? 0.757 -11.538 -2.095 1.00 81.69 703 ALA A O 1
ATOM 5236 N N . ARG A 1 704 ? 0.573 -13.722 -2.566 1.00 79.94 704 ARG A N 1
ATOM 5237 C CA . ARG A 1 704 ? 1.511 -13.674 -3.691 1.00 79.94 704 ARG A CA 1
ATOM 5238 C C . ARG A 1 704 ? 0.977 -14.441 -4.882 1.00 79.94 704 ARG A C 1
ATOM 5240 O O . ARG A 1 704 ? 0.573 -15.593 -4.767 1.00 79.94 704 ARG A O 1
ATOM 5247 N N . ARG A 1 705 ? 1.045 -13.816 -6.053 1.00 84.19 705 ARG A N 1
ATOM 5248 C CA . ARG A 1 705 ? 0.727 -14.458 -7.327 1.00 84.19 705 ARG A CA 1
ATOM 5249 C C . ARG A 1 705 ? 1.686 -15.623 -7.594 1.00 84.19 705 ARG A C 1
ATOM 5251 O O . ARG A 1 705 ? 2.902 -15.440 -7.590 1.00 84.19 705 ARG A O 1
ATOM 5258 N N . THR A 1 706 ? 1.129 -16.811 -7.806 1.00 75.75 706 THR A N 1
ATOM 5259 C CA . THR A 1 706 ? 1.854 -18.061 -8.098 1.00 75.75 706 THR A CA 1
ATOM 5260 C C . THR A 1 706 ? 1.498 -18.645 -9.466 1.00 75.75 706 THR A C 1
ATOM 5262 O O . THR A 1 706 ? 2.177 -19.557 -9.928 1.00 75.75 706 THR A O 1
ATOM 5265 N N . GLY A 1 707 ? 0.485 -18.093 -10.143 1.00 65.44 707 GLY A N 1
ATOM 5266 C CA . GLY A 1 707 ? 0.127 -18.421 -11.522 1.00 65.44 707 GLY A CA 1
ATOM 5267 C C . GLY A 1 707 ? -0.695 -17.311 -12.197 1.00 65.44 707 GLY A C 1
ATOM 5268 O O . GLY A 1 707 ? -1.049 -16.326 -11.539 1.00 65.44 707 GLY A O 1
ATOM 5269 N N . PRO A 1 708 ? -1.039 -17.461 -13.492 1.00 63.56 708 PRO A N 1
ATOM 5270 C CA . PRO A 1 708 ? -1.784 -16.451 -14.254 1.00 63.56 708 PRO A CA 1
ATOM 5271 C C . PRO A 1 708 ? -3.135 -16.077 -13.625 1.00 63.56 708 PRO A C 1
ATOM 5273 O O . PRO A 1 708 ? -3.531 -14.917 -13.622 1.00 63.56 708 PRO A O 1
ATOM 5276 N N . ALA A 1 709 ? -3.805 -17.046 -12.997 1.00 72.56 709 ALA A N 1
ATOM 5277 C CA . ALA A 1 709 ? -5.051 -16.844 -12.257 1.00 72.56 709 ALA A CA 1
ATOM 5278 C C . ALA A 1 709 ? -4.954 -17.290 -10.789 1.00 72.56 709 ALA A C 1
ATOM 5280 O O . ALA A 1 709 ? -5.978 -17.399 -10.125 1.00 72.56 709 ALA A O 1
ATOM 5281 N N . THR A 1 710 ? -3.750 -17.544 -10.271 1.00 79.31 710 THR A N 1
ATOM 5282 C CA . THR A 1 710 ? -3.575 -18.099 -8.923 1.00 79.31 710 THR A CA 1
ATOM 5283 C C . THR A 1 710 ? -2.796 -17.146 -8.031 1.00 79.31 710 THR A C 1
ATOM 5285 O O . THR A 1 710 ? -1.669 -16.760 -8.354 1.00 79.31 710 THR A O 1
ATOM 5288 N N . VAL A 1 711 ? -3.380 -16.801 -6.887 1.00 85.69 711 VAL A N 1
ATOM 5289 C CA . VAL A 1 711 ? -2.717 -16.108 -5.779 1.00 85.69 711 VAL A CA 1
ATOM 5290 C C . VAL A 1 711 ? -2.700 -17.041 -4.579 1.00 85.69 711 VAL A C 1
ATOM 5292 O O . VAL A 1 711 ? -3.736 -17.535 -4.155 1.00 85.69 711 VAL A O 1
ATOM 5295 N N . LEU A 1 712 ? -1.519 -17.300 -4.029 1.00 89.19 712 LEU A N 1
ATOM 5296 C CA . LEU A 1 712 ? -1.357 -18.069 -2.805 1.00 89.19 712 LEU A CA 1
ATOM 5297 C C . LEU A 1 712 ? -1.313 -17.110 -1.616 1.00 89.19 712 LEU A C 1
ATOM 5299 O O . LEU A 1 712 ? -0.403 -16.281 -1.520 1.00 89.19 712 LEU A O 1
ATOM 5303 N N . VAL A 1 713 ? -2.299 -17.225 -0.731 1.00 90.12 713 VAL A N 1
ATOM 5304 C CA . VAL A 1 713 ? -2.377 -16.470 0.522 1.00 90.12 713 VAL A CA 1
ATOM 5305 C C . VAL A 1 713 ? -1.776 -17.321 1.633 1.00 90.12 713 VAL A C 1
ATOM 5307 O O . VAL A 1 713 ? -2.124 -18.492 1.759 1.00 90.12 713 VAL A O 1
ATOM 5310 N N . LYS A 1 714 ? -0.853 -16.757 2.411 1.00 87.44 714 LYS A N 1
ATOM 5311 C CA . LYS A 1 714 ? -0.156 -17.417 3.519 1.00 87.44 714 LYS A CA 1
ATOM 5312 C C . LYS A 1 714 ? -0.162 -16.533 4.751 1.00 87.44 714 LYS A C 1
ATOM 5314 O O . LYS A 1 714 ? 0.022 -15.320 4.641 1.00 87.44 714 LYS A O 1
ATOM 5319 N N . TRP A 1 715 ? -0.313 -17.142 5.917 1.00 94.56 715 TRP A N 1
ATOM 5320 C CA . TRP A 1 715 ? -0.150 -16.442 7.184 1.00 94.56 715 TRP A CA 1
ATOM 5321 C C . TRP A 1 715 ? 0.450 -17.338 8.249 1.00 94.56 715 TRP A C 1
ATOM 5323 O O . TRP A 1 715 ? 0.427 -18.569 8.153 1.00 94.56 715 TRP A O 1
ATOM 5333 N N . GLN A 1 716 ? 1.006 -16.681 9.257 1.00 89.12 716 GLN A N 1
ATOM 5334 C CA . GLN A 1 716 ? 1.584 -17.333 10.413 1.00 89.12 716 GLN A CA 1
ATOM 5335 C C . GLN A 1 716 ? 1.093 -16.661 11.688 1.00 89.12 716 GLN A C 1
ATOM 5337 O O . GLN A 1 716 ? 1.043 -15.433 11.766 1.00 89.12 716 GLN A O 1
ATOM 5342 N N . THR A 1 717 ? 0.776 -17.467 12.692 1.00 87.75 717 THR A N 1
ATOM 5343 C CA . THR A 1 717 ? 0.397 -17.028 14.037 1.00 87.75 717 THR A CA 1
ATOM 5344 C C . THR A 1 717 ? 1.537 -17.319 15.010 1.00 87.75 717 THR A C 1
ATOM 5346 O O . THR A 1 717 ? 2.278 -18.285 14.822 1.00 87.75 717 THR A O 1
ATOM 5349 N N . ALA A 1 718 ? 1.723 -16.473 16.023 1.00 70.12 718 ALA A N 1
ATOM 5350 C CA . ALA A 1 718 ? 2.614 -16.750 17.154 1.00 70.12 718 ALA A CA 1
ATOM 5351 C C . ALA A 1 718 ? 1.897 -17.600 18.207 1.00 70.12 718 ALA A C 1
ATOM 5353 O O . ALA A 1 718 ? 2.479 -18.525 18.762 1.00 70.12 718 ALA A O 1
ATOM 5354 N N . GLN A 1 719 ? 0.623 -17.284 18.430 1.00 72.62 719 GLN A N 1
ATOM 5355 C CA . GLN A 1 719 ? -0.277 -17.919 19.378 1.00 72.62 719 GLN A CA 1
ATOM 5356 C C . GLN A 1 719 ? -1.710 -17.757 18.868 1.00 72.62 719 GLN A C 1
ATOM 5358 O O . GLN A 1 719 ? -2.041 -16.744 18.245 1.00 72.62 719 GLN A O 1
ATOM 5363 N N . GLU A 1 720 ? -2.555 -18.739 19.161 1.00 80.50 720 GLU A N 1
ATOM 5364 C CA . GLU A 1 720 ? -3.999 -18.675 18.967 1.00 80.50 720 GLU A CA 1
ATOM 5365 C C . GLU A 1 720 ? -4.710 -18.924 20.286 1.00 80.50 720 GLU A C 1
ATOM 5367 O O . GLU A 1 720 ? -4.271 -19.740 21.097 1.00 80.50 720 GLU A O 1
ATOM 5372 N N . VAL A 1 721 ? -5.816 -18.225 20.501 1.00 66.75 721 VAL A N 1
ATOM 5373 C CA . VAL A 1 721 ? -6.676 -18.408 21.665 1.00 66.75 721 VAL A CA 1
ATOM 5374 C C . VAL A 1 721 ? -8.094 -18.540 21.146 1.00 66.75 721 VAL A C 1
ATOM 5376 O O . VAL A 1 721 ? -8.575 -17.654 20.445 1.00 66.75 721 VAL A O 1
ATOM 5379 N N . ARG A 1 722 ? -8.733 -19.678 21.440 1.00 66.31 722 ARG A N 1
ATOM 5380 C CA . ARG A 1 722 ? -10.120 -19.994 21.061 1.00 66.31 722 ARG A CA 1
ATOM 5381 C C . ARG A 1 722 ? -10.435 -19.730 19.579 1.00 66.31 722 ARG A C 1
ATOM 5383 O O . ARG A 1 722 ? -11.566 -19.409 19.244 1.00 66.31 722 ARG A O 1
ATOM 5390 N N . ASN A 1 723 ? -9.458 -19.868 18.686 1.00 78.94 723 ASN A N 1
ATOM 5391 C CA . ASN A 1 723 ? -9.606 -19.571 17.266 1.00 78.94 723 ASN A CA 1
ATOM 5392 C C . ASN A 1 723 ? -10.387 -20.688 16.554 1.00 78.94 723 ASN A C 1
ATOM 5394 O O . ASN A 1 723 ? -9.905 -21.819 16.475 1.00 78.94 723 ASN A O 1
ATOM 5398 N N . ASP A 1 724 ? -11.571 -20.371 16.026 1.00 84.00 724 ASP A N 1
ATOM 5399 C CA . ASP A 1 724 ? -12.399 -21.313 15.263 1.00 84.00 724 ASP A CA 1
ATOM 5400 C C . ASP A 1 724 ? -11.864 -21.461 13.841 1.00 84.00 724 ASP A C 1
ATOM 5402 O O . ASP A 1 724 ? -11.570 -22.563 13.373 1.00 84.00 724 ASP A O 1
ATOM 5406 N N . ARG A 1 725 ? -11.702 -20.336 13.137 1.00 89.75 725 ARG A N 1
ATOM 5407 C CA . ARG A 1 725 ? -11.300 -20.333 11.729 1.00 89.75 725 ARG A CA 1
ATOM 5408 C C . ARG A 1 725 ? -10.738 -18.998 11.272 1.00 89.75 725 ARG A C 1
ATOM 5410 O O . ARG A 1 725 ? -11.018 -17.940 11.818 1.00 89.75 725 ARG A O 1
ATOM 5417 N N . PHE A 1 726 ? -10.039 -19.051 10.154 1.00 94.62 726 PHE A N 1
ATOM 5418 C CA . PHE A 1 726 ? -9.679 -17.900 9.351 1.00 94.62 726 PHE A CA 1
ATOM 5419 C C . PHE A 1 726 ? -10.521 -17.859 8.082 1.00 94.62 726 PHE A C 1
ATOM 5421 O O . PHE A 1 726 ? -10.728 -18.875 7.418 1.00 94.62 726 PHE A O 1
ATOM 5428 N N . GLU A 1 727 ? -10.968 -16.671 7.716 1.00 95.44 727 GLU A N 1
ATOM 5429 C CA . GLU A 1 727 ? -11.667 -16.371 6.477 1.00 95.44 727 GLU A CA 1
ATOM 5430 C C . GLU A 1 727 ? -10.758 -15.468 5.633 1.00 95.44 727 GLU A C 1
ATOM 5432 O O . GLU A 1 727 ? -10.430 -14.350 6.027 1.00 95.44 727 GLU A O 1
ATOM 5437 N N . VAL A 1 728 ? -10.297 -15.951 4.479 1.00 95.50 728 VAL A N 1
ATOM 5438 C CA . VAL A 1 728 ? -9.550 -15.111 3.532 1.00 95.50 728 VAL A CA 1
ATOM 5439 C C . VAL A 1 728 ? -10.563 -14.354 2.696 1.00 95.50 728 VAL A C 1
ATOM 5441 O O . VAL A 1 728 ? -11.419 -14.967 2.057 1.00 95.50 728 VAL A O 1
ATOM 5444 N N . GLU A 1 729 ? -10.450 -13.034 2.663 1.00 90.69 729 GLU A N 1
ATOM 5445 C CA . GLU A 1 729 ? -11.335 -12.171 1.891 1.00 90.69 729 GLU A CA 1
ATOM 5446 C C . GLU A 1 729 ? -10.542 -11.395 0.836 1.00 90.69 729 GLU A C 1
ATOM 5448 O O . GLU A 1 729 ? -9.392 -11.013 1.069 1.00 90.69 729 GLU A O 1
ATOM 5453 N N . LYS A 1 730 ? -11.161 -11.138 -0.322 1.00 90.12 730 LYS A N 1
ATOM 5454 C CA . LYS A 1 730 ? -10.583 -10.319 -1.393 1.00 90.12 730 LYS A CA 1
ATOM 5455 C C . LYS A 1 730 ? -11.511 -9.209 -1.853 1.00 90.12 730 LYS A C 1
ATOM 5457 O O . LYS A 1 730 ? -12.731 -9.358 -1.819 1.00 90.12 730 LYS A O 1
ATOM 5462 N N . SER A 1 731 ? -10.926 -8.131 -2.347 1.00 77.69 731 SER A N 1
ATOM 5463 C CA . SER A 1 731 ? -11.627 -6.960 -2.851 1.00 77.69 731 SER A CA 1
ATOM 5464 C C . SER A 1 731 ? -10.909 -6.395 -4.085 1.00 77.69 731 SER A C 1
ATOM 5466 O O . SER A 1 731 ? -9.694 -6.221 -4.033 1.00 77.69 731 SER A O 1
ATOM 5468 N N . PRO A 1 732 ? -11.605 -6.096 -5.194 1.00 63.28 732 PRO A N 1
ATOM 5469 C CA . PRO A 1 732 ? -11.001 -5.399 -6.334 1.00 63.28 732 PRO A CA 1
ATOM 5470 C C . PRO A 1 732 ? -10.676 -3.926 -6.038 1.00 63.28 732 PRO A C 1
ATOM 5472 O O . PRO A 1 732 ? -9.738 -3.384 -6.612 1.00 63.28 732 PRO A O 1
ATOM 5475 N N . ASP A 1 733 ? -11.442 -3.289 -5.146 1.00 59.62 733 ASP A N 1
ATOM 5476 C CA . ASP A 1 733 ? -11.409 -1.845 -4.863 1.00 59.62 733 ASP A CA 1
ATOM 5477 C C . ASP A 1 733 ? -10.855 -1.497 -3.469 1.00 59.62 733 ASP A C 1
ATOM 5479 O O . ASP A 1 733 ? -10.719 -0.326 -3.120 1.00 59.62 733 ASP A O 1
ATOM 5483 N N . GLY A 1 734 ? -10.552 -2.510 -2.655 1.00 53.72 734 GLY A N 1
ATOM 5484 C CA . GLY A 1 734 ? -10.080 -2.352 -1.281 1.00 53.72 734 GLY A CA 1
ATOM 5485 C C . GLY A 1 734 ? -11.164 -1.909 -0.292 1.00 53.72 734 GLY A C 1
ATOM 5486 O O . GLY A 1 734 ? -10.831 -1.627 0.859 1.00 53.72 734 GLY A O 1
ATOM 5487 N N . ARG A 1 735 ? -12.440 -1.850 -0.700 1.00 51.41 735 ARG A N 1
ATOM 5488 C CA . ARG A 1 735 ? -13.576 -1.402 0.126 1.00 51.41 735 ARG A CA 1
ATOM 5489 C C . ARG A 1 735 ? -14.564 -2.532 0.382 1.00 51.41 735 ARG A C 1
ATOM 5491 O O . ARG A 1 735 ? -14.890 -2.812 1.535 1.00 51.41 735 ARG A O 1
ATOM 5498 N N . VAL A 1 736 ? -15.012 -3.214 -0.673 1.00 67.94 736 VAL A N 1
ATOM 5499 C CA . VAL A 1 736 ? -15.978 -4.317 -0.561 1.00 67.94 736 VAL A CA 1
ATOM 5500 C C . VAL A 1 736 ? -15.244 -5.648 -0.647 1.00 67.94 736 VAL A C 1
ATOM 5502 O O . VAL A 1 736 ? -14.779 -6.054 -1.713 1.00 67.94 736 VAL A O 1
ATOM 5505 N N . PHE A 1 737 ? -15.143 -6.337 0.487 1.00 82.38 737 PHE A N 1
ATOM 5506 C CA . PHE A 1 737 ? -14.456 -7.620 0.601 1.00 82.38 737 PHE A CA 1
ATOM 5507 C C . PHE A 1 737 ? -15.435 -8.791 0.487 1.00 82.38 737 PHE A C 1
ATOM 5509 O O . PHE A 1 737 ? -16.518 -8.781 1.069 1.00 82.38 737 PHE A O 1
ATOM 5516 N N . ARG A 1 738 ? -15.048 -9.807 -0.286 1.00 84.81 738 ARG A N 1
ATOM 5517 C CA . ARG A 1 738 ? -15.805 -11.043 -0.507 1.00 84.81 738 ARG A CA 1
ATOM 5518 C C . ARG A 1 738 ? -14.978 -12.243 -0.069 1.00 84.81 738 ARG A C 1
ATOM 5520 O O . ARG A 1 738 ? -13.766 -12.270 -0.282 1.00 84.81 738 ARG A O 1
ATOM 5527 N N . LEU A 1 739 ? -15.641 -13.249 0.493 1.00 89.62 739 LEU A N 1
ATOM 5528 C CA . LEU A 1 739 ? -14.999 -14.478 0.952 1.00 89.62 739 LEU A CA 1
ATOM 5529 C C . LEU A 1 739 ? -14.356 -15.242 -0.219 1.00 89.62 739 LEU A C 1
ATOM 5531 O O . LEU A 1 739 ? -15.013 -15.536 -1.216 1.00 89.62 739 LEU A O 1
ATOM 5535 N N . VAL A 1 740 ? -13.079 -15.589 -0.069 1.00 87.31 740 VAL A N 1
ATOM 5536 C CA . VAL A 1 740 ? -12.333 -16.499 -0.952 1.00 87.31 740 VAL A CA 1
ATOM 5537 C C . VAL A 1 740 ? -12.437 -17.931 -0.437 1.00 87.31 740 VAL A C 1
ATOM 5539 O O . VAL A 1 740 ? -12.686 -18.850 -1.211 1.00 87.31 740 VAL A O 1
ATOM 5542 N N . GLY A 1 741 ? -12.269 -18.126 0.873 1.00 86.69 741 GLY A N 1
ATOM 5543 C CA . GLY A 1 741 ? -12.397 -19.431 1.515 1.00 86.69 741 GLY A CA 1
ATOM 5544 C C . GLY A 1 741 ? -12.070 -19.397 3.006 1.00 86.69 741 GLY A C 1
ATOM 5545 O O . GLY A 1 741 ? -11.640 -18.373 3.539 1.00 86.69 741 GLY A O 1
ATOM 5546 N N . ARG A 1 742 ? -12.306 -20.528 3.676 1.00 92.81 742 ARG A N 1
ATOM 5547 C CA . ARG A 1 742 ? -12.128 -20.700 5.122 1.00 92.81 742 ARG A CA 1
ATOM 5548 C C . ARG A 1 742 ? -11.067 -21.751 5.417 1.00 92.81 742 ARG A C 1
ATOM 5550 O O . ARG A 1 742 ? -10.997 -22.759 4.718 1.00 92.81 742 ARG A O 1
ATOM 5557 N N . VAL A 1 743 ? -10.293 -21.536 6.471 1.00 92.50 743 VAL A N 1
ATOM 5558 C CA . VAL A 1 743 ? -9.319 -22.496 7.004 1.00 92.50 743 VAL A CA 1
ATOM 5559 C C . VAL A 1 743 ? -9.559 -22.623 8.501 1.00 92.50 743 VAL A C 1
ATOM 5561 O O . VAL A 1 743 ? -9.619 -21.609 9.186 1.00 92.50 743 VAL A O 1
ATOM 5564 N N . ALA A 1 744 ? -9.730 -23.845 9.007 1.00 90.44 744 ALA A N 1
ATOM 5565 C CA . ALA A 1 744 ? -9.931 -24.073 10.437 1.00 90.44 744 ALA A CA 1
ATOM 5566 C C . ALA A 1 744 ? -8.712 -23.599 11.247 1.00 90.44 744 ALA A C 1
ATOM 5568 O O . ALA A 1 744 ? -7.566 -23.794 10.834 1.00 90.44 744 ALA A O 1
ATOM 5569 N N . GLY A 1 745 ? -8.981 -22.957 12.378 1.00 84.75 745 GLY A N 1
ATOM 5570 C CA . GLY A 1 745 ? -7.989 -22.560 13.364 1.00 84.75 745 GLY A CA 1
ATOM 5571 C C . GLY A 1 745 ? -7.535 -23.741 14.213 1.00 84.75 745 GLY A C 1
ATOM 5572 O O . GLY A 1 745 ? -8.098 -24.833 14.152 1.00 84.75 745 GLY A O 1
ATOM 5573 N N . SER A 1 746 ? -6.511 -23.521 15.033 1.00 81.88 746 SER A N 1
ATOM 5574 C CA . SER A 1 746 ? -6.006 -24.525 15.975 1.00 81.88 746 SER A CA 1
ATOM 5575 C C . SER A 1 746 ? -6.629 -24.398 17.373 1.00 81.88 746 SER A C 1
ATOM 5577 O O . SER A 1 746 ? -6.072 -24.933 18.332 1.00 81.88 746 SER A O 1
ATOM 5579 N N . GLY A 1 747 ? -7.755 -23.687 17.523 1.00 78.56 747 GLY A N 1
ATOM 5580 C CA . GLY A 1 747 ? -8.375 -23.427 18.821 1.00 78.56 747 GLY A CA 1
ATOM 5581 C C . GLY A 1 747 ? -7.471 -22.564 19.702 1.00 78.56 747 GLY A C 1
ATOM 5582 O O . GLY A 1 747 ? -7.154 -21.426 19.358 1.00 78.56 747 GLY A O 1
ATOM 5583 N N . THR A 1 748 ? -7.047 -23.111 20.841 1.00 77.12 748 THR A N 1
ATOM 5584 C CA . THR A 1 748 ? -6.079 -22.467 21.739 1.00 77.12 748 THR A CA 1
ATOM 5585 C C . THR A 1 748 ? -4.726 -23.163 21.626 1.00 77.12 748 THR A C 1
ATOM 5587 O O . THR A 1 748 ? -4.592 -24.342 21.949 1.00 77.12 748 THR A O 1
ATOM 5590 N N . THR A 1 749 ? -3.698 -22.445 21.176 1.00 69.94 749 THR A N 1
ATOM 5591 C CA . THR A 1 749 ? -2.330 -22.957 21.066 1.00 69.94 749 THR A CA 1
ATOM 5592 C C . THR A 1 749 ? -1.305 -21.843 21.271 1.00 69.94 749 THR A C 1
ATOM 5594 O O . THR A 1 749 ? -1.358 -20.814 20.614 1.00 69.94 749 THR A O 1
ATOM 5597 N N . ALA A 1 750 ? -0.330 -22.060 22.156 1.00 69.25 750 ALA A N 1
ATOM 5598 C CA . ALA A 1 750 ? 0.808 -21.152 22.349 1.00 69.25 750 ALA A CA 1
ATOM 5599 C C . ALA A 1 750 ? 1.960 -21.397 21.349 1.00 69.25 750 ALA A C 1
ATOM 5601 O O . ALA A 1 750 ? 2.978 -20.714 21.392 1.00 69.25 750 ALA A O 1
ATOM 5602 N N . ALA A 1 751 ? 1.822 -22.396 20.470 1.00 63.41 751 ALA A N 1
ATOM 5603 C CA . ALA A 1 751 ? 2.806 -22.717 19.445 1.00 63.41 751 ALA A CA 1
ATOM 5604 C C . ALA A 1 751 ? 2.406 -22.079 18.115 1.00 63.41 751 ALA A C 1
ATOM 5606 O O . ALA A 1 751 ? 1.263 -22.222 17.678 1.00 63.41 751 ALA A O 1
ATOM 5607 N N . GLY A 1 752 ? 3.361 -21.436 17.444 1.00 77.69 752 GLY A N 1
ATOM 5608 C CA . GLY A 1 752 ? 3.083 -20.773 16.178 1.00 77.69 752 GLY A CA 1
ATOM 5609 C C . GLY A 1 752 ? 2.594 -21.734 15.093 1.00 77.69 752 GLY A C 1
ATOM 5610 O O . GLY A 1 752 ? 3.115 -22.845 14.940 1.00 77.69 752 GLY A O 1
ATOM 5611 N N . ARG A 1 753 ? 1.590 -21.305 14.324 1.00 86.81 753 ARG A N 1
ATOM 5612 C CA . ARG A 1 753 ? 0.973 -22.101 13.253 1.00 86.81 753 ARG A CA 1
ATOM 5613 C C . ARG A 1 753 ? 1.162 -21.439 11.903 1.00 86.81 753 ARG A C 1
ATOM 5615 O O . ARG A 1 753 ? 1.241 -20.220 11.802 1.00 86.81 753 ARG A O 1
ATOM 5622 N N . TYR A 1 754 ? 1.216 -22.268 10.867 1.00 86.25 754 TYR A N 1
ATOM 5623 C CA . TYR A 1 754 ? 1.335 -21.843 9.478 1.00 86.25 754 TYR A CA 1
ATOM 5624 C C . TYR A 1 754 ? 0.117 -22.309 8.703 1.00 86.25 754 TYR A C 1
ATOM 5626 O O . TYR A 1 754 ? -0.271 -23.474 8.793 1.00 86.25 754 TYR A O 1
ATOM 5634 N N . TYR A 1 755 ? -0.429 -21.409 7.897 1.00 93.62 755 TYR A N 1
ATOM 5635 C CA . TYR A 1 755 ? -1.599 -21.675 7.080 1.00 93.62 755 TYR A CA 1
ATOM 5636 C C . TYR A 1 755 ? -1.400 -21.139 5.670 1.00 93.62 755 TYR A C 1
ATOM 5638 O O . TYR A 1 755 ? -0.666 -20.171 5.440 1.00 93.62 755 TYR A O 1
ATOM 5646 N N . GLU A 1 756 ? -2.093 -21.756 4.719 1.00 89.31 756 GLU A N 1
ATOM 5647 C CA . GLU A 1 756 ? -2.163 -21.273 3.350 1.00 89.31 756 GLU A CA 1
ATOM 5648 C C . GLU A 1 756 ? -3.527 -21.553 2.722 1.00 89.31 756 GLU A C 1
ATOM 5650 O O . GLU A 1 756 ? -4.189 -22.540 3.042 1.00 89.31 756 GLU A O 1
ATOM 5655 N N . LEU A 1 757 ? -3.938 -20.674 1.810 1.00 89.88 757 LEU A N 1
ATOM 5656 C CA . LEU A 1 757 ? -5.136 -20.831 1.001 1.00 89.88 757 LEU A CA 1
ATOM 5657 C C . LEU A 1 757 ? -4.887 -20.273 -0.414 1.00 89.88 757 LEU A C 1
ATOM 5659 O O . LEU A 1 757 ? -4.573 -19.088 -0.558 1.00 89.88 757 LEU A O 1
ATOM 5663 N N . PRO A 1 758 ? -5.019 -21.087 -1.476 1.00 86.50 758 PRO A N 1
ATOM 5664 C CA . PRO A 1 758 ? -4.924 -20.602 -2.848 1.00 86.50 758 PRO A CA 1
ATOM 5665 C C . PRO A 1 758 ? -6.247 -19.984 -3.333 1.00 86.50 758 PRO A C 1
ATOM 5667 O O . PRO A 1 758 ? -7.283 -20.645 -3.361 1.00 86.50 758 PRO A O 1
ATOM 5670 N N . ASP A 1 759 ? -6.196 -18.748 -3.827 1.00 88.50 759 ASP A N 1
ATOM 5671 C CA . ASP A 1 759 ? -7.229 -18.157 -4.679 1.00 88.50 759 ASP A CA 1
ATOM 5672 C C . ASP A 1 759 ? -6.937 -18.506 -6.140 1.00 88.50 759 ASP A C 1
ATOM 5674 O O . ASP A 1 759 ? -6.017 -17.960 -6.746 1.00 88.50 759 ASP A O 1
ATOM 5678 N N . SER A 1 760 ? -7.712 -19.431 -6.707 1.00 81.00 760 SER A N 1
ATOM 5679 C CA . SER A 1 760 ? -7.518 -19.922 -8.081 1.00 81.00 760 SER A CA 1
ATOM 5680 C C . SER A 1 760 ? -8.259 -19.105 -9.150 1.00 81.00 760 SER A C 1
ATOM 5682 O O . SER A 1 760 ? -8.243 -19.491 -10.316 1.00 81.00 760 SER A O 1
ATOM 5684 N N . ASN A 1 761 ? -8.897 -17.991 -8.764 1.00 72.94 761 ASN A N 1
ATOM 5685 C CA . ASN A 1 761 ? -9.632 -17.078 -9.646 1.00 72.94 761 ASN A CA 1
ATOM 5686 C C . ASN A 1 761 ? -9.172 -15.626 -9.424 1.00 72.94 761 ASN A C 1
ATOM 5688 O O . ASN A 1 761 ? -9.965 -14.729 -9.122 1.00 72.94 761 ASN A O 1
ATOM 5692 N N . ALA A 1 762 ? -7.865 -15.409 -9.527 1.00 77.88 762 ALA A N 1
ATOM 5693 C CA . ALA A 1 762 ? -7.187 -14.186 -9.120 1.00 77.88 762 ALA A CA 1
ATOM 5694 C C . ALA A 1 762 ? -6.457 -13.480 -10.272 1.00 77.88 762 ALA A C 1
ATOM 5696 O O . ALA A 1 762 ? -5.376 -12.954 -10.058 1.00 77.88 762 ALA A O 1
ATOM 5697 N N . SER A 1 763 ? -6.957 -13.490 -11.510 1.00 66.50 763 SER A N 1
ATOM 5698 C CA . SER A 1 763 ? -6.230 -12.923 -12.668 1.00 66.50 763 SER A CA 1
ATOM 5699 C C . SER A 1 763 ? -6.077 -11.396 -12.640 1.00 66.50 763 SER A C 1
ATOM 5701 O O . SER A 1 763 ? -5.092 -10.869 -13.153 1.00 66.50 763 SER A O 1
ATOM 5703 N N . GLN A 1 764 ? -7.009 -10.691 -12.001 1.00 70.56 764 GLN A N 1
ATOM 5704 C CA . GLN A 1 764 ? -7.001 -9.232 -11.873 1.00 70.56 764 GLN A CA 1
ATOM 5705 C C . GLN A 1 764 ? -6.235 -8.768 -10.629 1.00 70.56 764 GLN A C 1
ATOM 5707 O O . GLN A 1 764 ? -5.843 -9.577 -9.782 1.00 70.56 764 GLN A O 1
ATOM 5712 N N . ALA A 1 765 ? -5.998 -7.460 -10.544 1.00 69.94 765 ALA A N 1
ATOM 5713 C CA . ALA A 1 765 ? -5.475 -6.852 -9.334 1.00 69.94 765 ALA A CA 1
ATOM 5714 C C . ALA A 1 765 ? -6.518 -6.961 -8.214 1.00 69.94 765 ALA A C 1
ATOM 5716 O O . ALA A 1 765 ? -7.710 -6.778 -8.461 1.00 69.94 765 ALA A O 1
ATOM 5717 N N . ALA A 1 766 ? -6.083 -7.294 -7.003 1.00 79.31 766 ALA A N 1
ATOM 5718 C CA . ALA A 1 766 ? -6.976 -7.429 -5.862 1.00 79.31 766 ALA A CA 1
ATOM 5719 C C . ALA A 1 766 ? -6.247 -7.187 -4.538 1.00 79.31 766 ALA A C 1
ATOM 5721 O O . ALA A 1 766 ? -5.064 -7.489 -4.379 1.00 79.31 766 ALA A O 1
ATOM 5722 N N . TYR A 1 767 ? -6.997 -6.676 -3.575 1.00 83.12 767 TYR A N 1
ATOM 5723 C CA . TYR A 1 767 ? -6.634 -6.521 -2.179 1.00 83.12 767 TYR A CA 1
ATOM 5724 C C . TYR A 1 767 ? -7.104 -7.748 -1.399 1.00 83.12 767 TYR A C 1
ATOM 5726 O O . TYR A 1 767 ? -8.261 -8.140 -1.515 1.00 83.12 767 TYR A O 1
ATOM 5734 N N . TYR A 1 768 ? -6.235 -8.341 -0.591 1.00 89.88 768 TYR A N 1
ATOM 5735 C CA . TYR A 1 768 ? -6.531 -9.487 0.265 1.00 89.88 768 TYR A CA 1
ATOM 5736 C C . TYR A 1 768 ? -6.441 -9.084 1.732 1.00 89.88 768 TYR A C 1
ATOM 5738 O O . TYR A 1 768 ? -5.579 -8.288 2.096 1.00 89.88 768 TYR A O 1
ATOM 5746 N N . ARG A 1 769 ? -7.284 -9.660 2.585 1.00 90.38 769 ARG A N 1
ATOM 5747 C CA . ARG A 1 769 ? -7.166 -9.569 4.048 1.00 90.38 769 ARG A CA 1
ATOM 5748 C C . ARG A 1 769 ? -7.601 -10.873 4.705 1.00 90.38 769 ARG A C 1
ATOM 5750 O O . ARG A 1 769 ? -8.270 -11.696 4.078 1.00 90.38 769 ARG A O 1
ATOM 5757 N N . LEU A 1 770 ? -7.233 -11.042 5.966 1.00 93.06 770 LEU A N 1
ATOM 5758 C CA . LEU A 1 770 ? -7.662 -12.146 6.809 1.00 93.06 770 LEU A CA 1
ATOM 5759 C C . LEU A 1 770 ? -8.722 -11.647 7.787 1.00 93.06 770 LEU A C 1
ATOM 5761 O O . LEU A 1 770 ? -8.502 -10.656 8.479 1.00 93.06 770 LEU A O 1
ATOM 5765 N N . ARG A 1 771 ? -9.846 -12.349 7.868 1.00 89.50 771 ARG A N 1
ATOM 5766 C CA . ARG A 1 771 ? -10.843 -12.209 8.924 1.00 89.50 771 ARG A CA 1
ATOM 5767 C C . ARG A 1 771 ? -10.774 -13.448 9.802 1.00 89.50 771 ARG A C 1
ATOM 5769 O O . ARG A 1 771 ? -11.196 -14.530 9.416 1.00 89.50 771 ARG A O 1
ATOM 5776 N N . GLN A 1 772 ? -10.173 -13.306 10.964 1.00 85.56 772 GLN A N 1
ATOM 5777 C CA . GLN A 1 772 ? -10.089 -14.355 11.965 1.00 85.56 772 GLN A CA 1
ATOM 5778 C C . GLN A 1 772 ? -11.403 -14.406 12.743 1.00 85.56 772 GLN A C 1
ATOM 5780 O O . GLN A 1 772 ? -11.923 -13.349 13.079 1.00 85.56 772 GLN A O 1
ATOM 5785 N N . VAL A 1 773 ? -11.922 -15.598 13.027 1.00 80.44 773 VAL A N 1
ATOM 5786 C CA . VAL A 1 773 ? -13.161 -15.823 13.778 1.00 80.44 773 VAL A CA 1
ATOM 5787 C C . VAL A 1 773 ? -12.875 -16.787 14.926 1.00 80.44 773 VAL A C 1
ATOM 5789 O O . VAL A 1 773 ? -12.271 -17.840 14.715 1.00 80.44 773 VAL A O 1
ATOM 5792 N N . ASP A 1 774 ? -13.291 -16.435 16.136 1.00 74.19 774 ASP A N 1
ATOM 5793 C CA . ASP A 1 774 ? -13.159 -17.286 17.318 1.00 74.19 774 ASP A CA 1
ATOM 5794 C C . ASP A 1 774 ? -14.333 -18.276 17.469 1.00 74.19 774 ASP A C 1
ATOM 5796 O O . ASP A 1 774 ? -15.331 -18.223 16.747 1.00 74.19 774 ASP A O 1
ATOM 5800 N N . LEU A 1 775 ? -14.212 -19.201 18.422 1.00 64.56 775 LEU A N 1
ATOM 5801 C CA . LEU A 1 775 ? -15.239 -20.192 18.773 1.00 64.56 775 LEU A CA 1
ATOM 5802 C C . LEU A 1 775 ? -16.518 -19.557 19.348 1.00 64.56 775 LEU A C 1
ATOM 5804 O O . LEU A 1 775 ? -17.531 -20.244 19.454 1.00 64.56 775 LEU A O 1
ATOM 5808 N N . GLY A 1 776 ? -16.485 -18.269 19.709 1.00 52.81 776 GLY A N 1
ATOM 5809 C CA . GLY A 1 776 ? -17.646 -17.469 20.105 1.00 52.81 776 GLY A CA 1
ATOM 5810 C C . GLY A 1 776 ? -18.335 -16.759 18.932 1.00 52.81 776 GLY A C 1
ATOM 5811 O O . GLY A 1 776 ? -19.395 -16.167 19.115 1.00 52.81 776 GLY A O 1
ATOM 5812 N N . GLY A 1 777 ? -17.776 -16.839 17.719 1.00 51.78 777 GLY A N 1
ATOM 5813 C CA . GLY A 1 777 ? -18.295 -16.192 16.513 1.00 51.78 777 GLY A CA 1
ATOM 5814 C C . GLY A 1 777 ? -17.838 -14.744 16.316 1.00 51.78 777 GLY A C 1
ATOM 5815 O O . GLY A 1 777 ? -18.216 -14.124 15.314 1.00 51.78 777 GLY A O 1
ATOM 5816 N N . THR A 1 778 ? -17.010 -14.208 17.213 1.00 58.59 778 THR A N 1
ATOM 5817 C CA . THR A 1 778 ? -16.459 -12.853 17.105 1.00 58.59 778 THR A CA 1
ATOM 5818 C C . THR A 1 778 ? -15.285 -12.837 16.135 1.00 58.59 778 THR A C 1
ATOM 5820 O O . THR A 1 778 ? -14.590 -13.840 15.977 1.00 58.59 778 THR A O 1
ATOM 5823 N N . ALA A 1 779 ? -15.069 -11.715 15.436 1.00 75.56 779 ALA A N 1
ATOM 5824 C CA . ALA A 1 779 ? -14.083 -11.645 14.363 1.00 75.56 779 ALA A CA 1
ATOM 5825 C C . ALA A 1 779 ? -13.143 -10.433 14.433 1.00 75.56 779 ALA A C 1
ATOM 5827 O O . ALA A 1 779 ? -13.581 -9.322 14.724 1.00 75.56 779 ALA A O 1
ATOM 5828 N N . ALA A 1 780 ? -11.876 -10.640 14.063 1.00 70.69 780 ALA A N 1
ATOM 5829 C CA . ALA A 1 780 ? -10.834 -9.617 13.941 1.00 70.69 780 ALA A CA 1
ATOM 5830 C C . ALA A 1 780 ? -10.227 -9.602 12.524 1.00 70.69 780 ALA A C 1
ATOM 5832 O O . ALA A 1 780 ? -10.154 -10.638 11.861 1.00 70.69 780 ALA A O 1
ATOM 5833 N N . LEU A 1 781 ? -9.796 -8.431 12.042 1.00 79.94 781 LEU A N 1
ATOM 5834 C CA . LEU A 1 781 ? -9.261 -8.245 10.685 1.00 79.94 781 LEU A CA 1
ATOM 5835 C C . LEU A 1 781 ? -7.746 -7.998 10.690 1.00 79.94 781 LEU A C 1
ATOM 5837 O O . LEU A 1 781 ? -7.239 -7.243 11.516 1.00 79.94 781 LEU A O 1
ATOM 5841 N N . SER A 1 782 ? -7.028 -8.579 9.725 1.00 80.81 782 SER A N 1
ATOM 5842 C CA . SER A 1 782 ? -5.625 -8.247 9.451 1.00 80.81 782 SER A CA 1
ATOM 5843 C C . SER A 1 782 ? -5.481 -6.954 8.643 1.00 80.81 782 SER A C 1
ATOM 5845 O O . SER A 1 782 ? -6.436 -6.449 8.050 1.00 80.81 782 SER A O 1
ATOM 5847 N N . ALA A 1 783 ? -4.237 -6.486 8.504 1.00 69.38 783 ALA A N 1
ATOM 5848 C CA . ALA A 1 783 ? -3.872 -5.539 7.456 1.00 69.38 783 ALA A CA 1
ATOM 5849 C C . ALA A 1 783 ? -4.169 -6.104 6.051 1.00 69.38 783 ALA A C 1
ATOM 5851 O O . ALA A 1 783 ? -4.193 -7.322 5.839 1.00 69.38 783 ALA A O 1
ATOM 5852 N N . VAL A 1 784 ? -4.379 -5.199 5.094 1.00 70.94 784 VAL A N 1
ATOM 5853 C CA . VAL A 1 784 ? -4.705 -5.518 3.700 1.00 70.94 784 VAL A CA 1
ATOM 5854 C C . VAL A 1 784 ? -3.424 -5.629 2.863 1.00 70.94 784 VAL A C 1
ATOM 5856 O O . VAL A 1 784 ? -2.530 -4.795 2.977 1.00 70.94 784 VAL A O 1
ATOM 5859 N N . VAL A 1 785 ? -3.346 -6.629 1.984 1.00 69.38 785 VAL A N 1
ATOM 5860 C CA . VAL A 1 785 ? -2.228 -6.863 1.055 1.00 69.38 785 VAL A CA 1
ATOM 5861 C C . VAL A 1 785 ? -2.714 -6.742 -0.384 1.00 69.38 785 VAL A C 1
ATOM 5863 O O . VAL A 1 785 ? -3.615 -7.464 -0.802 1.00 69.38 785 VAL A O 1
ATOM 5866 N N . TYR A 1 786 ? -2.100 -5.855 -1.162 1.00 76.75 786 TYR A N 1
ATOM 5867 C CA . TYR A 1 786 ? -2.390 -5.700 -2.587 1.00 76.75 786 TYR A CA 1
ATOM 5868 C C . TYR A 1 786 ? -1.592 -6.692 -3.442 1.00 76.75 786 TYR A C 1
ATOM 5870 O O . TYR A 1 786 ? -0.389 -6.875 -3.247 1.00 76.75 786 TYR A O 1
ATOM 5878 N N . VAL A 1 787 ? -2.249 -7.291 -4.434 1.00 68.94 787 VAL A N 1
ATOM 5879 C CA . VAL A 1 787 ? -1.629 -8.137 -5.455 1.00 68.94 787 VAL A CA 1
ATOM 5880 C C . VAL A 1 787 ? -2.008 -7.607 -6.834 1.00 68.94 787 VAL A C 1
ATOM 5882 O O . VAL A 1 787 ? -3.183 -7.570 -7.182 1.00 68.94 787 VAL A O 1
ATOM 5885 N N . ALA A 1 788 ? -1.011 -7.228 -7.637 1.00 65.44 788 ALA A N 1
ATOM 5886 C CA . ALA A 1 788 ? -1.216 -6.706 -8.989 1.00 65.44 788 ALA A CA 1
ATOM 5887 C C . ALA A 1 788 ? -1.786 -7.761 -9.958 1.00 65.44 788 ALA A C 1
ATOM 5889 O O . ALA A 1 788 ? -1.614 -8.967 -9.746 1.00 65.44 788 ALA A O 1
ATOM 5890 N N . ALA A 1 789 ? -2.438 -7.307 -11.035 1.00 68.50 789 ALA A N 1
ATOM 5891 C CA . ALA A 1 789 ? -2.989 -8.156 -12.096 1.00 68.50 789 ALA A CA 1
ATOM 5892 C C . ALA A 1 789 ? -1.908 -9.006 -12.789 1.00 68.50 789 ALA A C 1
ATOM 5894 O O . ALA A 1 789 ? -0.731 -8.645 -12.804 1.00 68.50 789 ALA A O 1
ATOM 5895 N N . SER A 1 790 ? -2.299 -10.14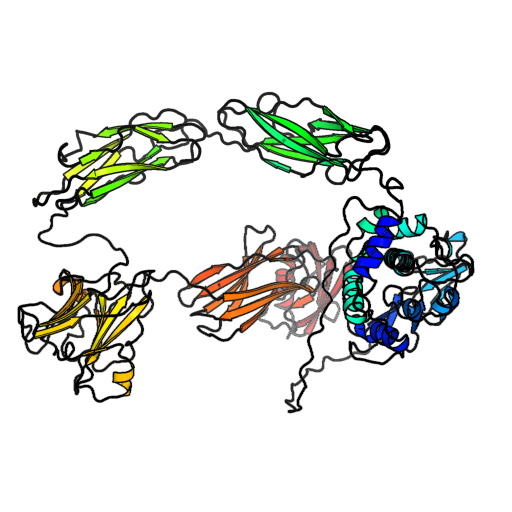8 -13.359 1.00 58.34 790 SER A N 1
ATOM 5896 C CA . SER A 1 790 ? -1.396 -10.948 -14.191 1.00 58.34 790 SER A CA 1
ATOM 5897 C C . SER A 1 790 ? -1.352 -10.421 -15.623 1.00 58.34 790 SER A C 1
ATOM 5899 O O . SER A 1 790 ? -2.388 -10.120 -16.205 1.00 58.34 790 SER A O 1
ATOM 5901 N N . THR A 1 791 ? -0.153 -10.374 -16.203 1.00 52.09 791 THR A N 1
ATOM 5902 C CA . THR A 1 791 ? 0.083 -10.102 -17.630 1.00 52.09 791 THR A CA 1
ATOM 5903 C C . THR A 1 791 ? 0.240 -11.381 -18.465 1.00 52.09 791 THR A C 1
ATOM 5905 O O . THR A 1 791 ? 0.455 -11.303 -19.670 1.00 52.09 791 THR A O 1
ATOM 5908 N N . ALA A 1 792 ? 0.148 -12.567 -17.846 1.00 47.56 792 ALA A N 1
ATOM 5909 C CA . ALA A 1 792 ? 0.300 -13.850 -18.530 1.00 47.56 792 ALA A CA 1
ATOM 5910 C C . ALA A 1 792 ? -1.033 -14.317 -19.159 1.00 47.56 792 ALA A C 1
ATOM 5912 O O . ALA A 1 792 ? -2.079 -14.170 -18.520 1.00 47.56 792 ALA A O 1
ATOM 5913 N N . PRO A 1 793 ? -1.023 -14.911 -20.370 1.00 51.50 793 PRO A N 1
ATOM 5914 C CA . PRO A 1 793 ? -2.241 -15.353 -21.046 1.00 51.50 793 PRO A CA 1
ATOM 5915 C C . PRO A 1 793 ? -2.966 -16.464 -20.268 1.00 51.50 793 PRO A C 1
ATOM 5917 O O . PRO A 1 793 ? -2.352 -17.375 -19.703 1.00 51.50 793 PRO A O 1
ATOM 5920 N N . LEU A 1 794 ? -4.298 -16.373 -20.227 1.00 56.19 794 LEU A N 1
ATOM 5921 C CA . LEU A 1 794 ? -5.176 -17.315 -19.533 1.00 56.19 794 LEU A CA 1
ATOM 5922 C C . LEU A 1 794 ? -5.313 -18.623 -20.332 1.00 56.19 794 LEU A C 1
ATOM 5924 O O . LEU A 1 794 ? -5.558 -18.589 -21.533 1.00 56.19 794 LEU A O 1
ATOM 5928 N N . THR A 1 795 ? -5.204 -19.784 -19.675 1.00 65.56 795 THR A N 1
ATOM 5929 C CA . THR A 1 795 ? -5.423 -21.100 -20.307 1.00 65.56 795 THR A CA 1
ATOM 5930 C C . THR A 1 795 ? -6.745 -21.715 -19.823 1.00 65.56 795 THR A C 1
ATOM 5932 O O . THR A 1 795 ? -6.844 -22.113 -18.659 1.00 65.56 795 THR A O 1
ATOM 5935 N N . PRO A 1 796 ? -7.788 -21.788 -20.673 1.00 78.50 796 PRO A N 1
ATOM 5936 C CA . PRO A 1 796 ? -9.069 -22.360 -20.276 1.00 78.50 796 PRO A CA 1
ATOM 5937 C C . PRO A 1 796 ? -8.980 -23.880 -20.049 1.00 78.50 796 PRO A C 1
ATOM 5939 O O . PRO A 1 796 ? -8.269 -24.588 -20.761 1.00 78.50 796 PRO A O 1
ATOM 5942 N N . SER A 1 797 ? -9.713 -24.403 -19.063 1.00 84.50 797 SER A N 1
ATOM 5943 C CA . SER A 1 797 ? -9.783 -25.839 -18.731 1.00 84.50 797 SER A CA 1
ATOM 5944 C C . SER A 1 797 ? -11.184 -26.252 -18.261 1.00 84.50 797 SER A C 1
ATOM 5946 O O . SER A 1 797 ? -12.001 -25.395 -17.948 1.00 84.50 797 SER A O 1
ATOM 5948 N N . LEU A 1 798 ? -11.487 -27.556 -18.224 1.00 86.31 798 LEU A N 1
ATOM 5949 C CA . LEU A 1 798 ? -12.798 -28.088 -17.820 1.00 86.31 798 LEU A CA 1
ATOM 5950 C C . LEU A 1 798 ? -12.691 -28.928 -16.544 1.00 86.31 798 LEU A C 1
ATOM 5952 O O . LEU A 1 798 ? -11.768 -29.738 -16.415 1.00 86.31 798 LEU A O 1
ATOM 5956 N N . TRP A 1 799 ? -13.649 -28.773 -15.630 1.00 84.44 799 TRP A N 1
ATOM 5957 C CA . TRP A 1 799 ? -13.712 -29.517 -14.369 1.00 84.44 799 TRP A CA 1
ATOM 5958 C C . TRP A 1 799 ? -15.163 -29.798 -13.940 1.00 84.44 799 TRP A C 1
ATOM 5960 O O . TRP A 1 799 ? -15.986 -28.913 -14.114 1.00 84.44 799 TRP A O 1
ATOM 5970 N N . PRO A 1 800 ? -15.488 -30.943 -13.317 1.00 79.50 800 PRO A N 1
ATOM 5971 C CA . PRO A 1 800 ? -14.610 -32.080 -13.088 1.00 79.50 800 PRO A CA 1
ATOM 5972 C C . PRO A 1 800 ? -14.379 -32.864 -14.384 1.00 79.50 800 PRO A C 1
ATOM 5974 O O . PRO A 1 800 ? -15.173 -32.835 -15.321 1.00 79.50 800 PRO A O 1
ATOM 5977 N N . ASN A 1 801 ? -13.226 -33.523 -14.460 1.00 80.88 801 ASN A N 1
ATOM 5978 C CA . ASN A 1 801 ? -12.869 -34.406 -15.563 1.00 80.88 801 ASN A CA 1
ATOM 5979 C C . ASN A 1 801 ? -12.036 -35.566 -14.991 1.00 80.88 801 ASN A C 1
ATOM 5981 O O . ASN A 1 801 ? -10.872 -35.338 -14.646 1.00 80.88 801 ASN A O 1
ATOM 5985 N N . PRO A 1 802 ? -12.596 -36.781 -14.845 1.00 82.75 802 PRO A N 1
ATOM 5986 C CA . PRO A 1 802 ? -13.861 -37.253 -15.423 1.00 82.75 802 PRO A CA 1
ATOM 5987 C C . PRO A 1 802 ? -15.123 -36.611 -14.812 1.00 82.75 802 PRO A C 1
ATOM 5989 O O . PRO A 1 802 ? -15.113 -36.225 -13.649 1.00 82.75 802 PRO A O 1
ATOM 5992 N N . LEU A 1 803 ? -16.187 -36.495 -15.611 1.00 86.81 803 LEU A N 1
ATOM 5993 C CA . LEU A 1 803 ? -17.502 -35.953 -15.254 1.00 86.81 803 LEU A CA 1
ATOM 5994 C C . LEU A 1 803 ? -18.477 -37.110 -14.996 1.00 86.81 803 LEU A C 1
ATOM 5996 O O . LEU A 1 803 ? -18.702 -37.922 -15.898 1.00 86.81 803 LEU A O 1
ATOM 6000 N N . THR A 1 804 ? -19.067 -37.185 -13.802 1.00 82.19 804 THR A N 1
ATOM 6001 C CA . THR A 1 804 ? -20.129 -38.163 -13.504 1.00 82.19 804 THR A CA 1
ATOM 6002 C C . THR A 1 804 ? -21.504 -37.622 -13.914 1.00 82.19 804 THR A C 1
ATOM 6004 O O . THR A 1 804 ? -21.669 -36.426 -14.153 1.00 82.19 804 THR A O 1
ATOM 6007 N N . SER A 1 805 ? -22.527 -38.478 -13.997 1.00 68.69 805 SER A N 1
ATOM 6008 C CA . SER A 1 805 ? -23.877 -38.070 -14.424 1.00 68.69 805 SER A CA 1
ATOM 6009 C C . SER A 1 805 ? -24.563 -37.040 -13.511 1.00 68.69 805 SER A C 1
ATOM 6011 O O . SER A 1 805 ? -25.506 -36.384 -13.957 1.00 68.69 805 SER A O 1
ATOM 6013 N N . ALA A 1 806 ? -24.117 -36.899 -12.257 1.00 66.12 806 ALA A N 1
ATOM 6014 C CA . ALA A 1 806 ? -24.667 -35.950 -11.286 1.00 66.12 806 ALA A CA 1
ATOM 6015 C C . ALA A 1 806 ? -23.944 -34.587 -11.283 1.00 66.12 806 ALA A C 1
ATOM 6017 O O . ALA A 1 806 ? -24.524 -33.590 -10.849 1.00 66.12 806 ALA A O 1
ATOM 6018 N N . ASP A 1 807 ? -22.713 -34.524 -11.792 1.00 75.56 807 ASP A N 1
ATOM 6019 C CA . ASP A 1 807 ? -21.859 -33.343 -11.674 1.00 75.56 807 ASP A CA 1
ATOM 6020 C C . ASP A 1 807 ? -22.154 -32.293 -12.759 1.00 75.56 807 ASP A C 1
ATOM 6022 O O . ASP A 1 807 ? -22.532 -32.607 -13.891 1.00 75.56 807 ASP A O 1
ATOM 6026 N N . ALA A 1 808 ? -21.969 -31.016 -12.416 1.00 82.00 808 ALA A N 1
ATOM 6027 C CA . ALA A 1 808 ? -21.950 -29.922 -13.385 1.00 82.00 808 ALA A CA 1
ATOM 6028 C C . ALA A 1 808 ? -20.524 -29.721 -13.920 1.00 82.00 808 ALA A C 1
ATOM 6030 O O . ALA A 1 808 ? -19.561 -29.766 -13.155 1.00 82.00 808 ALA A O 1
ATOM 6031 N N . LEU A 1 809 ? -20.394 -29.494 -15.228 1.00 82.75 809 LEU A N 1
ATOM 6032 C CA . LEU A 1 809 ? -19.133 -29.162 -15.878 1.00 82.75 809 LEU A CA 1
ATOM 6033 C C . LEU A 1 809 ? -18.910 -27.645 -15.834 1.00 82.75 809 LEU A C 1
ATOM 6035 O O . LEU A 1 809 ? -19.734 -26.875 -16.315 1.00 82.75 809 LEU A O 1
ATOM 6039 N N . THR A 1 810 ? -17.762 -27.244 -15.304 1.00 84.19 810 THR A N 1
ATOM 6040 C CA . THR A 1 810 ? -17.318 -25.862 -15.121 1.00 84.19 810 THR A CA 1
ATOM 6041 C C . THR A 1 810 ? -16.108 -25.566 -16.001 1.00 84.19 810 THR A C 1
ATOM 6043 O O . THR A 1 810 ? -15.089 -26.269 -15.951 1.00 84.19 810 THR A O 1
ATOM 6046 N N . LEU A 1 811 ? -16.195 -24.484 -16.763 1.00 82.75 811 LEU A N 1
ATOM 6047 C CA . LEU A 1 811 ? -15.116 -23.860 -17.503 1.00 82.75 811 LEU A CA 1
ATOM 6048 C C . LEU A 1 811 ? -14.293 -22.977 -16.559 1.00 82.75 811 LEU A C 1
ATOM 6050 O O . LEU A 1 811 ? -14.770 -22.017 -15.963 1.00 82.75 811 LEU A O 1
ATOM 6054 N N . ARG A 1 812 ? -13.014 -23.308 -16.420 1.00 79.88 812 ARG A N 1
ATOM 6055 C CA . ARG A 1 812 ? -12.057 -22.605 -15.563 1.00 79.88 812 ARG A CA 1
ATOM 6056 C C . ARG A 1 812 ? -11.054 -21.835 -16.404 1.00 79.88 812 ARG A C 1
ATOM 6058 O O . ARG A 1 812 ? -10.780 -22.208 -17.540 1.00 79.88 812 ARG A O 1
ATOM 6065 N N . GLY A 1 813 ? -10.463 -20.794 -15.823 1.00 71.25 813 GLY A N 1
ATOM 6066 C CA . GLY A 1 813 ? -9.449 -19.966 -16.483 1.00 71.25 813 GLY A CA 1
ATOM 6067 C C . GLY A 1 813 ? -10.007 -18.769 -17.256 1.00 71.25 813 GLY A C 1
ATOM 6068 O O . GLY A 1 813 ? -9.217 -17.993 -17.770 1.00 71.25 813 GLY A O 1
ATOM 6069 N N . LEU A 1 814 ? -11.330 -18.574 -17.299 1.00 71.00 814 LEU A N 1
ATOM 6070 C CA . LEU A 1 814 ? -11.996 -17.395 -17.866 1.00 71.00 814 LEU A CA 1
ATOM 6071 C C . LEU A 1 814 ? -12.975 -16.809 -16.834 1.00 71.00 814 LEU A C 1
ATOM 6073 O O . LEU A 1 814 ? -13.425 -17.510 -15.932 1.00 71.00 814 LEU A O 1
ATOM 6077 N N . THR A 1 815 ? -13.270 -15.513 -16.926 1.00 62.19 815 THR A N 1
ATOM 6078 C CA . THR A 1 815 ? -14.202 -14.806 -16.028 1.00 62.19 815 THR A CA 1
ATOM 6079 C C . THR A 1 815 ? -15.609 -14.754 -16.621 1.00 62.19 815 THR A C 1
ATOM 6081 O O . THR A 1 815 ? -15.761 -14.765 -17.838 1.00 62.19 815 THR A O 1
ATOM 6084 N N . ALA A 1 816 ? -16.635 -14.603 -15.776 1.00 62.47 816 ALA A N 1
ATOM 6085 C CA . ALA A 1 816 ? -18.037 -14.489 -16.202 1.00 62.47 816 ALA A CA 1
ATOM 6086 C C . ALA A 1 816 ? -18.298 -13.373 -17.238 1.00 62.47 816 ALA A C 1
ATOM 6088 O O . ALA A 1 816 ? -19.234 -13.477 -18.021 1.00 62.47 816 ALA A O 1
ATOM 6089 N N . ALA A 1 817 ? -17.458 -12.331 -17.272 1.00 54.41 817 ALA A N 1
ATOM 6090 C CA . ALA A 1 817 ? -17.553 -11.226 -18.227 1.00 54.41 817 ALA A CA 1
ATOM 6091 C C . ALA A 1 817 ? -16.929 -11.536 -19.603 1.00 54.41 817 ALA A C 1
ATOM 6093 O O . ALA A 1 817 ? -17.129 -10.780 -20.553 1.00 54.41 817 ALA A O 1
ATOM 6094 N N . ASN A 1 818 ? -16.154 -12.617 -19.737 1.00 76.81 818 ASN A N 1
ATOM 6095 C CA . ASN A 1 818 ? -15.552 -12.986 -21.013 1.00 76.81 818 ASN A CA 1
ATOM 6096 C C . ASN A 1 818 ? -16.606 -13.574 -21.953 1.00 76.81 818 ASN A C 1
ATOM 6098 O O . ASN A 1 818 ? -17.340 -14.487 -21.580 1.00 76.81 818 ASN A O 1
ATOM 6102 N N . THR A 1 819 ? -16.628 -13.103 -23.198 1.00 81.88 819 THR A N 1
ATOM 6103 C CA . THR A 1 819 ? -17.371 -13.753 -24.277 1.00 81.88 819 THR A CA 1
ATOM 6104 C C . THR A 1 819 ? -16.536 -14.879 -24.881 1.00 81.88 819 THR A C 1
ATOM 6106 O O . THR A 1 819 ? -15.329 -14.746 -25.127 1.00 81.88 819 THR A O 1
ATOM 6109 N N . VAL A 1 820 ? -17.183 -16.019 -25.085 1.00 86.44 820 VAL A N 1
ATOM 6110 C CA . VAL A 1 820 ? -16.597 -17.238 -25.639 1.00 86.44 820 VAL A CA 1
ATOM 6111 C C . VAL A 1 820 ? -17.517 -17.790 -26.713 1.00 86.44 820 VAL A C 1
ATOM 6113 O O . VAL A 1 820 ? -18.736 -17.735 -26.586 1.00 86.44 820 VAL A O 1
ATOM 6116 N N . THR A 1 821 ? -16.943 -18.348 -27.774 1.00 91.81 821 THR A N 1
ATOM 6117 C CA . THR A 1 821 ? -17.702 -19.223 -28.674 1.00 91.81 821 THR A CA 1
ATOM 6118 C C . THR A 1 821 ? -17.463 -20.662 -28.251 1.00 91.81 821 THR A C 1
ATOM 6120 O O . THR A 1 821 ? -16.317 -21.107 -28.290 1.00 91.81 821 THR A O 1
ATOM 6123 N N . VAL A 1 822 ? -18.507 -21.388 -27.848 1.00 93.44 822 VAL A N 1
ATOM 6124 C CA . VAL A 1 822 ? -18.392 -22.798 -27.438 1.00 93.44 822 VAL A CA 1
ATOM 6125 C C . VAL A 1 822 ? -19.154 -23.723 -28.372 1.00 93.44 822 VAL A C 1
ATOM 6127 O O . VAL A 1 822 ? -20.258 -23.405 -28.806 1.00 93.44 822 VAL A O 1
ATOM 6130 N N . ALA A 1 823 ? -18.568 -24.881 -28.663 1.00 91.75 823 ALA A N 1
ATOM 6131 C CA . ALA A 1 823 ? -19.219 -26.004 -29.327 1.00 91.75 823 ALA A CA 1
ATOM 6132 C C . ALA A 1 823 ? -18.809 -27.315 -28.647 1.00 91.75 823 ALA A C 1
ATOM 6134 O O . ALA A 1 823 ? -17.689 -27.434 -28.145 1.00 91.75 823 ALA A O 1
ATOM 6135 N N . LEU A 1 824 ? -19.698 -28.307 -28.648 1.00 94.44 824 LEU A N 1
ATOM 6136 C CA . LEU A 1 824 ? -19.453 -29.624 -28.057 1.00 94.44 824 LEU A CA 1
ATOM 6137 C C . LEU A 1 824 ? -19.635 -30.708 -29.113 1.00 94.44 824 LEU A C 1
ATOM 6139 O O . LEU A 1 824 ? -20.688 -30.789 -29.749 1.00 94.44 824 LEU A O 1
ATOM 6143 N N . HIS A 1 825 ? -18.641 -31.584 -29.232 1.00 91.44 825 HIS A N 1
ATOM 6144 C CA . HIS A 1 825 ? -18.661 -32.720 -30.147 1.00 91.44 825 HIS A CA 1
ATOM 6145 C C . HIS A 1 825 ? -18.356 -34.029 -29.413 1.00 91.44 825 HIS A C 1
ATOM 6147 O O . HIS A 1 825 ? -17.580 -34.056 -28.455 1.00 91.44 825 HIS A O 1
ATOM 6153 N N . SER A 1 826 ? -18.938 -35.134 -29.877 1.00 90.50 826 SER A N 1
ATOM 6154 C CA . SER A 1 826 ? -18.502 -36.477 -29.482 1.00 90.50 826 SER A CA 1
ATOM 6155 C C . SER A 1 826 ? -17.140 -36.815 -30.097 1.00 90.50 826 SER A C 1
ATOM 6157 O O . SER A 1 826 ? -16.705 -36.184 -31.063 1.00 90.50 826 SER A O 1
ATOM 6159 N N . ALA A 1 827 ? -16.485 -37.865 -29.594 1.00 84.25 827 ALA A N 1
ATOM 6160 C CA . ALA A 1 827 ? -15.257 -38.402 -30.191 1.00 84.25 827 ALA A CA 1
ATOM 6161 C C . ALA A 1 827 ? -15.403 -38.820 -31.672 1.00 84.25 827 ALA A C 1
ATOM 6163 O O . ALA A 1 827 ? -14.399 -38.911 -32.374 1.00 84.25 827 ALA A O 1
ATOM 6164 N N . TYR A 1 828 ? -16.632 -39.036 -32.155 1.00 83.75 828 TYR A N 1
ATOM 6165 C CA . TYR A 1 828 ? -16.939 -39.383 -33.549 1.00 83.75 828 TYR A CA 1
ATOM 6166 C C . TYR A 1 828 ? -17.348 -38.169 -34.403 1.00 83.75 828 TYR A C 1
ATOM 6168 O O . TYR A 1 828 ? -17.777 -38.332 -35.541 1.00 83.75 828 TYR A O 1
ATOM 6176 N N . GLY A 1 829 ? -17.243 -36.947 -33.866 1.00 82.06 829 GLY A N 1
ATOM 6177 C CA . GLY A 1 829 ? -17.526 -35.704 -34.591 1.00 82.06 829 GLY A CA 1
ATOM 6178 C C . GLY A 1 829 ? -18.998 -35.280 -34.618 1.00 82.06 829 GLY A C 1
ATOM 6179 O O . GLY A 1 829 ? -19.310 -34.227 -35.169 1.00 82.06 829 GLY A O 1
ATOM 6180 N N . GLN A 1 830 ? -19.909 -36.038 -33.997 1.00 88.50 830 GLN A N 1
ATOM 6181 C CA . GLN A 1 830 ? -21.307 -35.619 -33.851 1.00 88.50 830 GLN A CA 1
ATOM 6182 C C . GLN A 1 830 ? -21.396 -34.377 -32.956 1.00 88.50 830 GLN A C 1
ATOM 6184 O O . GLN A 1 830 ? -20.886 -34.388 -31.837 1.00 88.50 830 GLN A O 1
ATOM 6189 N N . THR A 1 831 ? -22.065 -33.327 -33.429 1.00 92.69 831 THR A N 1
ATOM 6190 C CA . THR A 1 831 ? -22.299 -32.091 -32.669 1.00 92.69 831 THR A CA 1
ATOM 6191 C C . THR A 1 831 ? -23.418 -32.288 -31.647 1.00 92.69 831 THR A C 1
ATOM 6193 O O . THR A 1 831 ? -24.543 -32.611 -32.018 1.00 92.69 831 THR A O 1
ATOM 6196 N N . LEU A 1 832 ? -23.106 -32.077 -30.367 1.00 89.81 832 LEU A N 1
ATOM 6197 C CA . LEU A 1 832 ? -24.061 -32.082 -29.251 1.00 89.81 832 LEU A CA 1
ATOM 6198 C C . LEU A 1 832 ? -24.477 -30.660 -28.850 1.00 89.81 832 LEU A C 1
ATOM 6200 O O . LEU A 1 832 ? -25.590 -30.456 -28.377 1.00 89.81 832 LEU A O 1
ATOM 6204 N N . LEU A 1 833 ? -23.596 -29.678 -29.064 1.00 93.19 833 LEU A N 1
ATOM 6205 C CA . LEU A 1 833 ? -23.889 -28.253 -28.924 1.00 93.19 833 LEU A CA 1
ATOM 6206 C C . LEU A 1 833 ? -23.276 -27.520 -30.117 1.00 93.19 833 LEU A C 1
ATOM 6208 O O . LEU A 1 833 ? -22.061 -27.577 -30.316 1.00 93.19 833 LEU A O 1
ATOM 6212 N N . ALA A 1 834 ? -24.116 -26.869 -30.924 1.00 91.69 834 ALA A N 1
ATOM 6213 C CA . ALA A 1 834 ? -23.657 -26.054 -32.045 1.00 91.69 834 ALA A CA 1
ATOM 6214 C C . ALA A 1 834 ? -22.858 -24.832 -31.544 1.00 91.69 834 ALA A C 1
ATOM 6216 O O . ALA A 1 834 ? -23.104 -24.390 -30.423 1.00 91.69 834 ALA A O 1
ATOM 6217 N N . PRO A 1 835 ? -21.933 -24.270 -32.350 1.00 92.69 835 PRO A N 1
ATOM 6218 C CA . PRO A 1 835 ? -21.175 -23.081 -31.969 1.00 92.69 835 PRO A CA 1
ATOM 6219 C C . PRO A 1 835 ? -22.088 -21.922 -31.559 1.00 92.69 835 PRO A C 1
ATOM 6221 O O . PRO A 1 835 ? -22.937 -21.496 -32.342 1.00 92.69 835 PRO A O 1
ATOM 6224 N N . GLN A 1 836 ? -21.904 -21.404 -30.347 1.00 89.81 836 GLN A N 1
ATOM 6225 C CA . GLN A 1 836 ? -22.668 -20.273 -29.816 1.00 89.81 836 GLN A CA 1
ATOM 6226 C C . GLN A 1 836 ? -21.739 -19.284 -29.117 1.00 89.81 836 GLN A C 1
ATOM 6228 O O . GLN A 1 836 ? -20.914 -19.697 -28.303 1.00 89.81 836 GLN A O 1
ATOM 6233 N N . LEU A 1 837 ? -21.885 -17.992 -29.433 1.00 91.88 837 LEU A N 1
ATOM 6234 C CA . LEU A 1 837 ? -21.216 -16.898 -28.728 1.00 91.88 837 LEU A CA 1
ATOM 6235 C C . LEU A 1 837 ? -22.022 -16.553 -27.473 1.00 91.88 837 LEU A C 1
ATOM 6237 O O . LEU A 1 837 ? -23.150 -16.073 -27.576 1.00 91.88 837 LEU A O 1
ATOM 6241 N N . ILE A 1 838 ? -21.448 -16.813 -26.307 1.00 88.81 838 ILE A N 1
ATOM 6242 C CA . ILE A 1 838 ? -22.091 -16.658 -24.998 1.00 88.81 838 ILE A CA 1
ATOM 6243 C C . ILE A 1 838 ? -21.087 -16.124 -23.975 1.00 88.81 838 ILE A C 1
ATOM 6245 O O . ILE A 1 838 ? -19.889 -16.044 -24.255 1.00 88.81 838 ILE A O 1
ATOM 6249 N N . SER A 1 839 ? -21.557 -15.746 -22.786 1.00 84.19 839 SER A N 1
ATOM 6250 C CA . SER A 1 839 ? -20.650 -15.464 -21.673 1.00 84.19 839 SER A CA 1
ATOM 6251 C C . SER A 1 839 ? -20.002 -16.761 -21.171 1.00 84.19 839 SER A C 1
ATOM 6253 O O . SER A 1 839 ? -20.570 -17.848 -21.305 1.00 84.19 839 SER A O 1
ATOM 6255 N N . ALA A 1 840 ? -18.813 -16.673 -20.575 1.00 78.56 840 ALA A N 1
ATOM 6256 C CA . ALA A 1 840 ? -18.163 -17.842 -19.986 1.00 78.56 840 ALA A CA 1
ATOM 6257 C C . ALA A 1 840 ? -18.974 -18.433 -18.817 1.00 78.56 840 ALA A C 1
ATOM 6259 O O . ALA A 1 840 ? -18.884 -19.631 -18.584 1.00 78.56 840 ALA A O 1
ATOM 6260 N N . ALA A 1 841 ? -19.792 -17.625 -18.127 1.00 74.81 841 ALA A N 1
ATOM 6261 C CA . ALA A 1 841 ? -20.703 -18.114 -17.090 1.00 74.81 841 ALA A CA 1
ATOM 6262 C C . ALA A 1 841 ? -21.847 -18.957 -17.678 1.00 74.81 841 ALA A C 1
ATOM 6264 O O . ALA A 1 841 ? -22.159 -20.023 -17.156 1.00 74.81 841 ALA A O 1
ATOM 6265 N N . ASP A 1 842 ? -22.420 -18.531 -18.806 1.00 85.12 842 ASP A N 1
ATOM 6266 C CA . ASP A 1 842 ? -23.484 -19.285 -19.483 1.00 85.12 842 ASP A CA 1
ATOM 6267 C C . ASP A 1 842 ? -22.962 -20.575 -20.141 1.00 85.12 842 ASP A C 1
ATOM 6269 O O . ASP A 1 842 ? -23.732 -21.500 -20.423 1.00 85.12 842 ASP A O 1
ATOM 6273 N N . ALA A 1 843 ? -21.653 -20.655 -20.406 1.00 85.94 843 ALA A N 1
ATOM 6274 C CA . ALA A 1 843 ? -21.030 -21.826 -21.013 1.00 85.94 843 ALA A CA 1
ATOM 6275 C C . ALA A 1 843 ? -21.105 -23.069 -20.119 1.00 85.94 843 ALA A C 1
ATOM 6277 O O . ALA A 1 843 ? -21.332 -24.162 -20.643 1.00 85.94 843 ALA A O 1
ATOM 6278 N N . ASP A 1 844 ? -20.989 -22.912 -18.801 1.00 86.69 844 ASP A N 1
ATOM 6279 C CA . ASP A 1 844 ? -21.060 -24.011 -17.831 1.00 86.69 844 ASP A CA 1
ATOM 6280 C C . ASP A 1 844 ? -22.405 -24.734 -17.906 1.00 86.69 844 ASP A C 1
ATOM 6282 O O . ASP A 1 844 ? -22.471 -25.955 -18.096 1.00 86.69 844 ASP A O 1
ATOM 6286 N N . ASP A 1 845 ? -23.493 -23.967 -17.845 1.00 84.62 845 ASP A N 1
ATOM 6287 C CA . ASP A 1 845 ? -24.855 -24.491 -17.885 1.00 84.62 845 ASP A CA 1
ATOM 6288 C C . ASP A 1 845 ? -25.169 -25.142 -19.231 1.00 84.62 845 ASP A C 1
ATOM 6290 O O . ASP A 1 845 ? -25.776 -26.216 -19.281 1.00 84.62 845 ASP A O 1
ATOM 6294 N N . ARG A 1 846 ? -24.734 -24.529 -20.338 1.00 89.31 846 ARG A N 1
ATOM 6295 C CA . ARG A 1 846 ? -24.977 -25.046 -21.693 1.00 89.31 846 ARG A CA 1
ATOM 6296 C C . ARG A 1 846 ? -24.204 -26.331 -21.966 1.00 89.31 846 ARG A C 1
ATOM 6298 O O . ARG A 1 846 ? -24.787 -27.289 -22.478 1.00 89.31 846 ARG A O 1
ATOM 6305 N N . LEU A 1 847 ? -22.925 -26.384 -21.597 1.00 91.25 847 LEU A N 1
ATOM 6306 C CA . LEU A 1 847 ? -22.100 -27.584 -21.741 1.00 91.25 847 LEU A CA 1
ATOM 6307 C C . LEU A 1 847 ? -22.601 -28.708 -20.832 1.00 91.25 847 LEU A C 1
ATOM 6309 O O . LEU A 1 847 ? -22.727 -29.848 -21.283 1.00 91.25 847 LEU A O 1
ATOM 6313 N N . SER A 1 848 ? -22.957 -28.386 -19.587 1.00 89.50 848 SER A N 1
ATOM 6314 C CA . SER A 1 848 ? -23.538 -29.343 -18.644 1.00 89.50 848 SER A CA 1
ATOM 6315 C C . SER A 1 848 ? -24.865 -29.899 -19.154 1.00 89.50 848 SER A C 1
ATOM 6317 O O . SER A 1 848 ? -25.053 -31.113 -19.171 1.00 89.50 848 SER A O 1
ATOM 6319 N N . ALA A 1 849 ? -25.783 -29.046 -19.615 1.00 88.81 849 ALA A N 1
ATOM 6320 C CA . ALA A 1 849 ? -27.074 -29.472 -20.152 1.00 88.81 849 ALA A CA 1
ATOM 6321 C C . ALA A 1 849 ? -26.927 -30.362 -21.395 1.00 88.81 849 ALA A C 1
ATOM 6323 O O . ALA A 1 849 ? -27.630 -31.364 -21.505 1.00 88.81 849 ALA A O 1
ATOM 6324 N N . ALA A 1 850 ? -25.990 -30.042 -22.294 1.00 89.88 850 ALA A N 1
ATOM 6325 C CA . ALA A 1 850 ? -25.714 -30.854 -23.478 1.00 89.88 850 ALA A CA 1
ATOM 6326 C C . ALA A 1 850 ? -25.064 -32.208 -23.132 1.00 89.88 850 ALA A C 1
ATOM 6328 O O . ALA A 1 850 ? -25.347 -33.214 -23.782 1.00 89.88 850 ALA A O 1
ATOM 6329 N N . LEU A 1 851 ? -24.218 -32.259 -22.094 1.00 89.31 851 LEU A N 1
ATOM 6330 C CA . LEU A 1 851 ? -23.557 -33.491 -21.657 1.00 89.31 851 LEU A CA 1
ATOM 6331 C C . LEU A 1 851 ? -24.441 -34.382 -20.790 1.00 89.31 851 LEU A C 1
ATOM 6333 O O . LEU A 1 851 ? -24.295 -35.597 -20.884 1.00 89.31 851 LEU A O 1
ATOM 6337 N N . ARG A 1 852 ? -25.356 -33.847 -19.970 1.00 87.06 852 ARG A N 1
ATOM 6338 C CA . ARG A 1 852 ? -26.218 -34.627 -19.054 1.00 87.06 852 ARG A CA 1
ATOM 6339 C C . ARG A 1 852 ? -26.948 -35.811 -19.719 1.00 87.06 852 ARG A C 1
ATOM 6341 O O . ARG A 1 852 ? -26.822 -36.908 -19.176 1.00 87.06 852 ARG A O 1
ATOM 6348 N N . PRO A 1 853 ? -27.615 -35.675 -20.883 1.00 87.88 853 PRO A N 1
ATOM 6349 C CA . PRO A 1 853 ? -28.280 -36.800 -21.550 1.00 87.88 853 PRO A CA 1
ATOM 6350 C C . PRO A 1 853 ? -27.338 -37.680 -22.393 1.00 87.88 853 PRO A C 1
ATOM 6352 O O . PRO A 1 853 ? -27.762 -38.714 -22.900 1.00 87.88 853 PRO A O 1
ATOM 6355 N N . ALA A 1 854 ? -26.075 -37.286 -22.580 1.00 86.31 854 ALA A N 1
ATOM 6356 C CA . ALA A 1 854 ? -25.135 -38.003 -23.438 1.00 86.31 854 ALA A CA 1
ATOM 6357 C C . ALA A 1 854 ? -24.669 -39.334 -22.808 1.00 86.31 854 ALA A C 1
ATOM 6359 O O . ALA A 1 854 ? -24.588 -39.455 -21.587 1.00 86.31 854 ALA A O 1
ATOM 6360 N N . VAL A 1 855 ? -24.328 -40.345 -23.606 1.00 89.06 855 VAL A N 1
ATOM 6361 C CA . VAL A 1 855 ? -23.810 -41.625 -23.080 1.00 89.06 855 VAL A CA 1
ATOM 6362 C C . VAL A 1 855 ? -22.395 -41.466 -22.488 1.00 89.06 855 VAL A C 1
ATOM 6364 O O . VAL A 1 855 ? -21.684 -40.532 -22.878 1.00 89.06 855 VAL A O 1
ATOM 6367 N N . PRO A 1 856 ? -21.946 -42.346 -21.574 1.00 91.25 856 PRO A N 1
ATOM 6368 C CA . PRO A 1 856 ? -20.547 -42.387 -21.145 1.00 91.25 856 PRO A CA 1
ATOM 6369 C C . PRO A 1 856 ? -19.587 -42.445 -22.341 1.00 91.25 856 PRO A C 1
ATOM 6371 O O . PRO A 1 856 ? -19.819 -43.180 -23.303 1.00 91.25 856 PRO A O 1
ATOM 6374 N N . GLY A 1 857 ? -18.525 -41.641 -22.319 1.00 89.06 857 GLY A N 1
ATOM 6375 C CA . GLY A 1 857 ? -17.627 -41.489 -23.463 1.00 89.06 857 GLY A CA 1
ATOM 6376 C C . GLY A 1 857 ? -16.756 -40.234 -23.420 1.00 89.06 857 GLY A C 1
ATOM 6377 O O . GLY A 1 857 ? -16.814 -39.435 -22.487 1.00 89.06 857 GLY A O 1
ATOM 6378 N N . VAL A 1 858 ? -15.916 -40.061 -24.444 1.00 90.88 858 VAL A N 1
ATOM 6379 C CA . VAL A 1 858 ? -15.044 -38.885 -24.594 1.00 90.88 858 VAL A CA 1
ATOM 6380 C C . VAL A 1 858 ? -15.723 -37.842 -25.476 1.00 90.88 858 VAL A C 1
ATOM 6382 O O . VAL A 1 858 ? -16.199 -38.153 -26.570 1.00 90.88 858 VAL A O 1
ATOM 6385 N N . TYR A 1 859 ? -15.697 -36.595 -25.021 1.00 93.06 859 TYR A N 1
ATOM 6386 C CA . TYR A 1 859 ? -16.210 -35.438 -25.740 1.00 93.06 859 TYR A CA 1
ATOM 6387 C C . TYR A 1 859 ? -15.135 -34.354 -25.845 1.00 93.06 859 TYR A C 1
ATOM 6389 O O . TYR A 1 859 ? -14.212 -34.279 -25.025 1.00 93.06 859 TYR A O 1
ATOM 6397 N N . VAL A 1 860 ? -15.248 -33.517 -26.873 1.00 93.81 860 VAL A N 1
ATOM 6398 C CA . VAL A 1 860 ? -14.352 -32.387 -27.129 1.00 93.81 860 VAL A CA 1
ATOM 6399 C C . VAL A 1 860 ? -15.172 -31.106 -27.135 1.00 93.81 860 VAL A C 1
ATOM 6401 O O . VAL A 1 860 ? -16.093 -30.950 -27.938 1.00 93.81 860 VAL A O 1
ATOM 6404 N N . VAL A 1 861 ? -14.810 -30.183 -26.251 1.00 93.50 861 VAL A N 1
ATOM 6405 C CA . VAL A 1 861 ? -15.291 -28.805 -26.269 1.00 93.50 861 VAL A CA 1
ATOM 6406 C C . VAL A 1 861 ? -14.326 -27.985 -27.107 1.00 93.50 861 VAL A C 1
ATOM 6408 O O . VAL A 1 861 ? -13.131 -27.909 -26.813 1.00 93.50 861 VAL A O 1
ATOM 6411 N N . VAL A 1 862 ? -14.847 -27.374 -28.160 1.00 91.81 862 VAL A N 1
ATOM 6412 C CA . VAL A 1 862 ? -14.137 -26.367 -28.939 1.00 91.81 862 VAL A CA 1
ATOM 6413 C C . VAL A 1 862 ? -14.506 -25.016 -28.355 1.00 91.81 862 VAL A C 1
ATOM 6415 O O . VAL A 1 862 ? -15.679 -24.649 -28.363 1.00 91.81 862 VAL A O 1
ATOM 6418 N N . LEU A 1 863 ? -13.513 -24.288 -27.859 1.00 90.50 863 LEU A N 1
ATOM 6419 C CA . LEU A 1 863 ? -13.710 -22.988 -27.237 1.00 90.50 863 LEU A CA 1
ATOM 6420 C C . LEU A 1 863 ? -12.873 -21.935 -27.951 1.00 90.50 863 LEU A C 1
ATOM 6422 O O . LEU A 1 863 ? -11.662 -22.091 -28.051 1.00 90.50 863 LEU A O 1
ATOM 6426 N N . THR A 1 864 ? -13.497 -20.864 -28.428 1.00 85.38 864 THR A N 1
ATOM 6427 C CA . THR A 1 864 ? -12.790 -19.716 -29.003 1.00 85.38 864 THR A CA 1
ATOM 6428 C C . THR A 1 864 ? -12.937 -18.503 -28.100 1.00 85.38 864 THR A C 1
ATOM 6430 O O . THR A 1 864 ? -14.057 -18.103 -27.779 1.00 85.38 864 THR A O 1
ATOM 6433 N N . HIS A 1 865 ? -11.811 -17.914 -27.708 1.00 81.50 865 HIS A N 1
ATOM 6434 C CA . HIS A 1 865 ? -11.745 -16.710 -26.888 1.00 81.50 865 HIS A CA 1
ATOM 6435 C C . HIS A 1 865 ? -10.631 -15.794 -27.402 1.00 81.50 865 HIS A C 1
ATOM 6437 O O . HIS A 1 865 ? -9.548 -16.270 -27.717 1.00 81.50 865 HIS A O 1
ATOM 6443 N N . ALA A 1 866 ? -10.908 -14.491 -27.519 1.00 74.38 866 ALA A N 1
ATOM 6444 C CA . ALA A 1 866 ? -9.941 -13.485 -27.981 1.00 74.38 866 ALA A CA 1
ATOM 6445 C C . ALA A 1 866 ? -9.218 -13.839 -29.307 1.00 74.38 866 ALA A C 1
ATOM 6447 O O . ALA A 1 866 ? -8.069 -13.470 -29.516 1.00 74.38 866 ALA A O 1
ATOM 6448 N N . GLY A 1 867 ? -9.892 -14.563 -30.211 1.00 71.00 867 GLY A N 1
ATOM 6449 C CA . GLY A 1 867 ? -9.326 -15.011 -31.492 1.00 71.00 867 GLY A CA 1
ATOM 6450 C C . GLY A 1 867 ? -8.544 -16.330 -31.431 1.00 71.00 867 GLY A C 1
ATOM 6451 O O . GLY A 1 867 ? -8.265 -16.910 -32.479 1.00 71.00 867 GLY A O 1
ATOM 6452 N N . GLU A 1 868 ? -8.265 -16.861 -30.239 1.00 72.81 868 GLU A N 1
ATOM 6453 C CA . GLU A 1 868 ? -7.607 -18.155 -30.051 1.00 72.81 868 GLU A CA 1
ATOM 6454 C C . GLU A 1 868 ? -8.619 -19.291 -29.894 1.00 72.81 868 GLU A C 1
ATOM 6456 O O . GLU A 1 868 ? -9.667 -19.136 -29.266 1.00 72.81 868 GLU A O 1
ATOM 6461 N N . ARG A 1 869 ? -8.314 -20.459 -30.475 1.00 84.69 869 ARG A N 1
ATOM 6462 C CA . ARG A 1 869 ? -9.173 -21.652 -30.450 1.00 84.69 869 ARG A CA 1
ATOM 6463 C C . ARG A 1 869 ? -8.526 -22.760 -29.620 1.00 84.69 869 ARG A C 1
ATOM 6465 O O . ARG A 1 869 ? -7.453 -23.251 -29.956 1.00 84.69 869 ARG A O 1
ATOM 6472 N N . HIS A 1 870 ? -9.225 -23.202 -28.582 1.00 84.19 870 HIS A N 1
ATOM 6473 C CA . HIS A 1 870 ? -8.829 -24.259 -27.657 1.00 84.19 870 HIS A CA 1
ATOM 6474 C C . HIS A 1 870 ? -9.670 -25.524 -27.872 1.00 84.19 870 HIS A C 1
ATOM 6476 O O . HIS A 1 870 ? -10.866 -25.456 -28.164 1.00 84.19 870 HIS A O 1
ATOM 6482 N N . PHE A 1 871 ? -9.044 -26.686 -27.679 1.00 88.19 871 PHE A N 1
ATOM 6483 C CA . PHE A 1 871 ? -9.693 -27.997 -27.741 1.00 88.19 871 PHE A CA 1
ATOM 6484 C C . PHE A 1 871 ? -9.576 -28.673 -26.375 1.00 88.19 871 PHE A C 1
ATOM 6486 O O . PHE A 1 871 ? -8.506 -29.149 -25.996 1.00 88.19 871 PHE A O 1
ATOM 6493 N N . LEU A 1 872 ? -10.672 -28.693 -25.622 1.00 91.38 872 LEU A N 1
ATOM 6494 C CA . LEU A 1 872 ? -10.711 -29.201 -24.254 1.00 91.38 872 LEU A CA 1
ATOM 6495 C C . LEU A 1 872 ? -11.397 -30.568 -24.241 1.00 91.38 872 LEU A C 1
ATOM 6497 O O . LEU A 1 872 ? -12.529 -30.715 -24.698 1.00 91.38 872 LEU A O 1
ATOM 6501 N N . ARG A 1 873 ? -10.711 -31.591 -23.727 1.00 89.38 873 ARG A N 1
ATOM 6502 C CA . ARG A 1 873 ? -11.246 -32.957 -23.651 1.00 89.38 873 ARG A CA 1
ATOM 6503 C C . ARG A 1 873 ? -11.982 -33.166 -22.332 1.00 89.38 873 ARG A C 1
ATOM 6505 O O . ARG A 1 873 ? -11.396 -32.905 -21.285 1.00 89.38 873 ARG A O 1
ATOM 6512 N N . VAL A 1 874 ? -13.183 -33.738 -22.366 1.00 91.31 874 VAL A N 1
ATOM 6513 C CA . VAL A 1 874 ? -13.915 -34.203 -21.175 1.00 91.31 874 VAL A CA 1
ATOM 6514 C C . VAL A 1 874 ? -14.271 -35.682 -21.313 1.00 91.31 874 VAL A C 1
ATOM 6516 O O . VAL A 1 874 ? -14.697 -36.137 -22.374 1.00 91.31 874 VAL A O 1
ATOM 6519 N N . LEU A 1 875 ? -14.040 -36.453 -20.254 1.00 90.00 875 LEU A N 1
ATOM 6520 C CA . LEU A 1 875 ? -14.455 -37.847 -20.141 1.00 90.00 875 LEU A CA 1
ATOM 6521 C C . LEU A 1 875 ? -15.730 -37.903 -19.299 1.00 90.00 875 LEU A C 1
ATOM 6523 O O . LEU A 1 875 ? -15.681 -37.548 -18.128 1.00 90.00 875 LEU A O 1
ATOM 6527 N N . LYS A 1 876 ? -16.841 -38.363 -19.874 1.00 86.62 876 LYS A N 1
ATOM 6528 C CA . LYS A 1 876 ? -18.075 -38.653 -19.139 1.00 86.62 876 LYS A CA 1
ATOM 6529 C C . LYS A 1 876 ? -18.091 -40.123 -18.721 1.00 86.62 876 LYS A C 1
ATOM 6531 O O . LYS A 1 876 ? -17.882 -40.983 -19.581 1.00 86.62 876 LYS A O 1
ATOM 6536 N N . GLN A 1 877 ? -18.317 -40.386 -17.437 1.00 84.69 877 GLN A N 1
ATOM 6537 C CA . GLN A 1 877 ? -18.436 -41.735 -16.871 1.00 84.69 877 GLN A CA 1
ATOM 6538 C C . GLN A 1 877 ? -19.886 -42.172 -16.717 1.00 84.69 877 GLN A C 1
ATOM 6540 O O . GLN A 1 877 ? -20.746 -41.301 -16.445 1.00 84.69 877 GLN A O 1
#

Sequence (877 aa):
MPRLYPLIRLIFVVGLGSTAPVAAQTFPAVPAPPPTTLRDAPLRDWLRQNWYDGKRTILSYSTARARLYNYVDNQQGLVRCVYSGYTEAKAFGFSSTSTTMQNINCEHTVPQSWFNEVERMRSDIHHLFPAVIQWNADRGNDPFAEIPDAQTTKWIRGLSSQSTVPTTNLPEWSEDTNTKFEPRDDHKGNLARAVLYFYTMHATQTFDAGKNVVTAVGDLNTLYQWHLQDPVDALEQLRNRRAAASQGNYNPYINDPSLVARAWGFQGVGITPTVAFAAASGTQTEGPSGSTTYTLTVALTAEPTATATVQVAVSAAGTTATSPADYTFTSPQTLTFGPGLPTSQAVTVTVAGDATVEPDETVRLLLQNPTGPLALGSTTTHDLTIPNDDVAAGTVALAFAKASASAPEGNSATSSYTVNVTLSAVPAMTVTVPITVDAANTSADATDYTLNTTTVTFTTAQASRAVTVTLKGDATVETDRVLSLRLGTPTGPATLGTSITHSLTIRNDDAAAGGEALTCGGLFFSEYIESTSGSNKAVEIYNPSNESVSLAGYQVKVFNNGAITANTTLNLTGTLGSREVYVIINSLSTDQAFLEQGDAVSSVTNFNGNDALTLSYNGTVLDAIGIVGVDPGTNGWSVASGNGSTTNFTLVRKPTVKTGSPTWSTATAEWTAVGADQYSYLGAQGADECDPPLPVTLISFAARRTGPATVLVKWQTAQEVRNDRFEVEKSPDGRVFRLVGRVAGSGTTAAGRYYELPDSNASQAAYYRLRQVDLGGTAALSAVVYVAASTAPLTPSLWPNPLTSADALTLRGLTAANTVTVALHSAYGQTLLAPQLISAADADDRLSAALRPAVPGVYVVVLTHAGERHFLRVLKQ